Protein AF-0000000083564601 (afdb_homodimer)

pLDDT: mean 94.58, std 7.92, range [34.78, 98.94]

Sequence (906 aa):
MSPVDTIELDILLEAELASELNQLRVAPVRLRSEDALLCVHSGHSNIDPAPGHFTFPTDTLTLTLVDGNGDVRWQHDAGEGVVPGKWFCPVYPFDLDGDGVEEIWYVGNEDPDHPLDAGHYQLERVDAETGETTGTWDWPVPPYEPMSMAYRNFIFGGHVDGEPVLGTAQGTYRTMKLQGWNPDLSRRWELMIDRDDPGARGSHMCPVLDLNDDGVDELLWGERCVEFDEGRELWCADRDTWSGHSDIVLPTLDHEADEWYTYTCRESNTDEPPRVVTYNADGERVWADLEAGHMHTGWTARVGDDERDRLAVAGANKHAGYDEMSEYGWDPFTGAERELDYPVYSALPVDLDGDGVHEFVYEMFDREGRVIDADGTELDTVDDTVVRCSPSKLLDRAGEQFVTYTDDGRVRLWGDRNAEDGDAARRRYEHPYYRKAQRLGAVGYNWRNVAGLMSPVDTIELDILLEAELASELNQLRVAPVRLRSEDALLCVHSGHSNIDPAPGHFTFPTDTLTLTLVDGNGDVRWQHDAGEGVVPGKWFCPVYPFDLDGDGVEEIWYVGNEDPDHPLDAGHYQLERVDAETGETTGTWDWPVPPYEPMSMAYRNFIFGGHVDGEPVLGTAQGTYRTMKLQGWNPDLSRRWELMIDRDDPGARGSHMCPVLDLNDDGVDELLWGERCVEFDEGRELWCADRDTWSGHSDIVLPTLDHEADEWYTYTCRESNTDEPPRVVTYNADGERVWADLEAGHMHTGWTARVGDDERDRLAVAGANKHAGYDEMSEYGWDPFTGAERELDYPVYSALPVDLDGDGVHEFVYEMFDREGRVIDADGTELDTVDDTVVRCSPSKLLDRAGEQFVTYTDDGRVRLWGDRNAEDGDAARRRYEHPYYRKAQRLGAVGYNWRNVAGL

Foldseek 3Di:
DPPLPAFDKDFQEKEFFDQFWQAWFWFWWWAPPFIKIKIKTWNDHAAAQPPVRHDDDPTFIKIWIAGSHHDTQDIATLAQLQHRHLQQKFWFWDDQVPPRGTKIWIKGFPDNVHNQPLQRIWIWTAGNNHRDTDDIHRDDAADPDRRNFFRGKFWAWDDALRHIKIKIKTGFWAKIKIWIAHSVRDTQEIDIDGRPQFAETFELDWAWAPQPPPRWIWICGFLWTFTRRHRDTQDGAPRPQDYYGWHDWAWAAQPVVRWIKTWTATAQPDQGDDRIFIGTSSNHTQDTDHNHFGFNDWAKAALDDDSQRMKIKTWGDDPDDPVPIDMFIARRRRRHGDDDQDDDGQWAWWFFQQSQGTWTAGQDDPRHQWIAGSNRHTNDGDDFHWHQFHFACSGPDATTWTWGDHRSRMITIMGGPSHDHDPNSVVLCPDPSQSSLSRCRSHGNSRHRSRSD/DPPLPAFDKDFQEKEFFFQFWQAWFWFWWWAPPFIKIKIKTWNDHAAAQPPVRHDDDPTFIKIWIAGSHHDTQDIATLAQLQHRHLQQKFWFWADQVPPRGTKIWIWGFPDNVHNQQLQRIWIWTAGNNHRDTDDIHRDDAADPDRRNFFRGKFWAWDDALNHIKIKIKTGFWAKIKIWIAHSVRDTQEIDIDGRPQFAETFELDWAWAPQPPPRWIWICGFLWTFTRRHRDTQDGAPRPQDYYGWHDWAWAAQPVVRWIKTWTATAQPDQGDDRIFIDTSSNHTQDTDHNHFGFNDWAKAAADDDSQRMKIKTWGDDPDDPVPIDMFIARRRRRHGDDDQDDDGQWAWWFFQQSQGTWTAGQDDPRHQWIAHSNRHTNDGDDFHWHQFHFACSGPDATTWTWGDHRSRMITIMGGPSHDHDPNSVVLCPDPSQSSLSRCRSHGRSRHRSRSD

Nearest PDB structures (foldseek):
  2zuy-assembly1_A  TM=7.810E-01  e=2.268E-18  Bacillus subtilis
  2z8r-assembly1_A  TM=7.395E-01  e=4.965E-18  Bacillus subtilis
  4cag-assembly1_A  TM=7.620E-01  e=1.028E-16  Bacillus licheniformis
  4fpf-assembly1_A  TM=3.522E-01  e=3.257E-03  Streptococcus pneumoniae
  7wug-assembly1_4  TM=2.448E-01  e=8.691E+00  Saccharomyces cerevisiae

Solvent-accessible surface area (backbone atoms only — not comparable to full-atom values): 44441 Å² total; per-residue (Å²): 124,64,80,74,73,52,77,42,79,37,79,72,31,57,35,76,79,43,80,43,29,48,34,62,31,39,26,43,36,46,41,87,86,46,52,23,39,37,37,41,32,18,56,32,55,69,32,43,56,39,37,83,51,23,52,85,79,86,41,45,27,31,40,32,38,27,42,79,82,24,47,74,77,38,70,31,75,61,39,78,11,27,59,47,11,50,36,55,35,17,40,28,50,45,46,48,80,67,77,66,39,25,30,35,35,33,48,35,41,80,42,49,70,24,55,66,24,52,87,39,25,20,40,32,34,26,39,66,89,69,46,44,77,76,48,74,41,80,36,85,66,53,65,97,44,31,53,58,37,32,46,32,37,45,56,48,62,44,32,44,76,79,40,44,33,43,32,41,33,28,29,40,70,48,49,28,42,36,37,31,24,39,64,86,66,49,75,62,30,71,38,78,43,53,61,82,53,80,14,47,21,25,34,45,28,68,49,42,35,52,66,78,71,75,51,43,17,26,36,35,46,21,51,24,35,29,34,63,73,64,46,47,70,76,43,49,33,54,33,90,57,32,69,39,40,24,45,29,51,35,59,31,52,39,69,83,77,69,42,51,30,37,40,35,19,20,42,54,88,43,83,58,52,58,24,29,42,26,22,39,70,80,42,43,78,70,38,70,45,58,65,67,59,39,22,63,35,58,47,41,36,34,53,36,89,47,82,76,34,40,41,23,39,38,18,29,55,85,88,51,61,73,89,64,46,48,77,50,36,21,30,68,85,73,53,47,76,39,88,75,78,51,89,60,68,50,50,37,52,28,28,29,47,8,65,46,37,26,26,33,38,22,52,46,78,98,48,38,24,34,26,25,42,62,77,48,50,75,67,52,72,48,92,45,50,43,46,75,29,36,33,29,65,51,48,98,51,55,19,17,31,46,44,30,35,41,56,65,12,40,35,36,35,35,30,21,74,59,25,46,66,32,71,58,27,48,55,37,66,68,34,74,48,37,58,52,33,43,26,31,12,32,27,65,63,28,33,48,48,42,36,16,89,127,64,82,74,74,50,78,42,80,36,79,73,30,56,34,77,77,43,78,43,30,49,35,62,30,41,25,43,36,45,40,87,88,46,50,22,38,37,35,41,32,18,57,31,54,68,34,40,56,40,38,82,53,24,54,83,78,86,42,45,28,29,42,32,38,26,42,79,81,25,47,75,75,39,71,29,74,61,38,80,12,27,58,48,11,48,36,56,33,18,40,28,50,45,46,50,81,65,78,65,40,26,32,35,36,33,48,36,40,79,41,48,70,24,55,68,24,52,85,38,26,20,40,29,34,25,38,65,88,69,44,44,78,77,49,74,42,81,36,84,65,54,62,99,45,32,53,58,37,30,46,32,38,45,53,50,61,44,32,44,74,78,41,44,32,42,32,41,36,28,28,40,70,47,49,28,42,37,36,31,23,40,63,88,64,48,76,61,28,71,38,79,44,52,61,82,53,80,14,45,21,24,34,45,26,66,51,42,36,53,66,81,73,75,51,44,14,27,36,34,48,21,51,26,36,29,34,64,73,64,45,47,71,76,43,48,32,56,32,90,58,33,69,39,40,23,45,30,50,35,57,31,53,39,71,84,76,68,41,50,30,36,43,35,20,20,41,55,90,43,84,57,53,56,24,30,41,24,23,37,68,81,43,43,80,69,37,69,46,59,66,68,58,35,23,61,34,60,47,40,36,33,55,37,90,47,82,77,35,41,39,22,39,39,18,29,56,86,89,50,62,74,87,66,46,49,77,48,36,21,30,69,86,72,54,47,78,40,87,74,78,54,89,61,70,49,50,37,52,29,29,29,46,9,64,46,38,27,26,33,38,22,53,44,77,98,47,38,23,34,25,24,42,62,79,48,49,76,68,51,71,47,92,44,51,43,47,75,29,37,34,30,65,51,47,101,52,55,19,16,30,46,45,30,35,39,54,65,12,40,36,36,34,35,31,21,76,59,25,46,66,33,70,59,27,47,55,38,66,67,35,72,49,38,57,51,32,42,25,32,11,30,27,64,64,28,31,47,46,44,36,16,90

Secondary structure (DSSP, 8-state):
--GGGS--EEEEEEEE--S--SEEEEEEEE-SSSEEEEEEEESSPP--SSTTT----SS--EEEEE-TTS-EEEEEE--TTS--STTT--EEEE-SS-SSS-EEEEEEES-TT-TT-GGGEEEEEEETTT--EEEEEEPPPPPS--HHHHS-EEEEEEEETTEEEEEEEE-SSSSEEEEEE-TT--EEEEEEE-TT-SS---BS---EE-TTSSSB-EEEETTEEEETTT--EEEETTTTT--S-EEEEEEEEETTTTEEEEEEEE-SSS--S-SEEEEETTS-EEEEE-SSS-EEEEEEEE-SSSTT-EEEEEEE-SSS-GGG-EEEEE-TTT--B---SS--TTEEEE-TTSSS--EEEE-SGGGTTEEE-TTS-EEEE--SEEP-S--B-SSSSSS-BEEEE-TTSEEEEEEETT----HHHHHHHHSHHHHHHHHGGGSTT-SSGGGG-/--GGGS--EEEEEEEE--S--SEEEEEEEE-SSSEEEEEEEESSPP--SSTTT----SS--EEEEE-TTS-EEEEEE--TTS--STTT--EEEE-SS-SSS-EEEEEEES-TT-TT-GGGEEEEEEETTT--EEEEEEPPPPPS--HHHHS-EEEEEEEETTEEEEEEEE-SSSSEEEEEE-TT--EEEEEEE-TT-SS---BS---EE-TTSSSB-EEEETTEEEETTT--EEEETTTTT--S-EEEEEEEEETTTTEEEEEEEE-SSS--S-SEEEEETTS-EEEEE-SSS-EEEEEEEE-SSSTT-EEEEEEE-SSS-GGG-EEEEE-TTT--B---SS--TTEEEE-TTSSS--EEEE-SGGGTTEEE-TT--EEEE--SEEP-S--B-SSSSSS-BEEEE-TTSEEEEEEETT----HHHHHHHHSHHHHHHHHGGGSTT-SSGGGG-

InterPro domains:
  IPR011047 Quinoprotein alcohol dehydrogenase-like superfamily [SSF50998] (67-417)

Structure (mmCIF, N/CA/C/O backbone):
data_AF-0000000083564601-model_v1
#
loop_
_entity.id
_entity.type
_entity.pdbx_description
1 polymer 'Uncharacterized protein'
#
loop_
_atom_site.group_PDB
_atom_site.id
_atom_site.type_symbol
_atom_site.label_atom_id
_atom_site.label_alt_id
_atom_site.label_comp_id
_atom_site.label_asym_id
_atom_site.label_entity_id
_atom_site.label_seq_id
_atom_site.pdbx_PDB_ins_code
_atom_site.Cartn_x
_atom_site.Cartn_y
_atom_site.Cartn_z
_atom_site.occupancy
_atom_site.B_iso_or_equiv
_atom_site.auth_seq_id
_atom_site.auth_comp_id
_atom_site.auth_asym_id
_atom_site.auth_atom_id
_atom_site.pdbx_PDB_model_num
ATOM 1 N N . MET A 1 1 ? 15.414 -55.438 -12.125 1 34.78 1 MET A N 1
ATOM 2 C CA . MET A 1 1 ? 14.93 -54.281 -12.875 1 34.78 1 MET A CA 1
ATOM 3 C C . MET A 1 1 ? 15.984 -53.812 -13.867 1 34.78 1 MET A C 1
ATOM 5 O O . MET A 1 1 ? 17.172 -53.75 -13.531 1 34.78 1 MET A O 1
ATOM 9 N N . SER A 1 2 ? 15.703 -53.844 -15.078 1 38 2 SER A N 1
ATOM 10 C CA . SER A 1 2 ? 16.703 -53.469 -16.078 1 38 2 SER A CA 1
ATOM 11 C C . SER A 1 2 ? 17.359 -52.156 -15.727 1 38 2 SER A C 1
ATOM 13 O O . SER A 1 2 ? 16.766 -51.312 -15.031 1 38 2 SER A O 1
ATOM 15 N N . PRO A 1 3 ? 18.609 -51.969 -15.867 1 45.06 3 PRO A N 1
ATOM 16 C CA . PRO A 1 3 ? 19.391 -50.781 -15.57 1 45.06 3 PRO A CA 1
ATOM 17 C C . PRO A 1 3 ? 18.688 -49.5 -15.992 1 45.06 3 PRO A C 1
ATOM 19 O O . PRO A 1 3 ? 19 -48.406 -15.484 1 45.06 3 PRO A O 1
ATOM 22 N N . VAL A 1 4 ? 17.922 -49.5 -17.031 1 49.66 4 VAL A N 1
ATOM 23 C CA . VAL A 1 4 ? 17.172 -48.375 -17.609 1 49.66 4 VAL A CA 1
ATOM 24 C C . VAL A 1 4 ? 16.062 -47.969 -16.641 1 49.66 4 VAL A C 1
ATOM 26 O O . VAL A 1 4 ? 15.469 -46.875 -16.797 1 49.66 4 VAL A O 1
ATOM 29 N N . ASP A 1 5 ? 15.781 -48.781 -15.531 1 61.38 5 ASP A N 1
ATOM 30 C CA . ASP A 1 5 ? 14.578 -48.562 -14.727 1 61.38 5 ASP A CA 1
ATOM 31 C C . ASP A 1 5 ? 14.891 -47.719 -13.492 1 61.38 5 ASP A C 1
ATOM 33 O O . ASP A 1 5 ? 13.992 -47.406 -12.711 1 61.38 5 ASP A O 1
ATOM 37 N N . THR A 1 6 ? 16.203 -47.312 -13.555 1 83.56 6 THR A N 1
ATOM 38 C CA . THR A 1 6 ? 16.547 -46.562 -12.352 1 83.56 6 THR A CA 1
ATOM 39 C C . THR A 1 6 ? 16.719 -45.062 -12.664 1 83.56 6 THR A C 1
ATOM 41 O O . THR A 1 6 ? 17.484 -44.719 -13.57 1 83.56 6 THR A O 1
ATOM 44 N N . ILE A 1 7 ? 16.047 -44.219 -12.039 1 92.81 7 ILE A N 1
ATOM 45 C CA . ILE A 1 7 ? 16.156 -42.781 -12.219 1 92.81 7 ILE A CA 1
ATOM 46 C C . ILE A 1 7 ? 17.484 -42.312 -11.664 1 92.81 7 ILE A C 1
ATOM 48 O O . ILE A 1 7 ? 17.828 -42.562 -10.508 1 92.81 7 ILE A O 1
ATOM 52 N N . GLU A 1 8 ? 18.297 -41.688 -12.531 1 94.19 8 GLU A N 1
ATOM 53 C CA . GLU A 1 8 ? 19.547 -41.031 -12.172 1 94.19 8 GLU A CA 1
ATOM 54 C C . GLU A 1 8 ? 19.484 -39.531 -12.477 1 94.19 8 GLU A C 1
ATOM 56 O O . GLU A 1 8 ? 19.734 -39.125 -13.609 1 94.19 8 GLU A O 1
ATOM 61 N N . LEU A 1 9 ? 19.312 -38.812 -11.469 1 96.12 9 LEU A N 1
ATOM 62 C CA . LEU A 1 9 ? 19.203 -37.375 -11.656 1 96.12 9 LEU A CA 1
ATOM 63 C C . LEU A 1 9 ? 20.547 -36.781 -12.133 1 96.12 9 LEU A C 1
ATOM 65 O O . LEU A 1 9 ? 21.609 -37.188 -11.664 1 96.12 9 LEU A O 1
ATOM 69 N N . ASP A 1 10 ? 20.453 -35.875 -13.055 1 95.88 10 ASP A N 1
ATOM 70 C CA . ASP A 1 10 ? 21.609 -35.188 -13.609 1 95.88 10 ASP A CA 1
ATOM 71 C C . ASP A 1 10 ? 21.297 -33.719 -13.883 1 95.88 10 ASP A C 1
ATOM 73 O O . ASP A 1 10 ? 20.141 -33.344 -14.039 1 95.88 10 ASP A O 1
ATOM 77 N N . ILE A 1 11 ? 22.344 -32.969 -13.828 1 97.19 11 ILE A N 1
ATOM 78 C CA . ILE A 1 11 ? 22.234 -31.562 -14.242 1 97.19 11 ILE A CA 1
ATOM 79 C C . ILE A 1 11 ? 22.297 -31.484 -15.766 1 97.19 11 ILE A C 1
ATOM 81 O O . ILE A 1 11 ? 23.344 -31.734 -16.375 1 97.19 11 ILE A O 1
ATOM 85 N N . LEU A 1 12 ? 21.203 -31.094 -16.328 1 96.31 12 LEU A N 1
ATOM 86 C CA . LEU A 1 12 ? 21.109 -31.047 -17.781 1 96.31 12 LEU A CA 1
ATOM 87 C C . LEU A 1 12 ? 21.547 -29.688 -18.312 1 96.31 12 LEU A C 1
ATOM 89 O O . LEU A 1 12 ? 21.906 -29.562 -19.484 1 96.31 12 LEU A O 1
ATOM 93 N N . LEU A 1 13 ? 21.453 -28.719 -17.547 1 95.69 13 LEU A N 1
ATOM 94 C CA . LEU A 1 13 ? 21.812 -27.344 -17.875 1 95.69 13 LEU A CA 1
ATOM 95 C C . LEU A 1 13 ? 22.156 -26.547 -16.625 1 95.69 13 LEU A C 1
ATOM 97 O O . LEU A 1 13 ? 21.5 -26.719 -15.586 1 95.69 13 LEU A O 1
ATOM 101 N N . GLU A 1 14 ? 23.156 -25.75 -16.719 1 97.12 14 GLU A N 1
ATOM 102 C CA . GLU A 1 14 ? 23.531 -24.812 -15.656 1 97.12 14 GLU A CA 1
ATOM 103 C C . GLU A 1 14 ? 23.828 -23.422 -16.203 1 97.12 14 GLU A C 1
ATOM 105 O O . GLU A 1 14 ? 24.453 -23.297 -17.266 1 97.12 14 GLU A O 1
ATOM 110 N N . ALA A 1 15 ? 23.312 -22.453 -15.57 1 98.25 15 ALA A N 1
ATOM 111 C CA . ALA A 1 15 ? 23.531 -21.062 -15.977 1 98.25 15 ALA A CA 1
ATOM 112 C C . ALA A 1 15 ? 23.734 -20.172 -14.758 1 98.25 15 ALA A C 1
ATOM 114 O O . ALA A 1 15 ? 23.281 -20.484 -13.656 1 98.25 15 ALA A O 1
ATOM 115 N N . GLU A 1 16 ? 24.469 -19.094 -14.945 1 97.69 16 GLU A N 1
ATOM 116 C CA . GLU A 1 16 ? 24.609 -18.016 -13.969 1 97.69 16 GLU A CA 1
ATOM 117 C C . GLU A 1 16 ? 23.859 -16.766 -14.414 1 97.69 16 GLU A C 1
ATOM 119 O O . GLU A 1 16 ? 24.188 -16.156 -15.43 1 97.69 16 GLU A O 1
ATOM 124 N N . LEU A 1 17 ? 22.906 -16.375 -13.633 1 98.12 17 LEU A N 1
ATOM 125 C CA . LEU A 1 17 ? 22 -15.32 -14.086 1 98.12 17 LEU A CA 1
ATOM 126 C C . LEU A 1 17 ? 22.406 -13.969 -13.516 1 98.12 17 LEU A C 1
ATOM 128 O O . LEU A 1 17 ? 22.219 -12.938 -14.156 1 98.12 17 LEU A O 1
ATOM 132 N N . ALA A 1 18 ? 22.75 -13.891 -12.273 1 97.75 18 ALA A N 1
ATOM 133 C CA . ALA A 1 18 ? 22.984 -12.656 -11.531 1 97.75 18 ALA A CA 1
ATOM 134 C C . ALA A 1 18 ? 23.875 -12.891 -10.32 1 97.75 18 ALA A C 1
ATOM 136 O O . ALA A 1 18 ? 24.219 -14.031 -10.016 1 97.75 18 ALA A O 1
ATOM 137 N N . SER A 1 19 ? 24.297 -11.789 -9.648 1 97.31 19 SER A N 1
ATOM 138 C CA . SER A 1 19 ? 25.109 -11.898 -8.445 1 97.31 19 SER A CA 1
ATOM 139 C C . SER A 1 19 ? 24.266 -12.227 -7.223 1 97.31 19 SER A C 1
ATOM 141 O O . SER A 1 19 ? 24.766 -12.758 -6.234 1 97.31 19 SER A O 1
ATOM 143 N N . GLU A 1 20 ? 23.062 -11.883 -7.27 1 97.75 20 GLU A N 1
ATOM 144 C CA . GLU A 1 20 ? 22.094 -12.164 -6.219 1 97.75 20 GLU A CA 1
ATOM 145 C C . GLU A 1 20 ? 20.75 -12.586 -6.809 1 97.75 20 GLU A C 1
ATOM 147 O O . GLU A 1 20 ? 20.219 -11.93 -7.715 1 97.75 20 GLU A O 1
ATOM 152 N N . LEU A 1 21 ? 20.266 -13.703 -6.328 1 98.19 21 LEU A N 1
ATOM 153 C CA . LEU A 1 21 ? 19.016 -14.281 -6.812 1 98.19 21 LEU A CA 1
ATOM 154 C C . LEU A 1 21 ? 18.156 -14.758 -5.652 1 98.19 21 LEU A C 1
ATOM 156 O O . LEU A 1 21 ? 18.469 -15.758 -5.004 1 98.19 21 LEU A O 1
ATOM 160 N N . ASN A 1 22 ? 17.047 -13.969 -5.434 1 98.19 22 ASN A N 1
ATOM 161 C CA . ASN A 1 22 ? 16.203 -14.312 -4.285 1 98.19 22 ASN A CA 1
ATOM 162 C C . ASN A 1 22 ? 14.797 -14.703 -4.711 1 98.19 22 ASN A C 1
ATOM 164 O O . ASN A 1 22 ? 13.945 -15 -3.867 1 98.19 22 ASN A O 1
ATOM 168 N N . GLN A 1 23 ? 14.586 -14.711 -5.988 1 98.19 23 GLN A N 1
ATOM 169 C CA . GLN A 1 23 ? 13.383 -15.266 -6.598 1 98.19 23 GLN A CA 1
ATOM 170 C C . GLN A 1 23 ? 13.648 -15.719 -8.031 1 98.19 23 GLN A C 1
ATOM 172 O O . GLN A 1 23 ? 14.453 -15.102 -8.742 1 98.19 23 GLN A O 1
ATOM 177 N N . LEU A 1 24 ? 12.938 -16.672 -8.438 1 98.5 24 LEU A N 1
ATOM 178 C CA . LEU A 1 24 ? 13.039 -17.172 -9.805 1 98.5 24 LEU A CA 1
ATOM 179 C C . LEU A 1 24 ? 11.719 -17.797 -10.266 1 98.5 24 LEU A C 1
ATOM 181 O O . LEU A 1 24 ? 11.141 -18.625 -9.555 1 98.5 24 LEU A O 1
ATOM 185 N N . ARG A 1 25 ? 11.234 -17.344 -11.344 1 98.31 25 ARG A N 1
ATOM 186 C CA . ARG A 1 25 ? 10.164 -17.969 -12.117 1 98.31 25 ARG A CA 1
ATOM 187 C C . ARG A 1 25 ? 10.672 -18.406 -13.492 1 98.31 25 ARG A C 1
ATOM 189 O O . ARG A 1 25 ? 11.555 -17.766 -14.07 1 98.31 25 ARG A O 1
ATOM 196 N N . VAL A 1 26 ? 10.086 -19.453 -13.992 1 98.25 26 VAL A N 1
ATOM 197 C CA . VAL A 1 26 ? 10.594 -19.984 -15.258 1 98.25 26 VAL A CA 1
ATOM 198 C C . VAL A 1 26 ? 9.43 -20.406 -16.156 1 98.25 26 VAL A C 1
ATOM 200 O O . VAL A 1 26 ? 8.422 -20.906 -15.664 1 98.25 26 VAL A O 1
ATOM 203 N N . ALA A 1 27 ? 9.625 -20.172 -17.391 1 97.62 27 ALA A N 1
ATOM 204 C CA . ALA A 1 27 ? 8.75 -20.703 -18.438 1 97.62 27 ALA A CA 1
ATOM 205 C C . ALA A 1 27 ? 9.539 -21.016 -19.703 1 97.62 27 ALA A C 1
ATOM 207 O O . ALA A 1 27 ? 10.484 -20.297 -20.047 1 97.62 27 ALA A O 1
ATOM 208 N N . PRO A 1 28 ? 9.172 -22.047 -20.375 1 97.12 28 PRO A N 1
ATOM 209 C CA . PRO A 1 28 ? 9.789 -22.25 -21.688 1 97.12 28 PRO A CA 1
ATOM 210 C C . PRO A 1 28 ? 9.281 -21.266 -22.734 1 97.12 28 PRO A C 1
ATOM 212 O O . PRO A 1 28 ? 8.156 -20.781 -22.641 1 97.12 28 PRO A O 1
ATOM 215 N N . VAL A 1 29 ? 10.148 -20.953 -23.688 1 97.69 29 VAL A N 1
ATOM 216 C CA . VAL A 1 29 ? 9.828 -20.047 -24.781 1 97.69 29 VAL A CA 1
ATOM 217 C C . VAL A 1 29 ? 10.273 -20.656 -26.109 1 97.69 29 VAL A C 1
ATOM 219 O O . VAL A 1 29 ? 11.375 -21.203 -26.203 1 97.69 29 VAL A O 1
ATOM 222 N N . ARG A 1 30 ? 9.375 -20.547 -27.031 1 96.75 30 ARG A N 1
ATOM 223 C CA . ARG A 1 30 ? 9.719 -21.047 -28.359 1 96.75 30 ARG A CA 1
ATOM 224 C C . ARG A 1 30 ? 10.398 -19.953 -29.188 1 96.75 30 ARG A C 1
ATOM 226 O O . ARG A 1 30 ? 9.812 -18.906 -29.453 1 96.75 30 ARG A O 1
ATOM 233 N N . LEU A 1 31 ? 11.594 -20.219 -29.562 1 97 31 LEU A N 1
ATOM 234 C CA . LEU A 1 31 ? 12.312 -19.375 -30.516 1 97 31 LEU A CA 1
ATOM 235 C C . LEU A 1 31 ? 12.188 -19.938 -31.938 1 97 31 LEU A C 1
ATOM 237 O O . LEU A 1 31 ? 11.406 -20.844 -32.188 1 97 31 LEU A O 1
ATOM 241 N N . ARG A 1 32 ? 12.914 -19.281 -32.844 1 94.12 32 ARG A N 1
ATOM 242 C CA . ARG A 1 32 ? 12.844 -19.719 -34.25 1 94.12 32 ARG A CA 1
ATOM 243 C C . ARG A 1 32 ? 13.445 -21.109 -34.406 1 94.12 32 ARG A C 1
ATOM 245 O O . ARG A 1 32 ? 12.914 -21.938 -35.156 1 94.12 32 ARG A O 1
ATOM 252 N N . SER A 1 33 ? 14.477 -21.469 -33.688 1 89.62 33 SER A N 1
ATOM 253 C CA . SER A 1 33 ? 15.234 -22.688 -33.969 1 89.62 33 SER A CA 1
ATOM 254 C C . SER A 1 33 ? 15.156 -23.672 -32.812 1 89.62 33 SER A C 1
ATOM 256 O O . SER A 1 33 ? 15.445 -24.859 -32.969 1 89.62 33 SER A O 1
ATOM 258 N N . GLU A 1 34 ? 14.742 -23.203 -31.703 1 90.44 34 GLU A N 1
ATOM 259 C CA . GLU A 1 34 ? 14.812 -24.047 -30.516 1 90.44 34 GLU A CA 1
ATOM 260 C C . GLU A 1 34 ? 13.922 -23.5 -29.406 1 90.44 34 GLU A C 1
ATOM 262 O O . GLU A 1 34 ? 13.438 -22.359 -29.484 1 90.44 34 GLU A O 1
ATOM 267 N N . ASP A 1 35 ? 13.711 -24.359 -28.406 1 91.56 35 ASP A N 1
ATOM 268 C CA . ASP A 1 35 ? 13.133 -23.891 -27.141 1 91.56 35 ASP A CA 1
ATOM 269 C C . ASP A 1 35 ? 14.211 -23.344 -26.219 1 91.56 35 ASP A C 1
ATOM 271 O O . ASP A 1 35 ? 15.359 -23.781 -26.266 1 91.56 35 ASP A O 1
ATOM 275 N N . ALA A 1 36 ? 13.883 -22.344 -25.531 1 97.38 36 ALA A N 1
ATOM 276 C CA . ALA A 1 36 ? 14.766 -21.719 -24.547 1 97.38 36 ALA A CA 1
ATOM 277 C C . ALA A 1 36 ? 14.055 -21.578 -23.203 1 97.38 36 ALA A C 1
ATOM 279 O O . ALA A 1 36 ? 12.859 -21.859 -23.078 1 97.38 36 ALA A O 1
ATOM 280 N N . LEU A 1 37 ? 14.844 -21.281 -22.219 1 97.94 37 LEU A N 1
ATOM 281 C CA . LEU A 1 37 ? 14.32 -21.094 -20.875 1 97.94 37 LEU A CA 1
ATOM 282 C C . LEU A 1 37 ? 14.266 -19.625 -20.516 1 97.94 37 LEU A C 1
ATOM 284 O O . LEU A 1 37 ? 15.297 -18.938 -20.484 1 97.94 37 LEU A O 1
ATOM 288 N N . LEU A 1 38 ? 13.078 -19.094 -20.344 1 98.69 38 LEU A N 1
ATOM 289 C CA . LEU A 1 38 ? 12.898 -17.734 -19.828 1 98.69 38 LEU A CA 1
ATOM 290 C C . LEU A 1 38 ? 12.945 -17.734 -18.297 1 98.69 38 LEU A C 1
ATOM 292 O O . LEU A 1 38 ? 12.18 -18.453 -17.641 1 98.69 38 LEU A O 1
ATOM 296 N N . CYS A 1 39 ? 13.867 -16.984 -17.734 1 98.81 39 CYS A N 1
ATOM 297 C CA . CYS A 1 39 ? 14.023 -16.812 -16.297 1 98.81 39 CYS A CA 1
ATOM 298 C C . CYS A 1 39 ? 13.625 -15.414 -15.852 1 98.81 39 CYS A C 1
ATOM 300 O O . CYS A 1 39 ? 14.164 -14.43 -16.359 1 98.81 39 CYS A O 1
ATOM 302 N N . VAL A 1 40 ? 12.68 -15.297 -15 1 98.88 40 VAL A N 1
ATOM 303 C CA . VAL A 1 40 ? 12.266 -14.039 -14.391 1 98.88 40 VAL A CA 1
ATOM 304 C C . VAL A 1 40 ? 12.766 -13.969 -12.953 1 98.88 40 VAL A C 1
ATOM 306 O O . VAL A 1 40 ? 12.367 -14.766 -12.102 1 98.88 40 VAL A O 1
ATOM 309 N N . HIS A 1 41 ? 13.641 -12.969 -12.672 1 98.81 41 HIS A N 1
ATOM 310 C CA . HIS A 1 41 ? 14.359 -13.07 -11.406 1 98.81 41 HIS A CA 1
ATOM 311 C C . HIS A 1 41 ? 14.68 -11.695 -10.844 1 98.81 41 HIS A C 1
ATOM 313 O O . HIS A 1 41 ? 14.594 -10.695 -11.555 1 98.81 41 HIS A O 1
ATOM 319 N N . SER A 1 42 ? 15.016 -11.664 -9.594 1 98.81 42 SER A N 1
ATOM 320 C CA . SER A 1 42 ? 15.422 -10.461 -8.859 1 98.81 42 SER A CA 1
ATOM 321 C C . SER A 1 42 ? 16.297 -10.812 -7.668 1 98.81 42 SER A C 1
ATOM 323 O O . SER A 1 42 ? 16.281 -11.945 -7.188 1 98.81 42 SER A O 1
ATOM 325 N N . GLY A 1 43 ? 17.078 -9.867 -7.309 1 98.5 43 GLY A N 1
ATOM 326 C CA . GLY A 1 43 ? 17.812 -9.992 -6.059 1 98.5 43 GLY A CA 1
ATOM 327 C C . GLY A 1 43 ? 16.953 -9.766 -4.836 1 98.5 43 GLY A C 1
ATOM 328 O O . GLY A 1 43 ? 17.375 -10.008 -3.707 1 98.5 43 GLY A O 1
ATOM 329 N N . HIS A 1 44 ? 15.781 -9.32 -5.035 1 98.06 44 HIS A N 1
ATOM 330 C CA . HIS A 1 44 ? 14.789 -9.156 -3.979 1 98.06 44 HIS A CA 1
ATOM 331 C C . HIS A 1 44 ? 13.789 -10.312 -3.986 1 98.06 44 HIS A C 1
ATOM 333 O O . HIS A 1 44 ? 13.391 -10.781 -5.051 1 98.06 44 HIS A O 1
ATOM 339 N N . SER A 1 45 ? 13.344 -10.758 -2.811 1 97.75 45 SER A N 1
ATOM 340 C CA . SER A 1 45 ? 12.352 -11.82 -2.715 1 97.75 45 SER A CA 1
ATOM 341 C C . SER A 1 45 ? 11.008 -11.383 -3.301 1 97.75 45 SER A C 1
ATOM 343 O O . SER A 1 45 ? 10.734 -10.188 -3.41 1 97.75 45 SER A O 1
ATOM 345 N N . ASN A 1 46 ? 10.258 -12.367 -3.666 1 97.88 46 ASN A N 1
ATOM 346 C CA . ASN A 1 46 ? 8.945 -12.094 -4.238 1 97.88 46 ASN A CA 1
ATOM 347 C C . ASN A 1 46 ? 8.133 -11.148 -3.357 1 97.88 46 ASN A C 1
ATOM 349 O O . ASN A 1 46 ? 8.141 -11.273 -2.133 1 97.88 46 ASN A O 1
ATOM 353 N N . ILE A 1 47 ? 7.43 -10.203 -4 1 98.12 47 ILE A N 1
ATOM 354 C CA . ILE A 1 47 ? 6.609 -9.242 -3.27 1 98.12 47 ILE A CA 1
ATOM 355 C C . ILE A 1 47 ? 5.133 -9.539 -3.502 1 98.12 47 ILE A C 1
ATOM 357 O O . ILE A 1 47 ? 4.68 -9.625 -4.648 1 98.12 47 ILE A O 1
ATOM 361 N N . ASP A 1 48 ? 4.359 -9.734 -2.412 1 97.44 48 ASP A N 1
ATOM 362 C CA . ASP A 1 48 ? 2.914 -9.938 -2.447 1 97.44 48 ASP A CA 1
ATOM 363 C C . ASP A 1 48 ? 2.176 -8.633 -2.141 1 97.44 48 ASP A C 1
ATOM 365 O O . ASP A 1 48 ? 2.625 -7.836 -1.314 1 97.44 48 ASP A O 1
ATOM 369 N N . PRO A 1 49 ? 1.054 -8.414 -2.832 1 97 49 PRO A N 1
ATOM 370 C CA . PRO A 1 49 ? 0.35 -7.148 -2.604 1 97 49 PRO A CA 1
ATOM 371 C C . PRO A 1 49 ? -0.384 -7.113 -1.265 1 97 49 PRO A C 1
ATOM 373 O O . PRO A 1 49 ? -0.861 -6.059 -0.844 1 97 49 PRO A O 1
ATOM 376 N N . ALA A 1 50 ? -0.568 -8.219 -0.573 1 95.31 50 ALA A N 1
ATOM 377 C CA . ALA A 1 50 ? -1.104 -8.172 0.785 1 95.31 50 ALA A CA 1
ATOM 378 C C . ALA A 1 50 ? -0.184 -7.379 1.71 1 95.31 50 ALA A C 1
ATOM 380 O O . ALA A 1 50 ? 1.018 -7.648 1.779 1 95.31 50 ALA A O 1
ATOM 381 N N . PRO A 1 51 ? -0.757 -6.422 2.496 1 94.88 51 PRO A N 1
ATOM 382 C CA . PRO A 1 51 ? 0.083 -5.531 3.301 1 94.88 51 PRO A CA 1
ATOM 383 C C . PRO A 1 51 ? 1.012 -6.289 4.246 1 94.88 51 PRO A C 1
ATOM 385 O O . PRO A 1 51 ? 2.15 -5.867 4.469 1 94.88 51 PRO A O 1
ATOM 388 N N . GLY A 1 52 ? 0.567 -7.414 4.746 1 94.88 52 GLY A N 1
ATOM 389 C CA . GLY A 1 52 ? 1.373 -8.211 5.66 1 94.88 52 GLY A CA 1
ATOM 390 C C . GLY A 1 52 ? 2.5 -8.953 4.965 1 94.88 52 GLY A C 1
ATOM 391 O O . GLY A 1 52 ? 3.375 -9.516 5.625 1 94.88 52 GLY A O 1
ATOM 392 N N . HIS A 1 53 ? 2.549 -8.898 3.641 1 96.12 53 HIS A N 1
ATOM 393 C CA . HIS A 1 53 ? 3.572 -9.594 2.865 1 96.12 53 HIS A CA 1
ATOM 394 C C . HIS A 1 53 ? 4.289 -8.633 1.921 1 96.12 53 HIS A C 1
ATOM 396 O O . HIS A 1 53 ? 5.246 -9.023 1.245 1 96.12 53 HIS A O 1
ATOM 402 N N . PHE A 1 54 ? 3.838 -7.414 1.904 1 97.69 54 PHE A N 1
ATOM 403 C CA . PHE A 1 54 ? 4.426 -6.43 1.006 1 97.69 54 PHE A CA 1
ATOM 404 C C . PHE A 1 54 ? 5.715 -5.863 1.593 1 97.69 54 PHE A C 1
ATOM 406 O O . PHE A 1 54 ? 5.734 -5.418 2.744 1 97.69 54 PHE A O 1
ATOM 413 N N . THR A 1 55 ? 6.762 -5.824 0.825 1 97.38 55 THR A N 1
ATOM 414 C CA . THR A 1 55 ? 8.047 -5.23 1.184 1 97.38 55 THR A CA 1
ATOM 415 C C . THR A 1 55 ? 8.477 -4.203 0.14 1 97.38 55 THR A C 1
ATOM 417 O O . THR A 1 55 ? 8.008 -4.23 -0.999 1 97.38 55 THR A O 1
ATOM 420 N N . PHE A 1 56 ? 9.328 -3.271 0.522 1 96.62 56 PHE A N 1
ATOM 421 C CA . PHE A 1 56 ? 9.875 -2.326 -0.441 1 96.62 56 PHE A CA 1
ATOM 422 C C . PHE A 1 56 ? 11.008 -2.961 -1.238 1 96.62 56 PHE A C 1
ATOM 424 O O . PHE A 1 56 ? 11.938 -3.533 -0.662 1 96.62 56 PHE A O 1
ATOM 431 N N . PRO A 1 57 ? 10.969 -2.834 -2.521 1 96.81 57 PRO A N 1
ATOM 432 C CA . PRO A 1 57 ? 11.961 -3.512 -3.355 1 96.81 57 PRO A CA 1
ATOM 433 C C . PRO A 1 57 ? 13.352 -2.893 -3.234 1 96.81 57 PRO A C 1
ATOM 435 O O . PRO A 1 57 ? 13.484 -1.672 -3.107 1 96.81 57 PRO A O 1
ATOM 438 N N . THR A 1 58 ? 14.359 -3.713 -3.301 1 95.62 58 THR A N 1
ATOM 439 C CA . THR A 1 58 ? 15.75 -3.268 -3.299 1 95.62 58 THR A CA 1
ATOM 440 C C . THR A 1 58 ? 16.438 -3.641 -4.609 1 95.62 58 THR A C 1
ATOM 442 O O . THR A 1 58 ? 17.641 -3.43 -4.766 1 95.62 58 THR A O 1
ATOM 445 N N . ASP A 1 59 ? 15.727 -4.32 -5.461 1 97.38 59 ASP A N 1
ATOM 446 C CA . ASP A 1 59 ? 16.203 -4.727 -6.781 1 97.38 59 ASP A CA 1
ATOM 447 C C . ASP A 1 59 ? 15.055 -4.758 -7.789 1 97.38 59 ASP A C 1
ATOM 449 O O . ASP A 1 59 ? 13.883 -4.746 -7.406 1 97.38 59 ASP A O 1
ATOM 453 N N . THR A 1 60 ? 15.414 -4.656 -9.086 1 98.31 60 THR A N 1
ATOM 454 C CA . THR A 1 60 ? 14.406 -4.695 -10.141 1 98.31 60 THR A CA 1
ATOM 455 C C . THR A 1 60 ? 14.156 -6.129 -10.602 1 98.31 60 THR A C 1
ATOM 457 O O . THR A 1 60 ? 14.883 -7.047 -10.211 1 98.31 60 THR A O 1
ATOM 460 N N . LEU A 1 61 ? 13.117 -6.359 -11.32 1 98.75 61 LEU A N 1
ATOM 461 C CA . LEU A 1 61 ? 12.812 -7.629 -11.969 1 98.75 61 LEU A CA 1
ATOM 462 C C . LEU A 1 61 ? 13.539 -7.734 -13.305 1 98.75 61 LEU A C 1
ATOM 464 O O . LEU A 1 61 ? 13.477 -6.816 -14.125 1 98.75 61 LEU A O 1
ATOM 468 N N . THR A 1 62 ? 14.188 -8.828 -13.562 1 98.88 62 THR A N 1
ATOM 469 C CA . THR A 1 62 ? 14.938 -9.039 -14.789 1 98.88 62 THR A CA 1
ATOM 470 C C . THR A 1 62 ? 14.453 -10.281 -15.523 1 98.88 62 THR A C 1
ATOM 472 O O . THR A 1 62 ? 14.227 -11.328 -14.898 1 98.88 62 THR A O 1
ATOM 475 N N . LEU A 1 63 ? 14.219 -10.141 -16.781 1 98.94 63 LEU A N 1
ATOM 476 C CA . LEU A 1 63 ? 13.977 -11.281 -17.656 1 98.94 63 LEU A CA 1
ATOM 477 C C . LEU A 1 63 ? 15.273 -11.719 -18.344 1 98.94 63 LEU A C 1
ATOM 479 O O . LEU A 1 63 ? 15.969 -10.898 -18.953 1 98.94 63 LEU A O 1
ATOM 483 N N . THR A 1 64 ? 15.594 -12.961 -18.219 1 98.88 64 THR A N 1
ATOM 484 C CA . THR A 1 64 ? 16.797 -13.516 -18.812 1 98.88 64 THR A CA 1
ATOM 485 C C . THR A 1 64 ? 16.453 -14.734 -19.672 1 98.88 64 THR A C 1
ATOM 487 O O . THR A 1 64 ? 15.742 -15.633 -19.219 1 98.88 64 THR A O 1
ATOM 490 N N . LEU A 1 65 ? 16.953 -14.727 -20.875 1 98.81 65 LEU A N 1
ATOM 491 C CA . LEU A 1 65 ? 16.75 -15.891 -21.719 1 98.81 65 LEU A CA 1
ATOM 492 C C . LEU A 1 65 ? 18 -16.766 -21.734 1 98.81 65 LEU A C 1
ATOM 494 O O . LEU A 1 65 ? 19.094 -16.297 -22.078 1 98.81 65 LEU A O 1
ATOM 498 N N . VAL A 1 66 ? 17.812 -18.016 -21.375 1 98.44 66 VAL A N 1
ATOM 499 C CA . VAL A 1 66 ? 18.875 -19.016 -21.391 1 98.44 66 VAL A CA 1
ATOM 500 C C . VAL A 1 66 ? 18.609 -20.047 -22.484 1 98.44 66 VAL A C 1
ATOM 502 O O . VAL A 1 66 ? 17.547 -20.672 -22.5 1 98.44 66 VAL A O 1
ATOM 505 N N . ASP A 1 67 ? 19.578 -20.266 -23.344 1 96.38 67 ASP A N 1
ATOM 506 C CA . ASP A 1 67 ? 19.328 -21.219 -24.438 1 96.38 67 ASP A CA 1
ATOM 507 C C . ASP A 1 67 ? 19.609 -22.641 -24 1 96.38 67 ASP A C 1
ATOM 509 O O . ASP A 1 67 ? 19.906 -22.906 -22.828 1 96.38 67 ASP A O 1
ATOM 513 N N . GLY A 1 68 ? 19.484 -23.641 -24.906 1 93.5 68 GLY A N 1
ATOM 514 C CA . GLY A 1 68 ? 19.578 -25.062 -24.594 1 93.5 68 GLY A CA 1
ATOM 515 C C . GLY A 1 68 ? 20.969 -25.484 -24.125 1 93.5 68 GLY A C 1
ATOM 516 O O . GLY A 1 68 ? 21.125 -26.562 -23.562 1 93.5 68 GLY A O 1
ATOM 517 N N . ASN A 1 69 ? 21.922 -24.609 -24.328 1 92.44 69 ASN A N 1
ATOM 518 C CA . ASN A 1 69 ? 23.281 -24.906 -23.922 1 92.44 69 ASN A CA 1
ATOM 519 C C . ASN A 1 69 ? 23.625 -24.281 -22.578 1 92.44 69 ASN A C 1
ATOM 521 O O . ASN A 1 69 ? 24.719 -24.484 -22.047 1 92.44 69 ASN A O 1
ATOM 525 N N . GLY A 1 70 ? 22.703 -23.562 -22.078 1 94.69 70 GLY A N 1
ATOM 526 C CA . GLY A 1 70 ? 22.938 -22.906 -20.812 1 94.69 70 GLY A CA 1
ATOM 527 C C . GLY A 1 70 ? 23.531 -21.516 -20.953 1 94.69 70 GLY A C 1
ATOM 528 O O . GLY A 1 70 ? 23.938 -20.906 -19.953 1 94.69 70 GLY A O 1
ATOM 529 N N . ASP A 1 71 ? 23.578 -20.969 -22.125 1 96.81 71 ASP A N 1
ATOM 530 C CA . ASP A 1 71 ? 24.125 -19.641 -22.344 1 96.81 71 ASP A CA 1
ATOM 531 C C . ASP A 1 71 ? 23.031 -18.578 -22.188 1 96.81 71 ASP A C 1
ATOM 533 O O . ASP A 1 71 ? 21.922 -18.75 -22.672 1 96.81 71 ASP A O 1
ATOM 537 N N . VAL A 1 72 ? 23.422 -17.516 -21.547 1 98.25 72 VAL A N 1
ATOM 538 C CA . VAL A 1 72 ? 22.531 -16.359 -21.469 1 98.25 72 VAL A CA 1
ATOM 539 C C . VAL A 1 72 ? 22.562 -15.586 -22.781 1 98.25 72 VAL A C 1
ATOM 541 O O . VAL A 1 72 ? 23.609 -15.062 -23.172 1 98.25 72 VAL A O 1
ATOM 544 N N . ARG A 1 73 ? 21.438 -15.469 -23.375 1 98.06 73 ARG A N 1
ATOM 545 C CA . ARG A 1 73 ? 21.359 -14.773 -24.656 1 98.06 73 ARG A CA 1
ATOM 546 C C . ARG A 1 73 ? 21.141 -13.281 -24.453 1 98.06 73 ARG A C 1
ATOM 548 O O . ARG A 1 73 ? 21.688 -12.461 -25.203 1 98.06 73 ARG A O 1
ATOM 555 N N . TRP A 1 74 ? 20.312 -12.883 -23.594 1 98.62 74 TRP A N 1
ATOM 556 C CA . TRP A 1 74 ? 20.047 -11.484 -23.266 1 98.62 74 TRP A CA 1
ATOM 557 C C . TRP A 1 74 ? 19.438 -11.367 -21.875 1 98.62 74 TRP A C 1
ATOM 559 O O . TRP A 1 74 ? 18.969 -12.359 -21.312 1 98.62 74 TRP A O 1
ATOM 569 N N . GLN A 1 75 ? 19.562 -10.227 -21.344 1 98.75 75 GLN A N 1
ATOM 570 C CA . GLN A 1 75 ? 18.875 -9.812 -20.125 1 98.75 75 GLN A CA 1
ATOM 571 C C . GLN A 1 75 ? 18.109 -8.508 -20.359 1 98.75 75 GLN A C 1
ATOM 573 O O . GLN A 1 75 ? 18.594 -7.605 -21.031 1 98.75 75 GLN A O 1
ATOM 578 N N . HIS A 1 76 ? 16.891 -8.539 -19.906 1 98.88 76 HIS A N 1
ATOM 579 C CA . HIS A 1 76 ? 15.977 -7.41 -20.016 1 98.88 76 HIS A CA 1
ATOM 580 C C . HIS A 1 76 ? 15.523 -6.945 -18.625 1 98.88 76 HIS A C 1
ATOM 582 O O . HIS A 1 76 ? 14.766 -7.641 -17.953 1 98.88 76 HIS A O 1
ATOM 588 N N . ASP A 1 77 ? 16.016 -5.758 -18.203 1 98.69 77 ASP A N 1
ATOM 589 C CA . ASP A 1 77 ? 15.57 -5.164 -16.938 1 98.69 77 ASP A CA 1
ATOM 590 C C . ASP A 1 77 ? 14.203 -4.504 -17.094 1 98.69 77 ASP A C 1
ATOM 592 O O . ASP A 1 77 ? 14.039 -3.592 -17.906 1 98.69 77 ASP A O 1
ATOM 596 N N . ALA A 1 78 ? 13.195 -4.969 -16.312 1 98.5 78 ALA A N 1
ATOM 597 C CA . ALA A 1 78 ? 11.836 -4.457 -16.438 1 98.5 78 ALA A CA 1
ATOM 598 C C . ALA A 1 78 ? 11.742 -3.025 -15.914 1 98.5 78 ALA A C 1
ATOM 600 O O . ALA A 1 78 ? 10.75 -2.33 -16.156 1 98.5 78 ALA A O 1
ATOM 601 N N . GLY A 1 79 ? 12.727 -2.58 -15.156 1 97.38 79 GLY A N 1
ATOM 602 C CA . GLY A 1 79 ? 12.781 -1.194 -14.711 1 97.38 79 GLY A CA 1
ATOM 603 C C . GLY A 1 79 ? 12.344 -1.009 -13.273 1 97.38 79 GLY A C 1
ATOM 604 O O . GLY A 1 79 ? 11.68 -1.878 -12.703 1 97.38 79 GLY A O 1
ATOM 605 N N . GLU A 1 80 ? 12.609 0.176 -12.695 1 95.06 80 GLU A N 1
ATOM 606 C CA . GLU A 1 80 ? 12.383 0.481 -11.289 1 95.06 80 GLU A CA 1
ATOM 607 C C . GLU A 1 80 ? 10.891 0.634 -10.992 1 95.06 80 GLU A C 1
ATOM 609 O O . GLU A 1 80 ? 10.461 0.472 -9.852 1 95.06 80 GLU A O 1
ATOM 614 N N . GLY A 1 81 ? 10.188 0.912 -11.945 1 95.94 81 GLY A N 1
ATOM 615 C CA . GLY A 1 81 ? 8.766 1.143 -11.727 1 95.94 81 GLY A CA 1
ATOM 616 C C . GLY A 1 81 ? 7.961 -0.14 -11.617 1 95.94 81 GLY A C 1
ATOM 617 O O . GLY A 1 81 ? 6.82 -0.125 -11.156 1 95.94 81 GLY A O 1
ATOM 618 N N . VAL A 1 82 ? 8.555 -1.234 -12.008 1 98.5 82 VAL A N 1
ATOM 619 C CA . VAL A 1 82 ? 7.883 -2.527 -11.953 1 98.5 82 VAL A CA 1
ATOM 620 C C . VAL A 1 82 ? 8.172 -3.203 -10.617 1 98.5 82 VAL A C 1
ATOM 622 O O . VAL A 1 82 ? 9.328 -3.49 -10.297 1 98.5 82 VAL A O 1
ATOM 625 N N . VAL A 1 83 ? 7.105 -3.447 -9.82 1 98.5 83 VAL A N 1
ATOM 626 C CA . VAL A 1 83 ? 7.266 -4.152 -8.555 1 98.5 83 VAL A CA 1
ATOM 627 C C . VAL A 1 83 ? 7.617 -5.613 -8.812 1 98.5 83 VAL A C 1
ATOM 629 O O . VAL A 1 83 ? 6.898 -6.316 -9.531 1 98.5 83 VAL A O 1
ATOM 632 N N . PRO A 1 84 ? 8.727 -6.09 -8.219 1 98.56 84 PRO A N 1
ATOM 633 C CA . PRO A 1 84 ? 9.148 -7.465 -8.492 1 98.56 84 PRO A CA 1
ATOM 634 C C . PRO A 1 84 ? 8.328 -8.5 -7.723 1 98.56 84 PRO A C 1
ATOM 636 O O . PRO A 1 84 ? 8.875 -9.234 -6.895 1 98.56 84 PRO A O 1
ATOM 639 N N . GLY A 1 85 ? 7.145 -8.625 -8.031 1 98.38 85 GLY A N 1
ATOM 640 C CA . GLY A 1 85 ? 6.199 -9.578 -7.48 1 98.38 85 GLY A CA 1
ATOM 641 C C . GLY A 1 85 ? 5.402 -10.312 -8.539 1 98.38 85 GLY A C 1
ATOM 642 O O . GLY A 1 85 ? 5.027 -9.727 -9.555 1 98.38 85 GLY A O 1
ATOM 643 N N . LYS A 1 86 ? 5.109 -11.508 -8.258 1 97.06 86 LYS A N 1
ATOM 644 C CA . LYS A 1 86 ? 4.477 -12.367 -9.25 1 97.06 86 LYS A CA 1
ATOM 645 C C . LYS A 1 86 ? 3.092 -11.852 -9.625 1 97.06 86 LYS A C 1
ATOM 647 O O . LYS A 1 86 ? 2.66 -11.984 -10.773 1 97.06 86 LYS A O 1
ATOM 652 N N . TRP A 1 87 ? 2.338 -11.266 -8.609 1 98 87 TRP A N 1
ATOM 653 C CA . TRP A 1 87 ? 0.997 -10.75 -8.883 1 98 87 TRP A CA 1
ATOM 654 C C . TRP A 1 87 ? 1.062 -9.398 -9.578 1 98 87 TRP A C 1
ATOM 656 O O . TRP A 1 87 ? 0.185 -9.062 -10.375 1 98 87 TRP A O 1
ATOM 666 N N . PHE A 1 88 ? 2.1 -8.672 -9.297 1 98.44 88 PHE A N 1
ATOM 667 C CA . PHE A 1 88 ? 2.271 -7.359 -9.906 1 98.44 88 PHE A CA 1
ATOM 668 C C . PHE A 1 88 ? 2.652 -7.488 -11.375 1 98.44 88 PHE A C 1
ATOM 670 O O . PHE A 1 88 ? 2.125 -6.77 -12.227 1 98.44 88 PHE A O 1
ATOM 677 N N . CYS A 1 89 ? 3.51 -8.453 -11.648 1 98.75 89 CYS A N 1
ATOM 678 C CA . CYS A 1 89 ? 4.078 -8.539 -12.992 1 98.75 89 CYS A CA 1
ATOM 679 C C . CYS A 1 89 ? 4.098 -9.984 -13.484 1 98.75 89 CYS A C 1
ATOM 681 O O . CYS A 1 89 ? 5.156 -10.609 -13.523 1 98.75 89 CYS A O 1
ATOM 683 N N . PRO A 1 90 ? 2.994 -10.484 -13.953 1 98.69 90 PRO A N 1
ATOM 684 C CA . PRO A 1 90 ? 3.045 -11.742 -14.688 1 98.69 90 PRO A CA 1
ATOM 685 C C . PRO A 1 90 ? 3.848 -11.641 -15.984 1 98.69 90 PRO A C 1
ATOM 687 O O . PRO A 1 90 ? 3.865 -10.586 -16.625 1 98.69 90 PRO A O 1
ATOM 690 N N . VAL A 1 91 ? 4.523 -12.688 -16.344 1 98.88 91 VAL A N 1
ATOM 691 C CA . VAL A 1 91 ? 5.293 -12.789 -17.578 1 98.88 91 VAL A CA 1
ATOM 692 C C . VAL A 1 91 ? 4.848 -14.016 -18.359 1 98.88 91 VAL A C 1
ATOM 694 O O . VAL A 1 91 ? 4.828 -15.133 -17.828 1 98.88 91 VAL A O 1
ATOM 697 N N . TYR A 1 92 ? 4.52 -13.805 -19.609 1 98.88 92 TYR A N 1
ATOM 698 C CA . TYR A 1 92 ? 3.822 -14.844 -20.359 1 98.88 92 TYR A CA 1
ATOM 699 C C . TYR A 1 92 ? 4.336 -14.93 -21.781 1 98.88 92 TYR A C 1
ATOM 701 O O . TYR A 1 92 ? 4.207 -13.977 -22.562 1 98.88 92 TYR A O 1
ATOM 709 N N . PRO A 1 93 ? 4.945 -16.031 -22.203 1 98.75 93 PRO A N 1
ATOM 710 C CA . PRO A 1 93 ? 5.285 -16.25 -23.609 1 98.75 93 PRO A CA 1
ATOM 711 C C . PRO A 1 93 ? 4.078 -16.656 -24.453 1 98.75 93 PRO A C 1
ATOM 713 O O . PRO A 1 93 ? 3.297 -17.516 -24.047 1 98.75 93 PRO A O 1
ATOM 716 N N . PHE A 1 94 ? 3.988 -16.031 -25.578 1 98.75 94 PHE A N 1
ATOM 717 C CA . PHE A 1 94 ? 2.84 -16.344 -26.422 1 98.75 94 PHE A CA 1
ATOM 718 C C . PHE A 1 94 ? 3.053 -15.812 -27.844 1 98.75 94 PHE A C 1
ATOM 720 O O . PHE A 1 94 ? 3.408 -14.648 -28.031 1 98.75 94 PHE A O 1
ATOM 727 N N . ASP A 1 95 ? 2.855 -16.688 -28.812 1 98.25 95 ASP A N 1
ATOM 728 C CA . ASP A 1 95 ? 2.977 -16.312 -30.219 1 98.25 95 ASP A CA 1
ATOM 729 C C . ASP A 1 95 ? 1.689 -15.664 -30.719 1 98.25 95 ASP A C 1
ATOM 731 O O . ASP A 1 95 ? 0.887 -16.312 -31.391 1 98.25 95 ASP A O 1
ATOM 735 N N . LEU A 1 96 ? 1.629 -14.391 -30.469 1 98.69 96 LEU A N 1
ATOM 736 C CA . LEU A 1 96 ? 0.397 -13.68 -30.797 1 98.69 96 LEU A CA 1
ATOM 737 C C . LEU A 1 96 ? 0.356 -13.344 -32.281 1 98.69 96 LEU A C 1
ATOM 739 O O . LEU A 1 96 ? -0.708 -13.383 -32.906 1 98.69 96 LEU A O 1
ATOM 743 N N . ASP A 1 97 ? 1.445 -13.031 -32.906 1 96.69 97 ASP A N 1
ATOM 744 C CA . ASP A 1 97 ? 1.434 -12.594 -34.312 1 96.69 97 ASP A CA 1
ATOM 745 C C . ASP A 1 97 ? 1.543 -13.781 -35.25 1 96.69 97 ASP A C 1
ATOM 747 O O . ASP A 1 97 ? 1.494 -13.609 -36.469 1 96.69 97 ASP A O 1
ATOM 751 N N . GLY A 1 98 ? 1.847 -15 -34.781 1 95.31 98 GLY A N 1
ATOM 752 C CA . GLY A 1 98 ? 1.777 -16.234 -35.531 1 95.31 98 GLY A CA 1
ATOM 753 C C . GLY A 1 98 ? 3 -16.469 -36.406 1 95.31 98 GLY A C 1
ATOM 754 O O . GLY A 1 98 ? 2.939 -17.203 -37.375 1 95.31 98 GLY A O 1
ATOM 755 N N . ASP A 1 99 ? 4.07 -15.883 -36.031 1 95.94 99 ASP A N 1
ATOM 756 C CA . ASP A 1 99 ? 5.227 -16.031 -36.906 1 95.94 99 ASP A CA 1
ATOM 757 C C . ASP A 1 99 ? 6.098 -17.203 -36.469 1 95.94 99 ASP A C 1
ATOM 759 O O . ASP A 1 99 ? 7.188 -17.406 -37 1 95.94 99 ASP A O 1
ATOM 763 N N . GLY A 1 100 ? 5.684 -17.875 -35.469 1 95.5 100 GLY A N 1
ATOM 764 C CA . GLY A 1 100 ? 6.367 -19.078 -35.031 1 95.5 100 GLY A CA 1
ATOM 765 C C . GLY A 1 100 ? 7.348 -18.844 -33.906 1 95.5 100 GLY A C 1
ATOM 766 O O . GLY A 1 100 ? 7.945 -19.797 -33.406 1 95.5 100 GLY A O 1
ATOM 767 N N . VAL A 1 101 ? 7.531 -17.625 -33.562 1 97.56 101 VAL A N 1
ATOM 768 C CA . VAL A 1 101 ? 8.352 -17.234 -32.406 1 97.56 101 VAL A CA 1
ATOM 769 C C . VAL A 1 101 ? 7.469 -16.594 -31.359 1 97.56 101 VAL A C 1
ATOM 771 O O . VAL A 1 101 ? 6.691 -15.68 -31.656 1 97.56 101 VAL A O 1
ATOM 774 N N . GLU A 1 102 ? 7.566 -17.062 -30.172 1 98.31 102 GLU A N 1
ATOM 775 C CA . GLU A 1 102 ? 6.746 -16.484 -29.109 1 98.31 102 GLU A CA 1
ATOM 776 C C . GLU A 1 102 ? 7.289 -15.133 -28.672 1 98.31 102 GLU A C 1
ATOM 778 O O . GLU A 1 102 ? 8.508 -14.938 -28.594 1 98.31 102 GLU A O 1
ATOM 783 N N . GLU A 1 103 ? 6.418 -14.172 -28.469 1 98.75 103 GLU A N 1
ATOM 784 C CA . GLU A 1 103 ? 6.754 -12.953 -27.734 1 98.75 103 GLU A CA 1
ATOM 785 C C . GLU A 1 103 ? 6.723 -13.188 -26.219 1 98.75 103 GLU A C 1
ATOM 787 O O . GLU A 1 103 ? 6.203 -14.203 -25.766 1 98.75 103 GLU A O 1
ATOM 792 N N . ILE A 1 104 ? 7.328 -12.25 -25.531 1 98.94 104 ILE A N 1
ATOM 793 C CA . ILE A 1 104 ? 7.207 -12.211 -24.078 1 98.94 104 ILE A CA 1
ATOM 794 C C . ILE A 1 104 ? 6.363 -11.016 -23.656 1 98.94 104 ILE A C 1
ATOM 796 O O . ILE A 1 104 ? 6.668 -9.875 -24.016 1 98.94 104 ILE A O 1
ATOM 800 N N . TRP A 1 105 ? 5.289 -11.305 -22.938 1 98.94 105 TRP A N 1
ATOM 801 C CA . TRP A 1 105 ? 4.352 -10.281 -22.484 1 98.94 105 TRP A CA 1
ATOM 802 C C . TRP A 1 105 ? 4.449 -10.086 -20.969 1 98.94 105 TRP A C 1
ATOM 804 O O . TRP A 1 105 ? 4.504 -11.062 -20.219 1 98.94 105 TRP A O 1
ATOM 814 N N . TYR A 1 106 ? 4.547 -8.852 -20.484 1 98.94 106 TYR A N 1
ATOM 815 C CA . TYR A 1 106 ? 4.523 -8.594 -19.047 1 98.94 106 TYR A CA 1
ATOM 816 C C . TYR A 1 106 ? 3.92 -7.23 -18.75 1 98.94 106 TYR A C 1
ATOM 818 O O . TYR A 1 106 ? 3.625 -6.457 -19.656 1 98.94 106 TYR A O 1
ATOM 826 N N . VAL A 1 107 ? 3.578 -6.949 -17.516 1 98.81 107 VAL A N 1
ATOM 827 C CA . VAL A 1 107 ? 3.045 -5.668 -17.062 1 98.81 107 VAL A CA 1
ATOM 828 C C . VAL A 1 107 ? 4.191 -4.719 -16.734 1 98.81 107 VAL A C 1
ATOM 830 O O . VAL A 1 107 ? 4.922 -4.934 -15.758 1 98.81 107 VAL A O 1
ATOM 833 N N . GLY A 1 108 ? 4.312 -3.717 -17.547 1 98.44 108 GLY A N 1
ATOM 834 C CA . GLY A 1 108 ? 5.301 -2.676 -17.328 1 98.44 108 GLY A CA 1
ATOM 835 C C . GLY A 1 108 ? 4.723 -1.434 -16.672 1 98.44 108 GLY A C 1
ATOM 836 O O . GLY A 1 108 ? 3.596 -1.457 -16.172 1 98.44 108 GLY A O 1
ATOM 837 N N . ASN A 1 109 ? 5.512 -0.461 -16.516 1 98.12 109 ASN A N 1
ATOM 838 C CA . ASN A 1 109 ? 5.117 0.812 -15.922 1 98.12 109 ASN A CA 1
ATOM 839 C C . ASN A 1 109 ? 5.797 1.988 -16.625 1 98.12 109 ASN A C 1
ATOM 841 O O . ASN A 1 109 ? 7.027 2.064 -16.656 1 98.12 109 ASN A O 1
ATOM 845 N N . GLU A 1 110 ? 5.051 2.889 -17.125 1 97.12 110 GLU A N 1
ATOM 846 C CA . GLU A 1 110 ? 5.617 4.023 -17.844 1 97.12 110 GLU A CA 1
ATOM 847 C C . GLU A 1 110 ? 6.031 5.137 -16.891 1 97.12 110 GLU A C 1
ATOM 849 O O . GLU A 1 110 ? 6.727 6.074 -17.281 1 97.12 110 GLU A O 1
ATOM 854 N N . ASP A 1 111 ? 5.641 5.113 -15.602 1 97.38 111 ASP A N 1
ATOM 855 C CA . ASP A 1 111 ? 6.027 6.078 -14.578 1 97.38 111 ASP A CA 1
ATOM 856 C C . ASP A 1 111 ? 6.797 5.398 -13.453 1 97.38 111 ASP A C 1
ATOM 858 O O . ASP A 1 111 ? 6.227 5.098 -12.398 1 97.38 111 ASP A O 1
ATOM 862 N N . PRO A 1 112 ? 8.062 5.25 -13.625 1 95.62 112 PRO A N 1
ATOM 863 C CA . PRO A 1 112 ? 8.859 4.5 -12.641 1 95.62 112 PRO A CA 1
ATOM 864 C C . PRO A 1 112 ? 8.852 5.156 -11.266 1 95.62 112 PRO A C 1
ATOM 866 O O . PRO A 1 112 ? 9.211 4.512 -10.273 1 95.62 112 PRO A O 1
ATOM 869 N N . ASP A 1 113 ? 8.445 6.383 -11.125 1 95.81 113 ASP A N 1
ATOM 870 C CA . ASP A 1 113 ? 8.461 7.086 -9.852 1 95.81 113 ASP A CA 1
ATOM 871 C C . ASP A 1 113 ? 7.246 6.699 -9 1 95.81 113 ASP A C 1
ATOM 873 O O . ASP A 1 113 ? 7.238 6.91 -7.789 1 95.81 113 ASP A O 1
ATOM 877 N N . HIS A 1 114 ? 6.219 6.137 -9.664 1 97.25 114 HIS A N 1
ATOM 878 C CA . HIS A 1 114 ? 4.996 5.777 -8.953 1 97.25 114 HIS A CA 1
ATOM 879 C C . HIS A 1 114 ? 4.602 4.332 -9.234 1 97.25 114 HIS A C 1
ATOM 881 O O . HIS A 1 114 ? 3.611 4.078 -9.922 1 97.25 114 HIS A O 1
ATOM 887 N N . PRO A 1 115 ? 5.23 3.432 -8.578 1 97.44 115 PRO A N 1
ATOM 888 C CA . PRO A 1 115 ? 5.074 2.01 -8.898 1 97.44 115 PRO A CA 1
ATOM 889 C C . PRO A 1 115 ? 3.684 1.479 -8.562 1 97.44 115 PRO A C 1
ATOM 891 O O . PRO A 1 115 ? 3.268 0.447 -9.094 1 97.44 115 PRO A O 1
ATOM 894 N N . LEU A 1 116 ? 2.947 2.162 -7.688 1 97.12 116 LEU A N 1
ATOM 895 C CA . LEU A 1 116 ? 1.648 1.636 -7.281 1 97.12 116 LEU A CA 1
ATOM 896 C C . LEU A 1 116 ? 0.517 2.365 -7.996 1 97.12 116 LEU A C 1
ATOM 898 O O . LEU A 1 116 ? -0.659 2.137 -7.703 1 97.12 116 LEU A O 1
ATOM 902 N N . ASP A 1 117 ? 0.865 3.25 -8.961 1 96.75 117 ASP A N 1
ATOM 903 C CA . ASP A 1 117 ? -0.152 3.9 -9.781 1 96.75 117 ASP A CA 1
ATOM 904 C C . ASP A 1 117 ? -0.506 3.047 -11 1 96.75 117 ASP A C 1
ATOM 906 O O . ASP A 1 117 ? 0.113 3.178 -12.055 1 96.75 117 ASP A O 1
ATOM 910 N N . ALA A 1 118 ? -1.549 2.322 -10.867 1 96.06 118 ALA A N 1
ATOM 911 C CA . ALA A 1 118 ? -1.955 1.395 -11.922 1 96.06 118 ALA A CA 1
ATOM 912 C C . ALA A 1 118 ? -2.393 2.145 -13.18 1 96.06 118 ALA A C 1
ATOM 914 O O . ALA A 1 118 ? -2.5 1.555 -14.25 1 96.06 118 ALA A O 1
ATOM 915 N N . GLY A 1 119 ? -2.637 3.455 -13.062 1 95.94 119 GLY A N 1
ATOM 916 C CA . GLY A 1 119 ? -2.986 4.258 -14.219 1 95.94 119 GLY A CA 1
ATOM 917 C C . GLY A 1 119 ? -1.868 4.359 -15.242 1 95.94 119 GLY A C 1
ATOM 918 O O . GLY A 1 119 ? -2.102 4.73 -16.391 1 95.94 119 GLY A O 1
ATOM 919 N N . HIS A 1 120 ? -0.656 3.971 -14.836 1 97.31 120 HIS A N 1
ATOM 920 C CA . HIS A 1 120 ? 0.499 4.078 -15.719 1 97.31 120 HIS A CA 1
ATOM 921 C C . HIS A 1 120 ? 1.03 2.701 -16.094 1 97.31 120 HIS A C 1
ATOM 923 O O . HIS A 1 120 ? 2.082 2.59 -16.734 1 97.31 120 HIS A O 1
ATOM 929 N N . TYR A 1 121 ? 0.381 1.674 -15.742 1 98 121 TYR A N 1
ATOM 930 C CA . TYR A 1 121 ? 0.794 0.33 -16.141 1 98 121 TYR A CA 1
ATOM 931 C C . TYR A 1 121 ? 0.604 0.116 -17.625 1 98 121 TYR A C 1
ATOM 933 O O . TYR A 1 121 ? -0.254 0.748 -18.25 1 98 121 TYR A O 1
ATOM 941 N N . GLN A 1 122 ? 1.449 -0.701 -18.141 1 98.31 122 GLN A N 1
ATOM 942 C CA . GLN A 1 122 ? 1.433 -1.007 -19.578 1 98.31 122 GLN A CA 1
ATOM 943 C C . GLN A 1 122 ? 1.575 -2.508 -19.812 1 98.31 122 GLN A C 1
ATOM 945 O O . GLN A 1 122 ? 2.242 -3.205 -19.047 1 98.31 122 GLN A O 1
ATOM 950 N N . LEU A 1 123 ? 0.878 -2.953 -20.844 1 98.81 123 LEU A N 1
ATOM 951 C CA . LEU A 1 123 ? 1.246 -4.23 -21.438 1 98.81 123 LEU A CA 1
ATOM 952 C C . LEU A 1 123 ? 2.477 -4.078 -22.328 1 98.81 123 LEU A C 1
ATOM 954 O O . LEU A 1 123 ? 2.471 -3.285 -23.266 1 98.81 123 LEU A O 1
ATOM 958 N N . GLU A 1 124 ? 3.473 -4.797 -22.016 1 98.81 124 GLU A N 1
ATOM 959 C CA . GLU A 1 124 ? 4.727 -4.688 -22.75 1 98.81 124 GLU A CA 1
ATOM 960 C C . GLU A 1 124 ? 5.039 -5.977 -23.5 1 98.81 124 GLU A C 1
ATOM 962 O O . GLU A 1 124 ? 4.82 -7.074 -22.984 1 98.81 124 GLU A O 1
ATOM 967 N N . ARG A 1 125 ? 5.516 -5.781 -24.719 1 98.88 125 ARG A N 1
ATOM 968 C CA . ARG A 1 125 ? 5.922 -6.895 -25.578 1 98.88 125 ARG A CA 1
ATOM 969 C C . ARG A 1 125 ? 7.426 -6.883 -25.828 1 98.88 125 ARG A C 1
ATOM 971 O O . ARG A 1 125 ? 7.984 -5.859 -26.219 1 98.88 125 ARG A O 1
ATOM 978 N N . VAL A 1 126 ? 8.039 -8.008 -25.594 1 98.88 126 VAL A N 1
ATOM 979 C CA . VAL A 1 126 ? 9.469 -8.172 -25.797 1 98.88 126 VAL A CA 1
ATOM 980 C C . VAL A 1 126 ? 9.711 -9.25 -26.859 1 98.88 126 VAL A C 1
ATOM 982 O O . VAL A 1 126 ? 9.055 -10.297 -26.844 1 98.88 126 VAL A O 1
ATOM 985 N N . ASP A 1 127 ? 10.633 -8.961 -27.734 1 98.56 127 ASP A N 1
ATOM 986 C CA . ASP A 1 127 ? 11.086 -9.969 -28.703 1 98.56 127 ASP A CA 1
ATOM 987 C C . ASP A 1 127 ? 11.922 -11.047 -28.016 1 98.56 127 ASP A C 1
ATOM 989 O O . ASP A 1 127 ? 12.953 -10.75 -27.406 1 98.56 127 ASP A O 1
ATOM 993 N N . ALA A 1 128 ? 11.508 -12.32 -28.109 1 98.44 128 ALA A N 1
ATOM 994 C CA . ALA A 1 128 ? 12.172 -13.398 -27.391 1 98.44 128 ALA A CA 1
ATOM 995 C C . ALA A 1 128 ? 13.57 -13.648 -27.953 1 98.44 128 ALA A C 1
ATOM 997 O O . ALA A 1 128 ? 14.445 -14.156 -27.25 1 98.44 128 ALA A O 1
ATOM 998 N N . GLU A 1 129 ? 13.797 -13.312 -29.188 1 97.88 129 GLU A N 1
ATOM 999 C CA . GLU A 1 129 ? 15.102 -13.547 -29.797 1 97.88 129 GLU A CA 1
ATOM 1000 C C . GLU A 1 129 ? 16.125 -12.508 -29.344 1 97.88 129 GLU A C 1
ATOM 1002 O O . GLU A 1 129 ? 17.297 -12.828 -29.141 1 97.88 129 GLU A O 1
ATOM 1007 N N . THR A 1 130 ? 15.617 -11.234 -29.125 1 98 130 THR A N 1
ATOM 1008 C CA . THR A 1 130 ? 16.578 -10.156 -28.922 1 98 130 THR A CA 1
ATOM 1009 C C . THR A 1 130 ? 16.5 -9.602 -27.516 1 98 130 THR A C 1
ATOM 1011 O O . THR A 1 130 ? 17.422 -8.938 -27.047 1 98 130 THR A O 1
ATOM 1014 N N . GLY A 1 131 ? 15.406 -9.75 -26.875 1 98.62 131 GLY A N 1
ATOM 1015 C CA . GLY A 1 131 ? 15.219 -9.172 -25.562 1 98.62 131 GLY A CA 1
ATOM 1016 C C . GLY A 1 131 ? 14.805 -7.715 -25.609 1 98.62 131 GLY A C 1
ATOM 1017 O O . GLY A 1 131 ? 14.727 -7.059 -24.562 1 98.62 131 GLY A O 1
ATOM 1018 N N . GLU A 1 132 ? 14.508 -7.215 -26.781 1 98.56 132 GLU A N 1
ATOM 1019 C CA . GLU A 1 132 ? 14.156 -5.805 -26.938 1 98.56 132 GLU A CA 1
ATOM 1020 C C . GLU A 1 132 ? 12.648 -5.602 -26.875 1 98.56 132 GLU A C 1
ATOM 1022 O O . GLU A 1 132 ? 11.883 -6.434 -27.359 1 98.56 132 GLU A O 1
ATOM 1027 N N . THR A 1 133 ? 12.234 -4.527 -26.234 1 98.62 133 THR A N 1
ATOM 1028 C CA . THR A 1 133 ? 10.828 -4.148 -26.25 1 98.62 133 THR A CA 1
ATOM 1029 C C . THR A 1 133 ? 10.391 -3.777 -27.672 1 98.62 133 THR A C 1
ATOM 1031 O O . THR A 1 133 ? 11.039 -2.973 -28.344 1 98.62 133 THR A O 1
ATOM 1034 N N . THR A 1 134 ? 9.281 -4.344 -28.109 1 98.44 134 THR A N 1
ATOM 1035 C CA . THR A 1 134 ? 8.82 -4.086 -29.469 1 98.44 134 THR A CA 1
ATOM 1036 C C . THR A 1 134 ? 7.484 -3.35 -29.453 1 98.44 134 THR A C 1
ATOM 1038 O O . THR A 1 134 ? 6.992 -2.924 -30.5 1 98.44 134 THR A O 1
ATOM 1041 N N . GLY A 1 135 ? 6.848 -3.197 -28.281 1 98.12 135 GLY A N 1
ATOM 1042 C CA . GLY A 1 135 ? 5.594 -2.473 -28.188 1 98.12 135 GLY A CA 1
ATOM 1043 C C . GLY A 1 135 ? 5.094 -2.332 -26.75 1 98.12 135 GLY A C 1
ATOM 1044 O O . GLY A 1 135 ? 5.426 -3.15 -25.891 1 98.12 135 GLY A O 1
ATOM 1045 N N . THR A 1 136 ? 4.371 -1.267 -26.5 1 98.38 136 THR A N 1
ATOM 1046 C CA . THR A 1 136 ? 3.682 -1.032 -25.234 1 98.38 136 THR A CA 1
ATOM 1047 C C . THR A 1 136 ? 2.252 -0.562 -25.484 1 98.38 136 THR A C 1
ATOM 1049 O O . THR A 1 136 ? 1.982 0.153 -26.453 1 98.38 136 THR A O 1
ATOM 1052 N N . TRP A 1 137 ? 1.312 -1.007 -24.688 1 98.5 137 TRP A N 1
ATOM 1053 C CA . TRP A 1 137 ? -0.092 -0.609 -24.688 1 98.5 137 TRP A CA 1
ATOM 1054 C C . TRP A 1 137 ? -0.594 -0.349 -23.281 1 98.5 137 TRP A C 1
ATOM 1056 O O . TRP A 1 137 ? -0.074 -0.915 -22.312 1 98.5 137 TRP A O 1
ATOM 1066 N N . ASP A 1 138 ? -1.636 0.472 -23.141 1 97.81 138 ASP A N 1
ATOM 1067 C CA . ASP A 1 138 ? -2.193 0.746 -21.812 1 97.81 138 ASP A CA 1
ATOM 1068 C C . ASP A 1 138 ? -2.705 -0.535 -21.156 1 97.81 138 ASP A C 1
ATOM 1070 O O . ASP A 1 138 ? -3.398 -1.33 -21.797 1 97.81 138 ASP A O 1
ATOM 1074 N N . TRP A 1 139 ? -2.275 -0.744 -19.969 1 98.25 139 TRP A N 1
ATOM 1075 C CA . TRP A 1 139 ? -2.857 -1.818 -19.156 1 98.25 139 TRP A CA 1
ATOM 1076 C C . TRP A 1 139 ? -4.238 -1.426 -18.641 1 98.25 139 TRP A C 1
ATOM 1078 O O . TRP A 1 139 ? -4.453 -0.284 -18.234 1 98.25 139 TRP A O 1
ATOM 1088 N N . PRO A 1 140 ? -5.23 -2.32 -18.734 1 96.56 140 PRO A N 1
ATOM 1089 C CA . PRO A 1 140 ? -6.539 -1.98 -18.172 1 96.56 140 PRO A CA 1
ATOM 1090 C C . PRO A 1 140 ? -6.453 -1.593 -16.688 1 96.56 140 PRO A C 1
ATOM 1092 O O . PRO A 1 140 ? -5.848 -2.314 -15.891 1 96.56 140 PRO A O 1
ATOM 1095 N N . VAL A 1 141 ? -7.07 -0.494 -16.281 1 91.88 141 VAL A N 1
ATOM 1096 C CA . VAL A 1 141 ? -6.984 0.017 -14.922 1 91.88 141 VAL A CA 1
ATOM 1097 C C . VAL A 1 141 ? -7.836 -0.842 -13.992 1 91.88 141 VAL A C 1
ATOM 1099 O O . VAL A 1 141 ? -9.023 -1.063 -14.25 1 91.88 141 VAL A O 1
ATOM 1102 N N . PRO A 1 142 ? -7.258 -1.275 -12.906 1 90.94 142 PRO A N 1
ATOM 1103 C CA . PRO A 1 142 ? -8.039 -2.053 -11.938 1 90.94 142 PRO A CA 1
ATOM 1104 C C . PRO A 1 142 ? -9.047 -1.199 -11.172 1 90.94 142 PRO A C 1
ATOM 1106 O O . PRO A 1 142 ? -8.945 0.03 -11.164 1 90.94 142 PRO A O 1
ATOM 1109 N N . PRO A 1 143 ? -10.031 -1.88 -10.555 1 88.06 143 PRO A N 1
ATOM 1110 C CA . PRO A 1 143 ? -10.93 -1.128 -9.68 1 88.06 143 PRO A CA 1
ATOM 1111 C C . PRO A 1 143 ? -10.203 -0.493 -8.492 1 88.06 143 PRO A C 1
ATOM 1113 O O . PRO A 1 143 ? -9.148 -0.975 -8.078 1 88.06 143 PRO A O 1
ATOM 1116 N N . TYR A 1 144 ? -10.82 0.588 -7.973 1 90.5 144 TYR A N 1
ATOM 1117 C CA . TYR A 1 144 ? -10.266 1.246 -6.797 1 90.5 144 TYR A CA 1
ATOM 1118 C C . TYR A 1 144 ? -10.539 0.429 -5.539 1 90.5 144 TYR A C 1
ATOM 1120 O O . TYR A 1 144 ? -11.562 0.619 -4.875 1 90.5 144 TYR A O 1
ATOM 1128 N N . GLU A 1 145 ? -9.648 -0.453 -5.18 1 93.75 145 GLU A N 1
ATOM 1129 C CA . GLU A 1 145 ? -9.75 -1.431 -4.102 1 93.75 145 GLU A CA 1
ATOM 1130 C C . GLU A 1 145 ? -8.469 -1.49 -3.279 1 93.75 145 GLU A C 1
ATOM 1132 O O . GLU A 1 145 ? -7.453 -0.905 -3.662 1 93.75 145 GLU A O 1
ATOM 1137 N N . PRO A 1 146 ? -8.555 -2.113 -2.047 1 94.31 146 PRO A N 1
ATOM 1138 C CA . PRO A 1 146 ? -7.312 -2.33 -1.301 1 94.31 146 PRO A CA 1
ATOM 1139 C C . PRO A 1 146 ? -6.25 -3.059 -2.123 1 94.31 146 PRO A C 1
ATOM 1141 O O . PRO A 1 146 ? -6.574 -3.725 -3.107 1 94.31 146 PRO A O 1
ATOM 1144 N N . MET A 1 147 ? -5.035 -2.979 -1.719 1 94.75 147 MET A N 1
ATOM 1145 C CA . MET A 1 147 ? -3.875 -3.396 -2.498 1 94.75 147 MET A CA 1
ATOM 1146 C C . MET A 1 147 ? -4 -4.855 -2.92 1 94.75 147 MET A C 1
ATOM 1148 O O . MET A 1 147 ? -3.805 -5.188 -4.09 1 94.75 147 MET A O 1
ATOM 1152 N N . SER A 1 148 ? -4.41 -5.746 -2.045 1 93.94 148 SER A N 1
ATOM 1153 C CA . SER A 1 148 ? -4.457 -7.172 -2.342 1 93.94 148 SER A CA 1
ATOM 1154 C C . SER A 1 148 ? -5.508 -7.48 -3.404 1 93.94 148 SER A C 1
ATOM 1156 O O . SER A 1 148 ? -5.414 -8.492 -4.102 1 93.94 148 SER A O 1
ATOM 1158 N N . MET A 1 149 ? -6.457 -6.656 -3.566 1 93.44 149 MET A N 1
ATOM 1159 C CA . MET A 1 149 ? -7.535 -6.852 -4.531 1 93.44 149 MET A CA 1
ATOM 1160 C C . MET A 1 149 ? -7.191 -6.211 -5.871 1 93.44 149 MET A C 1
ATOM 1162 O O . MET A 1 149 ? -7.641 -6.676 -6.918 1 93.44 149 MET A O 1
ATOM 1166 N N . ALA A 1 150 ? -6.418 -5.172 -5.77 1 92.25 150 ALA A N 1
ATOM 1167 C CA . ALA A 1 150 ? -6.238 -4.324 -6.945 1 92.25 150 ALA A CA 1
ATOM 1168 C C . ALA A 1 150 ? -5.043 -4.777 -7.773 1 92.25 150 ALA A C 1
ATOM 1170 O O . ALA A 1 150 ? -5.039 -4.633 -9 1 92.25 150 ALA A O 1
ATOM 1171 N N . TYR A 1 151 ? -3.988 -5.383 -7.156 1 96.25 151 TYR A N 1
ATOM 1172 C CA . TYR A 1 151 ? -2.713 -5.523 -7.852 1 96.25 151 TYR A CA 1
ATOM 1173 C C . TYR A 1 151 ? -2.455 -6.98 -8.227 1 96.25 151 TYR A C 1
ATOM 1175 O O . TYR A 1 151 ? -1.305 -7.391 -8.391 1 96.25 151 TYR A O 1
ATOM 1183 N N . ARG A 1 152 ? -3.414 -7.789 -8.367 1 97 152 ARG A N 1
ATOM 1184 C CA . ARG A 1 152 ? -3.266 -9.141 -8.891 1 97 152 ARG A CA 1
ATOM 1185 C C . ARG A 1 152 ? -3.584 -9.195 -10.383 1 97 152 ARG A C 1
ATOM 1187 O O . ARG A 1 152 ? -4.75 -9.289 -10.766 1 97 152 ARG A O 1
ATOM 1194 N N . ASN A 1 153 ? -2.529 -9.273 -11.156 1 98.31 153 ASN A N 1
ATOM 1195 C CA . ASN A 1 153 ? -2.609 -9.219 -12.609 1 98.31 153 ASN A CA 1
ATOM 1196 C C . ASN A 1 153 ? -2.336 -10.578 -13.242 1 98.31 153 ASN A C 1
ATOM 1198 O O . ASN A 1 153 ? -1.551 -11.367 -12.711 1 98.31 153 ASN A O 1
ATOM 1202 N N . PHE A 1 154 ? -3.004 -10.836 -14.359 1 98.62 154 PHE A N 1
ATOM 1203 C CA . PHE A 1 154 ? -2.803 -12.07 -15.109 1 98.62 154 PHE A CA 1
ATOM 1204 C C . PHE A 1 154 ? -2.627 -11.781 -16.594 1 98.62 154 PHE A C 1
ATOM 1206 O O . PHE A 1 154 ? -3.273 -10.883 -17.141 1 98.62 154 PHE A O 1
ATOM 1213 N N . ILE A 1 155 ? -1.784 -12.5 -17.234 1 98.88 155 ILE A N 1
ATOM 1214 C CA . ILE A 1 155 ? -1.675 -12.602 -18.688 1 98.88 155 ILE A CA 1
ATOM 1215 C C . ILE A 1 155 ? -1.733 -14.07 -19.109 1 98.88 155 ILE A C 1
ATOM 1217 O O . ILE A 1 155 ? -1.064 -14.922 -18.516 1 98.88 155 ILE A O 1
ATOM 1221 N N . PHE A 1 156 ? -2.584 -14.344 -20.047 1 98.69 156 PHE A N 1
ATOM 1222 C CA . PHE A 1 156 ? -2.756 -15.695 -20.562 1 98.69 156 PHE A CA 1
ATOM 1223 C C . PHE A 1 156 ? -3.107 -15.656 -22.047 1 98.69 156 PHE A C 1
ATOM 1225 O O . PHE A 1 156 ? -3.121 -14.586 -22.656 1 98.69 156 PHE A O 1
ATOM 1232 N N . GLY A 1 157 ? -3.254 -16.844 -22.672 1 98.56 157 GLY A N 1
ATOM 1233 C CA . GLY A 1 157 ? -3.516 -16.875 -24.109 1 98.56 157 GLY A CA 1
ATOM 1234 C C . GLY A 1 157 ? -4.219 -18.141 -24.562 1 98.56 157 GLY A C 1
ATOM 1235 O O . GLY A 1 157 ? -4.031 -19.203 -23.953 1 98.56 157 GLY A O 1
ATOM 1236 N N . GLY A 1 158 ? -4.977 -18.016 -25.516 1 98.25 158 GLY A N 1
ATOM 1237 C CA . GLY A 1 158 ? -5.703 -19.109 -26.141 1 98.25 158 GLY A CA 1
ATOM 1238 C C . GLY A 1 158 ? -5.914 -18.922 -27.625 1 98.25 158 GLY A C 1
ATOM 1239 O O . GLY A 1 158 ? -5.293 -18.047 -28.234 1 98.25 158 GLY A O 1
ATOM 1240 N N . HIS A 1 159 ? -6.684 -19.844 -28.203 1 98.38 159 HIS A N 1
ATOM 1241 C CA . HIS A 1 159 ? -6.941 -19.812 -29.641 1 98.38 159 HIS A CA 1
ATOM 1242 C C . HIS A 1 159 ? -8.43 -19.938 -29.938 1 98.38 159 HIS A C 1
ATOM 1244 O O . HIS A 1 159 ? -9.148 -20.641 -29.234 1 98.38 159 HIS A O 1
ATOM 1250 N N . VAL A 1 160 ? -8.859 -19.203 -30.891 1 98.5 160 VAL A N 1
ATOM 1251 C CA . VAL A 1 160 ? -10.195 -19.281 -31.469 1 98.5 160 VAL A CA 1
ATOM 1252 C C . VAL A 1 160 ? -10.102 -19.734 -32.906 1 98.5 160 VAL A C 1
ATOM 1254 O O . VAL A 1 160 ? -9.742 -18.953 -33.812 1 98.5 160 VAL A O 1
ATOM 1257 N N . ASP A 1 161 ? -10.445 -20.984 -33.188 1 97.75 161 ASP A N 1
ATOM 1258 C CA . ASP A 1 161 ? -10.32 -21.578 -34.531 1 97.75 161 ASP A CA 1
ATOM 1259 C C . ASP A 1 161 ? -8.914 -21.391 -35.062 1 97.75 161 ASP A C 1
ATOM 1261 O O . ASP A 1 161 ? -8.742 -20.953 -36.219 1 97.75 161 ASP A O 1
ATOM 1265 N N . GLY A 1 162 ? -8.023 -21.562 -34.219 1 96 162 GLY A N 1
ATOM 1266 C CA . GLY A 1 162 ? -6.629 -21.516 -34.625 1 96 162 GLY A CA 1
ATOM 1267 C C . GLY A 1 162 ? -6.023 -20.125 -34.531 1 96 162 GLY A C 1
ATOM 1268 O O . GLY A 1 162 ? -4.801 -19.969 -34.594 1 96 162 GLY A O 1
ATOM 1269 N N . GLU A 1 163 ? -6.812 -19.156 -34.438 1 97.25 163 GLU A N 1
ATOM 1270 C CA . GLU A 1 163 ? -6.32 -17.797 -34.312 1 97.25 163 GLU A CA 1
ATOM 1271 C C . GLU A 1 163 ? -5.965 -17.453 -32.875 1 97.25 163 GLU A C 1
ATOM 1273 O O . GLU A 1 163 ? -6.773 -17.656 -31.969 1 97.25 163 GLU A O 1
ATOM 1278 N N . PRO A 1 164 ? -4.754 -16.922 -32.656 1 98.31 164 PRO A N 1
ATOM 1279 C CA . PRO A 1 164 ? -4.352 -16.625 -31.281 1 98.31 164 PRO A CA 1
ATOM 1280 C C . PRO A 1 164 ? -5.094 -15.414 -30.703 1 98.31 164 PRO A C 1
ATOM 1282 O O . PRO A 1 164 ? -5.359 -14.445 -31.422 1 98.31 164 PRO A O 1
ATOM 1285 N N . VAL A 1 165 ? -5.438 -15.484 -29.453 1 98.69 165 VAL A N 1
ATOM 1286 C CA . VAL A 1 165 ? -6.043 -14.414 -28.672 1 98.69 165 VAL A CA 1
ATOM 1287 C C . VAL A 1 165 ? -5.305 -14.273 -27.344 1 98.69 165 VAL A C 1
ATOM 1289 O O . VAL A 1 165 ? -5.168 -15.242 -26.594 1 98.69 165 VAL A O 1
ATOM 1292 N N . LEU A 1 166 ? -4.828 -13.008 -27.094 1 98.88 166 LEU A N 1
ATOM 1293 C CA . LEU A 1 166 ? -4.172 -12.727 -25.812 1 98.88 166 LEU A CA 1
ATOM 1294 C C . LEU A 1 166 ? -5.191 -12.328 -24.75 1 98.88 166 LEU A C 1
ATOM 1296 O O . LEU A 1 166 ? -6.152 -11.617 -25.047 1 98.88 166 LEU A O 1
ATOM 1300 N N . GLY A 1 167 ? -5.02 -12.836 -23.562 1 98.81 167 GLY A N 1
ATOM 1301 C CA . GLY A 1 167 ? -5.887 -12.484 -22.438 1 98.81 167 GLY A CA 1
ATOM 1302 C C . GLY A 1 167 ? -5.168 -11.727 -21.344 1 98.81 167 GLY A C 1
ATOM 1303 O O . GLY A 1 167 ? -3.998 -11.984 -21.062 1 98.81 167 GLY A O 1
ATOM 1304 N N . THR A 1 168 ? -5.859 -10.773 -20.719 1 98.75 168 THR A N 1
ATOM 1305 C CA . THR A 1 168 ? -5.406 -10.055 -19.531 1 98.75 168 THR A CA 1
ATOM 1306 C C . THR A 1 168 ? -6.5 -10.023 -18.469 1 98.75 168 THR A C 1
ATOM 1308 O O . THR A 1 168 ? -7.688 -10.125 -18.781 1 98.75 168 THR A O 1
ATOM 1311 N N . ALA A 1 169 ? -6.086 -9.914 -17.219 1 98.25 169 ALA A N 1
ATOM 1312 C CA . ALA A 1 169 ? -7.086 -9.812 -16.156 1 98.25 169 ALA A CA 1
ATOM 1313 C C . ALA A 1 169 ? -6.523 -9.07 -14.945 1 98.25 169 ALA A C 1
ATOM 1315 O O . ALA A 1 169 ? -5.316 -9.117 -14.695 1 98.25 169 ALA A O 1
ATOM 1316 N N . GLN A 1 170 ? -7.43 -8.367 -14.25 1 97.19 170 GLN A N 1
ATOM 1317 C CA . GLN A 1 170 ? -7.145 -7.707 -12.977 1 97.19 170 GLN A CA 1
ATOM 1318 C C . GLN A 1 170 ? -8.109 -8.172 -11.891 1 97.19 170 GLN A C 1
ATOM 1320 O O . GLN A 1 170 ? -9.32 -8.203 -12.094 1 97.19 170 GLN A O 1
ATOM 1325 N N . GLY A 1 171 ? -7.469 -8.5 -10.734 1 94.31 171 GLY A N 1
ATOM 1326 C CA . GLY A 1 171 ? -8.281 -8.883 -9.594 1 94.31 171 GLY A CA 1
ATOM 1327 C C . GLY A 1 171 ? -8.484 -10.383 -9.477 1 94.31 171 GLY A C 1
ATOM 1328 O O . GLY A 1 171 ? -8.445 -11.094 -10.484 1 94.31 171 GLY A O 1
ATOM 1329 N N . THR A 1 172 ? -8.789 -10.805 -8.156 1 93.81 172 THR A N 1
ATOM 1330 C CA . THR A 1 172 ? -9.047 -12.219 -7.867 1 93.81 172 THR A CA 1
ATOM 1331 C C . THR A 1 172 ? -10.266 -12.367 -6.965 1 93.81 172 THR A C 1
ATOM 1333 O O . THR A 1 172 ? -11.023 -13.328 -7.098 1 93.81 172 THR A O 1
ATOM 1336 N N . TYR A 1 173 ? -10.555 -11.438 -6.07 1 93.62 173 TYR A N 1
ATOM 1337 C CA . TYR A 1 173 ? -11.453 -11.664 -4.945 1 93.62 173 TYR A CA 1
ATOM 1338 C C . TYR A 1 173 ? -12.711 -10.812 -5.074 1 93.62 173 TYR A C 1
ATOM 1340 O O . TYR A 1 173 ? -13.828 -11.312 -4.871 1 93.62 173 TYR A O 1
ATOM 1348 N N . ARG A 1 174 ? -12.586 -9.57 -5.367 1 94.5 174 ARG A N 1
ATOM 1349 C CA . ARG A 1 174 ? -13.711 -8.641 -5.438 1 94.5 174 ARG A CA 1
ATOM 1350 C C . ARG A 1 174 ? -14.07 -8.328 -6.887 1 94.5 174 ARG A C 1
ATOM 1352 O O . ARG A 1 174 ? -14.336 -9.234 -7.676 1 94.5 174 ARG A O 1
ATOM 1359 N N . THR A 1 175 ? -14.086 -7.086 -7.23 1 95.75 175 THR A N 1
ATOM 1360 C CA . THR A 1 175 ? -14.344 -6.766 -8.633 1 95.75 175 THR A CA 1
ATOM 1361 C C . THR A 1 175 ? -13.18 -7.215 -9.508 1 95.75 175 THR A C 1
ATOM 1363 O O . THR A 1 175 ? -12.016 -6.945 -9.195 1 95.75 175 THR A O 1
ATOM 1366 N N . MET A 1 176 ? -13.539 -7.918 -10.578 1 96.25 176 MET A N 1
ATOM 1367 C CA . MET A 1 176 ? -12.539 -8.453 -11.492 1 96.25 176 MET A CA 1
ATOM 1368 C C . MET A 1 176 ? -12.82 -8.016 -12.93 1 96.25 176 MET A C 1
ATOM 1370 O O . MET A 1 176 ? -13.977 -7.895 -13.328 1 96.25 176 MET A O 1
ATOM 1374 N N . LYS A 1 177 ? -11.781 -7.766 -13.664 1 96.81 177 LYS A N 1
ATOM 1375 C CA . LYS A 1 177 ? -11.844 -7.348 -15.062 1 96.81 177 LYS A CA 1
ATOM 1376 C C . LYS A 1 177 ? -11 -8.258 -15.953 1 96.81 177 LYS A C 1
ATOM 1378 O O . LYS A 1 177 ? -9.82 -8.492 -15.672 1 96.81 177 LYS A O 1
ATOM 1383 N N . LEU A 1 178 ? -11.602 -8.773 -17.047 1 98.25 178 LEU A N 1
ATOM 1384 C CA . LEU A 1 178 ? -10.883 -9.594 -18.016 1 98.25 178 LEU A CA 1
ATOM 1385 C C . LEU A 1 178 ? -11.039 -9.039 -19.422 1 98.25 178 LEU A C 1
ATOM 1387 O O . LEU A 1 178 ? -12.086 -8.477 -19.766 1 98.25 178 LEU A O 1
ATOM 1391 N N . GLN A 1 179 ? -10.031 -9.195 -20.219 1 98.75 179 GLN A N 1
ATOM 1392 C CA . GLN A 1 179 ? -10.07 -8.766 -21.609 1 98.75 179 GLN A CA 1
ATOM 1393 C C . GLN A 1 179 ? -9.445 -9.82 -22.531 1 98.75 179 GLN A C 1
ATOM 1395 O O . GLN A 1 179 ? -8.578 -10.578 -22.109 1 98.75 179 GLN A O 1
ATOM 1400 N N . GLY A 1 180 ? -9.922 -9.883 -23.734 1 98.75 180 GLY A N 1
ATOM 1401 C CA . GLY A 1 180 ? -9.258 -10.555 -24.859 1 98.75 180 GLY A CA 1
ATOM 1402 C C . GLY A 1 180 ? -8.773 -9.594 -25.922 1 98.75 180 GLY A C 1
ATOM 1403 O O . GLY A 1 180 ? -9.422 -8.586 -26.203 1 98.75 180 GLY A O 1
ATOM 1404 N N . TRP A 1 181 ? -7.652 -9.93 -26.516 1 98.81 181 TRP A N 1
ATOM 1405 C CA . TRP A 1 181 ? -7.035 -9.039 -27.484 1 98.81 181 TRP A CA 1
ATOM 1406 C C . TRP A 1 181 ? -6.742 -9.773 -28.781 1 98.81 181 TRP A C 1
ATOM 1408 O O . TRP A 1 181 ? -6.266 -10.914 -28.766 1 98.81 181 TRP A O 1
ATOM 1418 N N . ASN A 1 182 ? -6.973 -9.086 -29.891 1 98.44 182 ASN A N 1
ATOM 1419 C CA . ASN A 1 182 ? -6.598 -9.578 -31.203 1 98.44 182 ASN A CA 1
ATOM 1420 C C . ASN A 1 182 ? -5.098 -9.43 -31.453 1 98.44 182 ASN A C 1
ATOM 1422 O O . ASN A 1 182 ? -4.398 -8.773 -30.688 1 98.44 182 ASN A O 1
ATOM 1426 N N . PRO A 1 183 ? -4.574 -10.055 -32.469 1 97.75 183 PRO A N 1
ATOM 1427 C CA . PRO A 1 183 ? -3.141 -9.969 -32.75 1 97.75 183 PRO A CA 1
ATOM 1428 C C . PRO A 1 183 ? -2.66 -8.539 -32.969 1 97.75 183 PRO A C 1
ATOM 1430 O O . PRO A 1 183 ? -1.5 -8.227 -32.688 1 97.75 183 PRO A O 1
ATOM 1433 N N . ASP A 1 184 ? -3.539 -7.605 -33.406 1 97.31 184 ASP A N 1
ATOM 1434 C CA . ASP A 1 184 ? -3.16 -6.207 -33.594 1 97.31 184 ASP A CA 1
ATOM 1435 C C . ASP A 1 184 ? -3.363 -5.41 -32.312 1 97.31 184 ASP A C 1
ATOM 1437 O O . ASP A 1 184 ? -3.244 -4.184 -32.312 1 97.31 184 ASP A O 1
ATOM 1441 N N . LEU A 1 185 ? -3.783 -6.082 -31.219 1 98.31 185 LEU A N 1
ATOM 1442 C CA . LEU A 1 185 ? -3.967 -5.578 -29.875 1 98.31 185 LEU A CA 1
ATOM 1443 C C . LEU A 1 185 ? -5.191 -4.672 -29.781 1 98.31 185 LEU A C 1
ATOM 1445 O O . LEU A 1 185 ? -5.312 -3.869 -28.859 1 98.31 185 LEU A O 1
ATOM 1449 N N . SER A 1 186 ? -6.023 -4.703 -30.828 1 98.25 186 SER A N 1
ATOM 1450 C CA . SER A 1 186 ? -7.371 -4.195 -30.578 1 98.25 186 SER A CA 1
ATOM 1451 C C . SER A 1 186 ? -8.141 -5.105 -29.625 1 98.25 186 SER A C 1
ATOM 1453 O O . SER A 1 186 ? -7.992 -6.328 -29.672 1 98.25 186 SER A O 1
ATOM 1455 N N . ARG A 1 187 ? -8.938 -4.547 -28.828 1 98.12 187 ARG A N 1
ATOM 1456 C CA . ARG A 1 187 ? -9.68 -5.336 -27.859 1 98.12 187 ARG A CA 1
ATOM 1457 C C . ARG A 1 187 ? -10.766 -6.164 -28.531 1 98.12 187 ARG A C 1
ATOM 1459 O O . ARG A 1 187 ? -11.578 -5.633 -29.297 1 98.12 187 ARG A O 1
ATOM 1466 N N . ARG A 1 188 ? -10.805 -7.363 -28.25 1 98.38 188 ARG A N 1
ATOM 1467 C CA . ARG A 1 188 ? -11.805 -8.281 -28.781 1 98.38 188 ARG A CA 1
ATOM 1468 C C . ARG A 1 188 ? -13.031 -8.352 -27.875 1 98.38 188 ARG A C 1
ATOM 1470 O O . ARG A 1 188 ? -14.164 -8.312 -28.359 1 98.38 188 ARG A O 1
ATOM 1477 N N . TRP A 1 189 ? -12.883 -8.492 -26.594 1 98.5 189 TRP A N 1
ATOM 1478 C CA . TRP A 1 189 ? -13.969 -8.523 -25.625 1 98.5 189 TRP A CA 1
ATOM 1479 C C . TRP A 1 189 ? -13.484 -8.039 -24.266 1 98.5 189 TRP A C 1
ATOM 1481 O O . TRP A 1 189 ? -12.273 -7.941 -24.016 1 98.5 189 TRP A O 1
ATOM 1491 N N . GLU A 1 190 ? -14.344 -7.609 -23.406 1 98 190 GLU A N 1
ATOM 1492 C CA . GLU A 1 190 ? -14.148 -7.277 -22 1 98 190 GLU A CA 1
ATOM 1493 C C . GLU A 1 190 ? -15.234 -7.891 -21.125 1 98 190 GLU A C 1
ATOM 1495 O O . GLU A 1 190 ? -16.406 -7.895 -21.516 1 98 190 GLU A O 1
ATOM 1500 N N . LEU A 1 191 ? -14.82 -8.516 -20.125 1 98 191 LEU A N 1
ATOM 1501 C CA . LEU A 1 191 ? -15.719 -9.094 -19.141 1 98 191 LEU A CA 1
ATOM 1502 C C . LEU A 1 191 ? -15.477 -8.484 -17.766 1 98 191 LEU A C 1
ATOM 1504 O O . LEU A 1 191 ? -14.352 -8.508 -17.25 1 98 191 LEU A O 1
ATOM 1508 N N . MET A 1 192 ? -16.5 -7.875 -17.219 1 96.56 192 MET A N 1
ATOM 1509 C CA . MET A 1 192 ? -16.469 -7.355 -15.852 1 96.56 192 MET A CA 1
ATOM 1510 C C . MET A 1 192 ? -17.297 -8.234 -14.914 1 96.56 192 MET A C 1
ATOM 1512 O O . MET A 1 192 ? -18.453 -8.555 -15.211 1 96.56 192 MET A O 1
ATOM 1516 N N . ILE A 1 193 ? -16.688 -8.656 -13.852 1 96.44 193 ILE A N 1
ATOM 1517 C CA . ILE A 1 193 ? -17.359 -9.375 -12.781 1 96.44 193 ILE A CA 1
ATOM 1518 C C . ILE A 1 193 ? -17.359 -8.539 -11.508 1 96.44 193 ILE A C 1
ATOM 1520 O O . ILE A 1 193 ? -16.312 -8.398 -10.852 1 96.44 193 ILE A O 1
ATOM 1524 N N . ASP A 1 194 ? -18.469 -8.102 -11.062 1 95.75 194 ASP A N 1
ATOM 1525 C CA . ASP A 1 194 ? -18.562 -7.18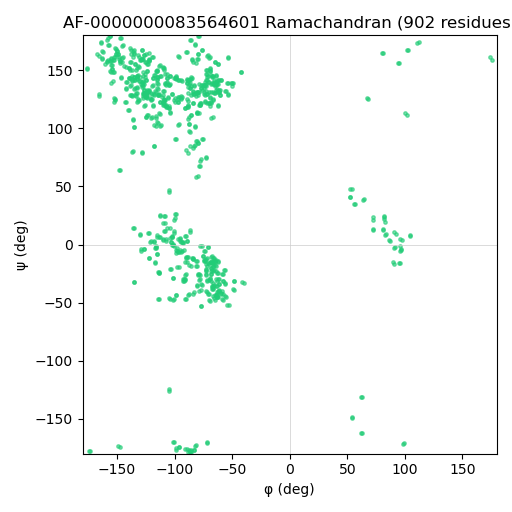 -9.93 1 95.75 194 ASP A CA 1
ATOM 1526 C C . ASP A 1 194 ? -18.438 -7.918 -8.602 1 95.75 194 ASP A C 1
ATOM 1528 O O . ASP A 1 194 ? -18.75 -9.109 -8.516 1 95.75 194 ASP A O 1
ATOM 1532 N N . ARG A 1 195 ? -18.094 -7.176 -7.578 1 93.44 195 ARG A N 1
ATOM 1533 C CA . ARG A 1 195 ? -17.875 -7.719 -6.246 1 93.44 195 ARG A CA 1
ATOM 1534 C C . ARG A 1 195 ? -19.125 -8.438 -5.734 1 93.44 195 ARG A C 1
ATOM 1536 O O . ARG A 1 195 ? -19.016 -9.453 -5.039 1 93.44 195 ARG A O 1
ATOM 1543 N N . ASP A 1 196 ? -20.281 -7.996 -6.129 1 93.56 196 ASP A N 1
ATOM 1544 C CA . ASP A 1 196 ? -21.516 -8.539 -5.57 1 93.56 196 ASP A CA 1
ATOM 1545 C C . ASP A 1 196 ? -22.156 -9.539 -6.531 1 93.56 196 ASP A C 1
ATOM 1547 O O . ASP A 1 196 ? -23.219 -10.094 -6.242 1 93.56 196 ASP A O 1
ATOM 1551 N N . ASP A 1 197 ? -21.547 -9.773 -7.715 1 95.38 197 ASP A N 1
ATOM 1552 C CA . ASP A 1 197 ? -22.062 -10.789 -8.625 1 95.38 197 ASP A CA 1
ATOM 1553 C C . ASP A 1 197 ? -22.031 -12.18 -7.988 1 95.38 197 ASP A C 1
ATOM 1555 O O . ASP A 1 197 ? -21.062 -12.516 -7.293 1 95.38 197 ASP A O 1
ATOM 1559 N N . PRO A 1 198 ? -23.047 -12.953 -8.258 1 95.38 198 PRO A N 1
ATOM 1560 C CA . PRO A 1 198 ? -23.031 -14.305 -7.699 1 95.38 198 PRO A CA 1
ATOM 1561 C C . PRO A 1 198 ? -21.984 -15.203 -8.344 1 95.38 198 PRO A C 1
ATOM 1563 O O . PRO A 1 198 ? -21.547 -14.945 -9.461 1 95.38 198 PRO A O 1
ATOM 1566 N N . GLY A 1 199 ? -21.656 -16.312 -7.582 1 96.38 199 GLY A N 1
ATOM 1567 C CA . GLY A 1 199 ? -20.766 -17.328 -8.102 1 96.38 199 GLY A CA 1
ATOM 1568 C C . GLY A 1 199 ? -19.344 -17.188 -7.609 1 96.38 199 GLY A C 1
ATOM 1569 O O . GLY A 1 199 ? -19.062 -16.359 -6.734 1 96.38 199 GLY A O 1
ATOM 1570 N N . ALA A 1 200 ? -18.516 -17.953 -8.195 1 96.81 200 ALA A N 1
ATOM 1571 C CA . ALA A 1 200 ? -17.141 -18.094 -7.738 1 96.81 200 ALA A CA 1
ATOM 1572 C C . ALA A 1 200 ? -16.328 -16.844 -8.07 1 96.81 200 ALA A C 1
ATOM 1574 O O . ALA A 1 200 ? -16.562 -16.203 -9.094 1 96.81 200 ALA A O 1
ATOM 1575 N N . ARG A 1 201 ? -15.406 -16.547 -7.207 1 97.06 201 ARG A N 1
ATOM 1576 C CA . ARG A 1 201 ? -14.359 -15.57 -7.5 1 97.06 201 ARG A CA 1
ATOM 1577 C C . ARG A 1 201 ? -13.227 -16.203 -8.312 1 97.06 201 ARG A C 1
ATOM 1579 O O . ARG A 1 201 ? -13.383 -17.312 -8.844 1 97.06 201 ARG A O 1
ATOM 1586 N N . GLY A 1 202 ? -12.148 -15.492 -8.523 1 96.25 202 GLY A N 1
ATOM 1587 C CA . GLY A 1 202 ? -11.023 -16.016 -9.289 1 96.25 202 GLY A CA 1
ATOM 1588 C C . GLY A 1 202 ? -10.242 -17.094 -8.547 1 96.25 202 GLY A C 1
ATOM 1589 O O . GLY A 1 202 ? -10.766 -17.719 -7.633 1 96.25 202 GLY A O 1
ATOM 1590 N N . SER A 1 203 ? -9.117 -17.453 -9.102 1 96.25 203 SER A N 1
ATOM 1591 C CA . SER A 1 203 ? -8.172 -18.406 -8.539 1 96.25 203 SER A CA 1
ATOM 1592 C C . SER A 1 203 ? -6.734 -17.906 -8.664 1 96.25 203 SER A C 1
ATOM 1594 O O . SER A 1 203 ? -6.488 -16.875 -9.289 1 96.25 203 SER A O 1
ATOM 1596 N N . HIS A 1 204 ? -5.883 -18.578 -7.949 1 94.81 204 HIS A N 1
ATOM 1597 C CA . HIS A 1 204 ? -4.465 -18.281 -8.109 1 94.81 204 HIS A CA 1
ATOM 1598 C C . HIS A 1 204 ? -3.908 -18.875 -9.391 1 94.81 204 HIS A C 1
ATOM 1600 O O . HIS A 1 204 ? -2.742 -18.672 -9.727 1 94.81 204 HIS A O 1
ATOM 1606 N N . MET A 1 205 ? -4.777 -19.562 -10.094 1 96.69 205 MET A N 1
ATOM 1607 C CA . MET A 1 205 ? -4.477 -20.219 -11.359 1 96.69 205 MET A CA 1
ATOM 1608 C C . MET A 1 205 ? -5.391 -19.719 -12.469 1 96.69 205 MET A C 1
ATOM 1610 O O . MET A 1 205 ? -6.438 -19.125 -12.195 1 96.69 205 MET A O 1
ATOM 1614 N N . CYS A 1 206 ? -4.938 -19.891 -13.719 1 97.88 206 CYS A N 1
ATOM 1615 C CA . CYS A 1 206 ? -5.75 -19.469 -14.852 1 97.88 206 CYS A CA 1
ATOM 1616 C C . CYS A 1 206 ? -5.523 -20.375 -16.062 1 97.88 206 CYS A C 1
ATOM 1618 O O . CYS A 1 206 ? -5.113 -19.906 -17.125 1 97.88 206 CYS A O 1
ATOM 1620 N N . PRO A 1 207 ? -5.875 -21.625 -15.945 1 98.19 207 PRO A N 1
ATOM 1621 C CA . PRO A 1 207 ? -5.656 -22.531 -17.078 1 98.19 207 PRO A CA 1
ATOM 1622 C C . PRO A 1 207 ? -6.527 -22.203 -18.281 1 98.19 207 PRO A C 1
ATOM 1624 O O . PRO A 1 207 ? -7.676 -21.781 -18.125 1 98.19 207 PRO A O 1
ATOM 1627 N N . VAL A 1 208 ? -5.977 -22.391 -19.453 1 98.62 208 VAL A N 1
ATOM 1628 C CA . VAL A 1 208 ? -6.652 -22.172 -20.734 1 98.62 208 VAL A CA 1
ATOM 1629 C C . VAL A 1 208 ? -6.594 -23.453 -21.562 1 98.62 208 VAL A C 1
ATOM 1631 O O . VAL A 1 208 ? -5.52 -24.031 -21.75 1 98.62 208 VAL A O 1
ATOM 1634 N N . LEU A 1 209 ? -7.672 -23.938 -22.062 1 98.25 209 LEU A N 1
ATOM 1635 C CA . LEU A 1 209 ? -7.742 -25.141 -22.875 1 98.25 209 LEU A CA 1
ATOM 1636 C C . LEU A 1 209 ? -9.062 -25.203 -23.641 1 98.25 209 LEU A C 1
ATOM 1638 O O . LEU A 1 209 ? -10.023 -24.516 -23.281 1 98.25 209 LEU A O 1
ATOM 1642 N N . ASP A 1 210 ? -9.094 -25.984 -24.688 1 98.06 210 ASP A N 1
ATOM 1643 C CA . ASP A 1 210 ? -10.359 -26.297 -25.344 1 98.06 210 ASP A CA 1
ATOM 1644 C C . ASP A 1 210 ? -11.133 -27.375 -24.594 1 98.06 210 ASP A C 1
ATOM 1646 O O . ASP A 1 210 ? -11.031 -28.562 -24.922 1 98.06 210 ASP A O 1
ATOM 1650 N N . LEU A 1 211 ? -11.891 -26.938 -23.672 1 97.62 211 LEU A N 1
ATOM 1651 C CA . LEU A 1 211 ? -12.531 -27.797 -22.688 1 97.62 211 LEU A CA 1
ATOM 1652 C C . LEU A 1 211 ? -13.648 -28.609 -23.328 1 97.62 211 LEU A C 1
ATOM 1654 O O . LEU A 1 211 ? -13.906 -29.75 -22.938 1 97.62 211 LEU A O 1
ATOM 1658 N N . ASN A 1 212 ? -14.32 -28.094 -24.344 1 96.38 212 ASN A N 1
ATOM 1659 C CA . ASN A 1 212 ? -15.492 -28.75 -24.922 1 96.38 212 ASN A CA 1
ATOM 1660 C C . ASN A 1 212 ? -15.234 -29.172 -26.359 1 96.38 212 ASN A C 1
ATOM 1662 O O . ASN A 1 212 ? -16.172 -29.516 -27.094 1 96.38 212 ASN A O 1
ATOM 1666 N N . ASP A 1 213 ? -14.023 -29.062 -26.844 1 95.62 213 ASP A N 1
ATOM 1667 C CA . ASP A 1 213 ? -13.539 -29.578 -28.125 1 95.62 213 ASP A CA 1
ATOM 1668 C C . ASP A 1 213 ? -14.258 -28.922 -29.297 1 95.62 213 ASP A C 1
ATOM 1670 O O . ASP A 1 213 ? -14.633 -29.594 -30.266 1 95.62 213 ASP A O 1
ATOM 1674 N N . ASP A 1 214 ? -14.531 -27.641 -29.203 1 97.19 214 ASP A N 1
ATOM 1675 C CA . ASP A 1 214 ? -15.25 -26.969 -30.281 1 97.19 214 ASP A CA 1
ATOM 1676 C C . ASP A 1 214 ? -14.32 -26.047 -31.062 1 97.19 214 ASP A C 1
ATOM 1678 O O . ASP A 1 214 ? -14.773 -25.266 -31.906 1 97.19 214 ASP A O 1
ATOM 1682 N N . GLY A 1 215 ? -13.031 -26.062 -30.734 1 97.69 215 GLY A N 1
ATOM 1683 C CA . GLY A 1 215 ? -12.047 -25.266 -31.469 1 97.69 215 GLY A CA 1
ATOM 1684 C C . GLY A 1 215 ? -11.844 -23.891 -30.891 1 97.69 215 GLY A C 1
ATOM 1685 O O . GLY A 1 215 ? -11.055 -23.094 -31.406 1 97.69 215 GLY A O 1
ATOM 1686 N N . VAL A 1 216 ? -12.594 -23.609 -29.891 1 98.56 216 VAL A N 1
ATOM 1687 C CA . VAL A 1 216 ? -12.453 -22.359 -29.141 1 98.56 216 VAL A CA 1
ATOM 1688 C C . VAL A 1 216 ? -11.953 -22.672 -27.734 1 98.56 216 VAL A C 1
ATOM 1690 O O . VAL A 1 216 ? -12.57 -23.438 -27 1 98.56 216 VAL A O 1
ATOM 1693 N N . ASP A 1 217 ? -10.82 -22.078 -27.375 1 98.69 217 ASP A N 1
ATOM 1694 C CA . ASP A 1 217 ? -10.297 -22.281 -26.031 1 98.69 217 ASP A CA 1
ATOM 1695 C C . ASP A 1 217 ? -11.18 -21.609 -24.984 1 98.69 217 ASP A C 1
ATOM 1697 O O . ASP A 1 217 ? -11.852 -20.625 -25.281 1 98.69 217 ASP A O 1
ATOM 1701 N N . GLU A 1 218 ? -11.188 -22.156 -23.812 1 98.75 218 GLU A N 1
ATOM 1702 C CA . GLU A 1 218 ? -11.82 -21.578 -22.641 1 98.75 218 GLU A CA 1
ATOM 1703 C C . GLU A 1 218 ? -10.797 -21.266 -21.547 1 98.75 218 GLU A C 1
ATOM 1705 O O . GLU A 1 218 ? -9.789 -21.969 -21.422 1 98.75 218 GLU A O 1
ATOM 1710 N N . LEU A 1 219 ? -11.047 -20.219 -20.828 1 98.69 219 LEU A N 1
ATOM 1711 C CA . LEU A 1 219 ? -10.352 -19.891 -19.594 1 98.69 219 LEU A CA 1
ATOM 1712 C C . LEU A 1 219 ? -11.141 -20.359 -18.375 1 98.69 219 LEU A C 1
ATOM 1714 O O . LEU A 1 219 ? -12.344 -20.109 -18.281 1 98.69 219 LEU A O 1
ATOM 1718 N N . LEU A 1 220 ? -10.492 -21.094 -17.531 1 98.5 220 LEU A N 1
ATOM 1719 C CA . LEU A 1 220 ? -11.062 -21.312 -16.203 1 98.5 220 LEU A CA 1
ATOM 1720 C C . LEU A 1 220 ? -10.648 -20.219 -15.234 1 98.5 220 LEU A C 1
ATOM 1722 O O . LEU A 1 220 ? -9.516 -20.203 -14.75 1 98.5 220 LEU A O 1
ATOM 1726 N N . TRP A 1 221 ? -11.547 -19.328 -14.961 1 98.25 221 TRP A N 1
ATOM 1727 C CA . TRP A 1 221 ? -11.367 -18.25 -13.992 1 98.25 221 TRP A CA 1
ATOM 1728 C C . TRP A 1 221 ? -12.023 -18.594 -12.656 1 98.25 221 TRP A C 1
ATOM 1730 O O . TRP A 1 221 ? -13.156 -18.203 -12.398 1 98.25 221 TRP A O 1
ATOM 1740 N N . GLY A 1 222 ? -11.188 -19.203 -11.828 1 97.38 222 GLY A N 1
ATOM 1741 C CA . GLY A 1 222 ? -11.812 -19.953 -10.758 1 97.38 222 GLY A CA 1
ATOM 1742 C C . GLY A 1 222 ? -12.68 -21.094 -11.25 1 97.38 222 GLY A C 1
ATOM 1743 O O . GLY A 1 222 ? -12.242 -21.922 -12.062 1 97.38 222 GLY A O 1
ATOM 1744 N N . GLU A 1 223 ? -13.852 -21.062 -10.648 1 98.25 223 GLU A N 1
ATOM 1745 C CA . GLU A 1 223 ? -14.766 -22.141 -11.047 1 98.25 223 GLU A CA 1
ATOM 1746 C C . GLU A 1 223 ? -15.766 -21.641 -12.086 1 98.25 223 GLU A C 1
ATOM 1748 O O . GLU A 1 223 ? -16.891 -22.125 -12.148 1 98.25 223 GLU A O 1
ATOM 1753 N N . ARG A 1 224 ? -15.344 -20.594 -12.828 1 98.25 224 ARG A N 1
ATOM 1754 C CA . ARG A 1 224 ? -16.062 -20.047 -13.969 1 98.25 224 ARG A CA 1
ATOM 1755 C C . ARG A 1 224 ? -15.359 -20.375 -15.281 1 98.25 224 ARG A C 1
ATOM 1757 O O . ARG A 1 224 ? -14.133 -20.312 -15.367 1 98.25 224 ARG A O 1
ATOM 1764 N N . CYS A 1 225 ? -16.172 -20.734 -16.281 1 98.69 225 CYS A N 1
ATOM 1765 C CA . CYS A 1 225 ? -15.656 -21.047 -17.609 1 98.69 225 CYS A CA 1
ATOM 1766 C C . CYS A 1 225 ? -16 -19.938 -18.594 1 98.69 225 CYS A C 1
ATOM 1768 O O . CYS A 1 225 ? -17.172 -19.656 -18.828 1 98.69 225 CYS A O 1
ATOM 1770 N N . VAL A 1 226 ? -14.914 -19.344 -19.172 1 98.69 226 VAL A N 1
ATOM 1771 C CA . VAL A 1 226 ? -15.094 -18.234 -20.109 1 98.69 226 VAL A CA 1
ATOM 1772 C C . VAL A 1 226 ? -14.492 -18.594 -21.469 1 98.69 226 VAL A C 1
ATOM 1774 O O . VAL A 1 226 ? -13.32 -18.953 -21.547 1 98.69 226 VAL A O 1
ATOM 1777 N N . GLU A 1 227 ? -15.234 -18.516 -22.516 1 98.56 227 GLU A N 1
ATOM 1778 C CA . GLU A 1 227 ? -14.688 -18.812 -23.844 1 98.56 227 GLU A CA 1
ATOM 1779 C C . GLU A 1 227 ? -13.938 -17.609 -24.422 1 98.56 227 GLU A C 1
ATOM 1781 O O . GLU A 1 227 ? -14.266 -16.469 -24.109 1 98.56 227 GLU A O 1
ATOM 1786 N N . PHE A 1 228 ? -13.016 -17.797 -25.328 1 97.81 228 PHE A N 1
ATOM 1787 C CA . PHE A 1 228 ? -12.062 -16.797 -25.766 1 97.81 228 PHE A CA 1
ATOM 1788 C C . PHE A 1 228 ? -12.617 -16 -26.953 1 97.81 228 PHE A C 1
ATOM 1790 O O . PHE A 1 228 ? -12.078 -14.953 -27.312 1 97.81 228 PHE A O 1
ATOM 1797 N N . ASP A 1 229 ? -13.68 -16.422 -27.531 1 98.06 229 ASP A N 1
ATOM 1798 C CA . ASP A 1 229 ? -14.141 -15.766 -28.75 1 98.06 229 ASP A CA 1
ATOM 1799 C C . ASP A 1 229 ? -14.82 -14.438 -28.438 1 98.06 229 ASP A C 1
ATOM 1801 O O . ASP A 1 229 ? -14.406 -13.383 -28.938 1 98.06 229 ASP A O 1
ATOM 1805 N N . GLU A 1 230 ? -15.789 -14.461 -27.562 1 98.25 230 GLU A N 1
ATOM 1806 C CA . GLU A 1 230 ? -16.531 -13.25 -27.234 1 98.25 230 GLU A CA 1
ATOM 1807 C C . GLU A 1 230 ? -16.422 -12.914 -25.75 1 98.25 230 GLU A C 1
ATOM 1809 O O . GLU A 1 230 ? -16.953 -11.906 -25.297 1 98.25 230 GLU A O 1
ATOM 1814 N N . GLY A 1 231 ? -15.656 -13.695 -25.031 1 98.38 231 GLY A N 1
ATOM 1815 C CA . GLY A 1 231 ? -15.539 -13.453 -23.609 1 98.38 231 GLY A CA 1
ATOM 1816 C C . GLY A 1 231 ? -16.781 -13.828 -22.828 1 98.38 231 GLY A C 1
ATOM 1817 O O . GLY A 1 231 ? -17.062 -13.266 -21.766 1 98.38 231 GLY A O 1
ATOM 1818 N N . ARG A 1 232 ? -17.688 -14.758 -23.422 1 97.56 232 ARG A N 1
ATOM 1819 C CA . ARG A 1 232 ? -18.953 -15.156 -22.797 1 97.56 232 ARG A CA 1
ATOM 1820 C C . ARG A 1 232 ? -18.719 -16.219 -21.734 1 97.56 232 ARG A C 1
ATOM 1822 O O . ARG A 1 232 ? -17.906 -17.141 -21.922 1 97.56 232 ARG A O 1
ATOM 1829 N N . GLU A 1 233 ? -19.25 -16.016 -20.609 1 98.25 233 GLU A N 1
ATOM 1830 C CA . GLU A 1 233 ? -19.312 -17.078 -19.594 1 98.25 233 GLU A CA 1
ATOM 1831 C C . GLU A 1 233 ? -20.141 -18.266 -20.078 1 98.25 233 GLU A C 1
ATOM 1833 O O . GLU A 1 233 ? -21.328 -18.109 -20.391 1 98.25 233 GLU A O 1
ATOM 1838 N N . LEU A 1 234 ? -19.531 -19.375 -20.141 1 98.38 234 LEU A N 1
ATOM 1839 C CA . LEU A 1 234 ? -20.266 -20.578 -20.531 1 98.38 234 LEU A CA 1
ATOM 1840 C C . LEU A 1 234 ? -20.984 -21.188 -19.328 1 98.38 234 LEU A C 1
ATOM 1842 O O . LEU A 1 234 ? -22.109 -21.656 -19.438 1 98.38 234 LEU A O 1
ATOM 1846 N N . TRP A 1 235 ? -20.328 -21.234 -18.25 1 98.19 235 TRP A N 1
ATOM 1847 C CA . TRP A 1 235 ? -20.922 -21.656 -16.984 1 98.19 235 TRP A CA 1
ATOM 1848 C C . TRP A 1 235 ? -20.109 -21.141 -15.797 1 98.19 235 TRP A C 1
ATOM 1850 O O . TRP A 1 235 ? -18.953 -20.75 -15.953 1 98.19 235 TRP A O 1
ATOM 1860 N N . CYS A 1 236 ? -20.719 -21.031 -14.68 1 98.25 236 CYS A N 1
ATOM 1861 C CA . CYS A 1 236 ? -20.125 -20.859 -13.367 1 98.25 236 CYS A CA 1
ATOM 1862 C C . CYS A 1 236 ? -20.578 -21.953 -12.406 1 98.25 236 CYS A C 1
ATOM 1864 O O . CYS A 1 236 ? -21.734 -22.016 -12.023 1 98.25 236 CYS A O 1
ATOM 1866 N N . ALA A 1 237 ? -19.594 -22.75 -12.094 1 97.81 237 ALA A N 1
ATOM 1867 C CA . ALA A 1 237 ? -19.938 -23.891 -11.242 1 97.81 237 ALA A CA 1
ATOM 1868 C C . ALA A 1 237 ? -20.406 -23.438 -9.859 1 97.81 237 ALA A C 1
ATOM 1870 O O . ALA A 1 237 ? -19.844 -22.484 -9.297 1 97.81 237 ALA A O 1
ATOM 1871 N N . ASP A 1 238 ? -21.5 -24.078 -9.367 1 97.12 238 ASP A N 1
ATOM 1872 C CA . ASP A 1 238 ? -22.047 -23.812 -8.039 1 97.12 238 ASP A CA 1
ATOM 1873 C C . ASP A 1 238 ? -22.391 -22.328 -7.883 1 97.12 238 ASP A C 1
ATOM 1875 O O . ASP A 1 238 ? -22.219 -21.75 -6.809 1 97.12 238 ASP A O 1
ATOM 1879 N N . ARG A 1 239 ? -22.828 -21.672 -8.867 1 96.56 239 ARG A N 1
ATOM 1880 C CA . ARG A 1 239 ? -23.047 -20.234 -8.93 1 96.56 239 ARG A CA 1
ATOM 1881 C C . ARG A 1 239 ? -23.844 -19.75 -7.719 1 96.56 239 ARG A C 1
ATOM 1883 O O . ARG A 1 239 ? -23.562 -18.672 -7.18 1 96.56 239 ARG A O 1
ATOM 1890 N N . ASP A 1 240 ? -24.766 -20.516 -7.312 1 95.56 240 ASP A N 1
ATOM 1891 C CA . ASP A 1 240 ? -25.672 -20.031 -6.285 1 95.56 240 ASP A CA 1
ATOM 1892 C C . ASP A 1 240 ? -25.297 -20.578 -4.91 1 95.56 240 ASP A C 1
ATOM 1894 O O . ASP A 1 240 ? -25.906 -20.203 -3.902 1 95.56 240 ASP A O 1
ATOM 1898 N N . THR A 1 241 ? -24.266 -21.391 -4.871 1 95.62 241 THR A N 1
ATOM 1899 C CA . THR A 1 241 ? -23.969 -22.031 -3.594 1 95.62 241 THR A CA 1
ATOM 1900 C C . THR A 1 241 ? -22.516 -21.844 -3.215 1 95.62 241 THR A C 1
ATOM 1902 O O . THR A 1 241 ? -22.078 -22.25 -2.131 1 95.62 241 THR A O 1
ATOM 1905 N N . TRP A 1 242 ? -21.75 -21.266 -4.031 1 96 242 TRP A N 1
ATOM 1906 C CA . TRP A 1 242 ? -20.344 -20.953 -3.756 1 96 242 TRP A CA 1
ATOM 1907 C C . TRP A 1 242 ? -20.016 -19.531 -4.184 1 96 242 TRP A C 1
ATOM 1909 O O . TRP A 1 242 ? -20.234 -19.156 -5.344 1 96 242 TRP A O 1
ATOM 1919 N N . SER A 1 243 ? -19.406 -18.766 -3.215 1 96 243 SER A N 1
ATOM 1920 C CA . SER A 1 243 ? -19.141 -17.359 -3.496 1 96 243 SER A CA 1
ATOM 1921 C C . SER A 1 243 ? -17.688 -17.016 -3.176 1 96 243 SER A C 1
ATOM 1923 O O . SER A 1 243 ? -17.312 -15.836 -3.182 1 96 243 SER A O 1
ATOM 1925 N N . GLY A 1 244 ? -16.844 -17.969 -2.871 1 95.56 244 GLY A N 1
ATOM 1926 C CA . GLY A 1 244 ? -15.453 -17.734 -2.525 1 95.56 244 GLY A CA 1
ATOM 1927 C C . GLY A 1 244 ? -14.5 -18 -3.678 1 95.56 244 GLY A C 1
ATOM 1928 O O . GLY A 1 244 ? -14.914 -18 -4.84 1 95.56 244 GLY A O 1
ATOM 1929 N N . HIS A 1 245 ? -13.242 -18 -3.387 1 94.62 245 HIS A N 1
ATOM 1930 C CA . HIS A 1 245 ? -12.273 -18.312 -4.426 1 94.62 245 HIS A CA 1
ATOM 1931 C C . HIS A 1 245 ? -11.625 -19.672 -4.18 1 94.62 245 HIS A C 1
ATOM 1933 O O . HIS A 1 245 ? -11.547 -20.125 -3.037 1 94.62 245 HIS A O 1
ATOM 1939 N N . SER A 1 246 ? -11.219 -20.281 -5.168 1 95.38 246 SER A N 1
ATOM 1940 C CA . SER A 1 246 ? -10.477 -21.531 -5.125 1 95.38 246 SER A CA 1
ATOM 1941 C C . SER A 1 246 ? -8.984 -21.312 -5.352 1 95.38 246 SER A C 1
ATOM 1943 O O . SER A 1 246 ? -8.594 -20.641 -6.309 1 95.38 246 SER A O 1
ATOM 1945 N N . ASP A 1 247 ? -8.211 -21.875 -4.465 1 94.69 247 ASP A N 1
ATOM 1946 C CA . ASP A 1 247 ? -6.766 -21.797 -4.648 1 94.69 247 ASP A CA 1
ATOM 1947 C C . ASP A 1 247 ? -6.312 -22.625 -5.844 1 94.69 247 ASP A C 1
ATOM 1949 O O . ASP A 1 247 ? -5.324 -22.297 -6.5 1 94.69 247 ASP A O 1
ATOM 1953 N N . ILE A 1 248 ? -7.09 -23.688 -6.039 1 96.25 248 ILE A N 1
ATOM 1954 C CA . ILE A 1 248 ? -6.727 -24.625 -7.098 1 96.25 248 ILE A CA 1
ATOM 1955 C C . ILE A 1 248 ? -7.902 -24.797 -8.062 1 96.25 248 ILE A C 1
ATOM 1957 O O . ILE A 1 248 ? -9.039 -25 -7.629 1 96.25 248 ILE A O 1
ATOM 1961 N N . VAL A 1 249 ? -7.684 -24.672 -9.273 1 97.56 249 VAL A N 1
ATOM 1962 C CA . VAL A 1 249 ? -8.547 -25.047 -10.391 1 97.56 249 VAL A CA 1
ATOM 1963 C C . VAL A 1 249 ? -7.719 -25.75 -11.461 1 97.56 249 VAL A C 1
ATOM 1965 O O . VAL A 1 249 ? -7.051 -25.094 -12.266 1 97.56 249 VAL A O 1
ATOM 1968 N N . LEU A 1 250 ? -7.832 -27.062 -11.445 1 97.62 250 LEU A N 1
ATOM 1969 C CA . LEU A 1 250 ? -6.887 -27.859 -12.227 1 97.62 250 LEU A CA 1
ATOM 1970 C C . LEU A 1 250 ? -7.617 -28.781 -13.195 1 97.62 250 LEU A C 1
ATOM 1972 O O . LEU A 1 250 ? -8.258 -29.75 -12.781 1 97.62 250 LEU A O 1
ATOM 1976 N N . PRO A 1 251 ? -7.512 -28.453 -14.5 1 97.81 251 PRO A N 1
ATOM 1977 C CA . PRO A 1 251 ? -8.031 -29.406 -15.477 1 97.81 251 PRO A CA 1
ATOM 1978 C C . PRO A 1 251 ? -7.32 -30.766 -15.398 1 97.81 251 PRO A C 1
ATOM 1980 O O . PRO A 1 251 ? -6.094 -30.812 -15.305 1 97.81 251 PRO A O 1
ATOM 1983 N N . THR A 1 252 ? -8.094 -31.812 -15.391 1 97.19 252 THR A N 1
ATOM 1984 C CA . THR A 1 252 ? -7.598 -33.188 -15.305 1 97.19 252 THR A CA 1
ATOM 1985 C C . THR A 1 252 ? -8.266 -34.062 -16.359 1 97.19 252 THR A C 1
ATOM 1987 O O . THR A 1 252 ? -9.492 -34.156 -16.391 1 97.19 252 THR A O 1
ATOM 1990 N N . LEU A 1 253 ? -7.449 -34.656 -17.188 1 96.38 253 LEU A N 1
ATOM 1991 C CA . LEU A 1 253 ? -7.988 -35.438 -18.297 1 96.38 253 LEU A CA 1
ATOM 1992 C C . LEU A 1 253 ? -8.031 -36.906 -17.969 1 96.38 253 LEU A C 1
ATOM 1994 O O . LEU A 1 253 ? -7.027 -37.5 -17.531 1 96.38 253 LEU A O 1
ATOM 1998 N N . ASP A 1 254 ? -9.211 -37.5 -18.109 1 94.44 254 ASP A N 1
ATOM 1999 C CA . ASP A 1 254 ? -9.344 -38.969 -18.172 1 94.44 254 ASP A CA 1
ATOM 2000 C C . ASP A 1 254 ? -9.062 -39.5 -19.578 1 94.44 254 ASP A C 1
ATOM 2002 O O . ASP A 1 254 ? -9.938 -39.469 -20.438 1 94.44 254 ASP A O 1
ATOM 2006 N N . HIS A 1 255 ? -7.914 -40 -19.766 1 89.31 255 HIS A N 1
ATOM 2007 C CA . HIS A 1 255 ? -7.473 -40.375 -21.094 1 89.31 255 HIS A CA 1
ATOM 2008 C C . HIS A 1 255 ? -8.273 -41.594 -21.609 1 89.31 255 HIS A C 1
ATOM 2010 O O . HIS A 1 255 ? -8.453 -41.75 -22.812 1 89.31 255 HIS A O 1
ATOM 2016 N N . GLU A 1 256 ? -8.688 -42.375 -20.719 1 88.5 256 GLU A N 1
ATOM 2017 C CA . GLU A 1 256 ? -9.477 -43.531 -21.125 1 88.5 256 GLU A CA 1
ATOM 2018 C C . GLU A 1 256 ? -10.852 -43.094 -21.641 1 88.5 256 GLU A C 1
ATOM 2020 O O . GLU A 1 256 ? -11.281 -43.531 -22.719 1 88.5 256 GLU A O 1
ATOM 2025 N N . ALA A 1 257 ? -11.445 -42.281 -20.891 1 91.88 257 ALA A N 1
ATOM 2026 C CA . ALA A 1 257 ? -12.789 -41.812 -21.266 1 91.88 257 ALA A CA 1
ATOM 2027 C C . ALA A 1 257 ? -12.719 -40.656 -22.234 1 91.88 257 ALA A C 1
ATOM 2029 O O . ALA A 1 257 ? -13.719 -40.312 -22.859 1 91.88 257 ALA A O 1
ATOM 2030 N N . ASP A 1 258 ? -11.531 -40.125 -22.391 1 92.5 258 ASP A N 1
ATOM 2031 C CA . ASP A 1 258 ? -11.328 -38.906 -23.172 1 92.5 258 ASP A CA 1
ATOM 2032 C C . ASP A 1 258 ? -12.258 -37.781 -22.719 1 92.5 258 ASP A C 1
ATOM 2034 O O . ASP A 1 258 ? -12.984 -37.188 -23.531 1 92.5 258 ASP A O 1
ATOM 2038 N N . GLU A 1 259 ? -12.289 -37.594 -21.422 1 95.31 259 GLU A N 1
ATOM 2039 C CA . GLU A 1 259 ? -13.148 -36.594 -20.797 1 95.31 259 GLU A CA 1
ATOM 2040 C C . GLU A 1 259 ? -12.359 -35.688 -19.844 1 95.31 259 GLU A C 1
ATOM 2042 O O . GLU A 1 259 ? -11.5 -36.188 -19.094 1 95.31 259 GLU A O 1
ATOM 2047 N N . TRP A 1 260 ? -12.688 -34.406 -19.953 1 97.44 260 TRP A N 1
ATOM 2048 C CA . TRP A 1 260 ? -12.055 -33.438 -19.047 1 97.44 260 TRP A CA 1
ATOM 2049 C C . TRP A 1 260 ? -12.852 -33.312 -17.75 1 97.44 260 TRP A C 1
ATOM 2051 O O . TRP A 1 260 ? -14.086 -33.312 -17.766 1 97.44 260 TRP A O 1
ATOM 2061 N N . TYR A 1 261 ? -12.141 -33.188 -16.672 1 97.5 261 TYR A N 1
ATOM 2062 C CA . TYR A 1 261 ? -12.648 -32.812 -15.367 1 97.5 261 TYR A CA 1
ATOM 2063 C C . TYR A 1 261 ? -11.891 -31.578 -14.844 1 97.5 261 TYR A C 1
ATOM 2065 O O . TYR A 1 261 ? -10.805 -31.266 -15.32 1 97.5 261 TYR A O 1
ATOM 2073 N N . THR A 1 262 ? -12.523 -30.844 -13.969 1 98 262 THR A N 1
ATOM 2074 C CA . THR A 1 262 ? -11.875 -29.75 -13.258 1 98 262 THR A CA 1
ATOM 2075 C C . THR A 1 262 ? -11.828 -30.016 -11.758 1 98 262 THR A C 1
ATOM 2077 O O . THR A 1 262 ? -12.867 -30.016 -11.094 1 98 262 THR A O 1
ATOM 2080 N N . TYR A 1 263 ? -10.641 -30.25 -11.25 1 97.94 263 TYR A N 1
ATOM 2081 C CA . TYR A 1 263 ? -10.414 -30.469 -9.82 1 97.94 263 TYR A CA 1
ATOM 2082 C C . TYR A 1 263 ? -10.172 -29.141 -9.109 1 97.94 263 TYR A C 1
ATOM 2084 O O . TYR A 1 263 ? -9.344 -28.328 -9.547 1 97.94 263 TYR A O 1
ATOM 2092 N N . THR A 1 264 ? -10.898 -28.906 -7.973 1 97.5 264 THR A N 1
ATOM 2093 C CA . THR A 1 264 ? -10.766 -27.609 -7.312 1 97.5 264 THR A CA 1
ATOM 2094 C C . THR A 1 264 ? -10.562 -27.781 -5.812 1 97.5 264 THR A C 1
ATOM 2096 O O . THR A 1 264 ? -11.039 -28.75 -5.227 1 97.5 264 THR A O 1
ATOM 2099 N N . CYS A 1 265 ? -9.758 -26.906 -5.203 1 96.25 265 CYS A N 1
ATOM 2100 C CA . CYS A 1 265 ? -9.57 -26.734 -3.766 1 96.25 265 CYS A CA 1
ATOM 2101 C C . CYS A 1 265 ? -9.938 -25.328 -3.328 1 96.25 265 CYS A C 1
ATOM 2103 O O . CYS A 1 265 ? -9.352 -24.344 -3.797 1 96.25 265 CYS A O 1
ATOM 2105 N N . ARG A 1 266 ? -10.852 -25.234 -2.359 1 95.69 266 ARG A N 1
ATOM 2106 C CA . ARG A 1 266 ? -11.445 -23.953 -1.964 1 95.69 266 ARG A CA 1
ATOM 2107 C C . ARG A 1 266 ? -10.844 -23.469 -0.654 1 95.69 266 ARG A C 1
ATOM 2109 O O . ARG A 1 266 ? -10.555 -24.25 0.247 1 95.69 266 ARG A O 1
ATOM 2116 N N . GLU A 1 267 ? -10.711 -22.125 -0.591 1 91.62 267 GLU A N 1
ATOM 2117 C CA . GLU A 1 267 ? -10.25 -21.5 0.638 1 91.62 267 GLU A CA 1
ATOM 2118 C C . GLU A 1 267 ? -11.406 -21.25 1.603 1 91.62 267 GLU A C 1
ATOM 2120 O O . GLU A 1 267 ? -12.562 -21.484 1.259 1 91.62 267 GLU A O 1
ATOM 2125 N N . SER A 1 268 ? -11.109 -20.75 2.799 1 85 268 SER A N 1
ATOM 2126 C CA . SER A 1 268 ? -12.109 -20.625 3.855 1 85 268 SER A CA 1
ATOM 2127 C C . SER A 1 268 ? -12.633 -19.203 3.957 1 85 268 SER A C 1
ATOM 2129 O O . SER A 1 268 ? -13.133 -18.781 5.008 1 85 268 SER A O 1
ATOM 2131 N N . ASN A 1 269 ? -12.531 -18.422 2.984 1 79.88 269 ASN A N 1
ATOM 2132 C CA . ASN A 1 269 ? -12.969 -17.031 3.107 1 79.88 269 ASN A CA 1
ATOM 2133 C C . ASN A 1 269 ? -14.484 -16.938 3.246 1 79.88 269 ASN A C 1
ATOM 2135 O O . ASN A 1 269 ? -15.008 -15.891 3.645 1 79.88 269 ASN A O 1
ATOM 2139 N N . THR A 1 270 ? -15.156 -17.953 2.791 1 85.56 270 THR A N 1
ATOM 2140 C CA . THR A 1 270 ? -16.594 -18.094 3.039 1 85.56 270 THR A CA 1
ATOM 2141 C C . THR A 1 270 ? -16.891 -19.406 3.744 1 85.56 270 THR A C 1
ATOM 2143 O O . THR A 1 270 ? -16.062 -20.312 3.768 1 85.56 270 THR A O 1
ATOM 2146 N N . ASP A 1 271 ? -18.078 -19.5 4.277 1 89.25 271 ASP A N 1
ATOM 2147 C CA . ASP A 1 271 ? -18.422 -20.688 5.051 1 89.25 271 ASP A CA 1
ATOM 2148 C C . ASP A 1 271 ? -19.125 -21.719 4.176 1 89.25 271 ASP A C 1
ATOM 2150 O O . ASP A 1 271 ? -19.359 -22.844 4.617 1 89.25 271 ASP A O 1
ATOM 2154 N N . GLU A 1 272 ? -19.281 -21.453 2.949 1 93.31 272 GLU A N 1
ATOM 2155 C CA . GLU A 1 272 ? -20.031 -22.344 2.066 1 93.31 272 GLU A CA 1
ATOM 2156 C C . GLU A 1 272 ? -19.234 -23.609 1.757 1 93.31 272 GLU A C 1
ATOM 2158 O O . GLU A 1 272 ? -18.094 -23.531 1.3 1 93.31 272 GLU A O 1
ATOM 2163 N N . PRO A 1 273 ? -19.781 -24.734 2.039 1 94.06 273 PRO A N 1
ATOM 2164 C CA . PRO A 1 273 ? -19.156 -26 1.624 1 94.06 273 PRO A CA 1
ATOM 2165 C C . PRO A 1 273 ? -19.469 -26.359 0.173 1 94.06 273 PRO A C 1
ATOM 2167 O O . PRO A 1 273 ? -20.359 -25.766 -0.435 1 94.06 273 PRO A O 1
ATOM 2170 N N . PRO A 1 274 ? -18.828 -27.406 -0.412 1 96.25 274 PRO A N 1
ATOM 2171 C CA . PRO A 1 274 ? -17.672 -28.172 0.067 1 96.25 274 PRO A CA 1
ATOM 2172 C C . PRO A 1 274 ? -16.359 -27.469 -0.179 1 96.25 274 PRO A C 1
ATOM 2174 O O . PRO A 1 274 ? -16.328 -26.359 -0.733 1 96.25 274 PRO A O 1
ATOM 2177 N N . ARG A 1 275 ? -15.195 -28.094 0.249 1 96.12 275 ARG A N 1
ATOM 2178 C CA . ARG A 1 275 ? -13.875 -27.469 0.101 1 96.12 275 ARG A CA 1
ATOM 2179 C C . ARG A 1 275 ? -13.102 -28.094 -1.053 1 96.12 275 ARG A C 1
ATOM 2181 O O . ARG A 1 275 ? -12.133 -27.516 -1.54 1 96.12 275 ARG A O 1
ATOM 2188 N N . VAL A 1 276 ? -13.523 -29.328 -1.421 1 97.31 276 VAL A N 1
ATOM 2189 C CA . VAL A 1 276 ? -12.969 -29.984 -2.596 1 97.31 276 VAL A CA 1
ATOM 2190 C C . VAL A 1 276 ? -14.094 -30.438 -3.518 1 97.31 276 VAL A C 1
ATOM 2192 O O . VAL A 1 276 ? -15.047 -31.094 -3.076 1 97.31 276 VAL A O 1
ATOM 2195 N N . VAL A 1 277 ? -14.008 -30.031 -4.746 1 98.06 277 VAL A N 1
ATOM 2196 C CA . VAL A 1 277 ? -15.055 -30.359 -5.711 1 98.06 277 VAL A CA 1
ATOM 2197 C C . VAL A 1 277 ? -14.43 -30.672 -7.066 1 98.06 277 VAL A C 1
ATOM 2199 O O . VAL A 1 277 ? -13.469 -30.016 -7.484 1 98.06 277 VAL A O 1
ATOM 2202 N N . THR A 1 278 ? -14.938 -31.672 -7.746 1 98.38 278 THR A N 1
ATOM 2203 C CA . THR A 1 278 ? -14.602 -31.969 -9.133 1 98.38 278 THR A CA 1
ATOM 2204 C C . THR A 1 278 ? -15.82 -31.812 -10.031 1 98.38 278 THR A C 1
ATOM 2206 O O . THR A 1 278 ? -16.906 -32.312 -9.711 1 98.38 278 THR A O 1
ATOM 2209 N N . TYR A 1 279 ? -15.586 -31.094 -11.086 1 98.5 279 TYR A N 1
ATOM 2210 C CA . TYR A 1 279 ? -16.641 -30.859 -12.07 1 98.5 279 TYR A CA 1
ATOM 2211 C C . TYR A 1 279 ? -16.328 -31.547 -13.383 1 98.5 279 TYR A C 1
ATOM 2213 O O . TYR A 1 279 ? -15.164 -31.812 -13.695 1 98.5 279 TYR A O 1
ATOM 2221 N N . ASN A 1 280 ? -17.422 -31.859 -14.156 1 98.06 280 ASN A N 1
ATOM 2222 C CA . ASN A 1 280 ? -17.203 -32.281 -15.539 1 98.06 280 ASN A CA 1
ATOM 2223 C C . ASN A 1 280 ? -17.031 -31.078 -16.469 1 98.06 280 ASN A C 1
ATOM 2225 O O . ASN A 1 280 ? -16.984 -29.938 -16.016 1 98.06 280 ASN A O 1
ATOM 2229 N N . ALA A 1 281 ? -16.891 -31.297 -17.75 1 97.38 281 ALA A N 1
ATOM 2230 C CA . ALA A 1 281 ? -16.594 -30.25 -18.719 1 97.38 281 ALA A CA 1
ATOM 2231 C C . ALA A 1 281 ? -17.734 -29.234 -18.812 1 97.38 281 ALA A C 1
ATOM 2233 O O . ALA A 1 281 ? -17.531 -28.109 -19.281 1 97.38 281 ALA A O 1
ATOM 2234 N N . ASP A 1 282 ? -18.953 -29.609 -18.328 1 97.38 282 ASP A N 1
ATOM 2235 C CA . ASP A 1 282 ? -20.125 -28.75 -18.391 1 97.38 282 ASP A CA 1
ATOM 2236 C C . ASP A 1 282 ? -20.297 -27.969 -17.094 1 97.38 282 ASP A C 1
ATOM 2238 O O . ASP A 1 282 ? -21.297 -27.266 -16.906 1 97.38 282 ASP A O 1
ATOM 2242 N N . GLY A 1 283 ? -19.359 -28.141 -16.188 1 97.81 283 GLY A N 1
ATOM 2243 C CA . GLY A 1 283 ? -19.406 -27.422 -14.93 1 97.81 283 GLY A CA 1
ATOM 2244 C C . GLY A 1 283 ? -20.328 -28.047 -13.906 1 97.81 283 GLY A C 1
ATOM 2245 O O . GLY A 1 283 ? -20.734 -27.406 -12.938 1 97.81 283 GLY A O 1
ATOM 2246 N N . GLU A 1 284 ? -20.734 -29.266 -14.211 1 98.12 284 GLU A N 1
ATOM 2247 C CA . GLU A 1 284 ? -21.578 -30 -13.25 1 98.12 284 GLU A CA 1
ATOM 2248 C C . GLU A 1 284 ? -20.719 -30.797 -12.266 1 98.12 284 GLU A C 1
ATOM 2250 O O . GLU A 1 284 ? -19.719 -31.391 -12.656 1 98.12 284 GLU A O 1
ATOM 2255 N N . ARG A 1 285 ? -21.172 -30.812 -11.023 1 98.12 285 ARG A N 1
ATOM 2256 C CA . ARG A 1 285 ? -20.438 -31.562 -10.008 1 98.12 285 ARG A CA 1
ATOM 2257 C C . ARG A 1 285 ? -20.422 -33.062 -10.328 1 98.12 285 ARG A C 1
ATOM 2259 O O . ARG A 1 285 ? -21.453 -33.625 -10.664 1 98.12 285 ARG A O 1
ATOM 2266 N N . VAL A 1 286 ? -19.297 -33.594 -10.203 1 98.25 286 VAL A N 1
ATOM 2267 C CA . VAL A 1 286 ? -19.141 -35.062 -10.312 1 98.25 286 VAL A CA 1
ATOM 2268 C C . VAL A 1 286 ? -19.016 -35.656 -8.922 1 98.25 286 VAL A C 1
ATOM 2270 O O . VAL A 1 286 ? -19.688 -36.625 -8.602 1 98.25 286 VAL A O 1
ATOM 2273 N N . TRP A 1 287 ? -18.172 -35.062 -8.102 1 98.12 287 TRP A N 1
ATOM 2274 C CA . TRP A 1 287 ? -18.031 -35.438 -6.695 1 98.12 287 TRP A CA 1
ATOM 2275 C C . TRP A 1 287 ? -17.484 -34.281 -5.867 1 98.12 287 TRP A C 1
ATOM 2277 O O . TRP A 1 287 ? -17.016 -33.281 -6.418 1 98.12 287 TRP A O 1
ATOM 2287 N N . ALA A 1 288 ? -17.672 -34.312 -4.559 1 98.06 288 ALA A N 1
ATOM 2288 C CA . ALA A 1 288 ? -17.172 -33.312 -3.619 1 98.06 288 ALA A CA 1
ATOM 2289 C C . ALA A 1 288 ? -16.828 -33.969 -2.275 1 98.06 288 ALA A C 1
ATOM 2291 O O . ALA A 1 288 ? -17.281 -35.062 -1.977 1 98.06 288 ALA A O 1
ATOM 2292 N N . ASP A 1 289 ? -15.938 -33.25 -1.599 1 96.75 289 ASP A N 1
ATOM 2293 C CA . ASP A 1 289 ? -15.562 -33.719 -0.269 1 96.75 289 ASP A CA 1
ATOM 2294 C C . ASP A 1 289 ? -15.164 -32.562 0.633 1 96.75 289 ASP A C 1
ATOM 2296 O O . ASP A 1 289 ? -14.961 -31.438 0.158 1 96.75 289 ASP A O 1
ATOM 2300 N N . LEU A 1 290 ? -15.117 -32.844 2 1 94.12 290 LEU A N 1
ATOM 2301 C CA . LEU A 1 290 ? -14.695 -31.938 3.062 1 94.12 290 LEU A CA 1
ATOM 2302 C C . LEU A 1 290 ? -15.68 -30.781 3.213 1 94.12 290 LEU A C 1
ATOM 2304 O O . LEU A 1 290 ? -15.914 -30.031 2.262 1 94.12 290 LEU A O 1
ATOM 2308 N N . GLU A 1 291 ? -16.203 -30.516 4.312 1 92.88 291 GLU A N 1
ATOM 2309 C CA . GLU A 1 291 ? -17.266 -29.547 4.562 1 92.88 291 GLU A CA 1
ATOM 2310 C C . GLU A 1 291 ? -16.688 -28.219 5.059 1 92.88 291 GLU A C 1
ATOM 2312 O O . GLU A 1 291 ? -17.359 -27.188 5.008 1 92.88 291 GLU A O 1
ATOM 2317 N N . ALA A 1 292 ? -15.477 -28.281 5.535 1 90.38 292 ALA A N 1
ATOM 2318 C CA . ALA A 1 292 ? -14.875 -27.078 6.125 1 90.38 292 ALA A CA 1
ATOM 2319 C C . ALA A 1 292 ? -13.359 -27.094 5.98 1 90.38 292 ALA A C 1
ATOM 2321 O O . ALA A 1 292 ? -12.773 -28.125 5.609 1 90.38 292 ALA A O 1
ATOM 2322 N N . GLY A 1 293 ? -12.789 -25.891 6.297 1 87.75 293 GLY A N 1
ATOM 2323 C CA . GLY A 1 293 ? -11.336 -25.797 6.25 1 87.75 293 GLY A CA 1
ATOM 2324 C C . GLY A 1 293 ? -10.836 -24.922 5.117 1 87.75 293 GLY A C 1
ATOM 2325 O O . GLY A 1 293 ? -11.617 -24.469 4.281 1 87.75 293 GLY A O 1
ATOM 2326 N N . HIS A 1 294 ? -9.516 -24.688 5.117 1 90.12 294 HIS A N 1
ATOM 2327 C CA . HIS A 1 294 ? -8.789 -23.938 4.094 1 90.12 294 HIS A CA 1
ATOM 2328 C C . HIS A 1 294 ? -7.867 -24.859 3.291 1 90.12 294 HIS A C 1
ATOM 2330 O O . HIS A 1 294 ? -6.805 -25.25 3.773 1 90.12 294 HIS A O 1
ATOM 2336 N N . MET A 1 295 ? -8.297 -25.172 2.131 1 91.31 295 MET A N 1
ATOM 2337 C CA . MET A 1 295 ? -7.434 -25.984 1.264 1 91.31 295 MET A CA 1
ATOM 2338 C C . MET A 1 295 ? -6.508 -25.094 0.442 1 91.31 295 MET A C 1
ATOM 2340 O O . MET A 1 295 ? -6.922 -24.531 -0.574 1 91.31 295 MET A O 1
ATOM 2344 N N . HIS A 1 296 ? -5.262 -25.062 0.729 1 89.75 296 HIS A N 1
ATOM 2345 C CA . HIS A 1 296 ? -4.301 -24.094 0.201 1 89.75 296 HIS A CA 1
ATOM 2346 C C . HIS A 1 296 ? -3.635 -24.625 -1.067 1 89.75 296 HIS A C 1
ATOM 2348 O O . HIS A 1 296 ? -3.189 -23.844 -1.909 1 89.75 296 HIS A O 1
ATOM 2354 N N . THR A 1 297 ? -3.492 -25.953 -1.088 1 91.19 297 THR A N 1
ATOM 2355 C CA . THR A 1 297 ? -2.812 -26.531 -2.24 1 91.19 297 THR A CA 1
ATOM 2356 C C . THR A 1 297 ? -3.525 -27.781 -2.711 1 91.19 297 THR A C 1
ATOM 2358 O O . THR A 1 297 ? -4.445 -28.266 -2.047 1 91.19 297 THR A O 1
ATOM 2361 N N . GLY A 1 298 ? -3.156 -28.203 -3.84 1 93.5 298 GLY A N 1
ATOM 2362 C CA . GLY A 1 298 ? -3.693 -29.406 -4.453 1 93.5 298 GLY A CA 1
ATOM 2363 C C . GLY A 1 298 ? -3.168 -29.641 -5.855 1 93.5 298 GLY A C 1
ATOM 2364 O O . GLY A 1 298 ? -2.617 -28.734 -6.48 1 93.5 298 GLY A O 1
ATOM 2365 N N . TRP A 1 299 ? -3.279 -30.891 -6.227 1 95.38 299 TRP A N 1
ATOM 2366 C CA . TRP A 1 299 ? -2.877 -31.266 -7.578 1 95.38 299 TRP A CA 1
ATOM 2367 C C . TRP A 1 299 ? -3.406 -32.656 -7.941 1 95.38 299 TRP A C 1
ATOM 2369 O O . TRP A 1 299 ? -3.943 -33.344 -7.09 1 95.38 299 TRP A O 1
ATOM 2379 N N . THR A 1 300 ? -3.426 -32.938 -9.195 1 96.56 300 THR A N 1
ATOM 2380 C CA . THR A 1 300 ? -3.643 -34.312 -9.703 1 96.56 300 THR A CA 1
ATOM 2381 C C . THR A 1 300 ? -2.402 -34.812 -10.43 1 96.56 300 THR A C 1
ATOM 2383 O O . THR A 1 300 ? -1.606 -34 -10.945 1 96.56 300 THR A O 1
ATOM 2386 N N . ALA A 1 301 ? -2.215 -36.094 -10.383 1 96.25 301 ALA A N 1
ATOM 2387 C CA . ALA A 1 301 ? -1.044 -36.688 -11.023 1 96.25 301 ALA A CA 1
ATOM 2388 C C . ALA A 1 301 ? -1.321 -38.125 -11.453 1 96.25 301 ALA A C 1
ATOM 2390 O O . ALA A 1 301 ? -2.266 -38.75 -10.969 1 96.25 301 ALA A O 1
ATOM 2391 N N . ARG A 1 302 ? -0.474 -38.531 -12.344 1 95.31 302 ARG A N 1
ATOM 2392 C CA . ARG A 1 302 ? -0.449 -39.938 -12.734 1 95.31 302 ARG A CA 1
ATOM 2393 C C . ARG A 1 302 ? 0.49 -40.75 -11.836 1 95.31 302 ARG A C 1
ATOM 2395 O O . ARG A 1 302 ? 1.706 -40.531 -11.867 1 95.31 302 ARG A O 1
ATOM 2402 N N . VAL A 1 303 ? -0.065 -41.781 -11.117 1 94.31 303 VAL A N 1
ATOM 2403 C CA . VAL A 1 303 ? 0.757 -42.406 -10.102 1 94.31 303 VAL A CA 1
ATOM 2404 C C . VAL A 1 303 ? 0.856 -43.906 -10.383 1 94.31 303 VAL A C 1
ATOM 2406 O O . VAL A 1 303 ? 1.302 -44.688 -9.531 1 94.31 303 VAL A O 1
ATOM 2409 N N . GLY A 1 304 ? 0.421 -44.312 -11.484 1 89.25 304 GLY A N 1
ATOM 2410 C CA . GLY A 1 304 ? 0.521 -45.719 -11.867 1 89.25 304 GLY A CA 1
ATOM 2411 C C . GLY A 1 304 ? 0.499 -45.938 -13.375 1 89.25 304 GLY A C 1
ATOM 2412 O O . GLY A 1 304 ? 0.326 -44.969 -14.133 1 89.25 304 GLY A O 1
ATOM 2413 N N . ASP A 1 305 ? 0.604 -47.156 -13.688 1 79.25 305 ASP A N 1
ATOM 2414 C CA . ASP A 1 305 ? 0.743 -47.5 -15.102 1 79.25 305 ASP A CA 1
ATOM 2415 C C . ASP A 1 305 ? -0.606 -47.438 -15.812 1 79.25 305 ASP A C 1
ATOM 2417 O O . ASP A 1 305 ? -0.666 -47.188 -17.016 1 79.25 305 ASP A O 1
ATOM 2421 N N . ASP A 1 306 ? -1.489 -47.625 -15.023 1 79.75 306 ASP A N 1
ATOM 2422 C CA . ASP A 1 306 ? -2.832 -47.531 -15.586 1 79.75 306 ASP A CA 1
ATOM 2423 C C . ASP A 1 306 ? -3.252 -46.062 -15.789 1 79.75 306 ASP A C 1
ATOM 2425 O O . ASP A 1 306 ? -2.971 -45.219 -14.945 1 79.75 306 ASP A O 1
ATOM 2429 N N . GLU A 1 307 ? -3.818 -45.906 -16.891 1 71.12 307 GLU A N 1
ATOM 2430 C CA . GLU A 1 307 ? -4.234 -44.562 -17.266 1 71.12 307 GLU A CA 1
ATOM 2431 C C . GLU A 1 307 ? -5.156 -43.969 -16.219 1 71.12 307 GLU A C 1
ATOM 2433 O O . GLU A 1 307 ? -5.273 -42.75 -16.125 1 71.12 307 GLU A O 1
ATOM 2438 N N . ARG A 1 308 ? -5.715 -44.75 -15.523 1 72 308 ARG A N 1
ATOM 2439 C CA . ARG A 1 308 ? -6.672 -44.25 -14.555 1 72 308 ARG A CA 1
ATOM 2440 C C . ARG A 1 308 ? -6.082 -44.25 -13.148 1 72 308 ARG A C 1
ATOM 2442 O O . ARG A 1 308 ? -6.734 -43.812 -12.195 1 72 308 ARG A O 1
ATOM 2449 N N . ASP A 1 309 ? -4.895 -44.625 -13.055 1 78.69 309 ASP A N 1
ATOM 2450 C CA . ASP A 1 309 ? -4.277 -44.5 -11.742 1 78.69 309 ASP A CA 1
ATOM 2451 C C . ASP A 1 309 ? -3.797 -43.094 -11.484 1 78.69 309 ASP A C 1
ATOM 2453 O O . ASP A 1 309 ? -2.662 -42.719 -11.82 1 78.69 309 ASP A O 1
ATOM 2457 N N . ARG A 1 310 ? -4.707 -42.406 -10.953 1 81.88 310 ARG A N 1
ATOM 2458 C CA . ARG A 1 310 ? -4.531 -40.969 -10.711 1 81.88 310 ARG A CA 1
ATOM 2459 C C . ARG A 1 310 ? -4.754 -40.625 -9.242 1 81.88 310 ARG A C 1
ATOM 2461 O O . ARG A 1 310 ? -5.438 -41.375 -8.523 1 81.88 310 ARG A O 1
ATOM 2468 N N . LEU A 1 311 ? -4.094 -39.656 -8.836 1 81.38 311 LEU A N 1
ATOM 2469 C CA . LEU A 1 311 ? -4.199 -39.156 -7.469 1 81.38 311 LEU A CA 1
ATOM 2470 C C . LEU A 1 311 ? -4.547 -37.656 -7.461 1 81.38 311 LEU A C 1
ATOM 2472 O O . LEU A 1 311 ? -3.951 -36.875 -8.203 1 81.38 311 LEU A O 1
ATOM 2476 N N . ALA A 1 312 ? -5.57 -37.312 -6.762 1 85.94 312 ALA A N 1
ATOM 2477 C CA . ALA A 1 312 ? -5.887 -35.938 -6.398 1 85.94 312 ALA A CA 1
ATOM 2478 C C . ALA A 1 312 ? -5.609 -35.656 -4.922 1 85.94 312 ALA A C 1
ATOM 2480 O O . ALA A 1 312 ? -5.914 -36.5 -4.07 1 85.94 312 ALA A O 1
ATOM 2481 N N . VAL A 1 313 ? -5.043 -34.469 -4.664 1 85.75 313 VAL A N 1
ATOM 2482 C CA . VAL A 1 313 ? -4.707 -34.219 -3.268 1 85.75 313 VAL A CA 1
ATOM 2483 C C . VAL A 1 313 ? -5.082 -32.781 -2.898 1 85.75 313 VAL A C 1
ATOM 2485 O O . VAL A 1 313 ? -5.223 -31.938 -3.775 1 85.75 313 VAL A O 1
ATOM 2488 N N . ALA A 1 314 ? -5.277 -32.594 -1.578 1 84.44 314 ALA A N 1
ATOM 2489 C CA . ALA A 1 314 ? -5.445 -31.266 -0.999 1 84.44 314 ALA A CA 1
ATOM 2490 C C . ALA A 1 314 ? -4.645 -31.125 0.294 1 84.44 314 ALA A C 1
ATOM 2492 O O . ALA A 1 314 ? -4.457 -32.094 1.022 1 84.44 314 ALA A O 1
ATOM 2493 N N . GLY A 1 315 ? -4.047 -29.938 0.514 1 80.62 315 GLY A N 1
ATOM 2494 C CA . GLY A 1 315 ? -3.391 -29.594 1.766 1 80.62 315 GLY A CA 1
ATOM 2495 C C . GLY A 1 315 ? -3.992 -28.375 2.443 1 80.62 315 GLY A C 1
ATOM 2496 O O . GLY A 1 315 ? -4.289 -27.375 1.785 1 80.62 315 GLY A O 1
ATOM 2497 N N . ALA A 1 316 ? -4.262 -28.656 3.771 1 78 316 ALA A N 1
ATOM 2498 C CA . ALA A 1 316 ? -4.914 -27.609 4.566 1 78 316 ALA A CA 1
ATOM 2499 C C . ALA A 1 316 ? -3.898 -26.844 5.406 1 78 316 ALA A C 1
ATOM 2501 O O . ALA A 1 316 ? -2.93 -27.422 5.906 1 78 316 ALA A O 1
ATOM 2502 N N . ASN A 1 317 ? -4.035 -25.562 5.645 1 66.38 317 ASN A N 1
ATOM 2503 C CA . ASN A 1 317 ? -3.438 -24.641 6.605 1 66.38 317 ASN A CA 1
ATOM 2504 C C . ASN A 1 317 ? -2.336 -23.797 5.965 1 66.38 317 ASN A C 1
ATOM 2506 O O . ASN A 1 317 ? -1.303 -24.328 5.555 1 66.38 317 ASN A O 1
ATOM 2510 N N . LYS A 1 318 ? -2.473 -22.5 5.773 1 61.38 318 LYS A N 1
ATOM 2511 C CA . LYS A 1 318 ? -1.53 -21.578 5.148 1 61.38 318 LYS A CA 1
ATOM 2512 C C . LYS A 1 318 ? -0.392 -21.219 6.105 1 61.38 318 LYS A C 1
ATOM 2514 O O . LYS A 1 318 ? 0.738 -20.984 5.672 1 61.38 318 LYS A O 1
ATOM 2519 N N . HIS A 1 319 ? -0.775 -21.062 7.348 1 57.81 319 HIS A N 1
ATOM 2520 C CA . HIS A 1 319 ? 0.17 -20.359 8.219 1 57.81 319 HIS A CA 1
ATOM 2521 C C . HIS A 1 319 ? 0.837 -21.328 9.188 1 57.81 319 HIS A C 1
ATOM 2523 O O . HIS A 1 319 ? 1.541 -20.906 10.109 1 57.81 319 HIS A O 1
ATOM 2529 N N . ALA A 1 320 ? 0.667 -22.688 8.836 1 55 320 ALA A N 1
ATOM 2530 C CA . ALA A 1 320 ? 1.149 -23.547 9.914 1 55 320 ALA A CA 1
ATOM 2531 C C . ALA A 1 320 ? 2.348 -24.375 9.461 1 55 320 ALA A C 1
ATOM 2533 O O . ALA A 1 320 ? 2.613 -24.484 8.266 1 55 320 ALA A O 1
ATOM 2534 N N . GLY A 1 321 ? 3.289 -24.516 10.438 1 58.25 321 GLY A N 1
ATOM 2535 C CA . GLY A 1 321 ? 4.281 -25.562 10.266 1 58.25 321 GLY A CA 1
ATOM 2536 C C . GLY A 1 321 ? 3.695 -26.859 9.75 1 58.25 321 GLY A C 1
ATOM 2537 O O . GLY A 1 321 ? 2.49 -27.094 9.859 1 58.25 321 GLY A O 1
ATOM 2538 N N . TYR A 1 322 ? 4.422 -27.609 9 1 65.44 322 TYR A N 1
ATOM 2539 C CA . TYR A 1 322 ? 3.969 -28.828 8.352 1 65.44 322 TYR A CA 1
ATOM 2540 C C . TYR A 1 322 ? 3.23 -29.734 9.328 1 65.44 322 TYR A C 1
ATOM 2542 O O . TYR A 1 322 ? 2.264 -30.406 8.961 1 65.44 322 TYR A O 1
ATOM 2550 N N . ASP A 1 323 ? 3.635 -29.641 10.477 1 65.88 323 ASP A N 1
ATOM 2551 C CA . ASP A 1 323 ? 3.066 -30.531 11.484 1 65.88 323 ASP A CA 1
ATOM 2552 C C . ASP A 1 323 ? 1.597 -30.219 11.734 1 65.88 323 ASP A C 1
ATOM 2554 O O . ASP A 1 323 ? 0.863 -31.031 12.297 1 65.88 323 ASP A O 1
ATOM 2558 N N . GLU A 1 324 ? 1.256 -29.203 11.242 1 68.94 324 GLU A N 1
ATOM 2559 C CA . GLU A 1 324 ? -0.118 -28.781 11.492 1 68.94 324 GLU A CA 1
ATOM 2560 C C . GLU A 1 324 ? -0.97 -28.906 10.227 1 68.94 324 GLU A C 1
ATOM 2562 O O . GLU A 1 324 ? -2.154 -28.578 10.242 1 68.94 324 GLU A O 1
ATOM 2567 N N . MET A 1 325 ? -0.371 -29.562 9.305 1 79.38 325 MET A N 1
ATOM 2568 C CA . MET A 1 325 ? -1.081 -29.656 8.031 1 79.38 325 MET A CA 1
ATOM 2569 C C . MET A 1 325 ? -1.863 -30.953 7.93 1 79.38 325 MET A C 1
ATOM 2571 O O . MET A 1 325 ? -1.465 -31.969 8.508 1 79.38 325 MET A O 1
ATOM 2575 N N . SER A 1 326 ? -3.014 -30.891 7.359 1 86.56 326 SER A N 1
ATOM 2576 C CA . SER A 1 326 ? -3.785 -32.062 6.988 1 86.56 326 SER A CA 1
ATOM 2577 C C . SER A 1 326 ? -3.732 -32.312 5.484 1 86.56 326 SER A C 1
ATOM 2579 O O . SER A 1 326 ? -3.771 -31.375 4.695 1 86.56 326 SER A O 1
ATOM 2581 N N . GLU A 1 327 ? -3.574 -33.594 5.168 1 91.62 327 GLU A N 1
ATOM 2582 C CA . GLU A 1 327 ? -3.488 -33.969 3.766 1 91.62 327 GLU A CA 1
ATOM 2583 C C . GLU A 1 327 ? -4.531 -35.031 3.426 1 91.62 327 GLU A C 1
ATOM 2585 O O . GLU A 1 327 ? -4.828 -35.906 4.246 1 91.62 327 GLU A O 1
ATOM 2590 N N . TYR A 1 328 ? -5.098 -34.906 2.242 1 93.44 328 TYR A N 1
ATOM 2591 C CA . TYR A 1 328 ? -6.16 -35.781 1.773 1 93.44 328 TYR A CA 1
ATOM 2592 C C . TYR A 1 328 ? -5.879 -36.25 0.355 1 93.44 328 TYR A C 1
ATOM 2594 O O . TYR A 1 328 ? -5.23 -35.562 -0.427 1 93.44 328 TYR A O 1
ATOM 2602 N N . GLY A 1 329 ? -6.395 -37.5 0.046 1 95.25 329 GLY A N 1
ATOM 2603 C CA . GLY A 1 329 ? -6.215 -38.062 -1.28 1 95.25 329 GLY A CA 1
ATOM 2604 C C . GLY A 1 329 ? -7.465 -38.719 -1.815 1 95.25 329 GLY A C 1
ATOM 2605 O O . GLY A 1 329 ? -8.219 -39.344 -1.058 1 95.25 329 GLY A O 1
ATOM 2606 N N . TRP A 1 330 ? -7.656 -38.594 -3.158 1 96.94 330 TRP A N 1
ATOM 2607 C CA . TRP A 1 330 ? -8.805 -39.188 -3.832 1 96.94 330 TRP A CA 1
ATOM 2608 C C . TRP A 1 330 ? -8.422 -39.656 -5.23 1 96.94 330 TRP A C 1
ATOM 2610 O O . TRP A 1 330 ? -7.395 -39.25 -5.773 1 96.94 330 TRP A O 1
ATOM 2620 N N . ASP A 1 331 ? -9.273 -40.562 -5.75 1 95.38 331 ASP A N 1
ATOM 2621 C CA . ASP A 1 331 ? -9.367 -40.688 -7.199 1 95.38 331 ASP A CA 1
ATOM 2622 C C . ASP A 1 331 ? -10 -39.438 -7.82 1 95.38 331 ASP A C 1
ATOM 2624 O O . ASP A 1 331 ? -11.125 -39.062 -7.469 1 95.38 331 ASP A O 1
ATOM 2628 N N . PRO A 1 332 ? -9.305 -38.812 -8.727 1 95.69 332 PRO A N 1
ATOM 2629 C CA . PRO A 1 332 ? -9.805 -37.5 -9.188 1 95.69 332 PRO A CA 1
ATOM 2630 C C . PRO A 1 332 ? -11.086 -37.625 -10 1 95.69 332 PRO A C 1
ATOM 2632 O O . PRO A 1 332 ? -11.805 -36.656 -10.18 1 95.69 332 PRO A O 1
ATOM 2635 N N . PHE A 1 333 ? -11.438 -38.75 -10.453 1 95.56 333 PHE A N 1
ATOM 2636 C CA . PHE A 1 333 ? -12.57 -38.906 -11.359 1 95.56 333 PHE A CA 1
ATOM 2637 C C . PHE A 1 333 ? -13.797 -39.406 -10.617 1 95.56 333 PHE A C 1
ATOM 2639 O O . PHE A 1 333 ? -14.93 -39.094 -11.008 1 95.56 333 PHE A O 1
ATOM 2646 N N . THR A 1 334 ? -13.602 -40.156 -9.531 1 95.25 334 THR A N 1
ATOM 2647 C CA . THR A 1 334 ? -14.742 -40.75 -8.852 1 95.25 334 THR A CA 1
ATOM 2648 C C . THR A 1 334 ? -14.914 -40.156 -7.457 1 95.25 334 THR A C 1
ATOM 2650 O O . THR A 1 334 ? -15.984 -40.281 -6.855 1 95.25 334 THR A O 1
ATOM 2653 N N . GLY A 1 335 ? -13.836 -39.656 -6.953 1 96.69 335 GLY A N 1
ATOM 2654 C CA . GLY A 1 335 ? -13.883 -39.156 -5.598 1 96.69 335 GLY A CA 1
ATOM 2655 C C . GLY A 1 335 ? -13.633 -40.219 -4.543 1 96.69 335 GLY A C 1
ATOM 2656 O O . GLY A 1 335 ? -13.711 -39.938 -3.344 1 96.69 335 GLY A O 1
ATOM 2657 N N . ALA A 1 336 ? -13.344 -41.375 -4.996 1 96.56 336 ALA A N 1
ATOM 2658 C CA . ALA A 1 336 ? -13.031 -42.438 -4.027 1 96.56 336 ALA A CA 1
ATOM 2659 C C . ALA A 1 336 ? -11.781 -42.094 -3.225 1 96.56 336 ALA A C 1
ATOM 2661 O O . ALA A 1 336 ? -10.75 -41.719 -3.797 1 96.56 336 ALA A O 1
ATOM 2662 N N . GLU A 1 337 ? -11.875 -42.219 -1.91 1 95.62 337 GLU A N 1
ATOM 2663 C CA . GLU A 1 337 ? -10.75 -41.906 -1.043 1 95.62 337 GLU A CA 1
ATOM 2664 C C . GLU A 1 337 ? -9.562 -42.812 -1.299 1 95.62 337 GLU A C 1
ATOM 2666 O O . GLU A 1 337 ? -9.734 -44 -1.519 1 95.62 337 GLU A O 1
ATOM 2671 N N . ARG A 1 338 ? -8.43 -42.156 -1.233 1 93.12 338 ARG A N 1
ATOM 2672 C CA . ARG A 1 338 ? -7.176 -42.906 -1.354 1 93.12 338 ARG A CA 1
ATOM 2673 C C . ARG A 1 338 ? -6.25 -42.594 -0.181 1 93.12 338 ARG A C 1
ATOM 2675 O O . ARG A 1 338 ? -6.145 -41.438 0.25 1 93.12 338 ARG A O 1
ATOM 2682 N N . GLU A 1 339 ? -5.617 -43.594 0.327 1 89.44 339 GLU A N 1
ATOM 2683 C CA . GLU A 1 339 ? -4.605 -43.406 1.362 1 89.44 339 GLU A CA 1
ATOM 2684 C C . GLU A 1 339 ? -3.33 -42.812 0.785 1 89.44 339 GLU A C 1
ATOM 2686 O O . GLU A 1 339 ? -2.908 -43.156 -0.316 1 89.44 339 GLU A O 1
ATOM 2691 N N . LEU A 1 340 ? -2.752 -41.906 1.523 1 88.31 340 LEU A N 1
ATOM 2692 C CA . LEU A 1 340 ? -1.511 -41.25 1.111 1 88.31 340 LEU A CA 1
ATOM 2693 C C . LEU A 1 340 ? -0.302 -41.969 1.711 1 88.31 340 LEU A C 1
ATOM 2695 O O . LEU A 1 340 ? -0.206 -42.125 2.932 1 88.31 340 LEU A O 1
ATOM 2699 N N . ASP A 1 341 ? 0.603 -42.312 0.897 1 86.75 341 ASP A N 1
ATOM 2700 C CA . ASP A 1 341 ? 1.784 -43.062 1.33 1 86.75 341 ASP A CA 1
ATOM 2701 C C . ASP A 1 341 ? 2.963 -42.125 1.571 1 86.75 341 ASP A C 1
ATOM 2703 O O . ASP A 1 341 ? 4.031 -42.562 2.014 1 86.75 341 ASP A O 1
ATOM 2707 N N . TYR A 1 342 ? 2.9 -40.906 1.296 1 90.81 342 TYR A N 1
ATOM 2708 C CA . TYR A 1 342 ? 3.918 -39.875 1.438 1 90.81 342 TYR A CA 1
ATOM 2709 C C . TYR A 1 342 ? 3.281 -38.5 1.541 1 90.81 342 TYR A C 1
ATOM 2711 O O . TYR A 1 342 ? 2.111 -38.312 1.198 1 90.81 342 TYR A O 1
ATOM 2719 N N . PRO A 1 343 ? 4.074 -37.562 2.133 1 90.94 343 PRO A N 1
ATOM 2720 C CA . PRO A 1 343 ? 3.541 -36.188 2.18 1 90.94 343 PRO A CA 1
ATOM 2721 C C . PRO A 1 343 ? 3.264 -35.625 0.791 1 90.94 343 PRO A C 1
ATOM 2723 O O . PRO A 1 343 ? 4.043 -35.844 -0.14 1 90.94 343 PRO A O 1
ATOM 2726 N N . VAL A 1 344 ? 2.158 -34.875 0.666 1 91.31 344 VAL A N 1
ATOM 2727 C CA . VAL A 1 344 ? 1.767 -34.438 -0.676 1 91.31 344 VAL A CA 1
ATOM 2728 C C . VAL A 1 344 ? 1.694 -32.906 -0.74 1 91.31 344 VAL A C 1
ATOM 2730 O O . VAL A 1 344 ? 1.666 -32.344 -1.828 1 91.31 344 VAL A O 1
ATOM 2733 N N . TYR A 1 345 ? 1.742 -32.219 0.323 1 89.56 345 TYR A N 1
ATOM 2734 C CA . TYR A 1 345 ? 1.474 -30.781 0.389 1 89.56 345 TYR A CA 1
ATOM 2735 C C . TYR A 1 345 ? 2.412 -30 -0.529 1 89.56 345 TYR A C 1
ATOM 2737 O O . TYR A 1 345 ? 1.976 -29.125 -1.277 1 89.56 345 TYR A O 1
ATOM 2745 N N . SER A 1 346 ? 3.699 -30.25 -0.498 1 92.06 346 SER A N 1
ATOM 2746 C CA . SER A 1 346 ? 4.688 -29.438 -1.191 1 92.06 346 SER A CA 1
ATOM 2747 C C . SER A 1 346 ? 5.273 -30.172 -2.391 1 92.06 346 SER A C 1
ATOM 2749 O O . SER A 1 346 ? 6.336 -29.797 -2.895 1 92.06 346 SER A O 1
ATOM 2751 N N . ALA A 1 347 ? 4.566 -31.219 -2.855 1 94.69 347 ALA A N 1
ATOM 2752 C CA . ALA A 1 347 ? 5.094 -32.031 -3.945 1 94.69 347 ALA A CA 1
ATOM 2753 C C . ALA A 1 347 ? 4.734 -31.438 -5.301 1 94.69 347 ALA A C 1
ATOM 2755 O O . ALA A 1 347 ? 3.607 -30.984 -5.508 1 94.69 347 ALA A O 1
ATOM 2756 N N . LEU A 1 348 ? 5.742 -31.438 -6.164 1 97.38 348 LEU A N 1
ATOM 2757 C CA . LEU A 1 348 ? 5.531 -31.125 -7.57 1 97.38 348 LEU A CA 1
ATOM 2758 C C . LEU A 1 348 ? 5.625 -32.375 -8.43 1 97.38 348 LEU A C 1
ATOM 2760 O O . LEU A 1 348 ? 6.656 -33.062 -8.445 1 97.38 348 LEU A O 1
ATOM 2764 N N . PRO A 1 349 ? 4.52 -32.688 -9.094 1 97.38 349 PRO A N 1
ATOM 2765 C CA . PRO A 1 349 ? 4.605 -33.844 -10 1 97.38 349 PRO A CA 1
ATOM 2766 C C . PRO A 1 349 ? 5.539 -33.594 -11.18 1 97.38 349 PRO A C 1
ATOM 2768 O O . PRO A 1 349 ? 5.539 -32.5 -11.75 1 97.38 349 PRO A O 1
ATOM 2771 N N . VAL A 1 350 ? 6.355 -34.625 -11.531 1 98.06 350 VAL A N 1
ATOM 2772 C CA . VAL A 1 350 ? 7.301 -34.531 -12.641 1 98.06 350 VAL A CA 1
ATOM 2773 C C . VAL A 1 350 ? 7.555 -35.906 -13.211 1 98.06 350 VAL A C 1
ATOM 2775 O O . VAL A 1 350 ? 7.918 -36.844 -12.477 1 98.06 350 VAL A O 1
ATOM 2778 N N . ASP A 1 351 ? 7.32 -36.125 -14.492 1 97.25 351 ASP A N 1
ATOM 2779 C CA . ASP A 1 351 ? 7.645 -37.375 -15.156 1 97.25 351 ASP A CA 1
ATOM 2780 C C . ASP A 1 351 ? 9.102 -37.406 -15.617 1 97.25 351 ASP A C 1
ATOM 2782 O O . ASP A 1 351 ? 9.383 -37.25 -16.812 1 97.25 351 ASP A O 1
ATOM 2786 N N . LEU A 1 352 ? 10 -37.75 -14.727 1 97.88 352 LEU A N 1
ATOM 2787 C CA . LEU A 1 352 ? 11.43 -37.594 -14.938 1 97.88 352 LEU A CA 1
ATOM 2788 C C . LEU A 1 352 ? 11.93 -38.594 -15.984 1 97.88 352 LEU A C 1
ATOM 2790 O O . LEU A 1 352 ? 12.719 -38.219 -16.859 1 97.88 352 LEU A O 1
ATOM 2794 N N . ASP A 1 353 ? 11.523 -39.781 -15.961 1 97 353 ASP A N 1
ATOM 2795 C CA . ASP A 1 353 ? 12.117 -40.812 -16.812 1 97 353 ASP A CA 1
ATOM 2796 C C . ASP A 1 353 ? 11.328 -41 -18.109 1 97 353 ASP A C 1
ATOM 2798 O O . ASP A 1 353 ? 11.711 -41.781 -18.969 1 97 353 ASP A O 1
ATOM 2802 N N . GLY A 1 354 ? 10.141 -40.281 -18.25 1 96.75 354 GLY A N 1
ATOM 2803 C CA . GLY A 1 354 ? 9.391 -40.25 -19.5 1 96.75 354 GLY A CA 1
ATOM 2804 C C . GLY A 1 354 ?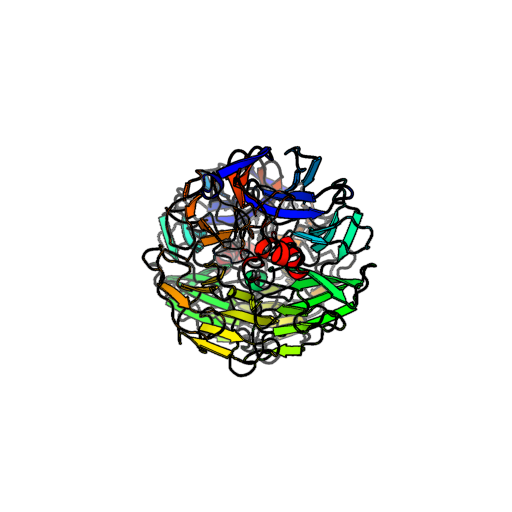 8.508 -41.469 -19.688 1 96.75 354 GLY A C 1
ATOM 2805 O O . GLY A 1 354 ? 8.125 -41.781 -20.812 1 96.75 354 GLY A O 1
ATOM 2806 N N . ASP A 1 355 ? 8.156 -42.156 -18.656 1 95 355 ASP A N 1
ATOM 2807 C CA . ASP A 1 355 ? 7.348 -43.375 -18.828 1 95 355 ASP A CA 1
ATOM 2808 C C . ASP A 1 355 ? 5.859 -43.031 -18.688 1 95 355 ASP A C 1
ATOM 2810 O O . ASP A 1 355 ? 5.016 -43.938 -18.812 1 95 355 ASP A O 1
ATOM 2814 N N . GLY A 1 356 ? 5.559 -41.844 -18.359 1 94.44 356 GLY A N 1
ATOM 2815 C CA . GLY A 1 356 ? 4.172 -41.406 -18.25 1 94.44 356 GLY A CA 1
ATOM 2816 C C . GLY A 1 356 ? 3.646 -41.469 -16.828 1 94.44 356 GLY A C 1
ATOM 2817 O O . GLY A 1 356 ? 2.521 -41.031 -16.562 1 94.44 356 GLY A O 1
ATOM 2818 N N . VAL A 1 357 ? 4.414 -41.906 -15.922 1 94.94 357 VAL A N 1
ATOM 2819 C CA . VAL A 1 357 ? 4.082 -41.906 -14.5 1 94.94 357 VAL A CA 1
ATOM 2820 C C . VAL A 1 357 ? 4.887 -40.844 -13.773 1 94.94 357 VAL A C 1
ATOM 2822 O O . VAL A 1 357 ? 6.09 -40.688 -14 1 94.94 357 VAL A O 1
ATOM 2825 N N . HIS A 1 358 ? 4.207 -40.156 -12.898 1 96.75 358 HIS A N 1
ATOM 2826 C CA . HIS A 1 358 ? 4.875 -39.031 -12.25 1 96.75 358 HIS A CA 1
ATOM 2827 C C . HIS A 1 358 ? 5.719 -39.5 -11.07 1 96.75 358 HIS A C 1
ATOM 2829 O O . HIS A 1 358 ? 5.281 -40.344 -10.281 1 96.75 358 HIS A O 1
ATOM 2835 N N . GLU A 1 359 ? 6.934 -38.938 -10.961 1 96.75 359 GLU A N 1
ATOM 2836 C CA . GLU A 1 359 ? 7.652 -38.75 -9.703 1 96.75 359 GLU A CA 1
ATOM 2837 C C . GLU A 1 359 ? 7.281 -37.406 -9.062 1 96.75 359 GLU A C 1
ATOM 2839 O O . GLU A 1 359 ? 6.336 -36.75 -9.492 1 96.75 359 GLU A O 1
ATOM 2844 N N . PHE A 1 360 ? 7.949 -37.156 -7.875 1 96.88 360 PHE A N 1
ATOM 2845 C CA . PHE A 1 360 ? 7.66 -35.906 -7.172 1 96.88 360 PHE A CA 1
ATOM 2846 C C . PHE A 1 360 ? 8.938 -35.281 -6.637 1 96.88 360 PHE A C 1
ATOM 2848 O O . PHE A 1 360 ? 9.828 -35.969 -6.152 1 96.88 360 PHE A O 1
ATOM 2855 N N . VAL A 1 361 ? 9.047 -33.969 -6.797 1 98.06 361 VAL A N 1
ATOM 2856 C CA . VAL A 1 361 ? 10.078 -33.188 -6.117 1 98.06 361 VAL A CA 1
ATOM 2857 C C . VAL A 1 361 ? 9.438 -32.219 -5.129 1 98.06 361 VAL A C 1
ATOM 2859 O O . VAL A 1 361 ? 8.422 -31.594 -5.441 1 98.06 361 VAL A O 1
ATOM 2862 N N . TYR A 1 362 ? 10.008 -32.188 -3.934 1 96.56 362 TYR A N 1
ATOM 2863 C CA . TYR A 1 362 ? 9.445 -31.297 -2.918 1 96.56 362 TYR A CA 1
ATOM 2864 C C . TYR A 1 362 ? 10.023 -29.891 -3.039 1 96.56 362 TYR A C 1
ATOM 2866 O O . TYR A 1 362 ? 11.227 -29.719 -3.275 1 96.56 362 TYR A O 1
ATOM 2874 N N . GLU A 1 363 ? 9.188 -28.859 -2.807 1 95.25 363 GLU A N 1
ATOM 2875 C CA . GLU A 1 363 ? 9.633 -27.484 -3.02 1 95.25 363 GLU A CA 1
ATOM 2876 C C . GLU A 1 363 ? 9.648 -26.703 -1.711 1 95.25 363 GLU A C 1
ATOM 2878 O O . GLU A 1 363 ? 10.008 -25.531 -1.69 1 95.25 363 GLU A O 1
ATOM 2883 N N . MET A 1 364 ? 9.25 -27.297 -0.61 1 90.81 364 MET A N 1
ATOM 2884 C CA . MET A 1 364 ? 9.211 -26.547 0.651 1 90.81 364 MET A CA 1
ATOM 2885 C C . MET A 1 364 ? 9.586 -27.453 1.821 1 90.81 364 MET A C 1
ATOM 2887 O O . MET A 1 364 ? 9.664 -28.688 1.667 1 90.81 364 MET A O 1
ATOM 2891 N N . PHE A 1 365 ? 9.75 -26.828 2.971 1 88.19 365 PHE A N 1
ATOM 2892 C CA . PHE A 1 365 ? 9.961 -27.422 4.285 1 88.19 365 PHE A CA 1
ATOM 2893 C C . PHE A 1 365 ? 11.258 -28.234 4.305 1 88.19 365 PHE A C 1
ATOM 2895 O O . PHE A 1 365 ? 12.18 -27.953 3.543 1 88.19 365 PHE A O 1
ATOM 2902 N N . ASP A 1 366 ? 11.43 -29.141 5.297 1 88.56 366 ASP A N 1
ATOM 2903 C CA . ASP A 1 366 ? 12.656 -29.891 5.52 1 88.56 366 ASP A CA 1
ATOM 2904 C C . ASP A 1 366 ? 12.867 -30.938 4.418 1 88.56 366 ASP A C 1
ATOM 2906 O O . ASP A 1 366 ? 13.953 -31.5 4.293 1 88.56 366 ASP A O 1
ATOM 2910 N N . ARG A 1 367 ? 11.961 -31.047 3.5 1 92.62 367 ARG A N 1
ATOM 2911 C CA . ARG A 1 367 ? 12.062 -32.062 2.447 1 92.62 367 ARG A CA 1
ATOM 2912 C C . ARG A 1 367 ? 12.352 -31.406 1.098 1 92.62 367 ARG A C 1
ATOM 2914 O O . ARG A 1 367 ? 12.422 -32.094 0.077 1 92.62 367 ARG A O 1
ATOM 2921 N N . GLU A 1 368 ? 12.539 -30.125 1.105 1 95.5 368 GLU A N 1
ATOM 2922 C CA . GLU A 1 368 ? 12.828 -29.469 -0.166 1 95.5 368 GLU A CA 1
ATOM 2923 C C . GLU A 1 368 ? 14.008 -30.125 -0.875 1 95.5 368 GLU A C 1
ATOM 2925 O O . GLU A 1 368 ? 15.039 -30.391 -0.259 1 95.5 368 GLU A O 1
ATOM 2930 N N . GLY A 1 369 ? 13.758 -30.438 -2.172 1 97.12 369 GLY A N 1
ATOM 2931 C CA . GLY A 1 369 ? 14.812 -31.016 -2.99 1 97.12 369 GLY A CA 1
ATOM 2932 C C . GLY A 1 369 ? 14.773 -32.531 -3.033 1 97.12 369 GLY A C 1
ATOM 2933 O O . GLY A 1 369 ? 15.406 -33.156 -3.889 1 97.12 369 GLY A O 1
ATOM 2934 N N . ARG A 1 370 ? 14.031 -33.156 -2.102 1 97.31 370 ARG A N 1
ATOM 2935 C CA . ARG A 1 370 ? 13.891 -34.594 -2.139 1 97.31 370 ARG A CA 1
ATOM 2936 C C . ARG A 1 370 ? 13.031 -35.031 -3.32 1 97.31 370 ARG A C 1
ATOM 2938 O O . ARG A 1 370 ? 12.023 -34.406 -3.629 1 97.31 370 ARG A O 1
ATOM 2945 N N . VAL A 1 371 ? 13.469 -36.125 -3.953 1 97.69 371 VAL A N 1
ATOM 2946 C CA . VAL A 1 371 ? 12.742 -36.688 -5.082 1 97.69 371 VAL A CA 1
ATOM 2947 C C . VAL A 1 371 ? 12.281 -38.094 -4.738 1 97.69 371 VAL A C 1
ATOM 2949 O O . VAL A 1 371 ? 13.086 -38.938 -4.305 1 97.69 371 VAL A O 1
ATOM 2952 N N . ILE A 1 372 ? 10.969 -38.344 -4.953 1 96.81 372 ILE A N 1
ATOM 2953 C CA . ILE A 1 372 ? 10.422 -39.656 -4.637 1 96.81 372 ILE A CA 1
ATOM 2954 C C . ILE A 1 372 ? 9.641 -40.219 -5.836 1 96.81 372 ILE A C 1
ATOM 2956 O O . ILE A 1 372 ? 9.258 -39.438 -6.727 1 96.81 372 ILE A O 1
ATOM 2960 N N . ASP A 1 373 ? 9.477 -41.469 -5.855 1 94.56 373 ASP A N 1
ATOM 2961 C CA . ASP A 1 373 ? 8.625 -42.031 -6.883 1 94.56 373 ASP A CA 1
ATOM 2962 C C . ASP A 1 373 ? 7.176 -42.125 -6.414 1 94.56 373 ASP A C 1
ATOM 2964 O O . ASP A 1 373 ? 6.828 -41.594 -5.359 1 94.56 373 ASP A O 1
ATOM 2968 N N . ALA A 1 374 ? 6.297 -42.688 -7.207 1 92.25 374 ALA A N 1
ATOM 2969 C CA . ALA A 1 374 ? 4.855 -42.719 -6.969 1 92.25 374 ALA A CA 1
ATOM 2970 C C . ALA A 1 374 ? 4.512 -43.562 -5.746 1 92.25 374 ALA A C 1
ATOM 2972 O O . ALA A 1 374 ? 3.418 -43.438 -5.188 1 92.25 374 ALA A O 1
ATOM 2973 N N . ASP A 1 375 ? 5.402 -44.375 -5.281 1 90.94 375 ASP A N 1
ATOM 2974 C CA . ASP A 1 375 ? 5.168 -45.188 -4.105 1 90.94 375 ASP A CA 1
ATOM 2975 C C . ASP A 1 375 ? 5.781 -44.562 -2.855 1 90.94 375 ASP A C 1
ATOM 2977 O O . ASP A 1 375 ? 5.691 -45.125 -1.765 1 90.94 375 ASP A O 1
ATOM 2981 N N . GLY A 1 376 ? 6.48 -43.469 -3.043 1 93.44 376 GLY A N 1
ATOM 2982 C CA . GLY A 1 376 ? 7.051 -42.781 -1.902 1 93.44 376 GLY A CA 1
ATOM 2983 C C . GLY A 1 376 ? 8.5 -43.156 -1.641 1 93.44 376 GLY A C 1
ATOM 2984 O O . GLY A 1 376 ? 9.094 -42.688 -0.666 1 93.44 376 GLY A O 1
ATOM 2985 N N . THR A 1 377 ? 9.047 -43.938 -2.486 1 94.5 377 THR A N 1
ATOM 2986 C CA . THR A 1 377 ? 10.445 -44.312 -2.322 1 94.5 377 THR A CA 1
ATOM 2987 C C . THR A 1 377 ? 11.359 -43.156 -2.742 1 94.5 377 THR A C 1
ATOM 2989 O O . THR A 1 377 ? 11.219 -42.625 -3.838 1 94.5 377 THR A O 1
ATOM 2992 N N . GLU A 1 378 ? 12.305 -42.875 -1.921 1 94.88 378 GLU A N 1
ATOM 2993 C CA . GLU A 1 378 ? 13.234 -41.781 -2.236 1 94.88 378 GLU A CA 1
ATOM 2994 C C . GLU A 1 378 ? 14.195 -42.188 -3.35 1 94.88 378 GLU A C 1
ATOM 2996 O O . GLU A 1 378 ? 14.766 -43.281 -3.314 1 94.88 378 GLU A O 1
ATOM 3001 N N . LEU A 1 379 ? 14.305 -41.344 -4.254 1 95.19 379 LEU A N 1
ATOM 3002 C CA . LEU A 1 379 ? 15.156 -41.625 -5.41 1 95.19 379 LEU A CA 1
ATOM 3003 C C . LEU A 1 379 ? 16.453 -40.844 -5.316 1 95.19 379 LEU A C 1
ATOM 3005 O O . LEU A 1 379 ? 17.531 -41.344 -5.633 1 95.19 379 LEU A O 1
ATOM 3009 N N . ASP A 1 380 ? 16.375 -39.531 -4.973 1 95 380 ASP A N 1
ATOM 3010 C CA . ASP A 1 380 ? 17.516 -38.625 -4.93 1 95 380 ASP A CA 1
ATOM 3011 C C . ASP A 1 380 ? 17.156 -37.375 -4.148 1 95 380 ASP A C 1
ATOM 3013 O O . ASP A 1 380 ? 16.047 -37.219 -3.662 1 95 380 ASP A O 1
ATOM 3017 N N . THR A 1 381 ? 18.172 -36.531 -3.936 1 95.62 381 THR A N 1
ATOM 3018 C CA . THR A 1 381 ? 18 -35.25 -3.281 1 95.62 381 THR A CA 1
ATOM 3019 C C . THR A 1 381 ? 18.891 -34.188 -3.916 1 95.62 381 THR A C 1
ATOM 3021 O O . THR A 1 381 ? 20.047 -34.438 -4.234 1 95.62 381 THR A O 1
ATOM 3024 N N . VAL A 1 382 ? 18.281 -33.031 -4.164 1 95.69 382 VAL A N 1
ATOM 3025 C CA . VAL A 1 382 ? 19.078 -31.906 -4.625 1 95.69 382 VAL A CA 1
ATOM 3026 C C . VAL A 1 382 ? 19.156 -30.844 -3.525 1 95.69 382 VAL A C 1
ATOM 3028 O O . VAL A 1 382 ? 18.25 -30.734 -2.693 1 95.69 382 VAL A O 1
ATOM 3031 N N . ASP A 1 383 ? 20.25 -29.969 -3.398 1 89.88 383 ASP A N 1
ATOM 3032 C CA . ASP A 1 383 ? 20.5 -29.062 -2.289 1 89.88 383 ASP A CA 1
ATOM 3033 C C . ASP A 1 383 ? 20.156 -27.625 -2.68 1 89.88 383 ASP A C 1
ATOM 3035 O O . ASP A 1 383 ? 20.281 -26.703 -1.864 1 89.88 383 ASP A O 1
ATOM 3039 N N . ASP A 1 384 ? 19.625 -27.359 -3.773 1 94.88 384 ASP A N 1
ATOM 3040 C CA . ASP A 1 384 ? 19.25 -26.016 -4.223 1 94.88 384 ASP A CA 1
ATOM 3041 C C . ASP A 1 384 ? 17.781 -25.734 -3.936 1 94.88 384 ASP A C 1
ATOM 3043 O O . ASP A 1 384 ? 17.016 -26.641 -3.588 1 94.88 384 ASP A O 1
ATOM 3047 N N . THR A 1 385 ? 17.422 -24.406 -3.943 1 97.62 385 THR A N 1
ATOM 3048 C CA . THR A 1 385 ? 16.016 -24.016 -3.861 1 97.62 385 THR A CA 1
ATOM 3049 C C . THR A 1 385 ? 15.258 -24.453 -5.109 1 97.62 385 THR A C 1
ATOM 3051 O O . THR A 1 385 ? 15.672 -24.172 -6.23 1 97.62 385 THR A O 1
ATOM 3054 N N . VAL A 1 386 ? 14.141 -25.219 -4.938 1 98.12 386 VAL A N 1
ATOM 3055 C CA . VAL A 1 386 ? 13.344 -25.719 -6.059 1 98.12 386 VAL A CA 1
ATOM 3056 C C . VAL A 1 386 ? 12.406 -24.625 -6.547 1 98.12 386 VAL A C 1
ATOM 3058 O O . VAL A 1 386 ? 11.695 -24 -5.75 1 98.12 386 VAL A O 1
ATOM 3061 N N . VAL A 1 387 ? 12.445 -24.359 -7.844 1 97.88 387 VAL A N 1
ATOM 3062 C CA . VAL A 1 387 ? 11.586 -23.328 -8.43 1 97.88 387 VAL A CA 1
ATOM 3063 C C . VAL A 1 387 ? 10.141 -23.828 -8.477 1 97.88 387 VAL A C 1
ATOM 3065 O O . VAL A 1 387 ? 9.891 -24.984 -8.859 1 97.88 387 VAL A O 1
ATOM 3068 N N . ARG A 1 388 ? 9.227 -22.906 -8.086 1 93.56 388 ARG A N 1
ATOM 3069 C CA . ARG A 1 388 ? 7.805 -23.234 -8.141 1 93.56 388 ARG A CA 1
ATOM 3070 C C . ARG A 1 388 ? 7.211 -22.891 -9.5 1 93.56 388 ARG A C 1
ATOM 3072 O O . ARG A 1 388 ? 6.574 -21.844 -9.656 1 93.56 388 ARG A O 1
ATOM 3079 N N . CYS A 1 389 ? 7.461 -23.719 -10.344 1 91.06 389 CYS A N 1
ATOM 3080 C CA . CYS A 1 389 ? 6.871 -23.75 -11.672 1 91.06 389 CYS A CA 1
ATOM 3081 C C . CYS A 1 389 ? 6.465 -25.172 -12.055 1 91.06 389 CYS A C 1
ATOM 3083 O O . CYS A 1 389 ? 6.82 -26.125 -11.367 1 91.06 389 CYS A O 1
ATOM 3085 N N . SER A 1 390 ? 5.637 -25.312 -12.992 1 91.69 390 SER A N 1
ATOM 3086 C CA . SER A 1 390 ? 5.215 -26.656 -13.391 1 91.69 390 SER A CA 1
ATOM 3087 C C . SER A 1 390 ? 6.367 -27.438 -14.008 1 91.69 390 SER A C 1
ATOM 3089 O O . SER A 1 390 ? 6.824 -27.125 -15.109 1 91.69 390 SER A O 1
ATOM 3091 N N . PRO A 1 391 ? 6.828 -28.422 -13.273 1 97.31 391 PRO A N 1
ATOM 3092 C CA . PRO A 1 391 ? 7.762 -29.312 -13.969 1 97.31 391 PRO A CA 1
ATOM 3093 C C . PRO A 1 391 ? 7.18 -29.875 -15.266 1 97.31 391 PRO A C 1
ATOM 3095 O O . PRO A 1 391 ? 5.992 -30.188 -15.328 1 97.31 391 PRO A O 1
ATOM 3098 N N . SER A 1 392 ? 8.008 -29.922 -16.234 1 97.75 392 SER A N 1
ATOM 3099 C CA . SER A 1 392 ? 7.562 -30.25 -17.594 1 97.75 392 SER A CA 1
ATOM 3100 C C . SER A 1 392 ? 8.75 -30.391 -18.547 1 97.75 392 SER A C 1
ATOM 3102 O O . SER A 1 392 ? 9.898 -30.422 -18.109 1 97.75 392 SER A O 1
ATOM 3104 N N . LYS A 1 393 ? 8.359 -30.625 -19.766 1 96.12 393 LYS A N 1
ATOM 3105 C CA . LYS A 1 393 ? 9.406 -30.594 -20.781 1 96.12 393 LYS A CA 1
ATOM 3106 C C . LYS A 1 393 ? 9.859 -29.156 -21.047 1 96.12 393 LYS A C 1
ATOM 3108 O O . LYS A 1 393 ? 9.617 -28.609 -22.125 1 96.12 393 LYS A O 1
ATOM 3113 N N . LEU A 1 394 ? 10.617 -28.609 -20.141 1 96.81 394 LEU A N 1
ATOM 3114 C CA . LEU A 1 394 ? 11.078 -27.219 -20.203 1 96.81 394 LEU A CA 1
ATOM 3115 C C . LEU A 1 394 ? 12.047 -27.031 -21.375 1 96.81 394 LEU A C 1
ATOM 3117 O O . LEU A 1 394 ? 12.047 -25.984 -22.016 1 96.81 394 LEU A O 1
ATOM 3121 N N . LEU A 1 395 ? 12.828 -27.969 -21.578 1 94.69 395 LEU A N 1
ATOM 3122 C CA . LEU A 1 395 ? 13.641 -28.094 -22.781 1 94.69 395 LEU A CA 1
ATOM 3123 C C . LEU A 1 395 ? 13.359 -29.406 -23.5 1 94.69 395 LEU A C 1
ATOM 3125 O O . LEU A 1 395 ? 12.844 -30.344 -22.891 1 94.69 395 LEU A O 1
ATOM 3129 N N . ASP A 1 396 ? 13.711 -29.406 -24.781 1 91.69 396 ASP A N 1
ATOM 3130 C CA . ASP A 1 396 ? 13.406 -30.578 -25.594 1 91.69 396 ASP A CA 1
ATOM 3131 C C . ASP A 1 396 ? 14.398 -31.703 -25.312 1 91.69 396 ASP A C 1
ATOM 3133 O O . ASP A 1 396 ? 15.219 -32.031 -26.188 1 91.69 396 ASP A O 1
ATOM 3137 N N . ARG A 1 397 ? 14.258 -32.25 -24.219 1 93.38 397 ARG A N 1
ATOM 3138 C CA . ARG A 1 397 ? 14.992 -33.438 -23.781 1 93.38 397 ARG A CA 1
ATOM 3139 C C . ARG A 1 397 ? 14.039 -34.531 -23.281 1 93.38 397 ARG A C 1
ATOM 3141 O O . ARG A 1 397 ? 12.883 -34.25 -22.969 1 93.38 397 ARG A O 1
ATOM 3148 N N . ALA A 1 398 ? 14.625 -35.75 -23.297 1 95.94 398 ALA A N 1
ATOM 3149 C CA . ALA A 1 398 ? 13.773 -36.844 -22.812 1 95.94 398 ALA A CA 1
ATOM 3150 C C . ALA A 1 398 ? 13.414 -36.656 -21.344 1 95.94 398 ALA A C 1
ATOM 3152 O O . ALA A 1 398 ? 14.258 -36.25 -20.547 1 95.94 398 ALA A O 1
ATOM 3153 N N . GLY A 1 399 ? 12.133 -36.969 -21.094 1 97.5 399 GLY A N 1
ATOM 3154 C CA . GLY A 1 399 ? 11.633 -36.812 -19.75 1 97.5 399 GLY A CA 1
ATOM 3155 C C . GLY A 1 399 ? 11.258 -35.375 -19.438 1 97.5 399 GLY A C 1
ATOM 3156 O O . GLY A 1 399 ? 11.609 -34.438 -20.172 1 97.5 399 GLY A O 1
ATOM 3157 N N . GLU A 1 400 ? 10.523 -35.188 -18.375 1 98 400 GLU A N 1
ATOM 3158 C CA . GLU A 1 400 ? 10.266 -33.844 -17.844 1 98 400 GLU A CA 1
ATOM 3159 C C . GLU A 1 400 ? 11.383 -33.375 -16.906 1 98 400 GLU A C 1
ATOM 3161 O O . GLU A 1 400 ? 12.18 -34.219 -16.438 1 98 400 GLU A O 1
ATOM 3166 N N . GLN A 1 401 ? 11.477 -32.125 -16.734 1 98.25 401 GLN A N 1
ATOM 3167 C CA . GLN A 1 401 ? 12.562 -31.531 -15.961 1 98.25 401 GLN A CA 1
ATOM 3168 C C . GLN A 1 401 ? 12.016 -30.578 -14.898 1 98.25 401 GLN A C 1
ATOM 3170 O O . GLN A 1 401 ? 10.859 -30.156 -14.969 1 98.25 401 GLN A O 1
ATOM 3175 N N . PHE A 1 402 ? 12.781 -30.281 -13.867 1 98.25 402 PHE A N 1
ATOM 3176 C CA . PHE A 1 402 ? 12.516 -29.234 -12.898 1 98.25 402 PHE A CA 1
ATOM 3177 C C . PHE A 1 402 ? 13.75 -28.359 -12.695 1 98.25 402 PHE A C 1
ATOM 3179 O O . PHE A 1 402 ? 14.852 -28.719 -13.125 1 98.25 402 PHE A O 1
ATOM 3186 N N . VAL A 1 403 ? 13.578 -27.156 -12.141 1 98.5 403 VAL A N 1
ATOM 3187 C CA . VAL A 1 403 ? 14.633 -26.156 -12.047 1 98.5 403 VAL A CA 1
ATOM 3188 C C . VAL A 1 403 ? 14.914 -25.844 -10.578 1 98.5 403 VAL A C 1
ATOM 3190 O O . VAL A 1 403 ? 13.992 -25.812 -9.758 1 98.5 403 VAL A O 1
ATOM 3193 N N . THR A 1 404 ? 16.141 -25.609 -10.242 1 98.5 404 THR A N 1
ATOM 3194 C CA . THR A 1 404 ? 16.578 -25.109 -8.945 1 98.5 404 THR A CA 1
ATOM 3195 C C . THR A 1 404 ? 17.453 -23.875 -9.102 1 98.5 404 THR A C 1
ATOM 3197 O O . THR A 1 404 ? 17.906 -23.562 -10.211 1 98.5 404 THR A O 1
ATOM 3200 N N . TYR A 1 405 ? 17.641 -23.109 -8.047 1 98.5 405 TYR A N 1
ATOM 3201 C CA . TYR A 1 405 ? 18.531 -21.969 -8.07 1 98.5 405 TYR A CA 1
ATOM 3202 C C . TYR A 1 405 ? 19.172 -21.75 -6.699 1 98.5 405 TYR A C 1
ATOM 3204 O O . TYR A 1 405 ? 18.719 -22.297 -5.699 1 98.5 405 TYR A O 1
ATOM 3212 N N . THR A 1 406 ? 20.25 -21.016 -6.699 1 98.06 406 THR A N 1
ATOM 3213 C CA . THR A 1 406 ? 20.938 -20.609 -5.477 1 98.06 406 THR A CA 1
ATOM 3214 C C . THR A 1 406 ? 20.984 -19.094 -5.352 1 98.06 406 THR A C 1
ATOM 3216 O O . THR A 1 406 ? 20.797 -18.375 -6.34 1 98.06 406 THR A O 1
ATOM 3219 N N . ASP A 1 407 ? 21.219 -18.641 -4.152 1 96.88 407 ASP A N 1
ATOM 3220 C CA . ASP A 1 407 ? 21.188 -17.203 -3.877 1 96.88 407 ASP A CA 1
ATOM 3221 C C . ASP A 1 407 ? 22.328 -16.484 -4.602 1 96.88 407 ASP A C 1
ATOM 3223 O O . ASP A 1 407 ? 22.25 -15.273 -4.82 1 96.88 407 ASP A O 1
ATOM 3227 N N . ASP A 1 408 ? 23.344 -17.234 -5.023 1 96.5 408 ASP A N 1
ATOM 3228 C CA . ASP A 1 408 ? 24.484 -16.609 -5.703 1 96.5 408 ASP A CA 1
ATOM 3229 C C . ASP A 1 408 ? 24.266 -16.578 -7.215 1 96.5 408 ASP A C 1
ATOM 3231 O O . ASP A 1 408 ? 25.188 -16.297 -7.973 1 96.5 408 ASP A O 1
ATOM 3235 N N . GLY A 1 409 ? 23.094 -16.953 -7.668 1 97.5 409 GLY A N 1
ATOM 3236 C CA . GLY A 1 409 ? 22.719 -16.641 -9.039 1 97.5 409 GLY A CA 1
ATOM 3237 C C . GLY A 1 409 ? 22.797 -17.844 -9.961 1 97.5 409 GLY A C 1
ATOM 3238 O O . GLY A 1 409 ? 22.578 -17.719 -11.172 1 97.5 409 GLY A O 1
ATOM 3239 N N . ARG A 1 410 ? 23.031 -19.062 -9.406 1 97.31 410 ARG A N 1
ATOM 3240 C CA . ARG A 1 410 ? 23.125 -20.266 -10.227 1 97.31 410 ARG A CA 1
ATOM 3241 C C . ARG A 1 410 ? 21.734 -20.891 -10.43 1 97.31 410 ARG A C 1
ATOM 3243 O O . ARG A 1 410 ? 20.953 -20.969 -9.484 1 97.31 410 ARG A O 1
ATOM 3250 N N . VAL A 1 411 ? 21.484 -21.266 -11.672 1 98.31 411 VAL A N 1
ATOM 3251 C CA . VAL A 1 411 ? 20.266 -21.953 -12.055 1 98.31 411 VAL A CA 1
ATOM 3252 C C . VAL A 1 411 ? 20.594 -23.297 -12.695 1 98.31 411 VAL A C 1
ATOM 3254 O O . VAL A 1 411 ? 21.5 -23.375 -13.539 1 98.31 411 VAL A O 1
ATOM 3257 N N . ARG A 1 412 ? 19.891 -24.344 -12.242 1 98.19 412 ARG A N 1
ATOM 3258 C CA . ARG A 1 412 ? 20.141 -25.672 -12.789 1 98.19 412 ARG A CA 1
ATOM 3259 C C . ARG A 1 412 ? 18.828 -26.312 -13.258 1 98.19 412 ARG A C 1
ATOM 3261 O O . ARG A 1 412 ? 17.797 -26.203 -12.586 1 98.19 412 ARG A O 1
ATOM 3268 N N . LEU A 1 413 ? 18.922 -26.891 -14.398 1 98.06 413 LEU A N 1
ATOM 3269 C CA . LEU A 1 413 ? 17.875 -27.766 -14.906 1 98.06 413 LEU A CA 1
ATOM 3270 C C . LEU A 1 413 ? 18.203 -29.234 -14.617 1 98.06 413 LEU A C 1
ATOM 3272 O O . LEU A 1 413 ? 19.25 -29.734 -15.039 1 98.06 413 LEU A O 1
ATOM 3276 N N . TRP A 1 414 ? 17.281 -29.875 -13.914 1 98.06 414 TRP A N 1
ATOM 3277 C CA . TRP A 1 414 ? 17.484 -31.266 -13.523 1 98.06 414 TRP A CA 1
ATOM 3278 C C . TRP A 1 414 ? 16.594 -32.188 -14.344 1 98.06 414 TRP A C 1
ATOM 3280 O O . TRP A 1 414 ? 15.438 -31.875 -14.625 1 98.06 414 TRP A O 1
ATOM 3290 N N . GLY A 1 415 ? 17.094 -33.375 -14.695 1 97.56 415 GLY A N 1
ATOM 3291 C CA . GLY A 1 415 ? 16.375 -34.438 -15.367 1 97.56 415 GLY A CA 1
ATOM 3292 C C . GLY A 1 415 ? 17.016 -35.781 -15.172 1 97.56 415 GLY A C 1
ATOM 3293 O O . GLY A 1 415 ? 18.031 -35.906 -14.484 1 97.56 415 GLY A O 1
ATOM 3294 N N . ASP A 1 416 ? 16.359 -36.75 -15.695 1 97.31 416 ASP A N 1
ATOM 3295 C CA . ASP A 1 416 ? 16.891 -38.125 -15.641 1 97.31 416 ASP A CA 1
ATOM 3296 C C . ASP A 1 416 ? 17.797 -38.406 -16.844 1 97.31 416 ASP A C 1
ATOM 3298 O O . ASP A 1 416 ? 17.359 -38.344 -17.984 1 97.31 416 ASP A O 1
ATOM 3302 N N . ARG A 1 417 ? 19 -38.781 -16.562 1 94.62 417 ARG A N 1
ATOM 3303 C CA . ARG A 1 417 ? 19.953 -39.094 -17.641 1 94.62 417 ARG A CA 1
ATOM 3304 C C . ARG A 1 417 ? 19.516 -40.281 -18.453 1 94.62 417 ARG A C 1
ATOM 3306 O O . ARG A 1 417 ? 19.906 -40.406 -19.625 1 94.62 417 ARG A O 1
ATOM 3313 N N . ASN A 1 418 ? 18.719 -41.094 -17.875 1 95.56 418 ASN A N 1
ATOM 3314 C CA . ASN A 1 418 ? 18.281 -42.312 -18.531 1 95.56 418 ASN A CA 1
ATOM 3315 C C . ASN A 1 418 ? 16.891 -42.188 -19.125 1 95.56 418 ASN A C 1
ATOM 3317 O O . ASN A 1 418 ? 16.281 -43.156 -19.547 1 95.56 418 ASN A O 1
ATOM 3321 N N . ALA A 1 419 ? 16.375 -41 -19.188 1 97.44 419 ALA A N 1
ATOM 3322 C CA . ALA A 1 419 ? 14.984 -40.781 -19.578 1 97.44 419 ALA A CA 1
ATOM 3323 C C . ALA A 1 419 ? 14.742 -41.25 -21.016 1 97.44 419 ALA A C 1
ATOM 3325 O O . ALA A 1 419 ? 15.602 -41.062 -21.875 1 97.44 419 ALA A O 1
ATOM 3326 N N . GLU A 1 420 ? 13.695 -41.875 -21.25 1 97.19 420 GLU A N 1
ATOM 3327 C CA . GLU A 1 420 ? 13.156 -42.25 -22.562 1 97.19 420 GLU A CA 1
ATOM 3328 C C . GLU A 1 420 ? 11.656 -42 -22.625 1 97.19 420 GLU A C 1
ATOM 3330 O O . GLU A 1 420 ? 10.898 -42.531 -21.812 1 97.19 420 GLU A O 1
ATOM 3335 N N . ASP A 1 421 ? 11.258 -41.312 -23.609 1 97.38 421 ASP A N 1
ATOM 3336 C CA . ASP A 1 421 ? 9.844 -40.969 -23.719 1 97.38 421 ASP A CA 1
ATOM 3337 C C . ASP A 1 421 ? 9.031 -42.156 -24.266 1 97.38 421 ASP A C 1
ATOM 3339 O O . ASP A 1 421 ? 9.156 -42.5 -25.438 1 97.38 421 ASP A O 1
ATOM 3343 N N . GLY A 1 422 ? 8.266 -42.625 -23.469 1 96.25 422 GLY A N 1
ATOM 3344 C CA . GLY A 1 422 ? 7.355 -43.688 -23.891 1 96.25 422 GLY A CA 1
ATOM 3345 C C . GLY A 1 422 ? 6.062 -43.156 -24.484 1 96.25 422 GLY A C 1
ATOM 3346 O O . GLY A 1 422 ? 5.887 -41.938 -24.609 1 96.25 422 GLY A O 1
ATOM 3347 N N . ASP A 1 423 ? 5.164 -44.062 -24.844 1 94.94 423 ASP A N 1
ATOM 3348 C CA . ASP A 1 423 ? 3.926 -43.719 -25.531 1 94.94 423 ASP A CA 1
ATOM 3349 C C . ASP A 1 423 ? 3.041 -42.844 -24.656 1 94.94 423 ASP A C 1
ATOM 3351 O O . ASP A 1 423 ? 2.469 -41.844 -25.141 1 94.94 423 ASP A O 1
ATOM 3355 N N . ALA A 1 424 ? 2.949 -43.188 -23.422 1 93.56 424 ALA A N 1
ATOM 3356 C CA . ALA A 1 424 ? 2.104 -42.438 -22.5 1 93.56 424 ALA A CA 1
ATOM 3357 C C . ALA A 1 424 ? 2.619 -41 -22.359 1 93.56 424 ALA A C 1
ATOM 3359 O O . ALA A 1 424 ? 1.836 -40.031 -22.344 1 93.56 424 ALA A O 1
ATOM 3360 N N . ALA A 1 425 ? 3.893 -40.844 -22.203 1 95.31 425 ALA A N 1
ATOM 3361 C CA . ALA A 1 425 ? 4.508 -39.531 -22.078 1 95.31 425 ALA A CA 1
ATOM 3362 C C . ALA A 1 425 ? 4.312 -38.719 -23.344 1 95.31 425 ALA A C 1
ATOM 3364 O O . ALA A 1 425 ? 3.975 -37.531 -23.281 1 95.31 425 ALA A O 1
ATOM 3365 N N . ARG A 1 426 ? 4.512 -39.281 -24.484 1 96.31 426 ARG A N 1
ATOM 3366 C CA . ARG A 1 426 ? 4.379 -38.594 -25.766 1 96.31 426 ARG A CA 1
ATOM 3367 C C . ARG A 1 426 ? 2.951 -38.125 -25.969 1 96.31 426 ARG A C 1
ATOM 3369 O O . ARG A 1 426 ? 2.736 -37.031 -26.531 1 96.31 426 ARG A O 1
ATOM 3376 N N . ARG A 1 427 ? 2.012 -38.938 -25.594 1 94.62 427 ARG A N 1
ATOM 3377 C CA . ARG A 1 427 ? 0.616 -38.531 -25.688 1 94.62 427 ARG A CA 1
ATOM 3378 C C . ARG A 1 427 ? 0.358 -37.25 -24.891 1 94.62 427 ARG A C 1
ATOM 3380 O O . ARG A 1 427 ? -0.369 -36.375 -25.344 1 94.62 427 ARG A O 1
ATOM 3387 N N . ARG A 1 428 ? 0.917 -37.156 -23.719 1 95.38 428 ARG A N 1
ATOM 3388 C CA . ARG A 1 428 ? 0.777 -35.969 -22.891 1 95.38 428 ARG A CA 1
ATOM 3389 C C . ARG A 1 428 ? 1.445 -34.75 -23.562 1 95.38 428 ARG A C 1
ATOM 3391 O O . ARG A 1 428 ? 0.839 -33.688 -23.672 1 95.38 428 ARG A O 1
ATOM 3398 N N . TYR A 1 429 ? 2.695 -34.938 -24.047 1 96 429 TYR A N 1
ATOM 3399 C CA . TYR A 1 429 ? 3.484 -33.844 -24.594 1 96 429 TYR A CA 1
ATOM 3400 C C . TYR A 1 429 ? 2.812 -33.281 -25.844 1 96 429 TYR A C 1
ATOM 3402 O O . TYR A 1 429 ? 2.947 -32.094 -26.125 1 96 429 TYR A O 1
ATOM 3410 N N . GLU A 1 430 ? 2.117 -34.094 -26.531 1 95.25 430 GLU A N 1
ATOM 3411 C CA . GLU A 1 430 ? 1.55 -33.719 -27.828 1 95.25 430 GLU A CA 1
ATOM 3412 C C . GLU A 1 430 ? 0.183 -33.062 -27.656 1 95.25 430 GLU A C 1
ATOM 3414 O O . GLU A 1 430 ? -0.33 -32.406 -28.578 1 95.25 430 GLU A O 1
ATOM 3419 N N . HIS A 1 431 ? -0.356 -33.281 -26.516 1 95.62 431 HIS A N 1
ATOM 3420 C CA . HIS A 1 431 ? -1.655 -32.656 -26.281 1 95.62 431 HIS A CA 1
ATOM 3421 C C . HIS A 1 431 ? -1.546 -31.125 -26.266 1 95.62 431 HIS A C 1
ATOM 3423 O O . HIS A 1 431 ? -0.633 -30.578 -25.656 1 95.62 431 HIS A O 1
ATOM 3429 N N . PRO A 1 432 ? -2.48 -30.375 -26.875 1 94.69 432 PRO A N 1
ATOM 3430 C CA . PRO A 1 432 ? -2.385 -28.922 -26.953 1 94.69 432 PRO A CA 1
ATOM 3431 C C . PRO A 1 432 ? -2.393 -28.25 -25.578 1 94.69 432 PRO A C 1
ATOM 3433 O O . PRO A 1 432 ? -1.784 -27.188 -25.406 1 94.69 432 PRO A O 1
ATOM 3436 N N . TYR A 1 433 ? -3.031 -28.859 -24.656 1 96.81 433 TYR A N 1
ATOM 3437 C CA . TYR A 1 433 ? -3.098 -28.281 -23.328 1 96.81 433 TYR A CA 1
ATOM 3438 C C . TYR A 1 433 ? -1.724 -28.266 -22.672 1 96.81 433 TYR A C 1
ATOM 3440 O O . TYR A 1 433 ? -1.436 -27.391 -21.844 1 96.81 433 TYR A O 1
ATOM 3448 N N . TYR A 1 434 ? -0.901 -29.234 -22.953 1 97.19 434 TYR A N 1
ATOM 3449 C CA . TYR A 1 434 ? 0.414 -29.344 -22.328 1 97.19 434 TYR A CA 1
ATOM 3450 C C . TYR A 1 434 ? 1.215 -28.062 -22.516 1 97.19 434 TYR A C 1
ATOM 3452 O O . TYR A 1 434 ? 1.681 -27.484 -21.531 1 97.19 434 TYR A O 1
ATOM 3460 N N . ARG A 1 435 ? 1.328 -27.609 -23.688 1 95.12 435 ARG A N 1
ATOM 3461 C CA . ARG A 1 435 ? 2.102 -26.406 -24 1 95.12 435 ARG A CA 1
ATOM 3462 C C . ARG A 1 435 ? 1.468 -25.172 -23.359 1 95.12 435 ARG A C 1
ATOM 3464 O O . ARG A 1 435 ? 2.172 -24.297 -22.844 1 95.12 435 ARG A O 1
ATOM 3471 N N . LYS A 1 436 ? 0.18 -25.062 -23.438 1 96.62 436 LYS A N 1
ATOM 3472 C CA . LYS A 1 436 ? -0.515 -23.922 -22.859 1 96.62 436 LYS A CA 1
ATOM 3473 C C . LYS A 1 436 ? -0.272 -23.828 -21.359 1 96.62 436 LYS A C 1
ATOM 3475 O O . LYS A 1 436 ? -0.028 -22.75 -20.812 1 96.62 436 LYS A O 1
ATOM 3480 N N . ALA A 1 437 ? -0.318 -24.969 -20.75 1 97.25 437 ALA A N 1
ATOM 3481 C CA . ALA A 1 437 ? -0.104 -25.016 -19.297 1 97.25 437 ALA A CA 1
ATOM 3482 C C . ALA A 1 437 ? 1.337 -24.656 -18.953 1 97.25 437 ALA A C 1
ATOM 3484 O O . ALA A 1 437 ? 1.585 -23.969 -17.953 1 97.25 437 ALA A O 1
ATOM 3485 N N . GLN A 1 438 ? 2.268 -25.094 -19.766 1 96.31 438 GLN A N 1
ATOM 3486 C CA . GLN A 1 438 ? 3.682 -24.812 -19.531 1 96.31 438 GLN A CA 1
ATOM 3487 C C . GLN A 1 438 ? 3.949 -23.297 -19.547 1 96.31 438 GLN A C 1
ATOM 3489 O O . GLN A 1 438 ? 4.746 -22.812 -18.75 1 96.31 438 GLN A O 1
ATOM 3494 N N . ARG A 1 439 ? 3.309 -22.625 -20.438 1 97.19 439 ARG A N 1
ATOM 3495 C CA . ARG A 1 439 ? 3.613 -21.219 -20.656 1 97.19 439 ARG A CA 1
ATOM 3496 C C . ARG A 1 439 ? 3.121 -20.359 -19.5 1 97.19 439 ARG A C 1
ATOM 3498 O O . ARG A 1 439 ? 3.539 -19.203 -19.359 1 97.19 439 ARG A O 1
ATOM 3505 N N . LEU A 1 440 ? 2.318 -20.906 -18.625 1 98.12 440 LEU A N 1
ATOM 3506 C CA . LEU A 1 440 ? 1.816 -20.172 -17.469 1 98.12 440 LEU A CA 1
ATOM 3507 C C . LEU A 1 440 ? 2.791 -20.266 -16.312 1 98.12 440 LEU A C 1
ATOM 3509 O O . LEU A 1 440 ? 2.49 -19.797 -15.203 1 98.12 440 LEU A O 1
ATOM 3513 N N . GLY A 1 441 ? 3.984 -20.734 -16.547 1 97.06 441 GLY A N 1
ATOM 3514 C CA . GLY A 1 441 ? 4.938 -21 -15.484 1 97.06 441 GLY A CA 1
ATOM 3515 C C . GLY A 1 441 ? 5.355 -19.766 -14.727 1 97.06 441 GLY A C 1
ATOM 3516 O O . GLY A 1 441 ? 5.762 -19.844 -13.562 1 97.06 441 GLY A O 1
ATOM 3517 N N . ALA A 1 442 ? 5.262 -18.594 -15.336 1 98.06 442 ALA A N 1
ATOM 3518 C CA . ALA A 1 442 ? 5.664 -17.359 -14.672 1 98.06 442 ALA A CA 1
ATOM 3519 C C . ALA A 1 442 ? 4.457 -16.469 -14.398 1 98.06 442 ALA A C 1
ATOM 3521 O O . ALA A 1 442 ? 4.598 -15.242 -14.289 1 98.06 442 ALA A O 1
ATOM 3522 N N . VAL A 1 443 ? 3.24 -17.125 -14.312 1 98.06 443 VAL A N 1
ATOM 3523 C CA . VAL A 1 443 ? 1.991 -16.422 -14.023 1 98.06 443 VAL A CA 1
ATOM 3524 C C . VAL A 1 443 ? 1.302 -17.078 -12.82 1 98.06 443 VAL A C 1
ATOM 3526 O O . VAL A 1 443 ? 0.934 -18.25 -12.875 1 98.06 443 VAL A O 1
ATOM 3529 N N . GLY A 1 444 ? 1.107 -16.312 -11.789 1 95.94 444 GLY A N 1
ATOM 3530 C CA . GLY A 1 444 ? 0.367 -16.812 -10.641 1 95.94 444 GLY A CA 1
ATOM 3531 C C . GLY A 1 444 ? 0.927 -18.109 -10.078 1 95.94 444 GLY A C 1
ATOM 3532 O O . GLY A 1 444 ? 2.143 -18.297 -10.047 1 95.94 444 GLY A O 1
ATOM 3533 N N . TYR A 1 445 ? 0.021 -18.969 -9.5 1 95.56 445 TYR A N 1
ATOM 3534 C CA . TYR A 1 445 ? 0.42 -20.234 -8.898 1 95.56 445 TYR A CA 1
ATOM 3535 C C . TYR A 1 445 ? 0.055 -21.406 -9.797 1 95.56 445 TYR A C 1
ATOM 3537 O O . TYR A 1 445 ? -0.536 -22.375 -9.336 1 95.56 445 TYR A O 1
ATOM 3545 N N . ASN A 1 446 ? 0.393 -21.219 -11.039 1 96.06 446 ASN A N 1
ATOM 3546 C CA . ASN A 1 446 ? 0.189 -22.297 -12 1 96.06 446 ASN A CA 1
ATOM 3547 C C . ASN A 1 446 ? 1.314 -23.312 -11.93 1 96.06 446 ASN A C 1
ATOM 3549 O O . ASN A 1 446 ? 1.891 -23.688 -12.961 1 96.06 446 ASN A O 1
ATOM 3553 N N . TRP A 1 447 ? 1.496 -23.875 -10.742 1 93.5 447 TRP A N 1
ATOM 3554 C CA . TRP A 1 447 ? 2.701 -24.656 -10.469 1 93.5 447 TRP A CA 1
ATOM 3555 C C . TRP A 1 447 ? 2.502 -26.125 -10.836 1 93.5 447 TRP A C 1
ATOM 3557 O O . TRP A 1 447 ? 3.471 -26.875 -10.961 1 93.5 447 TRP A O 1
ATOM 3567 N N . ARG A 1 448 ? 1.256 -26.516 -11.031 1 93.75 448 ARG A N 1
ATOM 3568 C CA . ARG A 1 448 ? 1.007 -27.953 -11.172 1 93.75 448 ARG A CA 1
ATOM 3569 C C . ARG A 1 448 ? 0.044 -28.234 -12.32 1 93.75 448 ARG A C 1
ATOM 3571 O O . ARG A 1 448 ? -0.473 -29.344 -12.453 1 93.75 448 ARG A O 1
ATOM 3578 N N . ASN A 1 449 ? -0.175 -27.281 -13.148 1 93.56 449 ASN A N 1
ATOM 3579 C CA . ASN A 1 449 ? -1.195 -27.359 -14.188 1 93.56 449 ASN A CA 1
ATOM 3580 C C . ASN A 1 449 ? -0.91 -28.5 -15.164 1 93.56 449 ASN A C 1
ATOM 3582 O O . ASN A 1 449 ? -1.832 -29.188 -15.617 1 93.56 449 ASN A O 1
ATOM 3586 N N . VAL A 1 450 ? 0.283 -28.766 -15.414 1 95.38 450 VAL A N 1
ATOM 3587 C CA . VAL A 1 450 ? 0.668 -29.719 -16.453 1 95.38 450 VAL A CA 1
ATOM 3588 C C . VAL A 1 450 ? 0.353 -31.141 -15.992 1 95.38 450 VAL A C 1
ATOM 3590 O O . VAL A 1 450 ? 0.048 -32 -16.812 1 95.38 450 VAL A O 1
ATOM 3593 N N . ALA A 1 451 ? 0.321 -31.328 -14.75 1 93.56 451 ALA A N 1
ATOM 3594 C CA . ALA A 1 451 ? 0.238 -32.656 -14.172 1 93.56 451 ALA A CA 1
ATOM 3595 C C . ALA A 1 451 ? -1.167 -33.25 -14.32 1 93.56 451 ALA A C 1
ATOM 3597 O O . ALA A 1 451 ? -1.369 -34.469 -14.172 1 93.56 451 ALA A O 1
ATOM 3598 N N . GLY A 1 452 ? -2.121 -32.469 -14.648 1 93.31 452 GLY A N 1
ATOM 3599 C CA . GLY A 1 452 ? -3.482 -32.938 -14.844 1 93.31 452 GLY A CA 1
ATOM 3600 C C . GLY A 1 452 ? -3.654 -33.75 -16.125 1 93.31 452 GLY A C 1
ATOM 3601 O O . GLY A 1 452 ? -4.66 -34.438 -16.297 1 93.31 452 GLY A O 1
ATOM 3602 N N . LEU A 1 453 ? -2.73 -33.5 -16.938 1 93 453 LEU A N 1
ATOM 3603 C CA . LEU A 1 453 ? -2.75 -34.219 -18.203 1 93 453 LEU A CA 1
ATOM 3604 C C . LEU A 1 453 ? -2.119 -35.625 -18.047 1 93 453 LEU A C 1
ATOM 3606 O O . LEU A 1 453 ? -2.059 -36.375 -19.016 1 93 453 LEU A O 1
ATOM 3610 N N . MET B 1 1 ? 7.961 57.438 8.906 1 35.22 1 MET B N 1
ATOM 3611 C CA . MET B 1 1 ? 7.719 56.25 9.695 1 35.22 1 MET B CA 1
ATOM 3612 C C . MET B 1 1 ? 8.914 55.938 10.586 1 35.22 1 MET B C 1
ATOM 3614 O O . MET B 1 1 ? 10.062 56.031 10.148 1 35.22 1 MET B O 1
ATOM 3618 N N . SER B 1 2 ? 8.766 55.906 11.828 1 38.47 2 SER B N 1
ATOM 3619 C CA . SER B 1 2 ? 9.891 55.688 12.742 1 38.47 2 SER B CA 1
ATOM 3620 C C . SER B 1 2 ? 10.711 54.469 12.328 1 38.47 2 SER B C 1
ATOM 3622 O O . SER B 1 2 ? 10.188 53.562 11.688 1 38.47 2 SER B O 1
ATOM 3624 N N . PRO B 1 3 ? 11.953 54.5 12.336 1 45.56 3 PRO B N 1
ATOM 3625 C CA . PRO B 1 3 ? 12.883 53.438 11.969 1 45.56 3 PRO B CA 1
ATOM 3626 C C . PRO B 1 3 ? 12.414 52.062 12.453 1 45.56 3 PRO B C 1
ATOM 3628 O O . PRO B 1 3 ? 12.844 51.031 11.914 1 45.56 3 PRO B O 1
ATOM 3631 N N . VAL B 1 4 ? 11.758 51.938 13.562 1 49.66 4 VAL B N 1
ATOM 3632 C CA . VAL B 1 4 ? 11.219 50.75 14.211 1 49.66 4 VAL B CA 1
ATOM 3633 C C . VAL B 1 4 ? 10.109 50.156 13.352 1 49.66 4 VAL B C 1
ATOM 3635 O O . VAL B 1 4 ? 9.695 49.031 13.57 1 49.66 4 VAL B O 1
ATOM 3638 N N . ASP B 1 5 ? 9.594 50.906 12.273 1 61.25 5 ASP B N 1
ATOM 3639 C CA . ASP B 1 5 ? 8.375 50.5 11.57 1 61.25 5 ASP B CA 1
ATOM 3640 C C . ASP B 1 5 ? 8.703 49.688 10.32 1 61.25 5 ASP B C 1
ATOM 3642 O O . ASP B 1 5 ? 7.801 49.25 9.609 1 61.25 5 ASP B O 1
ATOM 3646 N N . THR B 1 6 ? 10.055 49.469 10.297 1 83.44 6 THR B N 1
ATOM 3647 C CA . THR B 1 6 ? 10.406 48.75 9.07 1 83.44 6 THR B CA 1
ATOM 3648 C C . THR B 1 6 ? 10.82 47.312 9.375 1 83.44 6 THR B C 1
ATOM 3650 O O . THR B 1 6 ? 11.688 47.062 10.219 1 83.44 6 THR B O 1
ATOM 3653 N N . ILE B 1 7 ? 10.227 46.375 8.82 1 92.69 7 ILE B N 1
ATOM 3654 C CA . ILE B 1 7 ? 10.547 44.969 8.984 1 92.69 7 ILE B CA 1
ATOM 3655 C C . ILE B 1 7 ? 11.898 44.656 8.336 1 92.69 7 ILE B C 1
ATOM 3657 O O . ILE B 1 7 ? 12.102 44.969 7.156 1 92.69 7 ILE B O 1
ATOM 3661 N N . GLU B 1 8 ? 12.836 44.188 9.141 1 94.12 8 GLU B N 1
ATOM 3662 C CA . GLU B 1 8 ? 14.141 43.719 8.688 1 94.12 8 GLU B CA 1
ATOM 3663 C C . GLU B 1 8 ? 14.312 42.219 8.992 1 94.12 8 GLU B C 1
ATOM 3665 O O . GLU B 1 8 ? 14.688 41.844 10.102 1 94.12 8 GLU B O 1
ATOM 3670 N N . LEU B 1 9 ? 14.156 41.469 7.992 1 96.12 9 LEU B N 1
ATOM 3671 C CA . LEU B 1 9 ? 14.281 40.031 8.18 1 96.12 9 LEU B CA 1
ATOM 3672 C C . LEU B 1 9 ? 15.711 39.656 8.555 1 96.12 9 LEU B C 1
ATOM 3674 O O . LEU B 1 9 ? 16.672 40.188 8 1 96.12 9 LEU B O 1
ATOM 3678 N N . ASP B 1 10 ? 15.812 38.719 9.469 1 95.81 10 ASP B N 1
ATOM 3679 C CA . ASP B 1 10 ? 17.109 38.219 9.938 1 95.81 10 ASP B CA 1
ATOM 3680 C C . ASP B 1 10 ? 17.031 36.719 10.227 1 95.81 10 ASP B C 1
ATOM 3682 O O . ASP B 1 10 ? 15.953 36.188 10.477 1 95.81 10 ASP B O 1
ATOM 3686 N N . ILE B 1 11 ? 18.172 36.125 10.109 1 97.19 11 ILE B N 1
ATOM 3687 C CA . ILE B 1 11 ? 18.297 34.75 10.531 1 97.19 11 ILE B CA 1
ATOM 3688 C C . ILE B 1 11 ? 18.484 34.688 12.047 1 97.19 11 ILE B C 1
ATOM 3690 O O . ILE B 1 11 ? 19.516 35.094 12.57 1 97.19 11 ILE B O 1
ATOM 3694 N N . LEU B 1 12 ? 17.5 34.125 12.68 1 96.31 12 LEU B N 1
ATOM 3695 C CA . LEU B 1 12 ? 17.516 34.094 14.141 1 96.31 12 LEU B CA 1
ATOM 3696 C C . LEU B 1 12 ? 18.203 32.812 14.633 1 96.31 12 LEU B C 1
ATOM 3698 O O . LEU B 1 12 ? 18.656 32.75 15.773 1 96.31 12 LEU B O 1
ATOM 3702 N N . LEU B 1 13 ? 18.172 31.828 13.875 1 95.69 13 LEU B N 1
ATOM 3703 C CA . LEU B 1 13 ? 18.75 30.531 14.172 1 95.69 13 LEU B CA 1
ATOM 3704 C C . LEU B 1 13 ? 19.109 29.797 12.891 1 95.69 13 LEU B C 1
ATOM 3706 O O . LEU B 1 13 ? 18.375 29.844 11.906 1 95.69 13 LEU B O 1
ATOM 3710 N N . GLU B 1 14 ? 20.234 29.125 12.914 1 97.19 14 GLU B N 1
ATOM 3711 C CA . GLU B 1 14 ? 20.672 28.266 11.82 1 97.19 14 GLU B CA 1
ATOM 3712 C C . GLU B 1 14 ? 21.203 26.938 12.352 1 97.19 14 GLU B C 1
ATOM 3714 O O . GLU B 1 14 ? 21.906 26.891 13.359 1 97.19 14 GLU B O 1
ATOM 3719 N N . ALA B 1 15 ? 20.781 25.891 11.734 1 98.25 15 ALA B N 1
ATOM 3720 C CA . ALA B 1 15 ? 21.219 24.547 12.117 1 98.25 15 ALA B CA 1
ATOM 3721 C C . ALA B 1 15 ? 21.469 23.688 10.891 1 98.25 15 ALA B C 1
ATOM 3723 O O . ALA B 1 15 ? 20.891 23.922 9.828 1 98.25 15 ALA B O 1
ATOM 3724 N N . GLU B 1 16 ? 22.375 22.719 11.023 1 97.75 16 GLU B N 1
ATOM 3725 C CA . GLU B 1 16 ? 22.594 21.672 10.031 1 97.75 16 GLU B CA 1
ATOM 3726 C C . GLU B 1 16 ? 22.062 20.328 10.523 1 97.75 16 GLU B C 1
ATOM 3728 O O . GLU B 1 16 ? 22.547 19.781 11.516 1 97.75 16 GLU B O 1
ATOM 3733 N N . LEU B 1 17 ? 21.125 19.797 9.805 1 98.12 17 LEU B N 1
ATOM 3734 C CA . LEU B 1 17 ? 20.422 18.625 10.32 1 98.12 17 LEU B CA 1
ATOM 3735 C C . LEU B 1 17 ? 20.984 17.344 9.719 1 98.12 17 LEU B C 1
ATOM 3737 O O . LEU B 1 17 ? 21 16.297 10.375 1 98.12 17 LEU B O 1
ATOM 3741 N N . ALA B 1 18 ? 21.25 17.312 8.445 1 97.81 18 ALA B N 1
ATOM 3742 C CA . ALA B 1 18 ? 21.594 16.125 7.688 1 97.81 18 ALA B CA 1
ATOM 3743 C C . ALA B 1 18 ? 22.359 16.469 6.414 1 97.81 18 ALA B C 1
ATOM 3745 O O . ALA B 1 18 ? 22.516 17.656 6.09 1 97.81 18 ALA B O 1
ATOM 3746 N N . SER B 1 19 ? 22.875 15.453 5.715 1 97.31 19 SER B N 1
ATOM 3747 C CA . SER B 1 19 ? 23.578 15.664 4.453 1 97.31 19 SER B CA 1
ATOM 3748 C C . SER B 1 19 ? 22.609 15.859 3.299 1 97.31 19 SER B C 1
ATOM 3750 O O . SER B 1 19 ? 22.953 16.453 2.281 1 97.31 19 SER B O 1
ATOM 3752 N N . GLU B 1 20 ? 21.484 15.328 3.443 1 97.75 20 GLU B N 1
ATOM 3753 C CA . GLU B 1 20 ? 20.406 15.453 2.467 1 97.75 20 GLU B CA 1
ATOM 3754 C C . GLU B 1 20 ? 19.062 15.68 3.156 1 97.75 20 GLU B C 1
ATOM 3756 O O . GLU B 1 20 ? 18.703 14.961 4.098 1 97.75 20 GLU B O 1
ATOM 3761 N N . LEU B 1 21 ? 18.375 16.719 2.709 1 98.19 21 LEU B N 1
ATOM 3762 C CA . LEU B 1 21 ? 17.094 17.125 3.289 1 98.19 21 LEU B CA 1
ATOM 3763 C C . LEU B 1 21 ? 16.094 17.469 2.197 1 98.19 21 LEU B C 1
ATOM 3765 O O . LEU B 1 21 ? 16.219 18.5 1.533 1 98.19 21 LEU B O 1
ATOM 3769 N N . ASN B 1 22 ? 15.094 16.516 2.053 1 98.25 22 ASN B N 1
ATOM 3770 C CA . ASN B 1 22 ? 14.141 16.734 0.967 1 98.25 22 ASN B CA 1
ATOM 3771 C C . ASN B 1 22 ? 12.719 16.906 1.494 1 98.25 22 ASN B C 1
ATOM 3773 O O . ASN B 1 22 ? 11.781 17.078 0.715 1 98.25 22 ASN B O 1
ATOM 3777 N N . GLN B 1 23 ? 12.602 16.891 2.793 1 98.19 23 GLN B N 1
ATOM 3778 C CA . GLN B 1 23 ? 11.383 17.281 3.49 1 98.19 23 GLN B CA 1
ATOM 3779 C C . GLN B 1 23 ? 11.688 17.766 4.902 1 98.19 23 GLN B C 1
ATOM 3781 O O . GLN B 1 23 ? 12.609 17.281 5.551 1 98.19 23 GLN B O 1
ATOM 3786 N N . LEU B 1 24 ? 10.867 18.625 5.359 1 98.56 24 LEU B N 1
ATOM 3787 C CA . LEU B 1 24 ? 11 19.141 6.719 1 98.56 24 LEU B CA 1
ATOM 3788 C C . LEU B 1 24 ? 9.641 19.562 7.27 1 98.56 24 LEU B C 1
ATOM 3790 O O . LEU B 1 24 ? 8.891 20.297 6.609 1 98.56 24 LEU B O 1
ATOM 3794 N N . ARG B 1 25 ? 9.305 19.031 8.391 1 98.38 25 ARG B N 1
ATOM 3795 C CA . ARG B 1 25 ? 8.219 19.516 9.242 1 98.38 25 ARG B CA 1
ATOM 3796 C C . ARG B 1 25 ? 8.75 20.031 10.57 1 98.38 25 ARG B C 1
ATOM 3798 O O . ARG B 1 25 ? 9.758 19.531 11.086 1 98.38 25 ARG B O 1
ATOM 3805 N N . VAL B 1 26 ? 8.055 21 11.117 1 98.25 26 VAL B N 1
ATOM 3806 C CA . VAL B 1 26 ? 8.578 21.609 12.344 1 98.25 26 VAL B CA 1
ATOM 3807 C C . VAL B 1 26 ? 7.426 21.875 13.312 1 98.25 26 VAL B C 1
ATOM 3809 O O . VAL B 1 26 ? 6.32 22.219 12.898 1 98.25 26 VAL B O 1
ATOM 3812 N N . ALA B 1 27 ? 7.746 21.672 14.547 1 97.69 27 ALA B N 1
ATOM 3813 C CA . ALA B 1 27 ? 6.883 22.078 15.656 1 97.69 27 ALA B CA 1
ATOM 3814 C C . ALA B 1 27 ? 7.707 22.5 16.875 1 97.69 27 ALA B C 1
ATOM 3816 O O . ALA B 1 27 ? 8.773 21.938 17.125 1 97.69 27 ALA B O 1
ATOM 3817 N N . PRO B 1 28 ? 7.242 23.484 17.562 1 97.19 28 PRO B N 1
ATOM 3818 C CA . PRO B 1 28 ? 7.914 23.781 18.828 1 97.19 28 PRO B CA 1
ATOM 3819 C C . PRO B 1 28 ? 7.633 22.734 19.906 1 97.19 28 PRO B C 1
ATOM 3821 O O . PRO B 1 28 ? 6.578 22.094 19.891 1 97.19 28 PRO B O 1
ATOM 3824 N N . VAL B 1 29 ? 8.602 22.562 20.781 1 97.69 29 VAL B N 1
ATOM 3825 C CA . VAL B 1 29 ? 8.492 21.625 21.906 1 97.69 29 VAL B CA 1
ATOM 3826 C C . VAL B 1 29 ? 8.938 22.312 23.188 1 97.69 29 VAL B C 1
ATOM 3828 O O . VAL B 1 29 ? 9.953 23.016 23.203 1 97.69 29 VAL B O 1
ATOM 3831 N N . ARG B 1 30 ? 8.141 22.062 24.156 1 96.75 30 ARG B N 1
ATOM 3832 C CA . ARG B 1 30 ? 8.5 22.625 25.469 1 96.75 30 ARG B CA 1
ATOM 3833 C C . ARG B 1 30 ? 9.391 21.656 26.234 1 96.75 30 ARG B C 1
ATOM 3835 O O . ARG B 1 30 ? 8.984 20.531 26.547 1 96.75 30 ARG B O 1
ATOM 3842 N N . LEU B 1 31 ? 10.562 22.078 26.531 1 97 31 LEU B N 1
ATOM 3843 C CA . LEU B 1 31 ? 11.461 21.359 27.422 1 97 31 LEU B CA 1
ATOM 3844 C C . LEU B 1 31 ? 11.359 21.906 28.844 1 97 31 LEU B C 1
ATOM 3846 O O . LEU B 1 31 ? 10.469 22.703 29.156 1 97 31 LEU B O 1
ATOM 3850 N N . ARG B 1 32 ? 12.234 21.391 29.688 1 94.06 32 ARG B N 1
ATOM 3851 C CA . ARG B 1 32 ? 12.203 21.828 31.094 1 94.06 32 ARG B CA 1
ATOM 3852 C C . ARG B 1 32 ? 12.609 23.297 31.219 1 94.06 32 ARG B C 1
ATOM 3854 O O . ARG B 1 32 ? 12.039 24.031 32.031 1 94.06 32 ARG B O 1
ATOM 3861 N N . SER B 1 33 ? 13.523 23.766 30.438 1 89.5 33 SER B N 1
ATOM 3862 C CA . SER B 1 33 ? 14.102 25.094 30.672 1 89.5 33 SER B CA 1
ATOM 3863 C C . SER B 1 33 ? 13.805 26.031 29.516 1 89.5 33 SER B C 1
ATOM 3865 O O . SER B 1 33 ? 13.938 27.25 29.656 1 89.5 33 SER B O 1
ATOM 3867 N N . GLU B 1 34 ? 13.398 25.516 28.438 1 90.25 34 GLU B N 1
ATOM 3868 C CA . GLU B 1 34 ? 13.258 26.344 27.25 1 90.25 34 GLU B CA 1
ATOM 3869 C C . GLU B 1 34 ? 12.375 25.672 26.203 1 90.25 34 GLU B C 1
ATOM 3871 O O . GLU B 1 34 ? 12.062 24.484 26.312 1 90.25 34 GLU B O 1
ATOM 3876 N N . ASP B 1 35 ? 11.969 26.484 25.234 1 91.5 35 ASP B N 1
ATOM 3877 C CA . ASP B 1 35 ? 11.375 25.906 24.031 1 91.5 35 ASP B CA 1
ATOM 3878 C C . ASP B 1 35 ? 12.453 25.516 23.016 1 91.5 35 ASP B C 1
ATOM 3880 O O . ASP B 1 35 ? 13.531 26.109 22.984 1 91.5 35 ASP B O 1
ATOM 3884 N N . ALA B 1 36 ? 12.227 24.484 22.359 1 97.44 36 ALA B N 1
ATOM 3885 C CA . ALA B 1 36 ? 13.109 24 21.297 1 97.44 36 ALA B CA 1
ATOM 3886 C C . ALA B 1 36 ? 12.336 23.734 20.016 1 97.44 36 ALA B C 1
ATOM 3888 O O . ALA B 1 36 ? 11.109 23.844 19.984 1 97.44 36 ALA B O 1
ATOM 3889 N N . LEU B 1 37 ? 13.07 23.562 18.984 1 97.94 37 LEU B N 1
ATOM 3890 C CA . LEU B 1 37 ? 12.484 23.281 17.672 1 97.94 37 LEU B CA 1
ATOM 3891 C C . LEU B 1 37 ? 12.625 21.812 17.312 1 97.94 37 LEU B C 1
ATOM 3893 O O . LEU B 1 37 ? 13.734 21.281 17.203 1 97.94 37 LEU B O 1
ATOM 3897 N N . LEU B 1 38 ? 11.508 21.125 17.234 1 98.69 38 LEU B N 1
ATOM 3898 C CA . LEU B 1 38 ? 11.492 19.75 16.719 1 98.69 38 LEU B CA 1
ATOM 3899 C C . LEU B 1 38 ? 11.43 19.75 15.188 1 98.69 38 LEU B C 1
ATOM 3901 O O . LEU B 1 38 ? 10.531 20.344 14.602 1 98.69 38 LEU B O 1
ATOM 3905 N N . CYS B 1 39 ? 12.406 19.125 14.562 1 98.81 39 CYS B N 1
ATOM 3906 C CA . CYS B 1 39 ? 12.484 18.969 13.109 1 98.81 39 CYS B CA 1
ATOM 3907 C C . CYS B 1 39 ? 12.266 17.531 12.695 1 98.81 39 CYS B C 1
ATOM 3909 O O . CYS B 1 39 ? 12.977 16.625 13.156 1 98.81 39 CYS B O 1
ATOM 3911 N N . VAL B 1 40 ? 11.289 17.266 11.914 1 98.88 40 VAL B N 1
ATOM 3912 C CA . VAL B 1 40 ? 11.016 15.961 11.336 1 98.88 40 VAL B CA 1
ATOM 3913 C C . VAL B 1 40 ? 11.422 15.953 9.859 1 98.88 40 VAL B C 1
ATOM 3915 O O . VAL B 1 40 ? 10.852 16.688 9.047 1 98.88 40 VAL B O 1
ATOM 3918 N N . HIS B 1 41 ? 12.406 15.086 9.508 1 98.81 41 HIS B N 1
ATOM 3919 C CA . HIS B 1 41 ? 13.008 15.281 8.188 1 98.81 41 HIS B CA 1
ATOM 3920 C C . HIS B 1 41 ? 13.484 13.961 7.602 1 98.81 41 HIS B C 1
ATOM 3922 O O . HIS B 1 41 ? 13.609 12.961 8.32 1 98.81 41 HIS B O 1
ATOM 3928 N N . SER B 1 42 ? 13.734 13.961 6.332 1 98.81 42 SER B N 1
ATOM 3929 C CA . SER B 1 42 ? 14.25 12.828 5.566 1 98.81 42 SER B CA 1
ATOM 3930 C C . SER B 1 42 ? 14.992 13.297 4.316 1 98.81 42 SER B C 1
ATOM 3932 O O . SER B 1 42 ? 14.773 14.414 3.848 1 98.81 42 SER B O 1
ATOM 3934 N N . GLY B 1 43 ? 15.867 12.484 3.902 1 98.5 43 GLY B N 1
ATOM 3935 C CA . GLY B 1 43 ? 16.484 12.711 2.604 1 98.5 43 GLY B CA 1
ATOM 3936 C C . GLY B 1 43 ? 15.57 12.352 1.444 1 98.5 43 GLY B C 1
ATOM 3937 O O . GLY B 1 43 ? 15.875 12.656 0.289 1 98.5 43 GLY B O 1
ATOM 3938 N N . HIS B 1 44 ? 14.492 11.727 1.733 1 98.06 44 HIS B N 1
ATOM 3939 C CA . HIS B 1 44 ? 13.461 11.422 0.749 1 98.06 44 HIS B CA 1
ATOM 3940 C C . HIS B 1 44 ? 12.312 12.414 0.833 1 98.06 44 HIS B C 1
ATOM 3942 O O . HIS B 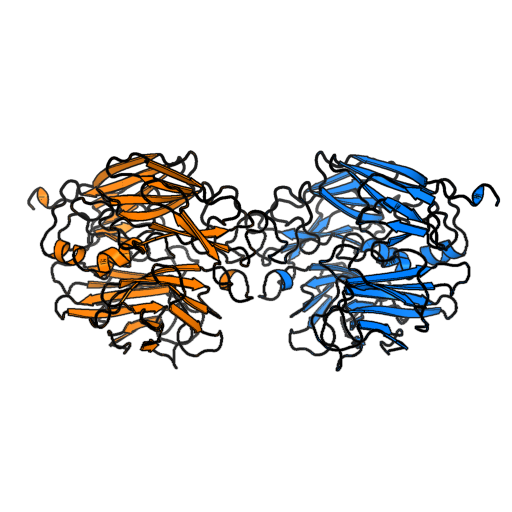1 44 ? 11.93 12.836 1.926 1 98.06 44 HIS B O 1
ATOM 3948 N N . SER B 1 45 ? 11.727 12.789 -0.307 1 97.75 45 SER B N 1
ATOM 3949 C CA . SER B 1 45 ? 10.586 13.703 -0.326 1 97.75 45 SER B CA 1
ATOM 3950 C C . SER B 1 45 ? 9.367 13.078 0.352 1 97.75 45 SER B C 1
ATOM 3952 O O . SER B 1 45 ? 9.273 11.852 0.473 1 97.75 45 SER B O 1
ATOM 3954 N N . ASN B 1 46 ? 8.523 13.953 0.777 1 97.88 46 ASN B N 1
ATOM 3955 C CA . ASN B 1 46 ? 7.305 13.5 1.44 1 97.88 46 ASN B CA 1
ATOM 3956 C C . ASN B 1 46 ? 6.578 12.438 0.613 1 97.88 46 ASN B C 1
ATOM 3958 O O . ASN B 1 46 ? 6.477 12.562 -0.609 1 97.88 46 ASN B O 1
ATOM 3962 N N . ILE B 1 47 ? 6.059 11.406 1.301 1 98.12 47 ILE B N 1
ATOM 3963 C CA . ILE B 1 47 ? 5.332 10.336 0.623 1 98.12 47 ILE B CA 1
ATOM 3964 C C . ILE B 1 47 ? 3.848 10.422 0.959 1 98.12 47 ILE B C 1
ATOM 3966 O O . ILE B 1 47 ? 3.471 10.453 2.133 1 98.12 47 ILE B O 1
ATOM 3970 N N . ASP B 1 48 ? 2.992 10.492 -0.069 1 97.44 48 ASP B N 1
ATOM 3971 C CA . ASP B 1 48 ? 1.539 10.484 0.069 1 97.44 48 ASP B CA 1
ATOM 3972 C C . ASP B 1 48 ? 0.97 9.094 -0.186 1 97.44 48 ASP B C 1
ATOM 3974 O O . ASP B 1 48 ? 1.468 8.359 -1.043 1 97.44 48 ASP B O 1
ATOM 3978 N N . PRO B 1 49 ? -0.067 8.727 0.573 1 96.94 49 PRO B N 1
ATOM 3979 C CA . PRO B 1 49 ? -0.604 7.379 0.39 1 96.94 49 PRO B CA 1
ATOM 3980 C C . PRO B 1 49 ? -1.418 7.234 -0.894 1 96.94 49 PRO B C 1
ATOM 3982 O O . PRO B 1 49 ? -1.77 6.121 -1.285 1 96.94 49 PRO B O 1
ATOM 3985 N N . ALA B 1 50 ? -1.799 8.297 -1.564 1 95.19 50 ALA B N 1
ATOM 3986 C CA . ALA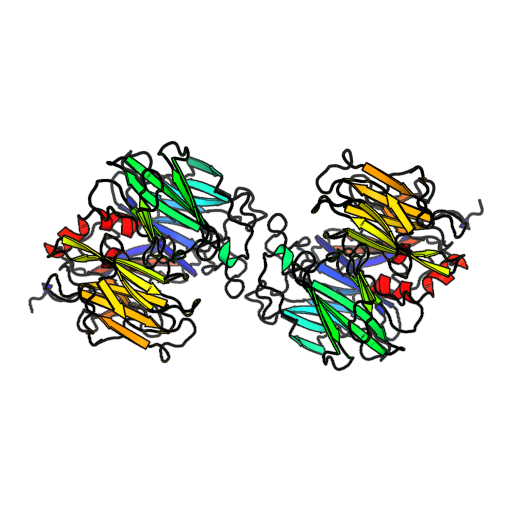 B 1 50 ? -2.414 8.164 -2.883 1 95.19 50 ALA B CA 1
ATOM 3987 C C . ALA B 1 50 ? -1.458 7.5 -3.871 1 95.19 50 ALA B C 1
ATOM 3989 O O . ALA B 1 50 ? -0.316 7.938 -4.027 1 95.19 50 ALA B O 1
ATOM 3990 N N . PRO B 1 51 ? -1.943 6.465 -4.617 1 94.81 51 PRO B N 1
ATOM 3991 C CA . PRO B 1 51 ? -1.042 5.695 -5.48 1 94.81 51 PRO B CA 1
ATOM 3992 C C . PRO B 1 51 ? -0.301 6.574 -6.488 1 94.81 51 PRO B C 1
ATOM 3994 O O . PRO B 1 51 ? 0.869 6.324 -6.789 1 94.81 51 PRO B O 1
ATOM 3997 N N . GLY B 1 52 ? -0.936 7.613 -6.957 1 94.75 52 GLY B N 1
ATOM 3998 C CA . GLY B 1 52 ? -0.32 8.508 -7.926 1 94.75 52 GLY B CA 1
ATOM 3999 C C . GLY B 1 52 ? 0.737 9.406 -7.312 1 94.75 52 GLY B C 1
ATOM 4000 O O . GLY B 1 52 ? 1.473 10.086 -8.031 1 94.75 52 GLY B O 1
ATOM 4001 N N . HIS B 1 53 ? 0.9 9.367 -5.973 1 96 53 HIS B N 1
ATOM 4002 C CA . HIS B 1 53 ? 1.864 10.203 -5.273 1 96 53 HIS B CA 1
ATOM 4003 C C . HIS B 1 53 ? 2.779 9.367 -4.383 1 96 53 HIS B C 1
ATOM 4005 O O . HIS B 1 53 ? 3.709 9.898 -3.77 1 96 53 HIS B O 1
ATOM 4011 N N . PHE B 1 54 ? 2.492 8.102 -4.344 1 97.62 54 PHE B N 1
ATOM 4012 C CA . PHE B 1 54 ? 3.279 7.219 -3.492 1 97.62 54 PHE B CA 1
ATOM 4013 C C . PHE B 1 54 ? 4.59 6.84 -4.172 1 97.62 54 PHE B C 1
ATOM 4015 O O . PHE B 1 54 ? 4.594 6.402 -5.324 1 97.62 54 PHE B O 1
ATOM 4022 N N . THR B 1 55 ? 5.691 6.961 -3.494 1 97.44 55 THR B N 1
ATOM 4023 C CA . THR B 1 55 ? 7.016 6.555 -3.947 1 97.44 55 THR B CA 1
ATOM 4024 C C . THR B 1 55 ? 7.664 5.602 -2.945 1 97.44 55 THR B C 1
ATOM 4026 O O . THR B 1 55 ? 7.277 5.57 -1.773 1 97.44 55 THR B O 1
ATOM 4029 N N . PHE B 1 56 ? 8.602 4.801 -3.387 1 96.62 56 PHE B N 1
ATOM 4030 C CA . PHE B 1 56 ? 9.352 3.945 -2.473 1 96.62 56 PHE B CA 1
ATOM 4031 C C . PHE B 1 56 ? 10.438 4.738 -1.751 1 96.62 56 PHE B C 1
ATOM 4033 O O . PHE B 1 56 ? 11.227 5.434 -2.387 1 96.62 56 PHE B O 1
ATOM 4040 N N . PRO B 1 57 ? 10.508 4.594 -0.474 1 96.81 57 PRO B N 1
ATOM 4041 C CA . PRO B 1 57 ? 11.445 5.414 0.294 1 96.81 57 PRO B CA 1
ATOM 4042 C C . PRO B 1 57 ? 12.906 5 0.075 1 96.81 57 PRO B C 1
ATOM 4044 O O . PRO B 1 57 ? 13.195 3.811 -0.065 1 96.81 57 PRO B O 1
ATOM 4047 N N . THR B 1 58 ? 13.789 5.969 0.063 1 95.56 58 THR B N 1
ATOM 4048 C CA . THR B 1 58 ? 15.227 5.727 -0.038 1 95.56 58 THR B CA 1
ATOM 4049 C C . THR B 1 58 ? 15.945 6.199 1.223 1 95.56 58 THR B C 1
ATOM 4051 O O . THR B 1 58 ? 17.172 6.16 1.295 1 95.56 58 THR B O 1
ATOM 4054 N N . ASP B 1 59 ? 15.203 6.777 2.125 1 97.38 59 ASP B N 1
ATOM 4055 C CA . ASP B 1 59 ? 15.703 7.254 3.412 1 97.38 59 ASP B CA 1
ATOM 4056 C C . ASP B 1 59 ? 14.641 7.125 4.496 1 97.38 59 ASP B C 1
ATOM 4058 O O . ASP B 1 59 ? 13.453 6.941 4.199 1 97.38 59 ASP B O 1
ATOM 4062 N N . THR B 1 60 ? 15.094 7.09 5.773 1 98.31 60 THR B N 1
ATOM 4063 C CA . THR B 1 60 ? 14.172 6.988 6.902 1 98.31 60 THR B CA 1
ATOM 4064 C C . THR B 1 60 ? 13.758 8.375 7.387 1 98.31 60 THR B C 1
ATOM 4066 O O . THR B 1 60 ? 14.312 9.383 6.945 1 98.31 60 THR B O 1
ATOM 4069 N N . LEU B 1 61 ? 12.75 8.453 8.172 1 98.75 61 LEU B N 1
ATOM 4070 C CA . LEU B 1 61 ? 12.312 9.672 8.844 1 98.75 61 LEU B CA 1
ATOM 4071 C C . LEU B 1 61 ? 13.102 9.891 10.133 1 98.75 61 LEU B C 1
ATOM 4073 O O . LEU B 1 61 ? 13.234 8.984 10.953 1 98.75 61 LEU B O 1
ATOM 4077 N N . THR B 1 62 ? 13.609 11.078 10.336 1 98.88 62 THR B N 1
ATOM 4078 C CA . THR B 1 62 ? 14.406 11.398 11.516 1 98.88 62 THR B CA 1
ATOM 4079 C C . THR B 1 62 ? 13.797 12.562 12.281 1 98.88 62 THR B C 1
ATOM 4081 O O . THR B 1 62 ? 13.375 13.555 11.68 1 98.88 62 THR B O 1
ATOM 4084 N N . LEU B 1 63 ? 13.68 12.391 13.555 1 98.94 63 LEU B N 1
ATOM 4085 C CA . LEU B 1 63 ? 13.344 13.484 14.453 1 98.94 63 LEU B CA 1
ATOM 4086 C C . LEU B 1 63 ? 14.602 14.109 15.047 1 98.94 63 LEU B C 1
ATOM 4088 O O . LEU B 1 63 ? 15.453 13.406 15.586 1 98.94 63 LEU B O 1
ATOM 4092 N N . THR B 1 64 ? 14.742 15.406 14.883 1 98.88 64 THR B N 1
ATOM 4093 C CA . THR B 1 64 ? 15.891 16.141 15.406 1 98.88 64 THR B CA 1
ATOM 4094 C C . THR B 1 64 ? 15.438 17.297 16.281 1 98.88 64 THR B C 1
ATOM 4096 O O . THR B 1 64 ? 14.57 18.078 15.898 1 98.88 64 THR B O 1
ATOM 4099 N N . LEU B 1 65 ? 16.016 17.375 17.453 1 98.81 65 LEU B N 1
ATOM 4100 C CA . LEU B 1 65 ? 15.719 18.5 18.328 1 98.81 65 LEU B CA 1
ATOM 4101 C C . LEU B 1 65 ? 16.828 19.547 18.25 1 98.81 65 LEU B C 1
ATOM 4103 O O . LEU B 1 65 ? 17.984 19.25 18.5 1 98.81 65 LEU B O 1
ATOM 4107 N N . VAL B 1 66 ? 16.422 20.75 17.891 1 98.44 66 VAL B N 1
ATOM 4108 C CA . VAL B 1 66 ? 17.344 21.891 17.844 1 98.44 66 VAL B CA 1
ATOM 4109 C C . VAL B 1 66 ? 17 22.875 18.969 1 98.44 66 VAL B C 1
ATOM 4111 O O . VAL B 1 66 ? 15.859 23.344 19.062 1 98.44 66 VAL B O 1
ATOM 4114 N N . ASP B 1 67 ? 17.969 23.25 19.75 1 96.38 67 ASP B N 1
ATOM 4115 C CA . ASP B 1 67 ? 17.672 24.156 20.859 1 96.38 67 ASP B CA 1
ATOM 4116 C C . ASP B 1 67 ? 17.719 25.609 20.406 1 96.38 67 ASP B C 1
ATOM 4118 O O . ASP B 1 67 ? 17.875 25.891 19.219 1 96.38 67 ASP B O 1
ATOM 4122 N N . GLY B 1 68 ? 17.5 26.578 21.328 1 93.56 68 GLY B N 1
ATOM 4123 C CA . GLY B 1 68 ? 17.375 27.984 21.031 1 93.56 68 GLY B CA 1
ATOM 4124 C C . GLY B 1 68 ? 18.641 28.594 20.469 1 93.56 68 GLY B C 1
ATOM 4125 O O . GLY B 1 68 ? 18.609 29.688 19.891 1 93.56 68 GLY B O 1
ATOM 4126 N N . ASN B 1 69 ? 19.734 27.875 20.578 1 92.44 69 ASN B N 1
ATOM 4127 C CA . ASN B 1 69 ? 21.016 28.359 20.078 1 92.44 69 ASN B CA 1
ATOM 4128 C C . ASN B 1 69 ? 21.328 27.797 18.703 1 92.44 69 ASN B C 1
ATOM 4130 O O . ASN B 1 69 ? 22.344 28.156 18.094 1 92.44 69 ASN B O 1
ATOM 4134 N N . GLY B 1 70 ? 20.484 26.922 18.281 1 94.75 70 GLY B N 1
ATOM 4135 C CA . GLY B 1 70 ? 20.734 26.312 16.984 1 94.75 70 GLY B CA 1
ATOM 4136 C C . GLY B 1 70 ? 21.531 25.016 17.078 1 94.75 70 GLY B C 1
ATOM 4137 O O . GLY B 1 70 ? 21.938 24.469 16.062 1 94.75 70 GLY B O 1
ATOM 4138 N N . ASP B 1 71 ? 21.734 24.5 18.25 1 96.81 71 ASP B N 1
ATOM 4139 C CA . ASP B 1 71 ? 22.484 23.25 18.422 1 96.81 71 ASP B CA 1
ATOM 4140 C C . ASP B 1 71 ? 21.547 22.047 18.344 1 96.81 71 ASP B C 1
ATOM 4142 O O . ASP B 1 71 ? 20.453 22.062 18.906 1 96.81 71 ASP B O 1
ATOM 4146 N N . VAL B 1 72 ? 22.031 21.047 17.672 1 98.31 72 VAL B N 1
ATOM 4147 C CA . VAL B 1 72 ? 21.312 19.781 17.641 1 98.31 72 VAL B CA 1
ATOM 4148 C C . VAL B 1 72 ? 21.562 19.016 18.938 1 98.31 72 VAL B C 1
ATOM 4150 O O . VAL B 1 72 ? 22.688 18.656 19.25 1 98.31 72 VAL B O 1
ATOM 4153 N N . ARG B 1 73 ? 20.5 18.75 19.625 1 98.06 73 ARG B N 1
ATOM 4154 C CA . ARG B 1 73 ? 20.625 18.062 20.906 1 98.06 73 ARG B CA 1
ATOM 4155 C C . ARG B 1 73 ? 20.609 16.547 20.703 1 98.06 73 ARG B C 1
ATOM 4157 O O . ARG B 1 73 ? 21.328 15.828 21.406 1 98.06 73 ARG B O 1
ATOM 4164 N N . TRP B 1 74 ? 19.797 16.031 19.906 1 98.69 74 TRP B N 1
ATOM 4165 C CA . TRP B 1 74 ? 19.703 14.617 19.594 1 98.69 74 TRP B CA 1
ATOM 4166 C C . TRP B 1 74 ? 19.016 14.398 18.25 1 98.69 74 TRP B C 1
ATOM 4168 O O . TRP B 1 74 ? 18.375 15.312 17.719 1 98.69 74 TRP B O 1
ATOM 4178 N N . GLN B 1 75 ? 19.281 13.281 17.719 1 98.81 75 GLN B N 1
ATOM 4179 C CA . GLN B 1 75 ? 18.562 12.758 16.547 1 98.81 75 GLN B CA 1
ATOM 4180 C C . GLN B 1 75 ? 18.016 11.359 16.828 1 98.81 75 GLN B C 1
ATOM 4182 O O . GLN B 1 75 ? 18.672 10.539 17.469 1 98.81 75 GLN B O 1
ATOM 4187 N N . HIS B 1 76 ? 16.781 11.211 16.469 1 98.88 76 HIS B N 1
ATOM 4188 C CA . HIS B 1 76 ? 16.047 9.961 16.625 1 98.88 76 HIS B CA 1
ATOM 4189 C C . HIS B 1 76 ? 15.57 9.43 15.281 1 98.88 76 HIS B C 1
ATOM 4191 O O . HIS B 1 76 ? 14.672 10 14.672 1 98.88 76 HIS B O 1
ATOM 4197 N N . ASP B 1 77 ? 16.188 8.32 14.82 1 98.69 77 ASP B N 1
ATOM 4198 C CA . ASP B 1 77 ? 15.75 7.66 13.594 1 98.69 77 ASP B CA 1
ATOM 4199 C C . ASP B 1 77 ? 14.5 6.812 13.844 1 98.69 77 ASP B C 1
ATOM 4201 O O . ASP B 1 77 ? 14.523 5.895 14.664 1 98.69 77 ASP B O 1
ATOM 4205 N N . ALA B 1 78 ? 13.375 7.117 13.133 1 98.5 78 ALA B N 1
ATOM 4206 C CA . ALA B 1 78 ? 12.117 6.41 13.344 1 98.5 78 ALA B CA 1
ATOM 4207 C C . ALA B 1 78 ? 12.195 4.977 12.828 1 98.5 78 ALA B C 1
ATOM 4209 O O . ALA B 1 78 ? 11.344 4.145 13.148 1 98.5 78 ALA B O 1
ATOM 4210 N N . GLY B 1 79 ? 13.18 4.68 12 1 97.31 79 GLY B N 1
ATOM 4211 C CA . GLY B 1 79 ? 13.398 3.312 11.555 1 97.31 79 GLY B CA 1
ATOM 4212 C C . GLY B 1 79 ? 12.891 3.057 10.148 1 97.31 79 GLY B C 1
ATOM 4213 O O . GLY B 1 79 ? 12.07 3.816 9.633 1 97.31 79 GLY B O 1
ATOM 4214 N N . GLU B 1 80 ? 13.273 1.923 9.547 1 95.12 80 GLU B N 1
ATOM 4215 C CA . GLU B 1 80 ? 12.992 1.579 8.156 1 95.12 80 GLU B CA 1
ATOM 4216 C C . GLU B 1 80 ? 11.523 1.213 7.965 1 95.12 80 GLU B C 1
ATOM 4218 O O . GLU B 1 80 ? 10.992 1.302 6.855 1 95.12 80 GLU B O 1
ATOM 4223 N N . GLY B 1 81 ? 10.93 0.849 8.969 1 95.88 81 GLY B N 1
ATOM 4224 C CA . GLY B 1 81 ? 9.547 0.417 8.852 1 95.88 81 GLY B CA 1
ATOM 4225 C C . GLY B 1 81 ? 8.562 1.571 8.812 1 95.88 81 GLY B C 1
ATOM 4226 O O . GLY B 1 81 ? 7.406 1.393 8.43 1 95.88 81 GLY B O 1
ATOM 4227 N N . VAL B 1 82 ? 9.023 2.744 9.164 1 98.5 82 VAL B N 1
ATOM 4228 C CA . VAL B 1 82 ? 8.172 3.928 9.164 1 98.5 82 VAL B CA 1
ATOM 4229 C C . VAL B 1 82 ? 8.258 4.629 7.809 1 98.5 82 VAL B C 1
ATOM 4231 O O . VAL B 1 82 ? 9.336 5.07 7.402 1 98.5 82 VAL B O 1
ATOM 4234 N N . VAL B 1 83 ? 7.121 4.707 7.098 1 98.5 83 VAL B N 1
ATOM 4235 C CA . VAL B 1 83 ? 7.086 5.418 5.824 1 98.5 83 VAL B CA 1
ATOM 4236 C C . VAL B 1 83 ? 7.246 6.918 6.062 1 98.5 83 VAL B C 1
ATOM 4238 O O . VAL B 1 83 ? 6.492 7.516 6.836 1 98.5 83 VAL B O 1
ATOM 4241 N N . PRO B 1 84 ? 8.211 7.551 5.383 1 98.56 84 PRO B N 1
ATOM 4242 C CA . PRO B 1 84 ? 8.453 8.977 5.629 1 98.56 84 PRO B CA 1
ATOM 4243 C C . PRO B 1 84 ? 7.445 9.875 4.926 1 98.56 84 PRO B C 1
ATOM 4245 O O . PRO B 1 84 ? 7.816 10.664 4.055 1 98.56 84 PRO B O 1
ATOM 4248 N N . GLY B 1 85 ? 6.289 9.828 5.336 1 98.38 85 GLY B N 1
ATOM 4249 C CA . GLY B 1 85 ? 5.18 10.633 4.855 1 98.38 85 GLY B CA 1
ATOM 4250 C C . GLY B 1 85 ? 4.359 11.25 5.973 1 98.38 85 GLY B C 1
ATOM 4251 O O . GLY B 1 85 ? 4.152 10.625 7.016 1 98.38 85 GLY B O 1
ATOM 4252 N N . LYS B 1 86 ? 3.889 12.406 5.719 1 97 86 LYS B N 1
ATOM 4253 C CA . LYS B 1 86 ? 3.207 13.18 6.758 1 97 86 LYS B CA 1
ATOM 4254 C C . LYS B 1 86 ? 1.938 12.469 7.223 1 97 86 LYS B C 1
ATOM 4256 O O . LYS B 1 86 ? 1.572 12.547 8.398 1 97 86 LYS B O 1
ATOM 4261 N N . TRP B 1 87 ? 1.206 11.766 6.262 1 98 87 TRP B N 1
ATOM 4262 C CA . TRP B 1 87 ? -0.025 11.07 6.625 1 98 87 TRP B CA 1
ATOM 4263 C C . TRP B 1 87 ? 0.282 9.742 7.309 1 98 87 TRP B C 1
ATOM 4265 O O . TRP B 1 87 ? -0.478 9.289 8.172 1 98 87 TRP B O 1
ATOM 4275 N N . PHE B 1 88 ? 1.383 9.156 6.941 1 98.44 88 PHE B N 1
ATOM 4276 C CA . PHE B 1 88 ? 1.783 7.887 7.531 1 98.44 88 PHE B CA 1
ATOM 4277 C C . PHE B 1 88 ? 2.244 8.078 8.969 1 98.44 88 PHE B C 1
ATOM 4279 O O . PHE B 1 88 ? 1.884 7.297 9.852 1 98.44 88 PHE B O 1
ATOM 4286 N N . CYS B 1 89 ? 2.982 9.156 9.195 1 98.75 89 CYS B N 1
ATOM 4287 C CA . CYS B 1 89 ? 3.625 9.328 10.492 1 98.75 89 CYS B CA 1
ATOM 4288 C C . CYS B 1 89 ? 3.477 10.766 10.992 1 98.75 89 CYS B C 1
ATOM 4290 O O . CYS B 1 89 ? 4.434 11.539 10.961 1 98.75 89 CYS B O 1
ATOM 4292 N N . PRO B 1 90 ? 2.352 11.094 11.539 1 98.69 90 PRO B N 1
ATOM 4293 C CA . PRO B 1 90 ? 2.273 12.359 12.281 1 98.69 90 PRO B CA 1
ATOM 4294 C C . PRO B 1 90 ? 3.172 12.375 13.516 1 98.69 90 PRO B C 1
ATOM 4296 O O . PRO B 1 90 ? 3.383 11.336 14.141 1 98.69 90 PRO B O 1
ATOM 4299 N N . VAL B 1 91 ? 3.721 13.516 13.812 1 98.88 91 VAL B N 1
ATOM 4300 C CA . VAL B 1 91 ? 4.551 13.734 14.992 1 98.88 91 VAL B CA 1
ATOM 4301 C C . VAL B 1 91 ? 3.988 14.891 15.812 1 98.88 91 VAL B C 1
ATOM 4303 O O . VAL B 1 91 ? 3.768 15.984 15.297 1 98.88 91 VAL B O 1
ATOM 4306 N N . TYR B 1 92 ? 3.77 14.633 17.094 1 98.88 92 TYR B N 1
ATOM 4307 C CA . TYR B 1 92 ? 2.986 15.57 17.891 1 98.88 92 TYR B CA 1
ATOM 4308 C C . TYR B 1 92 ? 3.586 15.734 19.281 1 98.88 92 TYR B C 1
ATOM 4310 O O . TYR B 1 92 ? 3.654 14.773 20.062 1 98.88 92 TYR B O 1
ATOM 4318 N N . PRO B 1 93 ? 4.062 16.938 19.641 1 98.81 93 PRO B N 1
ATOM 4319 C CA . PRO B 1 93 ? 4.469 17.203 21.016 1 98.81 93 PRO B CA 1
ATOM 4320 C C . PRO B 1 93 ? 3.281 17.438 21.953 1 98.81 93 PRO B C 1
ATOM 4322 O O . PRO B 1 93 ? 2.365 18.188 21.625 1 98.81 93 PRO B O 1
ATOM 4325 N N . PHE B 1 94 ? 3.348 16.812 23.094 1 98.75 94 PHE B N 1
ATOM 4326 C CA . PHE B 1 94 ? 2.23 16.953 24.016 1 98.75 94 PHE B CA 1
ATOM 4327 C C . PHE B 1 94 ? 2.619 16.469 25.406 1 98.75 94 PHE B C 1
ATOM 4329 O O . PHE B 1 94 ? 3.148 15.367 25.562 1 98.75 94 PHE B O 1
ATOM 4336 N N . ASP B 1 95 ? 2.385 17.312 26.406 1 98.25 95 ASP B N 1
ATOM 4337 C CA . ASP B 1 95 ? 2.662 16.953 27.797 1 98.25 95 ASP B CA 1
ATOM 4338 C C . ASP B 1 95 ? 1.523 16.141 28.391 1 98.25 95 ASP B C 1
ATOM 4340 O O . ASP B 1 95 ? 0.688 16.656 29.125 1 98.25 95 ASP B O 1
ATOM 4344 N N . LEU B 1 96 ? 1.632 14.859 28.141 1 98.62 96 LEU B N 1
ATOM 4345 C CA . LEU B 1 96 ? 0.544 13.984 28.562 1 98.62 96 LEU B CA 1
ATOM 4346 C C . LEU B 1 96 ? 0.66 13.656 30.047 1 98.62 96 LEU B C 1
ATOM 4348 O O . LEU B 1 96 ? -0.352 13.539 30.734 1 98.62 96 LEU B O 1
ATOM 4352 N N . ASP B 1 97 ? 1.83 13.516 30.594 1 96.56 97 ASP B N 1
ATOM 4353 C CA . ASP B 1 97 ? 1.984 13.094 31.984 1 96.56 97 ASP B CA 1
ATOM 4354 C C . ASP B 1 97 ? 1.985 14.289 32.938 1 96.56 97 ASP B C 1
ATOM 4356 O O . ASP B 1 97 ? 2.043 14.125 34.156 1 96.56 97 ASP B O 1
ATOM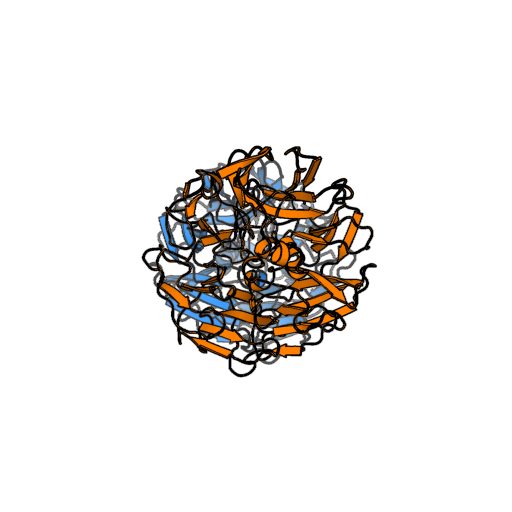 4360 N N . GLY B 1 98 ? 2.074 15.531 32.406 1 95.12 98 GLY B N 1
ATOM 4361 C CA . GLY B 1 98 ? 1.882 16.75 33.188 1 95.12 98 GLY B CA 1
ATOM 4362 C C . GLY B 1 98 ? 3.117 17.172 33.969 1 95.12 98 GLY B C 1
ATOM 4363 O O . GLY B 1 98 ? 3.021 17.906 34.938 1 95.12 98 GLY B O 1
ATOM 4364 N N . ASP B 1 99 ? 4.227 16.75 33.531 1 95.75 99 ASP B N 1
ATOM 4365 C CA . ASP B 1 99 ? 5.414 17.078 34.312 1 95.75 99 ASP B CA 1
ATOM 4366 C C . ASP B 1 99 ? 6.066 18.359 33.812 1 95.75 99 ASP B C 1
ATOM 4368 O O . ASP B 1 99 ? 7.148 18.734 34.281 1 95.75 99 ASP B O 1
ATOM 4372 N N . GLY B 1 100 ? 5.496 18.938 32.844 1 95.44 100 GLY B N 1
ATOM 4373 C CA . GLY B 1 100 ? 5.957 20.234 32.344 1 95.44 100 GLY B CA 1
ATOM 4374 C C . GLY B 1 100 ? 6.875 20.141 31.156 1 95.44 100 GLY B C 1
ATOM 4375 O O . GLY B 1 100 ? 7.289 21.156 30.594 1 95.44 100 GLY B O 1
ATOM 4376 N N . VAL B 1 101 ? 7.207 18.953 30.797 1 97.5 101 VAL B N 1
ATOM 4377 C CA . VAL B 1 101 ? 7.984 18.688 29.594 1 97.5 101 VAL B CA 1
ATOM 4378 C C . VAL B 1 101 ? 7.133 17.906 28.594 1 97.5 101 VAL B C 1
ATOM 4380 O O . VAL B 1 101 ? 6.516 16.906 28.953 1 97.5 101 VAL B O 1
ATOM 4383 N N . GLU B 1 102 ? 7.082 18.375 27.406 1 98.25 102 GLU B N 1
ATOM 4384 C CA . GLU B 1 102 ? 6.281 17.672 26.406 1 98.25 102 GLU B CA 1
ATOM 4385 C C . GLU B 1 102 ? 6.98 16.406 25.922 1 98.25 102 GLU B C 1
ATOM 4387 O O . GLU B 1 102 ? 8.203 16.391 25.766 1 98.25 102 GLU B O 1
ATOM 4392 N N . GLU B 1 103 ? 6.238 15.336 25.781 1 98.75 103 GLU B N 1
ATOM 4393 C CA . GLU B 1 103 ? 6.691 14.172 25.016 1 98.75 103 GLU B CA 1
ATOM 4394 C C . GLU B 1 103 ? 6.523 14.391 23.516 1 98.75 103 GLU B C 1
ATOM 4396 O O . GLU B 1 103 ? 5.828 15.32 23.094 1 98.75 103 GLU B O 1
ATOM 4401 N N . ILE B 1 104 ? 7.211 13.547 22.781 1 98.94 104 ILE B N 1
ATOM 4402 C CA . ILE B 1 104 ? 6.992 13.492 21.328 1 98.94 104 ILE B CA 1
ATOM 4403 C C . ILE B 1 104 ? 6.305 12.18 20.969 1 98.94 104 ILE B C 1
ATOM 4405 O O . ILE B 1 104 ? 6.797 11.102 21.297 1 98.94 104 ILE B O 1
ATOM 4409 N N . TRP B 1 105 ? 5.141 12.305 20.344 1 98.94 105 TRP B N 1
ATOM 4410 C CA . TRP B 1 105 ? 4.332 11.156 19.953 1 98.94 105 TRP B CA 1
ATOM 4411 C C . TRP B 1 105 ? 4.348 10.969 18.438 1 98.94 105 TRP B C 1
ATOM 4413 O O . TRP B 1 105 ? 4.215 11.93 17.672 1 98.94 105 TRP B O 1
ATOM 4423 N N . TYR B 1 106 ? 4.59 9.75 17.938 1 98.88 106 TYR B N 1
ATOM 4424 C CA . TYR B 1 106 ? 4.504 9.484 16.5 1 98.88 106 TYR B CA 1
ATOM 4425 C C . TYR B 1 106 ? 4.082 8.039 16.234 1 98.88 106 TYR B C 1
ATOM 4427 O O . TYR B 1 106 ? 3.971 7.242 17.172 1 98.88 106 TYR B O 1
ATOM 4435 N N . VAL B 1 107 ? 3.689 7.699 15.023 1 98.81 107 VAL B N 1
ATOM 4436 C CA . VAL B 1 107 ? 3.314 6.352 14.609 1 98.81 107 VAL B CA 1
ATOM 4437 C C . VAL B 1 107 ? 4.559 5.574 14.195 1 98.81 107 VAL B C 1
ATOM 4439 O O . VAL B 1 107 ? 5.184 5.883 13.18 1 98.81 107 VAL B O 1
ATOM 4442 N N . GLY B 1 108 ? 4.883 4.602 15 1 98.44 108 GLY B N 1
ATOM 4443 C CA . GLY B 1 108 ? 5.992 3.715 14.695 1 98.44 108 GLY B CA 1
ATOM 4444 C C . GLY B 1 108 ? 5.555 2.4 14.078 1 98.44 108 GLY B C 1
ATOM 4445 O O . GLY B 1 108 ? 4.406 2.26 13.656 1 98.44 108 GLY B O 1
ATOM 4446 N N . ASN B 1 109 ? 6.469 1.543 13.875 1 98.12 109 ASN B N 1
ATOM 4447 C CA . ASN B 1 109 ? 6.219 0.224 13.305 1 98.12 109 ASN B CA 1
ATOM 4448 C C . ASN B 1 109 ? 7.105 -0.841 13.938 1 98.12 109 ASN B C 1
ATOM 4450 O O . ASN B 1 109 ? 8.328 -0.743 13.891 1 98.12 109 ASN B O 1
ATOM 4454 N N . GLU B 1 110 ? 6.523 -1.831 14.484 1 97.12 110 GLU B N 1
ATOM 4455 C CA . GLU B 1 110 ? 7.297 -2.875 15.156 1 97.12 110 GLU B CA 1
ATOM 4456 C C . GLU B 1 110 ? 7.793 -3.92 14.164 1 97.12 110 GLU B C 1
ATOM 4458 O O . GLU B 1 110 ? 8.641 -4.75 14.5 1 97.12 110 GLU B O 1
ATOM 4463 N N . ASP B 1 111 ? 7.316 -3.959 12.922 1 97.38 111 ASP B N 1
ATOM 4464 C CA . ASP B 1 111 ? 7.762 -4.863 11.867 1 97.38 111 ASP B CA 1
ATOM 4465 C C . ASP B 1 111 ? 8.344 -4.086 10.688 1 97.38 111 ASP B C 1
ATOM 4467 O O . ASP B 1 111 ? 7.664 -3.871 9.688 1 97.38 111 ASP B O 1
ATOM 4471 N N . PRO B 1 112 ? 9.594 -3.746 10.766 1 95.62 112 PRO B N 1
ATOM 4472 C CA . PRO B 1 112 ? 10.195 -2.896 9.734 1 95.62 112 PRO B CA 1
ATOM 4473 C C . PRO B 1 112 ? 10.188 -3.547 8.352 1 95.62 112 PRO B C 1
ATOM 4475 O O . PRO B 1 112 ? 10.375 -2.863 7.348 1 95.62 112 PRO B O 1
ATOM 4478 N N . ASP B 1 113 ? 9.945 -4.82 8.242 1 95.88 113 ASP B N 1
ATOM 4479 C CA . ASP B 1 113 ? 9.969 -5.516 6.957 1 95.88 113 ASP B CA 1
ATOM 4480 C C . ASP B 1 113 ? 8.648 -5.316 6.203 1 95.88 113 ASP B C 1
ATOM 4482 O O . ASP B 1 113 ? 8.586 -5.531 4.992 1 95.88 113 ASP B O 1
ATOM 4486 N N . HIS B 1 114 ? 7.602 -4.914 6.949 1 97.31 114 HIS B N 1
ATOM 4487 C CA . HIS B 1 114 ? 6.293 -4.738 6.332 1 97.31 114 HIS B CA 1
ATOM 4488 C C . HIS B 1 114 ? 5.715 -3.361 6.645 1 97.31 114 HIS B C 1
ATOM 4490 O O . HIS B 1 114 ? 4.758 -3.244 7.414 1 97.31 114 HIS B O 1
ATOM 4496 N N . PRO B 1 115 ? 6.168 -2.371 5.949 1 97.44 115 PRO B N 1
ATOM 4497 C CA . PRO B 1 115 ? 5.836 -0.984 6.285 1 97.44 115 PRO B CA 1
ATOM 4498 C C . PRO B 1 115 ? 4.363 -0.657 6.047 1 97.44 115 PRO B C 1
ATOM 4500 O O . PRO B 1 115 ? 3.844 0.308 6.613 1 97.44 115 PRO B O 1
ATOM 4503 N N . LEU B 1 116 ? 3.676 -1.456 5.223 1 97.19 116 LEU B N 1
ATOM 4504 C CA . LEU B 1 116 ? 2.291 -1.122 4.914 1 97.19 116 LEU B CA 1
ATOM 4505 C C . LEU B 1 116 ? 1.328 -2.002 5.703 1 97.19 116 LEU B C 1
ATOM 4507 O O . LEU B 1 116 ? 0.114 -1.944 5.496 1 97.19 116 LEU B O 1
ATOM 4511 N N . ASP B 1 117 ? 1.862 -2.811 6.645 1 96.81 117 ASP B N 1
ATOM 4512 C CA . ASP B 1 117 ? 1.011 -3.592 7.535 1 96.81 117 ASP B CA 1
ATOM 4513 C C . ASP B 1 117 ? 0.634 -2.791 8.781 1 96.81 117 ASP B C 1
ATOM 4515 O O . ASP B 1 117 ? 1.345 -2.828 9.789 1 96.81 117 ASP B O 1
ATOM 4519 N N . ALA B 1 118 ? -0.497 -2.232 8.734 1 96.12 118 ALA B N 1
ATOM 4520 C CA . ALA B 1 118 ? -0.95 -1.367 9.82 1 96.12 118 ALA B CA 1
ATOM 4521 C C . ALA B 1 118 ? -1.186 -2.168 11.094 1 96.12 118 ALA B C 1
ATOM 4523 O O . ALA B 1 118 ? -1.295 -1.598 12.188 1 96.12 118 ALA B O 1
ATOM 4524 N N . GLY B 1 119 ? -1.255 -3.492 10.992 1 95.94 119 GLY B N 1
ATOM 4525 C CA . GLY B 1 119 ? -1.404 -4.336 12.164 1 95.94 119 GLY B CA 1
ATOM 4526 C C . GLY B 1 119 ? -0.212 -4.27 13.102 1 95.94 119 GLY B C 1
ATOM 4527 O O . GLY B 1 119 ? -0.307 -4.668 14.266 1 95.94 119 GLY B O 1
ATOM 4528 N N . HIS B 1 120 ? 0.901 -3.725 12.609 1 97.31 120 HIS B N 1
ATOM 4529 C CA . HIS B 1 120 ? 2.119 -3.66 13.406 1 97.31 120 HIS B CA 1
ATOM 4530 C C . HIS B 1 120 ? 2.477 -2.219 13.75 1 97.31 120 HIS B C 1
ATOM 4532 O O . HIS B 1 120 ? 3.549 -1.954 14.297 1 97.31 120 HIS B O 1
ATOM 4538 N N . TYR B 1 121 ? 1.658 -1.294 13.445 1 98 121 TYR B N 1
ATOM 4539 C CA . TYR B 1 121 ? 1.901 0.096 13.812 1 98 121 TYR B CA 1
ATOM 4540 C C . TYR B 1 121 ? 1.786 0.287 15.32 1 98 121 TYR B C 1
ATOM 4542 O O . TYR B 1 121 ? 1.069 -0.457 15.992 1 98 121 TYR B O 1
ATOM 4550 N N . GLN B 1 122 ? 2.541 1.229 15.789 1 98.31 122 GLN B N 1
ATOM 4551 C CA . GLN B 1 122 ? 2.582 1.538 17.219 1 98.31 122 GLN B CA 1
ATOM 4552 C C . GLN B 1 122 ? 2.52 3.045 17.453 1 98.31 122 GLN B C 1
ATOM 4554 O O . GLN B 1 122 ? 3.021 3.828 16.641 1 98.31 122 GLN B O 1
ATOM 4559 N N . LEU B 1 123 ? 1.844 3.383 18.516 1 98.81 123 LEU B N 1
ATOM 4560 C CA . LEU B 1 123 ? 2.068 4.703 19.094 1 98.81 123 LEU B CA 1
ATOM 4561 C C . LEU B 1 123 ? 3.369 4.734 19.891 1 98.81 123 LEU B C 1
ATOM 4563 O O . LEU B 1 123 ? 3.545 3.955 20.828 1 98.81 123 LEU B O 1
ATOM 4567 N N . GLU B 1 124 ? 4.227 5.59 19.516 1 98.81 124 GLU B N 1
ATOM 4568 C CA . GLU B 1 124 ? 5.535 5.664 20.156 1 98.81 124 GLU B CA 1
ATOM 4569 C C . GLU B 1 124 ? 5.715 6.992 20.891 1 98.81 124 GLU B C 1
ATOM 4571 O O . GLU B 1 124 ? 5.305 8.039 20.391 1 98.81 124 GLU B O 1
ATOM 4576 N N . ARG B 1 125 ? 6.301 6.883 22.062 1 98.88 125 ARG B N 1
ATOM 4577 C CA . ARG B 1 125 ? 6.598 8.047 22.891 1 98.88 125 ARG B CA 1
ATOM 4578 C C . ARG B 1 125 ? 8.102 8.25 23.031 1 98.88 125 ARG B C 1
ATOM 4580 O O . ARG B 1 125 ? 8.828 7.324 23.391 1 98.88 125 ARG B O 1
ATOM 4587 N N . VAL B 1 126 ? 8.539 9.453 22.766 1 98.88 126 VAL B N 1
ATOM 4588 C CA . VAL B 1 126 ? 9.945 9.82 22.875 1 98.88 126 VAL B CA 1
ATOM 4589 C C . VAL B 1 126 ? 10.102 10.938 23.906 1 98.88 126 VAL B C 1
ATOM 4591 O O . VAL B 1 126 ? 9.297 11.875 23.953 1 98.88 126 VAL B O 1
ATOM 4594 N N . ASP B 1 127 ? 11.102 10.805 24.734 1 98.56 127 ASP B N 1
ATOM 4595 C CA . ASP B 1 127 ? 11.477 11.867 25.656 1 98.56 127 ASP B CA 1
ATOM 4596 C C . ASP B 1 127 ? 12.094 13.047 24.906 1 98.56 127 ASP B C 1
ATOM 4598 O O . ASP B 1 127 ? 13.109 12.898 24.234 1 98.56 127 ASP B O 1
ATOM 4602 N N . ALA B 1 128 ? 11.492 14.234 25.062 1 98.44 128 ALA B N 1
ATOM 4603 C CA . ALA B 1 128 ? 11.945 15.391 24.297 1 98.44 128 ALA B CA 1
ATOM 4604 C C . ALA B 1 128 ? 13.336 15.844 24.75 1 98.44 128 ALA B C 1
ATOM 4606 O O . ALA B 1 128 ? 14.07 16.469 23.984 1 98.44 128 ALA B O 1
ATOM 4607 N N . GLU B 1 129 ? 13.695 15.562 25.969 1 97.88 129 GLU B N 1
ATOM 4608 C CA . GLU B 1 129 ? 14.992 15.984 26.484 1 97.88 129 GLU B CA 1
ATOM 4609 C C . GLU B 1 129 ? 16.109 15.102 25.953 1 97.88 129 GLU B C 1
ATOM 4611 O O . GLU B 1 129 ? 17.203 15.586 25.672 1 97.88 129 GLU B O 1
ATOM 4616 N N . THR B 1 130 ? 15.789 13.773 25.766 1 98 130 THR B N 1
ATOM 4617 C CA . THR B 1 130 ? 16.875 12.844 25.5 1 98 130 THR B CA 1
ATOM 4618 C C . THR B 1 130 ? 16.781 12.281 24.094 1 98 130 THR B C 1
ATOM 4620 O O . THR B 1 130 ? 17.766 11.75 23.562 1 98 130 THR B O 1
ATOM 4623 N N . GLY B 1 131 ? 15.641 12.258 23.547 1 98.62 131 GLY B N 1
ATOM 4624 C CA . GLY B 1 131 ? 15.438 11.648 22.234 1 98.62 131 GLY B CA 1
ATOM 4625 C C . GLY B 1 131 ? 15.25 10.148 22.297 1 98.62 131 GLY B C 1
ATOM 4626 O O . GLY B 1 131 ? 15.195 9.477 21.266 1 98.62 131 GLY B O 1
ATOM 4627 N N . GLU B 1 132 ? 15.102 9.617 23.484 1 98.56 132 GLU B N 1
ATOM 4628 C CA . GLU B 1 132 ? 14.969 8.172 23.656 1 98.56 132 GLU B CA 1
ATOM 4629 C C . GLU B 1 132 ? 13.5 7.75 23.703 1 98.56 132 GLU B C 1
ATOM 4631 O O . GLU B 1 132 ? 12.664 8.461 24.25 1 98.56 132 GLU B O 1
ATOM 4636 N N . THR B 1 133 ? 13.227 6.613 23.094 1 98.62 133 THR B N 1
ATOM 4637 C CA . THR B 1 133 ? 11.891 6.031 23.219 1 98.62 133 THR B CA 1
ATOM 4638 C C . THR B 1 133 ? 11.617 5.609 24.656 1 98.62 133 THR B C 1
ATOM 4640 O O . THR B 1 133 ? 12.422 4.91 25.266 1 98.62 133 THR B O 1
ATOM 4643 N N . THR B 1 134 ? 10.469 6.02 25.172 1 98.44 134 THR B N 1
ATOM 4644 C CA . THR B 1 134 ? 10.148 5.699 26.562 1 98.44 134 THR B CA 1
ATOM 4645 C C . THR B 1 134 ? 8.938 4.773 26.625 1 98.44 134 THR B C 1
ATOM 4647 O O . THR B 1 134 ? 8.586 4.285 27.703 1 98.44 134 THR B O 1
ATOM 4650 N N . GLY B 1 135 ? 8.25 4.52 25.5 1 98.12 135 GLY B N 1
ATOM 4651 C CA . GLY B 1 135 ? 7.113 3.613 25.484 1 98.12 135 GLY B CA 1
ATOM 4652 C C . GLY B 1 135 ? 6.539 3.398 24.094 1 98.12 135 GLY B C 1
ATOM 4653 O O . GLY B 1 135 ? 6.691 4.25 23.219 1 98.12 135 GLY B O 1
ATOM 4654 N N . THR B 1 136 ? 5.945 2.24 23.906 1 98.38 136 THR B N 1
ATOM 4655 C CA . THR B 1 136 ? 5.207 1.906 22.703 1 98.38 136 THR B CA 1
ATOM 4656 C C . THR B 1 136 ? 3.879 1.237 23.031 1 98.38 136 THR B C 1
ATOM 4658 O O . THR B 1 136 ? 3.787 0.493 24.016 1 98.38 136 THR B O 1
ATOM 4661 N N . TRP B 1 137 ? 2.838 1.54 22.312 1 98.5 137 TRP B N 1
ATOM 4662 C CA . TRP B 1 137 ? 1.509 0.948 22.422 1 98.5 137 TRP B CA 1
ATOM 4663 C C . TRP B 1 137 ? 0.946 0.61 21.047 1 98.5 137 TRP B C 1
ATOM 4665 O O . TRP B 1 137 ? 1.313 1.235 20.047 1 98.5 137 TRP B O 1
ATOM 4675 N N . ASP B 1 138 ? 0.016 -0.358 20.984 1 97.81 138 ASP B N 1
ATOM 4676 C CA . ASP B 1 138 ? -0.592 -0.718 19.703 1 97.81 138 ASP B CA 1
ATOM 4677 C C . ASP B 1 138 ? -1.326 0.471 19.094 1 97.81 138 ASP B C 1
ATOM 4679 O O . ASP B 1 138 ? -2.08 1.164 19.781 1 97.81 138 ASP B O 1
ATOM 4683 N N . TRP B 1 139 ? -1.011 0.739 17.875 1 98.25 139 TRP B N 1
ATOM 4684 C CA . TRP B 1 139 ? -1.797 1.714 17.125 1 98.25 139 TRP B CA 1
ATOM 4685 C C . TRP B 1 139 ? -3.141 1.126 16.719 1 98.25 139 TRP B C 1
ATOM 4687 O O . TRP B 1 139 ? -3.221 -0.039 16.312 1 98.25 139 TRP B O 1
ATOM 4697 N N . PRO B 1 140 ? -4.242 1.866 16.859 1 96.56 140 PRO B N 1
ATOM 4698 C CA . PRO B 1 140 ? -5.52 1.34 16.375 1 96.56 140 PRO B CA 1
ATOM 4699 C C . PRO B 1 140 ? -5.488 0.96 14.898 1 96.56 140 PRO B C 1
ATOM 4701 O O . PRO B 1 140 ? -5.051 1.756 14.062 1 96.56 140 PRO B O 1
ATOM 4704 N N . VAL B 1 141 ? -5.965 -0.218 14.531 1 91.88 141 VAL B N 1
ATOM 4705 C CA . VAL B 1 141 ? -5.902 -0.717 13.164 1 91.88 141 VAL B CA 1
ATOM 4706 C C . VAL B 1 141 ? -6.922 0.019 12.297 1 91.88 141 VAL B C 1
ATOM 4708 O O . VAL B 1 141 ? -8.109 0.082 12.641 1 91.88 141 VAL B O 1
ATOM 4711 N N . PRO B 1 142 ? -6.488 0.536 11.18 1 91.31 142 PRO B N 1
ATOM 4712 C CA . PRO B 1 142 ? -7.43 1.207 10.281 1 91.31 142 PRO B CA 1
ATOM 4713 C C . PRO B 1 142 ? -8.375 0.233 9.586 1 91.31 142 PRO B C 1
ATOM 4715 O O . PRO B 1 142 ? -8.125 -0.976 9.578 1 91.31 142 PRO B O 1
ATOM 4718 N N . PRO B 1 143 ? -9.469 0.765 9.039 1 88.25 143 PRO B N 1
ATOM 4719 C CA . PRO B 1 143 ? -10.328 -0.095 8.227 1 88.25 143 PRO B CA 1
ATOM 4720 C C . PRO B 1 143 ? -9.625 -0.646 6.992 1 88.25 143 PRO B C 1
ATOM 4722 O O . PRO B 1 143 ? -8.664 -0.043 6.508 1 88.25 143 PRO B O 1
ATOM 4725 N N . TYR B 1 144 ? -10.141 -1.806 6.504 1 90.56 144 TYR B N 1
ATOM 4726 C CA . TYR B 1 144 ? -9.602 -2.395 5.289 1 90.56 144 TYR B CA 1
ATOM 4727 C C . TYR B 1 144 ? -10.078 -1.636 4.055 1 90.56 144 TYR B C 1
ATOM 4729 O O . TYR B 1 144 ? -11.109 -1.977 3.471 1 90.56 144 TYR B O 1
ATOM 4737 N N . GLU B 1 145 ? -9.328 -0.64 3.639 1 93.62 145 GLU B N 1
ATOM 4738 C CA . GLU B 1 145 ? -9.648 0.304 2.572 1 93.62 145 GLU B CA 1
ATOM 4739 C C . GLU B 1 145 ? -8.453 0.53 1.657 1 93.62 145 GLU B C 1
ATOM 4741 O O . GLU B 1 145 ? -7.34 0.089 1.961 1 93.62 145 GLU B O 1
ATOM 4746 N N . PRO B 1 146 ? -8.703 1.128 0.44 1 94.25 146 PRO B N 1
ATOM 4747 C CA . PRO B 1 146 ? -7.559 1.514 -0.392 1 94.25 146 PRO B CA 1
ATOM 4748 C C . PRO B 1 146 ? -6.555 2.395 0.352 1 94.25 146 PRO B C 1
ATOM 4750 O O . PRO B 1 146 ? -6.906 3.021 1.354 1 94.25 146 PRO B O 1
ATOM 4753 N N . MET B 1 147 ? -5.379 2.465 -0.13 1 94.62 147 MET B N 1
ATOM 4754 C CA . MET B 1 147 ? -4.238 3.051 0.568 1 94.62 147 MET B CA 1
ATOM 4755 C C . MET B 1 147 ? -4.543 4.48 0.999 1 94.62 147 MET B C 1
ATOM 4757 O O . MET B 1 147 ? -4.312 4.848 2.152 1 94.62 147 MET B O 1
ATOM 4761 N N . SER B 1 148 ? -5.129 5.316 0.144 1 93.69 148 SER B N 1
ATOM 4762 C CA . SER B 1 148 ? -5.367 6.727 0.444 1 93.69 148 SER B CA 1
ATOM 4763 C C . SER B 1 148 ? -6.371 6.887 1.58 1 93.69 148 SER B C 1
ATOM 4765 O O . SER B 1 148 ? -6.375 7.91 2.271 1 93.69 148 SER B O 1
ATOM 4767 N N . MET B 1 149 ? -7.172 5.918 1.823 1 93.25 149 MET B N 1
ATOM 4768 C CA . MET B 1 149 ? -8.195 5.965 2.863 1 93.25 149 MET B CA 1
ATOM 4769 C C . MET B 1 149 ? -7.668 5.391 4.172 1 93.25 149 MET B C 1
ATOM 4771 O O . MET B 1 149 ? -8.102 5.793 5.254 1 93.25 149 MET B O 1
ATOM 4775 N N . ALA B 1 150 ? -6.766 4.484 4.008 1 92.06 150 ALA B N 1
ATOM 4776 C CA . ALA B 1 150 ? -6.383 3.676 5.164 1 92.06 150 ALA B CA 1
ATOM 4777 C C . ALA B 1 150 ? -5.211 4.301 5.91 1 92.06 150 ALA B C 1
ATOM 4779 O O . ALA B 1 150 ? -5.094 4.16 7.129 1 92.06 150 ALA B O 1
ATOM 4780 N N . TYR B 1 151 ? -4.293 5.035 5.234 1 96.25 151 TYR B N 1
ATOM 4781 C CA . TYR B 1 151 ? -3.008 5.363 5.84 1 96.25 151 TYR B CA 1
ATOM 4782 C C . TYR B 1 151 ? -2.939 6.844 6.199 1 96.25 151 TYR B C 1
ATOM 4784 O O . TYR B 1 151 ? -1.853 7.422 6.266 1 96.25 151 TYR B O 1
ATOM 4792 N N . ARG B 1 152 ? -3.988 7.508 6.414 1 97 152 ARG B N 1
ATOM 4793 C CA . ARG B 1 152 ? -4 8.875 6.926 1 97 152 ARG B CA 1
ATOM 4794 C C . ARG B 1 152 ? -4.219 8.891 8.438 1 97 152 ARG B C 1
ATOM 4796 O O . ARG B 1 152 ? -5.355 8.82 8.906 1 97 152 ARG B O 1
ATOM 4803 N N . ASN B 1 153 ? -3.137 9.102 9.141 1 98.31 153 ASN B N 1
ATOM 4804 C CA . ASN B 1 153 ? -3.104 9.039 10.602 1 98.31 153 ASN B CA 1
ATOM 4805 C C . ASN B 1 153 ? -2.986 10.43 11.219 1 98.31 153 ASN B C 1
ATOM 4807 O O . ASN B 1 153 ? -2.361 11.32 10.633 1 98.31 153 ASN B O 1
ATOM 4811 N N . PHE B 1 154 ? -3.594 10.594 12.383 1 98.62 154 PHE B N 1
ATOM 4812 C CA . PHE B 1 154 ? -3.518 11.844 13.125 1 98.62 154 PHE B CA 1
ATOM 4813 C C . PHE B 1 154 ? -3.195 11.586 14.586 1 98.62 154 PHE B C 1
ATOM 4815 O O . PHE B 1 154 ? -3.666 10.609 15.172 1 98.62 154 PHE B O 1
ATOM 4822 N N . ILE B 1 155 ? -2.428 12.43 15.18 1 98.88 155 ILE B N 1
ATOM 4823 C CA . ILE B 1 155 ? -2.229 12.555 16.609 1 98.88 155 ILE B CA 1
ATOM 4824 C C . ILE B 1 155 ? -2.467 14 17.047 1 98.88 155 ILE B C 1
ATOM 4826 O O . ILE B 1 155 ? -1.971 14.938 16.406 1 98.88 155 ILE B O 1
ATOM 4830 N N . PHE B 1 156 ? -3.271 14.148 18.047 1 98.69 156 PHE B N 1
ATOM 4831 C CA . PHE B 1 156 ? -3.602 15.461 18.578 1 98.69 156 PHE B CA 1
ATOM 4832 C C . PHE B 1 156 ? -3.838 15.383 20.094 1 98.69 156 PHE B C 1
ATOM 4834 O O . PHE B 1 156 ? -3.652 14.328 20.70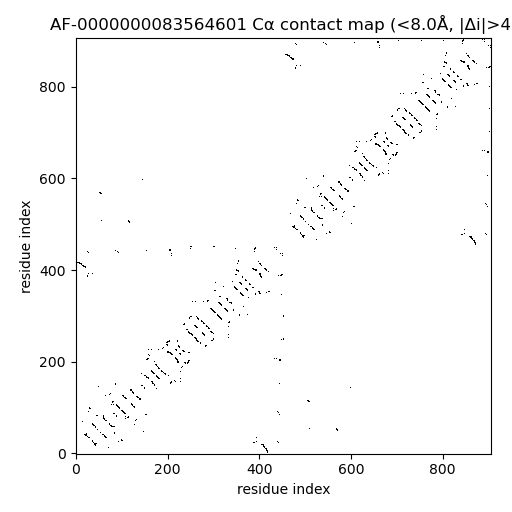3 1 98.69 156 PHE B O 1
ATOM 4841 N N . GLY B 1 157 ? -4.117 16.547 20.734 1 98.5 157 GLY B N 1
ATOM 4842 C CA . GLY B 1 157 ? -4.277 16.547 22.172 1 98.5 157 GLY B CA 1
ATOM 4843 C C . GLY B 1 157 ? -5.121 17.703 22.688 1 98.5 157 GLY B C 1
ATOM 4844 O O . GLY B 1 157 ? -5.145 18.766 22.062 1 98.5 157 GLY B O 1
ATOM 4845 N N . GLY B 1 158 ? -5.77 17.469 23.703 1 98.19 158 GLY B N 1
ATOM 4846 C CA . GLY B 1 158 ? -6.598 18.469 24.375 1 98.19 158 GLY B CA 1
ATOM 4847 C C . GLY B 1 158 ? -6.672 18.25 25.875 1 98.19 158 GLY B C 1
ATOM 4848 O O . GLY B 1 158 ? -5.887 17.484 26.438 1 98.19 158 GLY B O 1
ATOM 4849 N N . HIS B 1 159 ? -7.527 19.062 26.516 1 98.38 159 HIS B N 1
ATOM 4850 C CA . HIS B 1 159 ? -7.68 19 27.969 1 98.38 159 HIS B CA 1
ATOM 4851 C C . HIS B 1 159 ? -9.148 18.906 28.359 1 98.38 159 HIS B C 1
ATOM 4853 O O . HIS B 1 159 ? -10.008 19.5 27.703 1 98.38 159 HIS B O 1
ATOM 4859 N N . VAL B 1 160 ? -9.398 18.125 29.344 1 98.5 160 VAL B N 1
ATOM 4860 C CA . VAL B 1 160 ? -10.688 18.031 30.016 1 98.5 160 VAL B CA 1
ATOM 4861 C C . VAL B 1 160 ? -10.555 18.5 31.453 1 98.5 160 VAL B C 1
ATOM 4863 O O . VAL B 1 160 ? -10.023 17.781 32.312 1 98.5 160 VAL B O 1
ATOM 4866 N N . ASP B 1 161 ? -11.047 19.688 31.75 1 97.75 161 ASP B N 1
ATOM 4867 C CA . ASP B 1 161 ? -10.914 20.297 33.062 1 97.75 161 ASP B CA 1
ATOM 4868 C C . ASP B 1 161 ? -9.453 20.312 33.531 1 97.75 161 ASP B C 1
ATOM 4870 O O . ASP B 1 161 ? -9.148 19.922 34.656 1 97.75 161 ASP B O 1
ATOM 4874 N N . GLY B 1 162 ? -8.664 20.609 32.594 1 96 162 GLY B N 1
ATOM 4875 C CA . GLY B 1 162 ? -7.254 20.766 32.906 1 96 162 GLY B CA 1
ATOM 4876 C C . GLY B 1 162 ? -6.465 19.469 32.781 1 96 162 GLY B C 1
ATOM 4877 O O . GLY B 1 162 ? -5.234 19.5 32.719 1 96 162 GLY B O 1
ATOM 4878 N N . GLU B 1 163 ? -7.113 18.406 32.719 1 97.19 163 GLU B N 1
ATOM 4879 C CA . GLU B 1 163 ? -6.441 17.125 32.562 1 97.19 163 GLU B CA 1
ATOM 4880 C C . GLU B 1 163 ? -6.141 16.828 31.094 1 97.19 163 GLU B C 1
ATOM 4882 O O . GLU B 1 163 ? -7.031 16.906 30.25 1 97.19 163 GLU B O 1
ATOM 4887 N N . PRO B 1 164 ? -4.879 16.469 30.797 1 98.25 164 PRO B N 1
ATOM 4888 C CA . PRO B 1 164 ? -4.535 16.234 29.391 1 98.25 164 PRO B CA 1
ATOM 4889 C C . PRO B 1 164 ? -5.133 14.93 28.859 1 98.25 164 PRO B C 1
ATOM 4891 O O . PRO B 1 164 ? -5.207 13.93 29.578 1 98.25 164 PRO B O 1
ATOM 4894 N N . VAL B 1 165 ? -5.578 14.938 27.641 1 98.69 165 VAL B N 1
ATOM 4895 C CA . VAL B 1 165 ? -6.086 13.789 26.891 1 98.69 165 VAL B CA 1
ATOM 4896 C C . VAL B 1 165 ? -5.43 13.742 25.516 1 98.69 165 VAL B C 1
ATOM 4898 O O . VAL B 1 165 ? -5.48 14.719 24.766 1 98.69 165 VAL B O 1
ATOM 4901 N N . LEU B 1 166 ? -4.793 12.562 25.234 1 98.88 166 LEU B N 1
ATOM 4902 C CA . LEU B 1 166 ? -4.195 12.367 23.906 1 98.88 166 LEU B CA 1
ATOM 4903 C C . LEU B 1 166 ? -5.227 11.828 22.922 1 98.88 166 LEU B C 1
ATOM 4905 O O . LEU B 1 166 ? -6.059 10.992 23.281 1 98.88 166 LEU B O 1
ATOM 4909 N N . GLY B 1 167 ? -5.211 12.328 21.719 1 98.81 167 GLY B N 1
ATOM 4910 C CA . GLY B 1 167 ? -6.098 11.852 20.672 1 98.81 167 GLY B CA 1
ATOM 4911 C C . GLY B 1 167 ? -5.359 11.203 19.516 1 98.81 167 GLY B C 1
ATOM 4912 O O . GLY B 1 167 ? -4.258 11.625 19.156 1 98.81 167 GLY B O 1
ATOM 4913 N N . THR B 1 168 ? -5.953 10.148 18.938 1 98.75 168 THR B N 1
ATOM 4914 C CA . THR B 1 168 ? -5.484 9.492 17.719 1 98.75 168 THR B CA 1
ATOM 4915 C C . THR B 1 168 ? -6.637 9.305 16.734 1 98.75 168 THR B C 1
ATOM 4917 O O . THR B 1 168 ? -7.801 9.234 17.125 1 98.75 168 THR B O 1
ATOM 4920 N N . ALA B 1 169 ? -6.297 9.266 15.445 1 98.31 169 ALA B N 1
ATOM 4921 C CA . ALA B 1 169 ? -7.344 9.008 14.461 1 98.31 169 ALA B CA 1
ATOM 4922 C C . ALA B 1 169 ? -6.766 8.352 13.211 1 98.31 169 ALA B C 1
ATOM 4924 O O . ALA B 1 169 ? -5.602 8.562 12.867 1 98.31 169 ALA B O 1
ATOM 4925 N N . GLN B 1 170 ? -7.613 7.5 12.57 1 97.25 170 GLN B N 1
ATOM 4926 C CA . GLN B 1 170 ? -7.328 6.871 11.281 1 97.25 170 GLN B CA 1
ATOM 4927 C C . GLN B 1 170 ? -8.422 7.184 10.266 1 97.25 170 GLN B C 1
ATOM 4929 O O . GLN B 1 170 ? -9.609 7.035 10.555 1 97.25 170 GLN B O 1
ATOM 4934 N N . GLY B 1 171 ? -7.914 7.617 9.07 1 94.38 171 GLY B N 1
ATOM 4935 C CA . GLY B 1 171 ? -8.852 7.871 7.988 1 94.38 171 GLY B CA 1
ATOM 4936 C C . GLY B 1 171 ? -9.281 9.32 7.898 1 94.38 171 GLY B C 1
ATOM 4937 O O . GLY B 1 171 ? -9.273 10.039 8.898 1 94.38 171 GLY B O 1
ATOM 4938 N N . THR B 1 172 ? -9.742 9.703 6.602 1 94 172 THR B N 1
ATOM 4939 C CA . THR B 1 172 ? -10.219 11.055 6.348 1 94 172 THR B CA 1
ATOM 4940 C C . THR B 1 172 ? -11.516 11.023 5.543 1 94 172 THR B C 1
ATOM 4942 O O . THR B 1 172 ? -12.398 11.867 5.742 1 94 172 THR B O 1
ATOM 4945 N N . TYR B 1 173 ? -11.734 10.047 4.656 1 93.69 173 TYR B N 1
ATOM 4946 C CA . TYR B 1 173 ? -12.742 10.141 3.604 1 93.69 173 TYR B CA 1
ATOM 4947 C C . TYR B 1 173 ? -13.852 9.125 3.824 1 93.69 173 TYR B C 1
ATOM 4949 O O . TYR B 1 173 ? -15.039 9.453 3.725 1 93.69 173 TYR B O 1
ATOM 4957 N N . ARG B 1 174 ? -13.516 7.914 4.094 1 94.44 174 ARG B N 1
ATOM 4958 C CA . ARG B 1 174 ? -14.484 6.836 4.238 1 94.44 174 ARG B CA 1
ATOM 4959 C C . ARG B 1 174 ? -14.68 6.473 5.707 1 94.44 174 ARG B C 1
ATOM 4961 O O . ARG B 1 174 ? -15.016 7.332 6.527 1 94.44 174 ARG B O 1
ATOM 4968 N N . THR B 1 175 ? -14.516 5.254 6.039 1 95.69 175 THR B N 1
ATOM 4969 C CA . THR B 1 175 ? -14.617 4.902 7.453 1 95.69 175 THR B CA 1
ATOM 4970 C C . THR B 1 175 ? -13.477 5.516 8.25 1 95.69 175 THR B C 1
ATOM 4972 O O . THR B 1 175 ? -12.312 5.422 7.844 1 95.69 175 THR B O 1
ATOM 4975 N N . MET B 1 176 ? -13.836 6.145 9.352 1 96.31 176 MET B N 1
ATOM 4976 C CA . MET B 1 176 ? -12.859 6.824 10.195 1 96.31 176 MET B CA 1
ATOM 4977 C C . MET B 1 176 ? -12.969 6.359 11.641 1 96.31 176 MET B C 1
ATOM 4979 O O . MET B 1 176 ? -14.062 6.066 12.125 1 96.31 176 MET B O 1
ATOM 4983 N N . LYS B 1 177 ? -11.867 6.293 12.289 1 97 177 LYS B N 1
ATOM 4984 C CA . LYS B 1 177 ? -11.773 5.875 13.688 1 97 177 LYS B CA 1
ATOM 4985 C C . LYS B 1 177 ? -11.008 6.902 14.516 1 97 177 LYS B C 1
ATOM 4987 O O . LYS B 1 177 ? -9.898 7.301 14.156 1 97 177 LYS B O 1
ATOM 4992 N N . LEU B 1 178 ? -11.578 7.305 15.664 1 98.25 178 LEU B N 1
ATOM 4993 C CA . LEU B 1 178 ? -10.922 8.234 16.578 1 98.25 178 LEU B CA 1
ATOM 4994 C C . LEU B 1 178 ? -10.891 7.664 18 1 98.25 178 LEU B C 1
ATOM 4996 O O . LEU B 1 178 ? -11.82 6.969 18.406 1 98.25 178 LEU B O 1
ATOM 5000 N N . GLN B 1 179 ? -9.875 7.992 18.734 1 98.75 179 GLN B N 1
ATOM 5001 C CA . GLN B 1 179 ? -9.75 7.574 20.125 1 98.75 179 GLN B CA 1
ATOM 5002 C C . GLN B 1 179 ? -9.227 8.703 21 1 98.75 179 GLN B C 1
ATOM 5004 O O . GLN B 1 179 ? -8.5 9.586 20.516 1 98.75 179 GLN B O 1
ATOM 5009 N N . GLY B 1 180 ? -9.602 8.711 22.234 1 98.75 180 GLY B N 1
ATOM 5010 C CA . GLY B 1 180 ? -8.969 9.469 23.297 1 98.75 180 GLY B CA 1
ATOM 5011 C C . GLY B 1 180 ? -8.281 8.602 24.328 1 98.75 180 GLY B C 1
ATOM 5012 O O . GLY B 1 180 ? -8.75 7.5 24.641 1 98.75 180 GLY B O 1
ATOM 5013 N N . TRP B 1 181 ? -7.184 9.094 24.844 1 98.81 181 TRP B N 1
ATOM 5014 C CA . TRP B 1 181 ? -6.379 8.312 25.766 1 98.81 181 TRP B CA 1
ATOM 5015 C C . TRP B 1 181 ? -6.105 9.094 27.047 1 98.81 181 TRP B C 1
ATOM 5017 O O . TRP B 1 181 ? -5.801 10.289 27 1 98.81 181 TRP B O 1
ATOM 5027 N N . ASN B 1 182 ? -6.152 8.398 28.156 1 98.44 182 ASN B N 1
ATOM 5028 C CA . ASN B 1 182 ? -5.762 8.945 29.453 1 98.44 182 ASN B CA 1
ATOM 5029 C C . ASN B 1 182 ? -4.242 9.023 29.594 1 98.44 182 ASN B C 1
ATOM 5031 O O . ASN B 1 182 ? -3.512 8.469 28.766 1 98.44 182 ASN B O 1
ATOM 5035 N N . PRO B 1 183 ? -3.756 9.711 30.578 1 97.69 183 PRO B N 1
ATOM 5036 C CA . PRO B 1 183 ? -2.309 9.836 30.75 1 97.69 183 PRO B CA 1
ATOM 5037 C C . PRO B 1 183 ? -1.609 8.492 30.922 1 97.69 183 PRO B C 1
ATOM 5039 O O . PRO B 1 183 ? -0.436 8.352 30.562 1 97.69 183 PRO B O 1
ATOM 5042 N N . ASP B 1 184 ? -2.309 7.445 31.406 1 97.25 184 ASP B N 1
ATOM 5043 C CA . ASP B 1 184 ? -1.714 6.117 31.547 1 97.25 184 ASP B CA 1
ATOM 5044 C C . ASP B 1 184 ? -1.893 5.293 30.281 1 97.25 184 ASP B C 1
ATOM 5046 O O . ASP B 1 184 ? -1.599 4.094 30.266 1 97.25 184 ASP B O 1
ATOM 5050 N N . LEU B 1 185 ? -2.484 5.887 29.234 1 98.25 185 LEU B N 1
ATOM 5051 C CA . LEU B 1 185 ? -2.691 5.352 27.906 1 98.25 185 LEU B CA 1
ATOM 5052 C C . LEU B 1 185 ? -3.768 4.273 27.906 1 98.25 185 LEU B C 1
ATOM 5054 O O . LEU B 1 185 ? -3.822 3.439 27 1 98.25 185 LEU B O 1
ATOM 5058 N N . SER B 1 186 ? -4.516 4.195 29 1 98.25 186 SER B N 1
ATOM 5059 C CA . SER B 1 186 ? -5.785 3.496 28.844 1 98.25 186 SER B CA 1
ATOM 5060 C C . SER B 1 186 ? -6.746 4.273 27.953 1 98.25 186 SER B C 1
ATOM 5062 O O . SER B 1 186 ? -6.777 5.504 28 1 98.25 186 SER B O 1
ATOM 5064 N N . ARG B 1 187 ? -7.508 3.584 27.234 1 98.06 187 ARG B N 1
ATOM 5065 C CA . ARG B 1 187 ? -8.43 4.246 26.312 1 98.06 187 ARG B CA 1
ATOM 5066 C C . ARG B 1 187 ? -9.57 4.918 27.062 1 98.06 187 ARG B C 1
ATOM 5068 O O . ARG B 1 187 ? -10.242 4.281 27.875 1 98.06 187 ARG B O 1
ATOM 5075 N N . ARG B 1 188 ? -9.805 6.109 26.781 1 98.38 188 ARG B N 1
ATOM 5076 C CA . ARG B 1 188 ? -10.883 6.879 27.391 1 98.38 188 ARG B CA 1
ATOM 5077 C C . ARG B 1 188 ? -12.172 6.762 26.578 1 98.38 188 ARG B C 1
ATOM 5079 O O . ARG B 1 188 ? -13.25 6.566 27.141 1 98.38 188 ARG B O 1
ATOM 5086 N N . TRP B 1 189 ? -12.133 6.906 25.297 1 98.5 189 TRP B N 1
ATOM 5087 C CA . TRP B 1 189 ? -13.273 6.777 24.391 1 98.5 189 TRP B CA 1
ATOM 5088 C C . TRP B 1 189 ? -12.82 6.359 23 1 98.5 189 TRP B C 1
ATOM 5090 O O . TRP B 1 189 ? -11.633 6.441 22.672 1 98.5 189 TRP B O 1
ATOM 5100 N N . GLU B 1 190 ? -13.672 5.805 22.219 1 98.06 190 GLU B N 1
ATOM 5101 C CA . GLU B 1 190 ? -13.523 5.496 20.797 1 98.06 190 GLU B CA 1
ATOM 5102 C C . GLU B 1 190 ? -14.75 5.938 20 1 98.06 190 GLU B C 1
ATOM 5104 O O . GLU B 1 190 ? -15.883 5.77 20.469 1 98.06 190 GLU B O 1
ATOM 5109 N N . LEU B 1 191 ? -14.516 6.617 18.969 1 98 191 LEU B N 1
ATOM 5110 C CA . LEU B 1 191 ? -15.555 7.055 18.047 1 98 191 LEU B CA 1
ATOM 5111 C C . LEU B 1 191 ? -15.328 6.48 16.656 1 98 191 LEU B C 1
ATOM 5113 O O . LEU B 1 191 ? -14.258 6.668 16.062 1 98 191 LEU B O 1
ATOM 5117 N N . MET B 1 192 ? -16.281 5.707 16.172 1 96.62 192 MET B N 1
ATOM 5118 C CA . MET B 1 192 ? -16.266 5.191 14.805 1 96.62 192 MET B CA 1
ATOM 5119 C C . MET B 1 192 ? -17.281 5.934 13.938 1 96.62 192 MET B C 1
ATOM 5121 O O . MET B 1 192 ? -18.438 6.074 14.32 1 96.62 192 MET B O 1
ATOM 5125 N N . ILE B 1 193 ? -16.828 6.465 12.836 1 96.44 193 ILE B N 1
ATOM 5126 C CA . ILE B 1 193 ? -17.672 7.074 11.828 1 96.44 193 ILE B CA 1
ATOM 5127 C C . ILE B 1 193 ? -17.641 6.242 10.547 1 96.44 193 ILE B C 1
ATOM 5129 O O . ILE B 1 193 ? -16.641 6.254 9.82 1 96.44 193 ILE B O 1
ATOM 5133 N N . ASP B 1 194 ? -18.688 5.633 10.18 1 95.81 194 ASP B N 1
ATOM 5134 C CA . ASP B 1 194 ? -18.734 4.699 9.062 1 95.81 194 ASP B CA 1
ATOM 5135 C C . ASP B 1 194 ? -18.812 5.441 7.727 1 95.81 194 ASP B C 1
ATOM 5137 O O . ASP B 1 194 ? -19.297 6.578 7.672 1 95.81 194 ASP B O 1
ATOM 5141 N N . ARG B 1 195 ? -18.453 4.75 6.68 1 93.38 195 ARG B N 1
ATOM 5142 C CA . ARG B 1 195 ? -18.406 5.316 5.332 1 93.38 195 ARG B CA 1
ATOM 5143 C C . ARG B 1 195 ? -19.766 5.852 4.926 1 93.38 195 ARG B C 1
ATOM 5145 O O . ARG B 1 195 ? -19.859 6.867 4.23 1 93.38 195 ARG B O 1
ATOM 5152 N N . ASP B 1 196 ? -20.828 5.25 5.402 1 93.56 196 ASP B N 1
ATOM 5153 C CA . ASP B 1 196 ? -22.156 5.609 4.941 1 93.56 196 ASP B CA 1
ATOM 5154 C C . ASP B 1 196 ? -22.875 6.504 5.957 1 93.56 196 ASP B C 1
ATOM 5156 O O . ASP B 1 196 ? -24.016 6.902 5.746 1 93.56 196 ASP B O 1
ATOM 5160 N N . ASP B 1 197 ? -22.219 6.832 7.102 1 95.38 197 ASP B N 1
ATOM 5161 C CA . ASP B 1 197 ? -22.812 7.762 8.055 1 95.38 197 ASP B CA 1
ATOM 5162 C C . ASP B 1 197 ? -23.016 9.141 7.426 1 95.38 197 ASP B C 1
ATOM 5164 O O . ASP B 1 197 ? -22.172 9.617 6.668 1 95.38 197 ASP B O 1
ATOM 5168 N N . PRO B 1 198 ? -24.109 9.766 7.77 1 95.38 198 PRO B N 1
ATOM 5169 C CA . PRO B 1 198 ? -24.344 11.102 7.215 1 95.38 198 PRO B CA 1
ATOM 5170 C C . PRO B 1 198 ? -23.375 12.141 7.777 1 95.38 198 PRO B C 1
ATOM 5172 O O . PRO B 1 198 ? -22.828 11.961 8.867 1 95.38 198 PRO B O 1
ATOM 5175 N N . GLY B 1 199 ? -23.281 13.281 7 1 96.56 199 GLY B N 1
ATOM 5176 C CA . GLY B 1 199 ? -22.5 14.422 7.457 1 96.56 199 GLY B CA 1
ATOM 5177 C C . GLY B 1 199 ? -21.109 14.477 6.855 1 96.56 199 GLY B C 1
ATOM 5178 O O . GLY B 1 199 ? -20.781 13.688 5.965 1 96.56 199 GLY B O 1
ATOM 5179 N N . ALA B 1 200 ? -20.375 15.359 7.379 1 97 200 ALA B N 1
ATOM 5180 C CA . ALA B 1 200 ? -19.062 15.688 6.82 1 97 200 ALA B CA 1
ATOM 5181 C C . ALA B 1 200 ? -18.062 14.57 7.086 1 97 200 ALA B C 1
ATOM 5183 O O . ALA B 1 200 ? -18.125 13.906 8.125 1 97 200 ALA B O 1
ATOM 5184 N N . ARG B 1 201 ? -17.172 14.414 6.152 1 97.12 201 ARG B N 1
ATOM 5185 C CA . ARG B 1 201 ? -15.969 13.602 6.367 1 97.12 201 ARG B CA 1
ATOM 5186 C C . ARG B 1 201 ? -14.891 14.398 7.098 1 97.12 201 ARG B C 1
ATOM 5188 O O . ARG B 1 201 ? -15.164 15.469 7.645 1 97.12 201 ARG B O 1
ATOM 5195 N N . GLY B 1 202 ? -13.711 13.844 7.234 1 96.25 202 GLY B N 1
ATOM 5196 C CA . GLY B 1 202 ? -12.625 14.531 7.918 1 96.25 202 GLY B CA 1
ATOM 5197 C C . GLY B 1 202 ? -12.062 15.695 7.125 1 96.25 202 GLY B C 1
ATOM 5198 O O . GLY B 1 202 ? -12.734 16.234 6.246 1 96.25 202 GLY B O 1
ATOM 5199 N N . SER B 1 203 ? -10.961 16.234 7.594 1 96.25 203 SER B N 1
ATOM 5200 C CA . SER B 1 203 ? -10.203 17.312 6.969 1 96.25 203 SER B CA 1
ATOM 5201 C C . SER B 1 203 ? -8.703 17.016 6.992 1 96.25 203 SER B C 1
ATOM 5203 O O . SER B 1 203 ? -8.273 16.031 7.598 1 96.25 203 SER B O 1
ATOM 5205 N N . HIS B 1 204 ? -8 17.797 6.238 1 94.75 204 HIS B N 1
ATOM 5206 C CA . HIS B 1 204 ? -6.551 17.688 6.297 1 94.75 204 HIS B CA 1
ATOM 5207 C C . HIS B 1 204 ? -5.996 18.375 7.539 1 94.75 204 HIS B C 1
ATOM 5209 O O . HIS B 1 204 ? -4.793 18.328 7.797 1 94.75 204 HIS B O 1
ATOM 5215 N N . MET B 1 205 ? -6.898 18.938 8.289 1 96.69 205 MET B N 1
ATOM 5216 C CA . MET B 1 205 ? -6.602 19.656 9.531 1 96.69 205 MET B CA 1
ATOM 5217 C C . MET B 1 205 ? -7.352 19.031 10.703 1 96.69 205 MET B C 1
ATOM 5219 O O . MET B 1 205 ? -8.328 18.297 10.508 1 96.69 205 MET B O 1
ATOM 5223 N N . CYS B 1 206 ? -6.848 19.281 11.93 1 97.88 206 CYS B N 1
ATOM 5224 C CA . CYS B 1 206 ? -7.504 18.75 13.117 1 97.88 206 CYS B CA 1
ATOM 5225 C C . CYS B 1 206 ? -7.324 19.688 14.305 1 97.88 206 CYS B C 1
ATOM 5227 O O . CYS B 1 206 ? -6.789 19.281 15.336 1 97.88 206 CYS B O 1
ATOM 5229 N N . PRO B 1 207 ? -7.855 20.875 14.219 1 98.19 207 PRO B N 1
ATOM 5230 C CA . PRO B 1 207 ? -7.688 21.812 15.328 1 98.19 207 PRO B CA 1
ATOM 5231 C C . PRO B 1 207 ? -8.414 21.359 16.594 1 98.19 207 PRO B C 1
ATOM 5233 O O . PRO B 1 207 ? -9.5 20.781 16.516 1 98.19 207 PRO B O 1
ATOM 5236 N N . VAL B 1 208 ? -7.828 21.641 17.734 1 98.62 208 VAL B N 1
ATOM 5237 C CA . VAL B 1 208 ? -8.375 21.344 19.062 1 98.62 208 VAL B CA 1
ATOM 5238 C C . VAL B 1 208 ? -8.438 22.609 19.891 1 98.62 208 VAL B C 1
ATOM 5240 O O . VAL B 1 208 ? -7.449 23.344 19.984 1 98.62 208 VAL B O 1
ATOM 5243 N N . LEU B 1 209 ? -9.531 22.922 20.453 1 98.25 209 LEU B N 1
ATOM 5244 C CA . LEU B 1 209 ? -9.711 24.109 21.281 1 98.25 209 LEU B CA 1
ATOM 5245 C C . LEU B 1 209 ? -10.977 24 22.141 1 98.25 209 LEU B C 1
ATOM 5247 O O . LEU B 1 209 ? -11.852 23.172 21.844 1 98.25 209 LEU B O 1
ATOM 5251 N N . ASP B 1 210 ? -11.055 24.781 23.188 1 98.06 210 ASP B N 1
ATOM 5252 C CA . ASP B 1 210 ? -12.297 24.906 23.938 1 98.06 210 ASP B CA 1
ATOM 5253 C C . ASP B 1 210 ? -13.266 25.859 23.25 1 98.06 210 ASP B C 1
ATOM 5255 O O . ASP B 1 210 ? -13.32 27.047 23.562 1 98.06 210 ASP B O 1
ATOM 5259 N N . LEU B 1 211 ? -14.016 25.297 22.375 1 97.62 211 LEU B N 1
ATOM 5260 C CA . LEU B 1 211 ? -14.844 26.062 21.438 1 97.62 211 LEU B CA 1
ATOM 5261 C C . LEU B 1 211 ? -16.016 26.703 22.172 1 97.62 211 LEU B C 1
ATOM 5263 O O . LEU B 1 211 ? -16.453 27.797 21.797 1 97.62 211 LEU B O 1
ATOM 5267 N N . ASN B 1 212 ? -16.531 26.125 23.219 1 96.38 212 ASN B N 1
ATOM 5268 C CA . ASN B 1 212 ? -17.734 26.609 23.891 1 96.38 212 ASN B CA 1
ATOM 5269 C C . ASN B 1 212 ? -17.438 27.078 25.312 1 96.38 212 ASN B C 1
ATOM 5271 O O . ASN B 1 212 ? -18.359 27.297 26.094 1 96.38 212 ASN B O 1
ATOM 5275 N N . ASP B 1 213 ? -16.188 27.125 25.703 1 95.62 213 ASP B N 1
ATOM 5276 C CA . ASP B 1 213 ? -15.688 27.719 26.938 1 95.62 213 ASP B CA 1
ATOM 5277 C C . ASP B 1 213 ? -16.219 26.969 28.156 1 95.62 213 ASP B C 1
ATOM 5279 O O . ASP B 1 213 ? -16.609 27.578 29.156 1 95.62 213 ASP B O 1
ATOM 5283 N N . ASP B 1 214 ? -16.312 25.672 28.094 1 97.12 214 ASP B N 1
ATOM 5284 C CA . ASP B 1 214 ? -16.844 24.906 29.219 1 97.12 214 ASP B CA 1
ATOM 5285 C C . ASP B 1 214 ? -15.734 24.141 29.938 1 97.12 214 ASP B C 1
ATOM 5287 O O . ASP B 1 214 ? -16.016 23.312 30.812 1 97.12 214 ASP B O 1
ATOM 5291 N N . GLY B 1 215 ? -14.492 24.328 29.484 1 97.75 215 GLY B N 1
ATOM 5292 C CA . GLY B 1 215 ? -13.359 23.688 30.141 1 97.75 215 GLY B CA 1
ATOM 5293 C C . GLY B 1 215 ? -13.008 22.344 29.562 1 97.75 215 GLY B C 1
ATOM 5294 O O . GLY B 1 215 ? -12.07 21.688 30.016 1 97.75 215 GLY B O 1
ATOM 5295 N N . VAL B 1 216 ? -13.766 21.953 28.625 1 98.56 216 VAL B N 1
ATOM 5296 C CA . VAL B 1 216 ? -13.5 20.734 27.859 1 98.56 216 VAL B CA 1
ATOM 5297 C C . VAL B 1 216 ? -13.156 21.094 26.422 1 98.56 216 VAL B C 1
ATOM 5299 O O . VAL B 1 216 ? -13.93 21.75 25.734 1 98.56 216 VAL B O 1
ATOM 5302 N N . ASP B 1 217 ? -11.977 20.672 25.984 1 98.69 217 ASP B N 1
ATOM 5303 C CA . ASP B 1 217 ? -11.594 20.953 24.594 1 98.69 217 ASP B CA 1
ATOM 5304 C C . ASP B 1 217 ? -12.445 20.156 23.609 1 98.69 217 ASP B C 1
ATOM 5306 O O . ASP B 1 217 ? -12.938 19.078 23.953 1 98.69 217 ASP B O 1
ATOM 5310 N N . GLU B 1 218 ? -12.617 20.672 22.438 1 98.75 218 GLU B N 1
ATOM 5311 C CA . GLU B 1 218 ? -13.242 20 21.312 1 98.75 218 GLU B CA 1
ATOM 5312 C C . GLU B 1 218 ? -12.266 19.844 20.156 1 98.75 218 GLU B C 1
ATOM 5314 O O . GLU B 1 218 ? -11.391 20.672 19.953 1 98.75 218 GLU B O 1
ATOM 5319 N N . LEU B 1 219 ? -12.406 18.75 19.453 1 98.69 219 LEU B N 1
ATOM 5320 C CA . LEU B 1 219 ? -11.766 18.516 18.172 1 98.69 219 LEU B CA 1
ATOM 5321 C C . LEU B 1 219 ? -12.703 18.859 17.031 1 98.69 219 LEU B C 1
ATOM 5323 O O . LEU B 1 219 ? -13.859 18.438 17 1 98.69 219 LEU B O 1
ATOM 5327 N N . LEU B 1 220 ? -12.234 19.688 16.125 1 98.5 220 LEU B N 1
ATOM 5328 C CA . LEU B 1 220 ? -12.93 19.812 14.844 1 98.5 220 LEU B CA 1
ATOM 5329 C C . LEU B 1 220 ? -12.422 18.781 13.844 1 98.5 220 LEU B C 1
ATOM 5331 O O . LEU B 1 220 ? -11.328 18.922 13.297 1 98.5 220 LEU B O 1
ATOM 5335 N N . TRP B 1 221 ? -13.211 17.75 13.641 1 98.25 221 TRP B N 1
ATOM 5336 C CA . TRP B 1 221 ? -12.945 16.703 12.656 1 98.25 221 TRP B CA 1
ATOM 5337 C C . TRP B 1 221 ? -13.742 16.953 11.375 1 98.25 221 TRP B C 1
ATOM 5339 O O . TRP B 1 221 ? -14.828 16.391 11.195 1 98.25 221 TRP B O 1
ATOM 5349 N N . GLY B 1 222 ? -13.062 17.688 10.477 1 97.44 222 GLY B N 1
ATOM 5350 C CA . GLY B 1 222 ? -13.867 18.328 9.453 1 97.44 222 GLY B CA 1
ATOM 5351 C C . GLY B 1 222 ? -14.852 19.344 10.016 1 97.44 222 GLY B C 1
ATOM 5352 O O . GLY B 1 222 ? -14.477 20.219 10.797 1 97.44 222 GLY B O 1
ATOM 5353 N N . GLU B 1 223 ? -16.047 19.125 9.508 1 98.31 223 GLU B N 1
ATOM 5354 C CA . GLU B 1 223 ? -17.062 20.047 9.977 1 98.31 223 GLU B CA 1
ATOM 5355 C C . GLU B 1 223 ? -17.906 19.422 11.086 1 98.31 223 GLU B C 1
ATOM 5357 O O . GLU B 1 223 ? -19.094 19.734 11.219 1 98.31 223 GLU B O 1
ATOM 5362 N N . ARG B 1 224 ? -17.281 18.469 11.781 1 98.19 224 ARG B N 1
ATOM 5363 C CA . ARG B 1 224 ? -17.828 17.812 12.969 1 98.19 224 ARG B CA 1
ATOM 5364 C C . ARG B 1 224 ? -17.094 18.266 14.227 1 98.19 224 ARG B C 1
ATOM 5366 O O . ARG B 1 224 ? -15.859 18.375 14.219 1 98.19 224 ARG B O 1
ATOM 5373 N N . 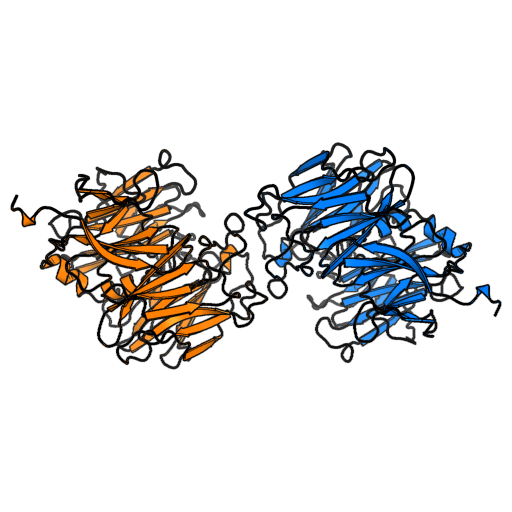CYS B 1 225 ? -17.891 18.484 15.281 1 98.69 225 CYS B N 1
ATOM 5374 C CA . CYS B 1 225 ? -17.312 18.875 16.562 1 98.69 225 CYS B CA 1
ATOM 5375 C C . CYS B 1 225 ? -17.422 17.734 17.562 1 98.69 225 CYS B C 1
ATOM 5377 O O . CYS B 1 225 ? -18.531 17.281 17.891 1 98.69 225 CYS B O 1
ATOM 5379 N N . VAL B 1 226 ? -16.219 17.312 18.078 1 98.69 226 VAL B N 1
ATOM 5380 C CA . VAL B 1 226 ? -16.172 16.203 19.016 1 98.69 226 VAL B CA 1
ATOM 5381 C C . VAL B 1 226 ? -15.531 16.656 20.328 1 98.69 226 VAL B C 1
ATOM 5383 O O . VAL B 1 226 ? -14.422 17.188 20.328 1 98.69 226 VAL B O 1
ATOM 5386 N N . GLU B 1 227 ? -16.188 16.453 21.438 1 98.56 227 GLU B N 1
ATOM 5387 C CA . GLU B 1 227 ? -15.586 16.859 22.703 1 98.56 227 GLU B CA 1
ATOM 5388 C C . GLU B 1 227 ? -14.633 15.781 23.219 1 98.56 227 GLU B C 1
ATOM 5390 O O . GLU B 1 227 ? -14.805 14.594 22.938 1 98.56 227 GLU B O 1
ATOM 5395 N N . PHE B 1 228 ? -13.68 16.094 24.062 1 97.81 228 PHE B N 1
ATOM 5396 C CA . PHE B 1 228 ? -12.562 15.25 24.438 1 97.81 228 PHE B CA 1
ATOM 5397 C C . PHE B 1 228 ? -12.906 14.398 25.656 1 97.81 228 PHE B C 1
ATOM 5399 O O . PHE B 1 228 ? -12.188 13.453 26 1 97.81 228 PHE B O 1
ATOM 5406 N N . ASP B 1 229 ? -13.977 14.648 26.328 1 98.06 229 ASP B N 1
ATOM 5407 C CA . ASP B 1 229 ? -14.25 13.938 27.578 1 98.06 229 ASP B CA 1
ATOM 5408 C C . ASP B 1 229 ? -14.758 12.523 27.297 1 98.06 229 ASP B C 1
ATOM 5410 O O . ASP B 1 229 ? -14.156 11.547 27.75 1 98.06 229 ASP B O 1
ATOM 5414 N N . GLU B 1 230 ? -15.773 12.414 26.484 1 98.19 230 GLU B N 1
ATOM 5415 C CA . GLU B 1 230 ? -16.359 11.109 26.219 1 98.19 230 GLU B CA 1
ATOM 5416 C C . GLU B 1 230 ? -16.297 10.781 24.719 1 98.19 230 GLU B C 1
ATOM 5418 O O . GLU B 1 230 ? -16.734 9.703 24.297 1 98.19 230 GLU B O 1
ATOM 5423 N N . GLY B 1 231 ? -15.727 11.648 23.969 1 98.38 231 GLY B N 1
ATOM 5424 C CA . GLY B 1 231 ? -15.672 11.422 22.531 1 98.38 231 GLY B CA 1
ATOM 5425 C C . GLY B 1 231 ? -17.016 11.602 21.844 1 98.38 231 GLY B C 1
ATOM 5426 O O . GLY B 1 231 ? -17.281 11 20.812 1 98.38 231 GLY B O 1
ATOM 5427 N N . ARG B 1 232 ? -18 12.422 22.484 1 97.56 232 ARG B N 1
ATOM 5428 C CA . ARG B 1 232 ? -19.344 12.633 21.953 1 97.56 232 ARG B CA 1
ATOM 5429 C C . ARG B 1 232 ? -19.344 13.703 20.875 1 97.56 232 ARG B C 1
ATOM 5431 O O . ARG B 1 232 ? -18.656 14.727 21.016 1 97.56 232 ARG B O 1
ATOM 5438 N N . GLU B 1 233 ? -19.922 13.406 19.781 1 98.19 233 GLU B N 1
ATOM 5439 C CA . GLU B 1 233 ? -20.203 14.438 18.781 1 98.19 233 GLU B CA 1
ATOM 5440 C C . GLU B 1 233 ? -21.156 15.492 19.328 1 98.19 233 GLU B C 1
ATOM 5442 O O . GLU B 1 233 ? -22.281 15.18 19.734 1 98.19 233 GLU B O 1
ATOM 5447 N N . LEU B 1 234 ? -20.719 16.703 19.375 1 98.38 234 LEU B N 1
ATOM 5448 C CA . LEU B 1 234 ? -21.594 17.781 19.812 1 98.38 234 LEU B CA 1
ATOM 5449 C C . LEU B 1 234 ? -22.469 18.281 18.672 1 98.38 234 LEU B C 1
ATOM 5451 O O . LEU B 1 234 ? -23.656 18.578 18.875 1 98.38 234 LEU B O 1
ATOM 5455 N N . TRP B 1 235 ? -21.922 18.391 17.531 1 98.19 235 TRP B N 1
ATOM 5456 C CA . TRP B 1 235 ? -22.656 18.734 16.328 1 98.19 235 TRP B CA 1
ATOM 5457 C C . TRP B 1 235 ? -21.859 18.328 15.078 1 98.19 235 TRP B C 1
ATOM 5459 O O . TRP B 1 235 ? -20.656 18.109 15.148 1 98.19 235 TRP B O 1
ATOM 5469 N N . CYS B 1 236 ? -22.531 18.109 14.023 1 98.25 236 CYS B N 1
ATOM 5470 C CA . CYS B 1 236 ? -22 18.016 12.664 1 98.25 236 CYS B CA 1
ATOM 5471 C C . CYS B 1 236 ? -22.672 19.031 11.75 1 98.25 236 CYS B C 1
ATOM 5473 O O . CYS B 1 236 ? -23.859 18.906 11.453 1 98.25 236 CYS B O 1
ATOM 5475 N N . ALA B 1 237 ? -21.859 19.984 11.367 1 97.88 237 ALA B N 1
ATOM 5476 C CA . ALA B 1 237 ? -22.422 21.047 10.555 1 97.88 237 ALA B CA 1
ATOM 5477 C C . ALA B 1 237 ? -22.906 20.516 9.211 1 97.88 237 ALA B C 1
ATOM 5479 O O . ALA B 1 237 ? -22.266 19.672 8.602 1 97.88 237 ALA B O 1
ATOM 5480 N N . ASP B 1 238 ? -24.125 21 8.789 1 97.38 238 ASP B N 1
ATOM 5481 C CA . ASP B 1 238 ? -24.719 20.625 7.508 1 97.38 238 ASP B CA 1
ATOM 5482 C C . ASP B 1 238 ? -24.859 19.125 7.375 1 97.38 238 ASP B C 1
ATOM 5484 O O . ASP B 1 238 ? -24.672 18.562 6.289 1 97.38 238 ASP B O 1
ATOM 5488 N N . ARG B 1 239 ? -25.125 18.422 8.383 1 96.75 239 ARG B N 1
ATOM 5489 C CA . ARG B 1 239 ? -25.141 16.969 8.461 1 96.75 239 ARG B CA 1
ATOM 5490 C C . ARG B 1 239 ? -25.922 16.359 7.309 1 96.75 239 ARG B C 1
ATOM 5492 O O . ARG B 1 239 ? -25.547 15.328 6.754 1 96.75 239 ARG B O 1
ATOM 5499 N N . ASP B 1 240 ? -26.984 16.984 6.977 1 95.69 240 ASP B N 1
ATOM 5500 C CA . ASP B 1 240 ? -27.875 16.344 6.016 1 95.69 240 ASP B CA 1
ATOM 5501 C C . ASP B 1 240 ? -27.688 16.938 4.617 1 95.69 240 ASP B C 1
ATOM 5503 O O . ASP B 1 240 ? -28.312 16.469 3.656 1 95.69 240 ASP B O 1
ATOM 5507 N N . THR B 1 241 ? -26.781 17.891 4.496 1 95.88 241 THR B N 1
ATOM 5508 C CA . THR B 1 241 ? -26.672 18.562 3.203 1 95.88 241 THR B CA 1
ATOM 5509 C C . THR B 1 241 ? -25.234 18.578 2.721 1 95.88 241 THR B C 1
ATOM 5511 O O . THR B 1 241 ? -24.938 19.031 1.611 1 95.88 241 THR B O 1
ATOM 5514 N N . TRP B 1 242 ? -24.344 18.141 3.482 1 96.25 242 TRP B N 1
ATOM 5515 C CA . TRP B 1 242 ? -22.938 18.031 3.107 1 96.25 242 TRP B CA 1
ATOM 5516 C C . TRP B 1 242 ? -22.375 16.672 3.508 1 96.25 242 TRP B C 1
ATOM 5518 O O . TRP B 1 242 ? -22.438 16.281 4.68 1 96.25 242 TRP B O 1
ATOM 5528 N N . SER B 1 243 ? -21.734 15.992 2.486 1 96.19 243 SER B N 1
ATOM 5529 C CA . SER B 1 243 ? -21.25 14.648 2.74 1 96.19 243 SER B CA 1
ATOM 5530 C C . SER B 1 243 ? -19.797 14.5 2.305 1 96.19 243 SER B C 1
ATOM 5532 O O . SER B 1 243 ? -19.25 13.391 2.266 1 96.19 243 SER B O 1
ATOM 5534 N N . GLY B 1 244 ? -19.109 15.57 1.949 1 95.75 244 GLY B N 1
ATOM 5535 C CA . GLY B 1 244 ? -17.734 15.539 1.494 1 95.75 244 GLY B CA 1
ATOM 5536 C C . GLY B 1 244 ? -16.734 15.945 2.57 1 95.75 244 GLY B C 1
ATOM 5537 O O . GLY B 1 244 ? -17.062 15.898 3.762 1 95.75 244 GLY B O 1
ATOM 5538 N N . HIS B 1 245 ? -15.531 16.125 2.189 1 94.62 245 HIS B N 1
ATOM 5539 C CA . HIS B 1 245 ? -14.531 16.578 3.154 1 94.62 245 HIS B CA 1
ATOM 5540 C C . HIS B 1 245 ? -14.109 18.016 2.873 1 94.62 245 HIS B C 1
ATOM 5542 O O . HIS B 1 245 ? -14.164 18.469 1.729 1 94.62 245 HIS B O 1
ATOM 5548 N N . SER B 1 246 ? -13.719 18.688 3.822 1 95.5 246 SER B N 1
ATOM 5549 C CA . SER B 1 246 ? -13.172 20.047 3.74 1 95.5 246 SER B CA 1
ATOM 5550 C C . SER B 1 246 ? -11.648 20.031 3.855 1 95.5 246 SER B C 1
ATOM 5552 O O . SER B 1 246 ? -11.094 19.422 4.777 1 95.5 246 SER B O 1
ATOM 5554 N N . ASP B 1 247 ? -11.047 20.688 2.941 1 94.81 247 ASP B N 1
ATOM 5555 C CA . ASP B 1 247 ? -9.594 20.812 3.02 1 94.81 247 ASP B CA 1
ATOM 5556 C C . ASP B 1 247 ? -9.18 21.719 4.184 1 94.81 247 ASP B C 1
ATOM 5558 O O . ASP B 1 247 ? -8.109 21.531 4.766 1 94.81 247 ASP B O 1
ATOM 5562 N N . ILE B 1 248 ? -10.078 22.641 4.426 1 96.25 248 ILE B N 1
ATOM 5563 C CA . ILE B 1 248 ? -9.773 23.625 5.457 1 96.25 248 ILE B CA 1
ATOM 5564 C C . ILE B 1 248 ? -10.883 23.641 6.508 1 96.25 248 ILE B C 1
ATOM 5566 O O . ILE B 1 248 ? -12.07 23.672 6.164 1 96.25 248 ILE B O 1
ATOM 5570 N N . VAL B 1 249 ? -10.57 23.562 7.707 1 97.56 249 VAL B N 1
ATOM 5571 C CA . VAL B 1 249 ? -11.391 23.828 8.883 1 97.56 249 VAL B CA 1
ATOM 5572 C C . VAL B 1 249 ? -10.602 24.656 9.898 1 97.56 249 VAL B C 1
ATOM 5574 O O . VAL B 1 249 ? -9.789 24.109 10.648 1 97.56 249 VAL B O 1
ATOM 5577 N N . LEU B 1 250 ? -10.906 25.922 9.898 1 97.62 250 LEU B N 1
ATOM 5578 C CA . LEU B 1 250 ? -10.031 26.844 10.609 1 97.62 250 LEU B CA 1
ATOM 5579 C C . LEU B 1 250 ? -10.82 27.656 11.641 1 97.62 250 LEU B C 1
ATOM 5581 O O . LEU B 1 250 ? -11.617 28.516 11.281 1 97.62 250 LEU B O 1
ATOM 5585 N N . PRO B 1 251 ? -10.578 27.375 12.922 1 97.88 251 PRO B N 1
ATOM 5586 C CA . PRO B 1 251 ? -11.156 28.266 13.938 1 97.88 251 PRO B CA 1
ATOM 5587 C C . PRO B 1 251 ? -10.656 29.703 13.82 1 97.88 251 PRO B C 1
ATOM 5589 O O . PRO B 1 251 ? -9.461 29.922 13.641 1 97.88 251 PRO B O 1
ATOM 5592 N N . THR B 1 252 ? -11.562 30.609 13.867 1 97.25 252 THR B N 1
ATOM 5593 C CA . THR B 1 252 ? -11.281 32.031 13.758 1 97.25 252 THR B CA 1
ATOM 5594 C C . THR B 1 252 ? -11.992 32.812 14.859 1 97.25 252 THR B C 1
ATOM 5596 O O . THR B 1 252 ? -13.211 32.75 14.984 1 97.25 252 THR B O 1
ATOM 5599 N N . LEU B 1 253 ? -11.211 33.562 15.633 1 96.38 253 LEU B N 1
ATOM 5600 C CA . LEU B 1 253 ? -11.773 34.25 16.781 1 96.38 253 LEU B CA 1
ATOM 5601 C C . LEU B 1 253 ? -12.047 35.719 16.453 1 96.38 253 LEU B C 1
ATOM 5603 O O . LEU B 1 253 ? -11.172 36.406 15.953 1 96.38 253 LEU B O 1
ATOM 5607 N N . ASP B 1 254 ? -13.289 36.125 16.688 1 94.5 254 ASP B N 1
ATOM 5608 C CA . ASP B 1 254 ? -13.617 37.531 16.766 1 94.5 254 ASP B CA 1
ATOM 5609 C C . ASP B 1 254 ? -13.305 38.094 18.141 1 94.5 254 ASP B C 1
ATOM 5611 O O . ASP B 1 254 ? -14.109 37.969 19.078 1 94.5 254 ASP B O 1
ATOM 5615 N N . HIS B 1 255 ? -12.234 38.781 18.266 1 89.31 255 HIS B N 1
ATOM 5616 C CA . HIS B 1 255 ? -11.758 39.25 19.562 1 89.31 255 HIS B CA 1
ATOM 5617 C C . HIS B 1 255 ? -12.672 40.312 20.125 1 89.31 255 HIS B C 1
ATOM 5619 O O . HIS B 1 255 ? -12.781 40.469 21.344 1 89.31 255 HIS B O 1
ATOM 5625 N N . GLU B 1 256 ? -13.273 41.031 19.266 1 88.56 256 GLU B N 1
ATOM 5626 C CA . GLU B 1 256 ? -14.188 42.062 19.75 1 88.56 256 GLU B CA 1
ATOM 5627 C C . GLU B 1 256 ? -15.445 41.438 20.359 1 88.56 256 GLU B C 1
ATOM 5629 O O . GLU B 1 256 ? -15.852 41.812 21.453 1 88.56 256 GLU B O 1
ATOM 5634 N N . ALA B 1 257 ? -15.969 40.531 19.641 1 91.94 257 ALA B N 1
ATOM 5635 C CA . ALA B 1 257 ? -17.203 39.906 20.109 1 91.94 257 ALA B CA 1
ATOM 5636 C C . ALA B 1 257 ? -16.891 38.75 21.078 1 91.94 257 ALA B C 1
ATOM 5638 O O . ALA B 1 257 ? -17.781 38.281 21.781 1 91.94 257 ALA B O 1
ATOM 5639 N N . ASP B 1 258 ? -15.648 38.375 21.125 1 92.69 258 ASP B N 1
ATOM 5640 C CA . ASP B 1 258 ? -15.211 37.219 21.891 1 92.69 258 ASP B CA 1
ATOM 5641 C C . ASP B 1 258 ? -16 35.969 21.5 1 92.69 258 ASP B C 1
ATOM 5643 O O . ASP B 1 258 ? -16.562 35.312 22.359 1 92.69 258 ASP B O 1
ATOM 5647 N N . GLU B 1 259 ? -16.094 35.781 20.203 1 95.38 259 GLU B N 1
ATOM 5648 C CA . GLU B 1 259 ? -16.844 34.656 19.656 1 95.38 259 GLU B CA 1
ATOM 5649 C C . GLU B 1 259 ? -16 33.875 18.641 1 95.38 259 GLU B C 1
ATOM 5651 O O . GLU B 1 259 ? -15.273 34.469 17.844 1 95.38 259 GLU B O 1
ATOM 5656 N N . TRP B 1 260 ? -16.141 32.531 18.766 1 97.5 260 TRP B N 1
ATOM 5657 C CA . TRP B 1 260 ? -15.445 31.688 17.812 1 97.5 260 TRP B CA 1
ATOM 5658 C C . TRP B 1 260 ? -16.312 31.438 16.578 1 97.5 260 TRP B C 1
ATOM 5660 O O . TRP B 1 260 ? -17.531 31.266 16.688 1 97.5 260 TRP B O 1
ATOM 5670 N N . TYR B 1 261 ? -15.656 31.422 15.445 1 97.56 261 TYR B N 1
ATOM 5671 C CA . TYR B 1 261 ? -16.188 30.938 14.172 1 97.56 261 TYR B CA 1
ATOM 5672 C C . TYR B 1 261 ? -15.312 29.844 13.594 1 97.56 261 TYR B C 1
ATOM 5674 O O . TYR B 1 261 ? -14.156 29.688 13.984 1 97.56 261 TYR B O 1
ATOM 5682 N N . THR B 1 262 ? -15.906 29 12.766 1 98 262 THR B N 1
ATOM 5683 C CA . THR B 1 262 ? -15.156 28 12.008 1 98 262 THR B CA 1
ATOM 5684 C C . THR B 1 262 ? -15.266 28.266 10.508 1 98 262 THR B C 1
ATOM 5686 O O . THR B 1 262 ? -16.344 28.109 9.922 1 98 262 THR B O 1
ATOM 5689 N N . TYR B 1 263 ? -14.156 28.719 9.891 1 97.88 263 TYR B N 1
ATOM 5690 C CA . TYR B 1 263 ? -14.07 28.953 8.453 1 97.88 263 TYR B CA 1
ATOM 5691 C C . TYR B 1 263 ? -13.688 27.672 7.723 1 97.88 263 TYR B C 1
ATOM 5693 O O . TYR B 1 263 ? -12.711 27.016 8.086 1 97.88 263 TYR B O 1
ATOM 5701 N N . THR B 1 264 ? -14.453 27.25 6.66 1 97.56 264 THR B N 1
ATOM 5702 C CA . THR B 1 264 ? -14.18 25.984 5.988 1 97.56 264 THR B CA 1
ATOM 5703 C C . THR B 1 264 ? -14.117 26.188 4.477 1 97.56 264 THR B C 1
ATOM 5705 O O . THR B 1 264 ? -14.773 27.078 3.93 1 97.56 264 THR B O 1
ATOM 5708 N N . CYS B 1 265 ? -13.242 25.453 3.811 1 96.31 265 CYS B N 1
ATOM 5709 C CA . CYS B 1 265 ? -13.141 25.297 2.363 1 96.31 265 CYS B CA 1
ATOM 5710 C C . CYS B 1 265 ? -13.328 23.844 1.947 1 96.31 265 CYS B C 1
ATOM 5712 O O . CYS B 1 265 ? -12.578 22.969 2.369 1 96.31 265 CYS B O 1
ATOM 5714 N N . ARG B 1 266 ? -14.281 23.609 1.04 1 95.81 266 ARG B N 1
ATOM 5715 C CA . ARG B 1 266 ? -14.719 22.266 0.681 1 95.81 266 ARG B CA 1
ATOM 5716 C C . ARG B 1 266 ? -14.148 21.844 -0.671 1 95.81 266 ARG B C 1
ATOM 5718 O O . ARG B 1 266 ? -14.031 22.672 -1.583 1 95.81 266 ARG B O 1
ATOM 5725 N N . GLU B 1 267 ? -13.844 20.547 -0.757 1 91.69 267 GLU B N 1
ATOM 5726 C CA . GLU B 1 267 ? -13.375 19.984 -2.018 1 91.69 267 GLU B CA 1
ATOM 5727 C C . GLU B 1 267 ? -14.547 19.562 -2.902 1 91.69 267 GLU B C 1
ATOM 5729 O O . GLU B 1 267 ? -15.703 19.625 -2.48 1 91.69 267 GLU B O 1
ATOM 5734 N N . SER B 1 268 ? -14.242 19.109 -4.125 1 86.12 268 SER B N 1
ATOM 5735 C CA . SER B 1 268 ? -15.281 18.828 -5.109 1 86.12 268 SER B CA 1
ATOM 5736 C C . SER B 1 268 ? -15.594 17.344 -5.184 1 86.12 268 SER B C 1
ATOM 5738 O O . SER B 1 268 ? -16.078 16.844 -6.203 1 86.12 268 SER B O 1
ATOM 5740 N N . ASN B 1 269 ? -15.328 16.594 -4.219 1 80.81 269 ASN B N 1
ATOM 5741 C CA . ASN B 1 269 ? -15.547 15.148 -4.309 1 80.81 269 ASN B CA 1
ATOM 5742 C C . ASN B 1 269 ? -17.031 14.805 -4.285 1 80.81 269 ASN B C 1
ATOM 5744 O O . ASN B 1 269 ? -17.422 13.672 -4.555 1 80.81 269 ASN B O 1
ATOM 5748 N N . THR B 1 270 ? -17.828 15.781 -3.797 1 87.19 270 THR B N 1
ATOM 5749 C CA . THR B 1 270 ? -19.281 15.711 -3.938 1 87.19 270 THR B CA 1
ATOM 5750 C C . THR B 1 270 ? -19.828 16.969 -4.617 1 87.19 270 THR B C 1
ATOM 5752 O O . THR B 1 270 ? -19.125 17.984 -4.699 1 87.19 270 THR B O 1
ATOM 5755 N N . ASP B 1 271 ? -21.016 16.875 -5.078 1 90.38 271 ASP B N 1
ATOM 5756 C CA . ASP B 1 271 ? -21.594 17.984 -5.812 1 90.38 271 ASP B CA 1
ATOM 5757 C C . ASP B 1 271 ? -22.391 18.906 -4.879 1 90.38 271 ASP B C 1
ATOM 5759 O O . ASP B 1 271 ? -22.828 19.984 -5.289 1 90.38 271 ASP B O 1
ATOM 5763 N N . GLU B 1 272 ? -22.422 18.641 -3.648 1 93.75 272 GLU B N 1
ATOM 5764 C CA . GLU B 1 272 ? -23.219 19.406 -2.697 1 93.75 272 GLU B CA 1
ATOM 5765 C C . GLU B 1 272 ? -22.594 20.781 -2.426 1 93.75 272 GLU B C 1
ATOM 5767 O O . GLU B 1 272 ? -21.438 20.875 -2.037 1 93.75 272 GLU B O 1
ATOM 5772 N N . PRO B 1 273 ? -23.312 21.812 -2.662 1 94.44 273 PRO B N 1
ATOM 5773 C CA . PRO B 1 273 ? -22.844 23.156 -2.289 1 94.44 273 PRO B CA 1
ATOM 5774 C C . PRO B 1 273 ? -23.109 23.484 -0.82 1 94.44 273 PRO B C 1
ATOM 5776 O O . PRO B 1 273 ? -23.859 22.781 -0.15 1 94.44 273 PRO B O 1
ATOM 5779 N N . PRO B 1 274 ? -22.594 24.609 -0.304 1 96.5 274 PRO B N 1
ATOM 5780 C CA . PRO B 1 274 ? -21.609 25.531 -0.864 1 96.5 274 PRO B CA 1
ATOM 5781 C C . PRO B 1 274 ? -20.172 25.016 -0.724 1 96.5 274 PRO B C 1
ATOM 5783 O O . PRO B 1 274 ? -19.953 23.938 -0.175 1 96.5 274 PRO B O 1
ATOM 5786 N N . ARG B 1 275 ? -19.156 25.797 -1.23 1 96.19 275 ARG B N 1
ATOM 5787 C CA . ARG B 1 275 ? -17.75 25.391 -1.182 1 96.19 275 ARG B CA 1
ATOM 5788 C C . ARG B 1 275 ? -17 26.125 -0.077 1 96.19 275 ARG B C 1
ATOM 5790 O O . ARG B 1 275 ? -15.922 25.703 0.337 1 96.19 275 ARG B O 1
ATOM 5797 N N . VAL B 1 276 ? -17.578 27.266 0.318 1 97.44 276 VAL B N 1
ATOM 5798 C CA . VAL B 1 276 ? -17.031 28.016 1.454 1 97.44 276 VAL B CA 1
ATOM 5799 C C . VAL B 1 276 ? -18.156 28.297 2.457 1 97.44 276 VAL B C 1
ATOM 5801 O O . VAL B 1 276 ? -19.219 28.797 2.084 1 97.44 276 VAL B O 1
ATOM 5804 N N . VAL B 1 277 ? -17.906 27.938 3.68 1 98.12 277 VAL B N 1
ATOM 5805 C CA . VAL B 1 277 ? -18.922 28.109 4.719 1 98.12 277 VAL B CA 1
ATOM 5806 C C . VAL B 1 277 ? -18.25 28.531 6.023 1 98.12 277 VAL B C 1
ATOM 5808 O O . VAL B 1 277 ? -17.172 28.031 6.363 1 98.12 277 VAL B O 1
ATOM 5811 N N . THR B 1 278 ? -18.859 29.438 6.738 1 98.44 278 THR B N 1
ATOM 5812 C CA . THR B 1 278 ? -18.469 29.781 8.102 1 98.44 278 THR B CA 1
ATOM 5813 C C . THR B 1 278 ? -19.594 29.453 9.086 1 98.44 278 THR B C 1
ATOM 5815 O O . THR B 1 278 ? -20.75 29.797 8.844 1 98.44 278 THR B O 1
ATOM 5818 N N . TYR B 1 279 ? -19.156 28.797 10.117 1 98.56 279 TYR B N 1
ATOM 5819 C CA . TYR B 1 279 ? -20.094 28.422 11.172 1 98.56 279 TYR B CA 1
ATOM 5820 C C . TYR B 1 279 ? -19.797 29.156 12.469 1 98.56 279 TYR B C 1
ATOM 5822 O O . TYR B 1 279 ? -18.656 29.594 12.688 1 98.56 279 TYR B O 1
ATOM 5830 N N . ASN B 1 280 ? -20.875 29.328 13.32 1 98.12 280 ASN B N 1
ATOM 5831 C CA . ASN B 1 280 ? -20.609 29.781 14.68 1 98.12 280 ASN B CA 1
ATOM 5832 C C . ASN B 1 280 ? -20.219 28.609 15.594 1 98.12 280 ASN B C 1
ATOM 5834 O O . ASN B 1 280 ? -20.031 27.484 15.125 1 98.12 280 ASN B O 1
ATOM 5838 N N . ALA B 1 281 ? -20.016 28.859 16.859 1 97.44 281 ALA B N 1
ATOM 5839 C CA . ALA B 1 281 ? -19.484 27.859 17.797 1 97.44 281 ALA B CA 1
ATOM 5840 C C . ALA B 1 281 ? -20.469 26.703 17.969 1 97.44 281 ALA B C 1
ATOM 5842 O O . ALA B 1 281 ? -20.078 25.625 18.406 1 97.44 281 ALA B O 1
ATOM 5843 N N . ASP B 1 282 ? -21.766 26.891 17.578 1 97.38 282 ASP B N 1
ATOM 5844 C CA . ASP B 1 282 ? -22.781 25.859 17.719 1 97.38 282 ASP B CA 1
ATOM 5845 C C . ASP B 1 282 ? -22.938 25.062 16.422 1 97.38 282 ASP B C 1
ATOM 5847 O O . ASP B 1 282 ? -23.828 24.219 16.312 1 97.38 282 ASP B O 1
ATOM 5851 N N . GLY B 1 283 ? -22.109 25.359 15.461 1 97.88 283 GLY B N 1
ATOM 5852 C CA . GLY B 1 283 ? -22.141 24.625 14.211 1 97.88 283 GLY B CA 1
ATOM 5853 C C . GLY B 1 283 ? -23.234 25.109 13.266 1 97.88 283 GLY B C 1
ATOM 5854 O O . GLY B 1 283 ? -23.594 24.406 12.32 1 97.88 283 GLY B O 1
ATOM 5855 N N . GLU B 1 284 ? -23.781 26.266 13.594 1 98.12 284 GLU B N 1
ATOM 5856 C CA . GLU B 1 284 ? -24.766 26.859 12.703 1 98.12 284 GLU B CA 1
ATOM 5857 C C . GLU B 1 284 ? -24.109 27.766 11.664 1 98.12 284 GLU B C 1
ATOM 5859 O O . GLU B 1 284 ? -23.188 28.5 11.977 1 98.12 284 GLU B O 1
ATOM 5864 N N . ARG B 1 285 ? -24.656 27.719 10.453 1 98.12 285 ARG B N 1
ATOM 5865 C CA . ARG B 1 285 ? -24.109 28.562 9.391 1 98.12 285 ARG B CA 1
ATOM 5866 C C . ARG B 1 285 ? -24.281 30.047 9.711 1 98.12 285 ARG B C 1
ATOM 5868 O O . ARG B 1 285 ? -25.359 30.469 10.125 1 98.12 285 ARG B O 1
ATOM 5875 N N . VAL B 1 286 ? -23.266 30.734 9.531 1 98.31 286 VAL B N 1
ATOM 5876 C CA . VAL B 1 286 ? -23.312 32.188 9.641 1 98.31 286 VAL B CA 1
ATOM 5877 C C . VAL B 1 286 ? -23.375 32.812 8.242 1 98.31 286 VAL B C 1
ATOM 5879 O O . VAL B 1 286 ? -24.219 33.688 7.977 1 98.31 286 VAL B O 1
ATOM 5882 N N . TRP B 1 287 ? -22.516 32.344 7.355 1 98.12 287 TRP B N 1
ATOM 5883 C CA . TRP B 1 287 ? -22.531 32.719 5.945 1 98.12 287 TRP B CA 1
ATOM 5884 C C . TRP B 1 287 ? -21.891 31.656 5.078 1 98.12 287 TRP B C 1
ATOM 5886 O O . TRP B 1 287 ? -21.234 30.734 5.586 1 98.12 287 TRP B O 1
ATOM 5896 N N . ALA B 1 288 ? -22.172 31.625 3.779 1 98.12 288 ALA B N 1
ATOM 5897 C CA . ALA B 1 288 ? -21.594 30.719 2.803 1 98.12 288 ALA B CA 1
ATOM 5898 C C . ALA B 1 288 ? -21.438 31.391 1.441 1 98.12 288 ALA B C 1
ATOM 5900 O O . ALA B 1 288 ? -22.062 32.406 1.181 1 98.12 288 ALA B O 1
ATOM 5901 N N . ASP B 1 289 ? -20.516 30.812 0.689 1 96.94 289 ASP B N 1
ATOM 5902 C CA . ASP B 1 289 ? -20.312 31.328 -0.662 1 96.94 289 ASP B CA 1
ATOM 5903 C C . ASP B 1 289 ? -19.812 30.219 -1.596 1 96.94 289 ASP B C 1
ATOM 5905 O O . ASP B 1 289 ? -19.422 29.141 -1.141 1 96.94 289 ASP B O 1
ATOM 5909 N N . LEU B 1 290 ? -19.906 30.484 -2.959 1 94.38 290 LEU B N 1
ATOM 5910 C CA . LEU B 1 290 ? -19.438 29.656 -4.055 1 94.38 290 LEU B CA 1
ATOM 5911 C C . LEU B 1 290 ? -20.266 28.359 -4.141 1 94.38 290 LEU B C 1
ATOM 5913 O O . LEU B 1 290 ? -20.312 27.594 -3.18 1 94.38 290 LEU B O 1
ATOM 5917 N N . GLU B 1 291 ? -20.828 28.031 -5.195 1 93.19 291 GLU B N 1
ATOM 5918 C CA . GLU B 1 291 ? -21.75 26.906 -5.375 1 93.19 291 GLU B CA 1
ATOM 5919 C C . GLU B 1 291 ? -21.016 25.688 -5.918 1 93.19 291 GLU B C 1
ATOM 5921 O O . GLU B 1 291 ? -21.531 24.562 -5.82 1 93.19 291 GLU B O 1
ATOM 5926 N N . ALA B 1 292 ? -19.875 25.906 -6.496 1 90.62 292 ALA B N 1
ATOM 5927 C CA . ALA B 1 292 ? -19.141 24.797 -7.129 1 90.62 292 ALA B CA 1
ATOM 5928 C C . ALA B 1 292 ? -17.641 25.047 -7.098 1 90.62 292 ALA B C 1
ATOM 5930 O O . ALA B 1 292 ? -17.188 26.156 -6.766 1 90.62 292 ALA B O 1
ATOM 5931 N N . GLY B 1 293 ? -16.922 23.953 -7.441 1 87.88 293 GLY B N 1
ATOM 5932 C CA . GLY B 1 293 ? -15.477 24.062 -7.504 1 87.88 293 GLY B CA 1
ATOM 5933 C C . GLY B 1 293 ? -14.766 23.266 -6.422 1 87.88 293 GLY B C 1
ATOM 5934 O O . GLY B 1 293 ? -15.414 22.703 -5.543 1 87.88 293 GLY B O 1
ATOM 5935 N N . HIS B 1 294 ? -13.422 23.25 -6.516 1 90.25 294 HIS B N 1
ATOM 5936 C CA . HIS B 1 294 ? -12.523 22.609 -5.559 1 90.25 294 HIS B CA 1
ATOM 5937 C C . HIS B 1 294 ? -11.688 23.641 -4.816 1 90.25 294 HIS B C 1
ATOM 5939 O O . HIS B 1 294 ? -10.719 24.172 -5.367 1 90.25 294 HIS B O 1
ATOM 5945 N N . MET B 1 295 ? -12.078 23.906 -3.613 1 91.38 295 MET B N 1
ATOM 5946 C CA . MET B 1 295 ? -11.281 24.812 -2.803 1 91.38 295 MET B CA 1
ATOM 5947 C C . MET B 1 295 ? -10.18 24.062 -2.057 1 91.38 295 MET B C 1
ATOM 5949 O O . MET B 1 295 ? -10.438 23.438 -1.028 1 91.38 295 MET B O 1
ATOM 5953 N N . HIS B 1 296 ? -8.953 24.25 -2.434 1 89.81 296 HIS B N 1
ATOM 5954 C CA . HIS B 1 296 ? -7.824 23.438 -1.985 1 89.81 296 HIS B CA 1
ATOM 5955 C C . HIS B 1 296 ? -7.152 24.047 -0.766 1 89.81 296 HIS B C 1
ATOM 5957 O O . HIS B 1 296 ? -6.547 23.344 0.042 1 89.81 296 HIS B O 1
ATOM 5963 N N . THR B 1 297 ? -7.223 25.344 -0.752 1 91.38 297 THR B N 1
ATOM 5964 C CA . THR B 1 297 ? -6.551 26.031 0.352 1 91.38 297 THR B CA 1
ATOM 5965 C C . THR B 1 297 ? -7.398 27.172 0.878 1 91.38 297 THR B C 1
ATOM 5967 O O . THR B 1 297 ? -8.422 27.516 0.286 1 91.38 297 THR B O 1
ATOM 5970 N N . GLY B 1 298 ? -6.973 27.672 1.982 1 93.5 298 GLY B N 1
ATOM 5971 C CA . GLY B 1 298 ? -7.633 28.797 2.633 1 93.5 298 GLY B CA 1
ATOM 5972 C C . GLY B 1 298 ? -7.051 29.125 3.996 1 93.5 298 GLY B C 1
ATOM 5973 O O . GLY B 1 298 ? -6.316 28.312 4.57 1 93.5 298 GLY B O 1
ATOM 5974 N N . TRP B 1 299 ? -7.352 30.328 4.391 1 95.62 299 TRP B N 1
ATOM 5975 C CA . TRP B 1 299 ? -6.914 30.766 5.711 1 95.62 299 TRP B CA 1
ATOM 5976 C C . TRP B 1 299 ? -7.617 32.062 6.113 1 95.62 299 TRP B C 1
ATOM 5978 O O . TRP B 1 299 ? -8.312 32.688 5.301 1 95.62 299 TRP B O 1
ATOM 5988 N N . THR B 1 300 ? -7.566 32.375 7.359 1 96.56 300 THR B N 1
ATOM 5989 C CA . THR B 1 300 ? -7.941 33.688 7.895 1 96.56 300 THR B CA 1
ATOM 5990 C C . THR B 1 300 ? -6.738 34.375 8.531 1 96.56 300 THR B C 1
ATOM 5992 O O . THR B 1 300 ? -5.805 33.719 8.992 1 96.56 300 THR B O 1
ATOM 5995 N N . ALA B 1 301 ? -6.742 35.656 8.469 1 96.31 301 ALA B N 1
ATOM 5996 C CA . ALA B 1 301 ? -5.625 36.438 9.023 1 96.31 301 ALA B CA 1
ATOM 5997 C C . ALA B 1 301 ? -6.074 37.812 9.469 1 96.31 301 ALA B C 1
ATOM 5999 O O . ALA B 1 301 ? -7.125 38.312 9.047 1 96.31 301 ALA B O 1
ATOM 6000 N N . ARG B 1 302 ? -5.242 38.375 10.305 1 95.31 302 ARG B N 1
ATOM 6001 C CA . ARG B 1 302 ? -5.391 39.75 10.688 1 95.31 302 ARG B CA 1
ATOM 6002 C C . ARG B 1 302 ? -4.641 40.688 9.727 1 95.31 302 ARG B C 1
ATOM 6004 O O . ARG B 1 302 ? -3.41 40.656 9.664 1 95.31 302 ARG B O 1
ATOM 6011 N N . VAL B 1 303 ? -5.387 41.594 9.055 1 94.38 303 VAL B N 1
ATOM 6012 C CA . VAL B 1 303 ? -4.738 42.344 7.977 1 94.38 303 VAL B CA 1
ATOM 6013 C C . VAL B 1 303 ? -4.836 43.844 8.258 1 94.38 303 VAL B C 1
ATOM 6015 O O . VAL B 1 303 ? -4.566 44.656 7.375 1 94.38 303 VAL B O 1
ATOM 6018 N N . GLY B 1 304 ? -5.242 44.219 9.383 1 89.19 304 GLY B N 1
ATOM 6019 C CA . GLY B 1 304 ? -5.316 45.625 9.758 1 89.19 304 GLY B CA 1
ATOM 6020 C C . GLY B 1 304 ? -5.258 45.812 11.258 1 89.19 304 GLY B C 1
ATOM 6021 O O . GLY B 1 304 ? -5.223 44.875 12.031 1 89.19 304 GLY B O 1
ATOM 6022 N N . ASP B 1 305 ? -5.316 47.062 11.562 1 79.25 305 ASP B N 1
ATOM 6023 C CA . ASP B 1 305 ? -5.121 47.438 12.961 1 79.25 305 ASP B CA 1
ATOM 6024 C C . ASP B 1 305 ? -6.391 47.188 13.781 1 79.25 305 ASP B C 1
ATOM 6026 O O . ASP B 1 305 ? -6.32 46.938 14.984 1 79.25 305 ASP B O 1
ATOM 6030 N N . ASP B 1 306 ? -7.348 47.219 13.055 1 80 306 ASP B N 1
ATOM 6031 C CA . ASP B 1 306 ? -8.609 46.938 13.727 1 80 306 ASP B CA 1
ATOM 6032 C C . ASP B 1 306 ? -8.805 45.438 13.953 1 80 306 ASP B C 1
ATOM 6034 O O . ASP B 1 306 ? -8.469 44.625 13.094 1 80 306 ASP B O 1
ATOM 6038 N N . GLU B 1 307 ? -9.266 45.219 15.086 1 71.19 307 GLU B N 1
ATOM 6039 C CA . GLU B 1 307 ? -9.445 43.812 15.492 1 71.19 307 GLU B CA 1
ATOM 6040 C C . GLU B 1 307 ? -10.352 43.062 14.508 1 71.19 307 GLU B C 1
ATOM 6042 O O . GLU B 1 307 ? -10.297 41.844 14.422 1 71.19 307 GLU B O 1
ATOM 6047 N N . ARG B 1 308 ? -11.062 43.781 13.867 1 72.06 308 ARG B N 1
ATOM 6048 C CA . ARG B 1 308 ? -12 43.125 12.969 1 72.06 308 ARG B CA 1
ATOM 6049 C C . ARG B 1 308 ? -11.531 43.188 11.523 1 72.06 308 ARG B C 1
ATOM 6051 O O . ARG B 1 308 ? -12.18 42.656 10.625 1 72.06 308 ARG B O 1
ATOM 6058 N N . ASP B 1 309 ? -10.422 43.75 11.344 1 78.81 309 ASP B N 1
ATOM 6059 C CA . ASP B 1 309 ? -9.891 43.719 9.984 1 78.81 309 ASP B CA 1
ATOM 6060 C C . ASP B 1 309 ? -9.227 42.375 9.688 1 78.81 309 ASP B C 1
ATOM 6062 O O . ASP B 1 309 ? -8.039 42.188 9.945 1 78.81 309 ASP B O 1
ATOM 6066 N N . ARG B 1 310 ? -10.07 41.562 9.219 1 82 310 ARG B N 1
ATOM 6067 C CA . ARG B 1 310 ? -9.711 40.156 8.969 1 82 310 ARG B CA 1
ATOM 6068 C C . ARG B 1 310 ? -9.984 39.781 7.516 1 82 310 ARG B C 1
ATOM 6070 O O . ARG B 1 310 ? -10.82 40.406 6.852 1 82 310 ARG B O 1
ATOM 6077 N N . LEU B 1 311 ? -9.211 38.906 7.059 1 81.56 311 LEU B N 1
ATOM 6078 C CA . LEU B 1 311 ? -9.344 38.375 5.707 1 81.56 311 LEU B CA 1
ATOM 6079 C C . LEU B 1 311 ? -9.477 36.844 5.727 1 81.56 311 LEU B C 1
ATOM 6081 O O . LEU B 1 311 ? -8.711 36.188 6.414 1 81.56 311 LEU B O 1
ATOM 6085 N N . ALA B 1 312 ? -10.5 36.344 5.109 1 86.12 312 ALA B N 1
ATOM 6086 C CA . ALA B 1 312 ? -10.641 34.938 4.77 1 86.12 312 ALA B CA 1
ATOM 6087 C C . ALA B 1 312 ? -10.438 34.719 3.273 1 86.12 312 ALA B C 1
ATOM 6089 O O . ALA B 1 312 ? -10.914 35.5 2.451 1 86.12 312 ALA B O 1
ATOM 6090 N N . VAL B 1 313 ? -9.719 33.594 2.969 1 85.75 313 VAL B N 1
ATOM 6091 C CA . VAL B 1 313 ? -9.453 33.406 1.55 1 85.75 313 VAL B CA 1
ATOM 6092 C C . VAL B 1 313 ? -9.648 31.922 1.204 1 85.75 313 VAL B C 1
ATOM 6094 O O . VAL B 1 313 ? -9.594 31.062 2.084 1 85.75 313 VAL B O 1
ATOM 6097 N N . ALA B 1 314 ? -9.906 31.672 -0.086 1 84.69 314 ALA B N 1
ATOM 6098 C CA . ALA B 1 314 ? -9.93 30.328 -0.657 1 84.69 314 ALA B CA 1
ATOM 6099 C C . ALA B 1 314 ? -9.211 30.297 -2.004 1 84.69 314 ALA B C 1
ATOM 6101 O O . ALA B 1 314 ? -9.219 31.297 -2.744 1 84.69 314 ALA B O 1
ATOM 6102 N N . GLY B 1 315 ? -8.461 29.219 -2.262 1 80.62 315 GLY B N 1
ATOM 6103 C CA . GLY B 1 315 ? -7.855 28.969 -3.559 1 80.62 315 GLY B CA 1
ATOM 6104 C C . GLY B 1 315 ? -8.32 27.672 -4.199 1 80.62 315 GLY B C 1
ATOM 6105 O O . GLY B 1 315 ? -8.422 26.641 -3.531 1 80.62 315 GLY B O 1
ATOM 6106 N N . ALA B 1 316 ? -8.734 27.891 -5.504 1 77.69 316 ALA B N 1
ATOM 6107 C CA . ALA B 1 316 ? -9.281 26.766 -6.262 1 77.69 316 ALA B CA 1
ATOM 6108 C C . ALA B 1 316 ? -8.227 26.156 -7.176 1 77.69 316 ALA B C 1
ATOM 6110 O O . ALA B 1 316 ? -7.406 26.875 -7.75 1 77.69 316 ALA B O 1
ATOM 6111 N N . ASN B 1 317 ? -8.188 24.859 -7.387 1 66.38 317 ASN B N 1
ATOM 6112 C CA . ASN B 1 317 ? -7.535 24.016 -8.391 1 66.38 317 ASN B CA 1
ATOM 6113 C C . ASN B 1 317 ? -6.258 23.391 -7.848 1 66.38 317 ASN B C 1
ATOM 6115 O O . ASN B 1 317 ? -5.305 24.094 -7.516 1 66.38 317 ASN B O 1
ATOM 6119 N N . LYS B 1 318 ? -6.129 22.062 -7.652 1 61.28 318 LYS B N 1
ATOM 6120 C CA . LYS B 1 318 ? -5 21.312 -7.125 1 61.28 318 LYS B CA 1
ATOM 6121 C C . LYS B 1 318 ? -3.916 21.125 -8.18 1 61.28 318 LYS B C 1
ATOM 6123 O O . LYS B 1 318 ? -2.727 21.094 -7.859 1 61.28 318 LYS B O 1
ATOM 6128 N N . HIS B 1 319 ? -4.375 20.859 -9.383 1 57.97 319 HIS B N 1
ATOM 6129 C CA . HIS B 1 319 ? -3.424 20.312 -10.344 1 57.97 319 HIS B CA 1
ATOM 6130 C C . HIS B 1 319 ? -2.994 21.375 -11.359 1 57.97 319 HIS B C 1
ATOM 6132 O O . HIS B 1 319 ? -2.27 21.078 -12.305 1 57.97 319 HIS B O 1
ATOM 6138 N N . ALA B 1 320 ? -3.35 22.672 -10.938 1 53.62 320 ALA B N 1
ATOM 6139 C CA . ALA B 1 320 ? -3.092 23.594 -12.039 1 53.62 320 ALA B CA 1
ATOM 6140 C C . ALA B 1 320 ? -1.996 24.594 -11.68 1 53.62 320 ALA B C 1
ATOM 6142 O O . ALA B 1 320 ? -1.667 24.766 -10.508 1 53.62 320 ALA B O 1
ATOM 6143 N N . GLY B 1 321 ? -1.16 24.859 -12.75 1 58.34 321 GLY B N 1
ATOM 6144 C CA . GLY B 1 321 ? -0.323 26.047 -12.648 1 58.34 321 GLY B CA 1
ATOM 6145 C C . GLY B 1 321 ? -1.05 27.25 -12.07 1 58.34 321 GLY B C 1
ATOM 6146 O O . GLY B 1 321 ? -2.281 27.297 -12.086 1 58.34 321 GLY B O 1
ATOM 6147 N N . TYR B 1 322 ? -0.4 28.094 -11.383 1 63.75 322 TYR B N 1
ATOM 6148 C CA . TYR B 1 322 ? -0.974 29.234 -10.688 1 63.75 322 TYR B CA 1
ATOM 6149 C C . TYR B 1 322 ? -1.909 30.016 -11.602 1 63.75 322 TYR B C 1
ATOM 6151 O O . TYR B 1 322 ? -2.934 30.547 -11.148 1 63.75 322 TYR B O 1
ATOM 6159 N N . ASP B 1 323 ? -1.579 29.969 -12.766 1 64.25 323 ASP B N 1
ATOM 6160 C CA . ASP B 1 323 ? -2.342 30.781 -13.711 1 64.25 323 ASP B CA 1
ATOM 6161 C C . ASP B 1 323 ? -3.764 30.25 -13.867 1 64.25 323 ASP B C 1
ATOM 6163 O O . ASP B 1 323 ? -4.648 30.953 -14.359 1 64.25 323 ASP B O 1
ATOM 6167 N N . GLU B 1 324 ? -3.926 29.203 -13.375 1 68.69 324 GLU B N 1
ATOM 6168 C CA . GLU B 1 324 ? -5.242 28.578 -13.523 1 68.69 324 GLU B CA 1
ATOM 6169 C C . GLU B 1 324 ? -6.008 28.578 -12.203 1 68.69 324 GLU B C 1
ATOM 6171 O O . GLU B 1 324 ? -7.129 28.078 -12.133 1 68.69 324 GLU B O 1
ATOM 6176 N N . MET B 1 325 ? -5.438 29.328 -11.32 1 79 325 MET B N 1
ATOM 6177 C CA . MET B 1 325 ? -6.059 29.312 -10 1 79 325 MET B CA 1
ATOM 6178 C C . MET B 1 325 ? -7.008 30.5 -9.828 1 79 325 MET B C 1
ATOM 6180 O O . MET B 1 325 ? -6.797 31.547 -10.43 1 79 325 MET B O 1
ATOM 6184 N N . SER B 1 326 ? -8.086 30.266 -9.188 1 86.5 326 SER B N 1
ATOM 6185 C CA . SER B 1 326 ? -8.984 31.328 -8.75 1 86.5 326 SER B CA 1
ATOM 6186 C C . SER B 1 326 ? -8.852 31.594 -7.25 1 86.5 326 SER B C 1
ATOM 6188 O O . SER B 1 326 ? -8.703 30.656 -6.465 1 86.5 326 SER B O 1
ATOM 6190 N N . GLU B 1 327 ? -8.852 32.875 -6.945 1 91.75 327 GLU B N 1
ATOM 6191 C CA . GLU B 1 327 ? -8.719 33.281 -5.551 1 91.75 327 GLU B CA 1
ATOM 6192 C C . GLU B 1 327 ? -9.875 34.188 -5.137 1 91.75 327 GLU B C 1
ATOM 6194 O O . GLU B 1 327 ? -10.352 35 -5.93 1 91.75 327 GLU B O 1
ATOM 6199 N N . TYR B 1 328 ? -10.32 33.969 -3.908 1 93.38 328 TYR B N 1
ATOM 6200 C CA . TYR B 1 328 ? -11.469 34.688 -3.361 1 93.38 328 TYR B CA 1
ATOM 6201 C C . TYR B 1 328 ? -11.156 35.219 -1.965 1 93.38 328 TYR B C 1
ATOM 6203 O O . TYR B 1 328 ? -10.352 34.625 -1.235 1 93.38 328 TYR B O 1
ATOM 6211 N N . GLY B 1 329 ? -11.836 36.344 -1.609 1 95.31 329 GLY B N 1
ATOM 6212 C CA . GLY B 1 329 ? -11.648 36.969 -0.298 1 95.31 329 GLY B CA 1
ATOM 6213 C C . GLY B 1 329 ? -12.938 37.438 0.327 1 95.31 329 GLY B C 1
ATOM 6214 O O . GLY B 1 329 ? -13.828 37.938 -0.375 1 95.31 329 GLY B O 1
ATOM 6215 N N . TRP B 1 330 ? -13 37.281 1.685 1 96.94 330 TRP B N 1
ATOM 6216 C CA . TRP B 1 330 ? -14.164 37.719 2.438 1 96.94 330 TRP B CA 1
ATOM 6217 C C . TRP B 1 330 ? -13.758 38.25 3.809 1 96.94 330 TRP B C 1
ATOM 6219 O O . TRP B 1 330 ? -12.648 38.031 4.273 1 96.94 330 TRP B O 1
ATOM 6229 N N . ASP B 1 331 ? -14.711 39.031 4.375 1 95.44 331 ASP B N 1
ATOM 6230 C CA . ASP B 1 331 ? -14.719 39.156 5.832 1 95.44 331 ASP B CA 1
ATOM 6231 C C . ASP B 1 331 ? -15.117 37.844 6.492 1 95.44 331 ASP B C 1
ATOM 6233 O O . ASP B 1 331 ? -16.188 37.312 6.219 1 95.44 331 ASP B O 1
ATOM 6237 N N . PRO B 1 332 ? -14.258 37.312 7.348 1 95.69 332 PRO B N 1
ATOM 6238 C CA . PRO B 1 332 ? -14.531 35.969 7.84 1 95.69 332 PRO B CA 1
ATOM 6239 C C . PRO B 1 332 ? -15.758 35.906 8.742 1 95.69 332 PRO B C 1
ATOM 6241 O O . PRO B 1 332 ? -16.312 34.812 8.961 1 95.69 332 PRO B O 1
ATOM 6244 N N . PHE B 1 333 ? -16.234 36.969 9.219 1 95.56 333 PHE B N 1
ATOM 6245 C CA . PHE B 1 333 ? -17.297 36.938 10.211 1 95.56 333 PHE B CA 1
ATOM 6246 C C . PHE B 1 333 ? -18.641 37.25 9.555 1 95.56 333 PHE B C 1
ATOM 6248 O O . PHE B 1 333 ? -19.688 36.812 10.023 1 95.56 333 PHE B O 1
ATOM 6255 N N . THR B 1 334 ? -18.641 38.031 8.461 1 95.31 334 THR B N 1
ATOM 6256 C CA . THR B 1 334 ? -19.906 38.469 7.871 1 95.31 334 THR B CA 1
ATOM 6257 C C . THR B 1 334 ? -20.094 37.844 6.488 1 95.31 334 THR B C 1
ATOM 6259 O O . THR B 1 334 ? -21.203 37.812 5.965 1 95.31 334 THR B O 1
ATOM 6262 N N . GLY B 1 335 ? -18.984 37.5 5.895 1 96.69 335 GLY B N 1
ATOM 6263 C CA . GLY B 1 335 ? -19.062 36.969 4.543 1 96.69 335 GLY B CA 1
ATOM 6264 C C . GLY B 1 335 ? -19.031 38.062 3.477 1 96.69 335 GLY B C 1
ATOM 6265 O O . GLY B 1 335 ? -19.156 37.75 2.285 1 96.69 335 GLY B O 1
ATOM 6266 N N . ALA B 1 336 ? -18.875 39.25 3.912 1 96.56 336 ALA B N 1
ATOM 6267 C CA . ALA B 1 336 ? -18.781 40.344 2.928 1 96.56 336 ALA B CA 1
ATOM 6268 C C . ALA B 1 336 ? -17.562 40.156 2.037 1 96.56 336 ALA B C 1
ATOM 6270 O O . ALA B 1 336 ? -16.453 39.969 2.531 1 96.56 336 ALA B O 1
ATOM 6271 N N . GLU B 1 337 ? -17.766 40.281 0.733 1 95.56 337 GLU B N 1
ATOM 6272 C CA . GLU B 1 337 ? -16.672 40.094 -0.214 1 95.56 337 GLU B CA 1
ATOM 6273 C C . GLU B 1 337 ? -15.602 41.188 -0.046 1 95.56 337 GLU B C 1
ATOM 6275 O O . GLU B 1 337 ? -15.922 42.344 0.189 1 95.56 337 GLU B O 1
ATOM 6280 N N . ARG B 1 338 ? -14.422 40.719 -0.192 1 93.19 338 ARG B N 1
ATOM 6281 C CA . ARG B 1 338 ? -13.273 41.625 -0.166 1 93.19 338 ARG B CA 1
ATOM 6282 C C . ARG B 1 338 ? -12.406 41.438 -1.405 1 93.19 338 ARG B C 1
ATOM 6284 O O . ARG B 1 338 ? -12.172 40.312 -1.849 1 93.19 338 ARG B O 1
ATOM 6291 N N . GLU B 1 339 ? -11.961 42.5 -1.957 1 89.5 339 GLU B N 1
ATOM 6292 C CA . GLU B 1 339 ? -11.008 42.469 -3.066 1 89.5 339 GLU B CA 1
ATOM 6293 C C . GLU B 1 339 ? -9.617 42.062 -2.588 1 89.5 339 GLU B C 1
ATOM 6295 O O . GLU B 1 339 ? -9.172 42.469 -1.521 1 89.5 339 GLU B O 1
ATOM 6300 N N . LEU B 1 340 ? -8.977 41.219 -3.371 1 88.75 340 LEU B N 1
ATOM 6301 C CA . LEU B 1 340 ? -7.625 40.781 -3.057 1 88.75 340 LEU B CA 1
ATOM 6302 C C . LEU B 1 340 ? -6.582 41.656 -3.75 1 88.75 340 LEU B C 1
ATOM 6304 O O . LEU B 1 340 ? -6.602 41.781 -4.973 1 88.75 340 LEU B O 1
ATOM 6308 N N . ASP B 1 341 ? -5.68 42.156 -3.014 1 86.75 341 ASP B N 1
ATOM 6309 C CA . ASP B 1 341 ? -4.656 43.031 -3.539 1 86.75 341 ASP B CA 1
ATOM 6310 C C . ASP B 1 341 ? -3.373 42.281 -3.861 1 86.75 341 ASP B C 1
ATOM 6312 O O . ASP B 1 341 ? -2.416 42.844 -4.383 1 86.75 341 ASP B O 1
ATOM 6316 N N . TYR B 1 342 ? -3.238 41.094 -3.559 1 90.69 342 TYR B N 1
ATOM 6317 C CA . TYR B 1 342 ? -2.096 40.219 -3.771 1 90.69 342 TYR B CA 1
ATOM 6318 C C . TYR B 1 342 ? -2.535 38.75 -3.828 1 90.69 342 TYR B C 1
ATOM 6320 O O . TYR B 1 342 ? -3.639 38.406 -3.398 1 90.69 342 TYR B O 1
ATOM 6328 N N . PRO B 1 343 ? -1.656 37.938 -4.48 1 91 343 PRO B N 1
ATOM 6329 C CA . PRO B 1 343 ? -1.99 36.5 -4.484 1 91 343 PRO B CA 1
ATOM 6330 C C . PRO B 1 343 ? -2.076 35.906 -3.08 1 91 343 PRO B C 1
ATOM 6332 O O . PRO B 1 343 ? -1.27 36.25 -2.211 1 91 343 PRO B O 1
ATOM 6335 N N . VAL B 1 344 ? -3.053 35 -2.859 1 91.31 344 VAL B N 1
ATOM 6336 C CA . VAL B 1 344 ? -3.275 34.531 -1.492 1 91.31 344 VAL B CA 1
ATOM 6337 C C . VAL B 1 344 ? -3.129 33.031 -1.429 1 91.31 344 VAL B C 1
ATOM 6339 O O . VAL B 1 344 ? -2.994 32.438 -0.344 1 91.31 344 VAL B O 1
ATOM 6342 N N . TYR B 1 345 ? -3.059 32.312 -2.5 1 89.5 345 TYR B N 1
ATOM 6343 C CA . TYR B 1 345 ? -3.123 30.859 -2.553 1 89.5 345 TYR B CA 1
ATOM 6344 C C . TYR B 1 345 ? -2.012 30.234 -1.716 1 89.5 345 TYR B C 1
ATOM 6346 O O . TYR B 1 345 ? -2.254 29.297 -0.941 1 89.5 345 TYR B O 1
ATOM 6354 N N . SER B 1 346 ? -0.798 30.672 -1.829 1 92 346 SER B N 1
ATOM 6355 C CA . SER B 1 346 ? 0.351 30 -1.219 1 92 346 SER B CA 1
ATOM 6356 C C . SER B 1 346 ? 0.913 30.828 -0.064 1 92 346 SER B C 1
ATOM 6358 O O . SER B 1 346 ? 2.059 30.625 0.345 1 92 346 SER B O 1
ATOM 6360 N N . ALA B 1 347 ? 0.092 31.766 0.458 1 94.62 347 ALA B N 1
ATOM 6361 C CA . ALA B 1 347 ? 0.575 32.656 1.509 1 94.62 347 ALA B CA 1
ATOM 6362 C C . ALA B 1 347 ? 0.403 32.031 2.887 1 94.62 347 ALA B C 1
ATOM 6364 O O . ALA B 1 347 ? -0.634 31.422 3.176 1 94.62 347 ALA B O 1
ATOM 6365 N N . LEU B 1 348 ? 1.455 32.156 3.674 1 97.38 348 LEU B N 1
ATOM 6366 C CA . LEU B 1 348 ? 1.394 31.828 5.094 1 97.38 348 LEU B CA 1
ATOM 6367 C C . LEU B 1 348 ? 1.368 33.094 5.945 1 97.38 348 LEU B C 1
ATOM 6369 O O . LEU B 1 348 ? 2.291 33.906 5.887 1 97.38 348 LEU B O 1
ATOM 6373 N N . PRO B 1 349 ? 0.295 33.25 6.695 1 97.44 349 PRO B N 1
ATOM 6374 C CA . PRO B 1 349 ? 0.277 34.438 7.59 1 97.44 349 PRO B CA 1
ATOM 6375 C C . PRO B 1 349 ? 1.317 34.312 8.703 1 97.44 349 PRO B C 1
ATOM 6377 O O . PRO B 1 349 ? 1.514 33.25 9.273 1 97.44 349 PRO B O 1
ATOM 6380 N N . VAL B 1 350 ? 2.002 35.438 8.984 1 98.06 350 VAL B N 1
ATOM 6381 C CA . VAL B 1 350 ? 3.025 35.5 10.023 1 98.06 350 VAL B CA 1
ATOM 6382 C C . VAL B 1 350 ? 3.113 36.938 10.578 1 98.06 350 VAL B C 1
ATOM 6384 O O . VAL B 1 350 ? 3.285 37.875 9.82 1 98.06 350 VAL B O 1
ATOM 6387 N N . ASP B 1 351 ? 2.965 37.094 11.867 1 97.25 351 ASP B N 1
ATOM 6388 C CA . ASP B 1 351 ? 3.146 38.406 12.508 1 97.25 351 ASP B CA 1
ATOM 6389 C C . ASP B 1 351 ? 4.613 38.625 12.867 1 97.25 351 ASP B C 1
ATOM 6391 O O . ASP B 1 351 ? 4.996 38.531 14.031 1 97.25 351 ASP B O 1
ATOM 6395 N N . LEU B 1 352 ? 5.383 39.094 11.914 1 97.94 352 LEU B N 1
ATOM 6396 C CA . LEU B 1 352 ? 6.836 39.156 12.031 1 97.94 352 LEU B CA 1
ATOM 6397 C C . LEU B 1 352 ? 7.254 40.219 13.039 1 97.94 352 LEU B C 1
ATOM 6399 O O . LEU B 1 352 ? 8.148 40 13.852 1 97.94 352 LEU B O 1
ATOM 6403 N N . ASP B 1 353 ? 6.676 41.344 13.047 1 97.06 353 ASP B N 1
ATOM 6404 C CA . ASP B 1 353 ? 7.172 42.469 13.852 1 97.06 353 ASP B CA 1
ATOM 6405 C C . ASP B 1 353 ? 6.461 42.531 15.203 1 97.06 353 ASP B C 1
ATOM 6407 O O . ASP B 1 353 ? 6.781 43.375 16.047 1 97.06 353 ASP B O 1
ATOM 6411 N N . GLY B 1 354 ? 5.395 41.656 15.43 1 96.75 354 GLY B N 1
ATOM 6412 C CA . GLY B 1 354 ? 4.754 41.531 16.719 1 96.75 354 GLY B CA 1
ATOM 6413 C C . GLY B 1 354 ? 3.715 42.594 16.984 1 96.75 354 GLY B C 1
ATOM 6414 O O . GLY B 1 354 ? 3.371 42.875 18.141 1 96.75 354 GLY B O 1
ATOM 6415 N N . ASP B 1 355 ? 3.203 43.25 15.977 1 95 355 ASP B N 1
ATOM 6416 C CA . ASP B 1 355 ? 2.24 44.312 16.203 1 95 355 ASP B CA 1
ATOM 6417 C C . ASP B 1 355 ? 0.809 43.781 16.172 1 95 355 ASP B C 1
ATOM 6419 O O . ASP B 1 355 ? -0.143 44.531 16.375 1 95 355 ASP B O 1
ATOM 6423 N N . GLY B 1 356 ? 0.668 42.531 15.859 1 94.38 356 GLY B N 1
ATOM 6424 C CA . GLY B 1 356 ? -0.646 41.906 15.852 1 94.38 356 GLY B CA 1
ATOM 6425 C C . GLY B 1 356 ? -1.267 41.875 14.469 1 94.38 356 GLY B C 1
ATOM 6426 O O . GLY B 1 356 ? -2.332 41.281 14.281 1 94.38 356 GLY B O 1
ATOM 6427 N N . VAL B 1 357 ? -0.645 42.438 13.508 1 94.94 357 VAL B N 1
ATOM 6428 C CA . VAL B 1 357 ? -1.074 42.375 12.109 1 94.94 357 VAL B CA 1
ATOM 6429 C C . VAL B 1 357 ? -0.178 41.406 11.328 1 94.94 357 VAL B C 1
ATOM 6431 O O . VAL B 1 357 ? 1.047 41.469 11.469 1 94.94 357 VAL B O 1
ATOM 6434 N N . HIS B 1 358 ? -0.816 40.625 10.508 1 96.81 358 HIS B N 1
ATOM 6435 C CA . HIS B 1 358 ? -0.043 39.625 9.812 1 96.81 358 HIS B CA 1
ATOM 6436 C C . HIS B 1 358 ? 0.64 40.188 8.57 1 96.81 358 HIS B C 1
ATOM 6438 O O . HIS B 1 358 ? 0.033 40.938 7.82 1 96.81 358 HIS B O 1
ATOM 6444 N N . GLU B 1 359 ? 1.912 39.812 8.383 1 96.69 359 GLU B N 1
ATOM 6445 C CA . GLU B 1 359 ? 2.559 39.688 7.078 1 96.69 359 GLU B CA 1
ATOM 6446 C C . GLU B 1 359 ? 2.338 38.312 6.461 1 96.69 359 GLU B C 1
ATOM 6448 O O . GLU B 1 359 ? 1.542 37.531 6.969 1 96.69 359 GLU B O 1
ATOM 6453 N N . PHE B 1 360 ? 2.953 38.125 5.238 1 96.88 360 PHE B N 1
ATOM 6454 C CA . PHE B 1 360 ? 2.793 36.875 4.555 1 96.88 360 PHE B CA 1
ATOM 6455 C C . PHE B 1 360 ? 4.109 36.406 3.93 1 96.88 360 PHE B C 1
ATOM 6457 O O . PHE B 1 360 ? 4.852 37.219 3.385 1 96.88 360 PHE B O 1
ATOM 6464 N N . VAL B 1 361 ? 4.398 35.156 4.066 1 98.06 361 VAL B N 1
ATOM 6465 C CA . VAL B 1 361 ? 5.484 34.531 3.312 1 98.06 361 VAL B CA 1
ATOM 6466 C C . VAL B 1 361 ? 4.918 33.469 2.371 1 98.06 361 VAL B C 1
ATOM 6468 O O . VAL B 1 361 ? 4.035 32.688 2.756 1 98.06 361 VAL B O 1
ATOM 6471 N N . TYR B 1 362 ? 5.398 33.5 1.145 1 96.56 362 TYR B N 1
ATOM 6472 C CA . TYR B 1 362 ? 4.898 32.531 0.168 1 96.56 362 TYR B CA 1
ATOM 6473 C C . TYR B 1 362 ? 5.68 31.234 0.244 1 96.56 362 TYR B C 1
ATOM 6475 O O . TYR B 1 362 ? 6.902 31.234 0.394 1 96.56 362 TYR B O 1
ATOM 6483 N N . GLU B 1 363 ? 4.988 30.078 0.066 1 95.12 363 GLU B N 1
ATOM 6484 C CA . GLU B 1 363 ? 5.637 28.781 0.242 1 95.12 363 GLU B CA 1
ATOM 6485 C C . GLU B 1 363 ? 5.668 28 -1.067 1 95.12 363 GLU B C 1
ATOM 6487 O O . GLU B 1 363 ? 6.188 26.891 -1.117 1 95.12 363 GLU B O 1
ATOM 6492 N N . MET B 1 364 ? 5.117 28.531 -2.137 1 90.62 364 MET B N 1
ATOM 6493 C CA . MET B 1 364 ? 5.09 27.781 -3.393 1 90.62 364 MET B CA 1
ATOM 6494 C C . MET B 1 364 ? 5.238 28.719 -4.582 1 90.62 364 MET B C 1
ATOM 6496 O O . MET B 1 364 ? 5.148 29.938 -4.434 1 90.62 364 MET B O 1
ATOM 6500 N N . PHE B 1 365 ? 5.418 28.109 -5.746 1 87.88 365 PHE B N 1
ATOM 6501 C CA . PHE B 1 365 ? 5.445 28.719 -7.066 1 87.88 365 PHE B CA 1
ATOM 6502 C C . PHE B 1 365 ? 6.602 29.703 -7.184 1 87.88 365 PHE B C 1
ATOM 6504 O O . PHE B 1 365 ? 7.613 29.578 -6.492 1 87.88 365 PHE B O 1
ATOM 6511 N N . ASP B 1 366 ? 6.586 30.625 -8.18 1 88.38 366 ASP B N 1
ATOM 6512 C CA . ASP B 1 366 ? 7.672 31.547 -8.492 1 88.38 366 ASP B CA 1
ATOM 6513 C C . ASP B 1 366 ? 7.812 32.625 -7.406 1 88.38 366 ASP B C 1
ATOM 6515 O O . ASP B 1 366 ? 8.805 33.344 -7.367 1 88.38 366 ASP B O 1
ATOM 6519 N N . ARG B 1 367 ? 6.945 32.594 -6.414 1 92.5 367 ARG B N 1
ATOM 6520 C CA . ARG B 1 367 ? 6.98 33.625 -5.371 1 92.5 367 ARG B CA 1
ATOM 6521 C C . ARG B 1 367 ? 7.457 33.031 -4.047 1 92.5 367 ARG B C 1
ATOM 6523 O O . ARG B 1 367 ? 7.512 33.719 -3.033 1 92.5 367 ARG B O 1
ATOM 6530 N N . GLU B 1 368 ? 7.84 31.766 -4.082 1 95.38 368 GLU B N 1
ATOM 6531 C CA . GLU B 1 368 ? 8.312 31.172 -2.838 1 95.38 368 GLU B CA 1
ATOM 6532 C C . GLU B 1 368 ? 9.43 32 -2.215 1 95.38 368 GLU B C 1
ATOM 6534 O O . GLU B 1 368 ? 10.367 32.406 -2.906 1 95.38 368 GLU B O 1
ATOM 6539 N N . GLY B 1 369 ? 9.227 32.312 -0.896 1 97.06 369 GLY B N 1
ATOM 6540 C CA . GLY B 1 369 ? 10.242 33.031 -0.156 1 97.06 369 GLY B CA 1
ATOM 6541 C C . GLY B 1 369 ? 9.984 34.531 -0.11 1 97.06 369 GLY B C 1
ATOM 6542 O O . GLY B 1 369 ? 10.586 35.25 0.697 1 97.06 369 GLY B O 1
ATOM 6543 N N . ARG B 1 370 ? 9.117 35 -0.977 1 97.25 370 ARG B N 1
ATOM 6544 C CA . ARG B 1 370 ? 8.773 36.438 -0.926 1 97.25 370 ARG B CA 1
ATOM 6545 C C . ARG B 1 370 ? 7.941 36.75 0.314 1 97.25 370 ARG B C 1
ATOM 6547 O O . ARG B 1 370 ? 7.055 35.969 0.689 1 97.25 370 ARG B O 1
ATOM 6554 N N . VAL B 1 371 ? 8.25 37.875 0.918 1 97.69 371 VAL B N 1
ATOM 6555 C CA . VAL B 1 371 ? 7.531 38.344 2.098 1 97.69 371 VAL B CA 1
ATOM 6556 C C . VAL B 1 371 ? 6.848 39.688 1.788 1 97.69 371 VAL B C 1
ATOM 6558 O O . VAL B 1 371 ? 7.492 40.625 1.301 1 97.69 371 VAL B O 1
ATOM 6561 N N . ILE B 1 372 ? 5.547 39.75 2.1 1 96.75 372 ILE B N 1
ATOM 6562 C CA . ILE B 1 372 ? 4.801 40.969 1.827 1 96.75 372 ILE B CA 1
ATOM 6563 C C . ILE B 1 372 ? 4.039 41.406 3.08 1 96.75 372 ILE B C 1
ATOM 6565 O O . ILE B 1 372 ? 3.828 40.594 3.992 1 96.75 372 ILE B O 1
ATOM 6569 N N . ASP B 1 373 ? 3.686 42.625 3.111 1 94.56 373 ASP B N 1
ATOM 6570 C CA . ASP B 1 373 ? 2.828 43.094 4.199 1 94.56 373 ASP B CA 1
ATOM 6571 C C . ASP B 1 373 ? 1.353 42.938 3.83 1 94.56 373 ASP B C 1
ATOM 6573 O O . ASP B 1 373 ? 1.016 42.375 2.795 1 94.56 373 ASP B O 1
ATOM 6577 N N . ALA B 1 374 ? 0.474 43.406 4.688 1 92.25 374 ALA B N 1
ATOM 6578 C CA . ALA B 1 374 ? -0.968 43.219 4.547 1 92.25 374 ALA B CA 1
ATOM 6579 C C . ALA B 1 374 ? -1.512 44 3.357 1 92.25 374 ALA B C 1
ATOM 6581 O O . ALA B 1 374 ? -2.617 43.719 2.883 1 92.25 374 ALA B O 1
ATOM 6582 N N . ASP B 1 375 ? -0.774 44.906 2.832 1 91 375 ASP B N 1
ATOM 6583 C CA . ASP B 1 375 ? -1.2 45.719 1.683 1 91 375 ASP B CA 1
ATOM 6584 C C . ASP B 1 375 ? -0.601 45.156 0.388 1 91 375 ASP B C 1
ATOM 6586 O O . ASP B 1 375 ? -0.844 45.719 -0.691 1 91 375 ASP B O 1
ATOM 6590 N N . GLY B 1 376 ? 0.267 44.188 0.522 1 93.44 376 GLY B N 1
ATOM 6591 C CA . GLY B 1 376 ? 0.849 43.562 -0.658 1 93.44 376 GLY B CA 1
ATOM 6592 C C . GLY B 1 376 ? 2.211 44.125 -1.017 1 93.44 376 GLY B C 1
ATOM 6593 O O . GLY B 1 376 ? 2.799 43.75 -2.031 1 93.44 376 GLY B O 1
ATOM 6594 N N . THR B 1 377 ? 2.686 45 -0.217 1 94.5 377 THR B N 1
ATOM 6595 C CA . THR B 1 377 ? 4.008 45.562 -0.476 1 94.5 377 THR B CA 1
ATOM 6596 C C . THR B 1 377 ? 5.102 44.562 -0.128 1 94.5 377 THR B C 1
ATOM 6598 O O . THR B 1 377 ? 5.113 44 0.973 1 94.5 377 THR B O 1
ATOM 6601 N N . GLU B 1 378 ? 6.012 44.375 -0.998 1 94.88 378 GLU B N 1
ATOM 6602 C CA . GLU B 1 378 ? 7.109 43.469 -0.755 1 94.88 378 GLU B CA 1
ATOM 6603 C C . GLU B 1 378 ? 8.078 44 0.289 1 94.88 378 GLU B C 1
ATOM 6605 O O . GLU B 1 378 ? 8.484 45.156 0.217 1 94.88 378 GLU B O 1
ATOM 6610 N N . LEU B 1 379 ? 8.359 43.188 1.162 1 95.19 379 LEU B N 1
ATOM 6611 C CA . LEU B 1 379 ? 9.25 43.562 2.256 1 95.19 379 LEU B CA 1
ATOM 6612 C C . LEU B 1 379 ? 10.641 42.969 2.064 1 95.19 379 LEU B C 1
ATOM 6614 O O . LEU B 1 379 ? 11.641 43.656 2.303 1 95.19 379 LEU B O 1
ATOM 6618 N N . ASP B 1 380 ? 10.711 41.688 1.74 1 94.94 380 ASP B N 1
ATOM 6619 C CA . ASP B 1 380 ? 11.961 40.969 1.605 1 94.94 380 ASP B CA 1
ATOM 6620 C C . ASP B 1 380 ? 11.75 39.656 0.855 1 94.94 380 ASP B C 1
ATOM 6622 O O . ASP B 1 380 ? 10.625 39.344 0.447 1 94.94 380 ASP B O 1
ATOM 6626 N N . THR B 1 381 ? 12.852 38.969 0.558 1 95.56 381 THR B N 1
ATOM 6627 C CA . THR B 1 381 ? 12.805 37.656 -0.084 1 95.56 381 THR B CA 1
ATOM 6628 C C . THR B 1 381 ? 13.891 36.719 0.48 1 95.56 381 THR B C 1
ATOM 6630 O O . THR B 1 381 ? 15.016 37.156 0.713 1 95.56 381 THR B O 1
ATOM 6633 N N . VAL B 1 382 ? 13.461 35.531 0.755 1 95.56 382 VAL B N 1
ATOM 6634 C CA . VAL B 1 382 ? 14.43 34.5 1.154 1 95.56 382 VAL B CA 1
ATOM 6635 C C . VAL B 1 382 ? 14.586 33.469 0.045 1 95.56 382 VAL B C 1
ATOM 6637 O O . VAL B 1 382 ? 13.648 33.25 -0.725 1 95.56 382 VAL B O 1
ATOM 6640 N N . ASP B 1 383 ? 15.805 32.781 -0.151 1 89.75 383 ASP B N 1
ATOM 6641 C CA . ASP B 1 383 ? 16.094 31.891 -1.277 1 89.75 383 ASP B CA 1
ATOM 6642 C C . ASP B 1 383 ? 15.984 30.422 -0.868 1 89.75 383 ASP B C 1
ATOM 6644 O O . ASP B 1 383 ? 16.172 29.531 -1.692 1 89.75 383 ASP B O 1
ATOM 6648 N N . ASP B 1 384 ? 15.57 30.094 0.251 1 94.62 384 ASP B N 1
ATOM 6649 C CA . ASP B 1 384 ? 15.43 28.719 0.723 1 94.62 384 ASP B CA 1
ATOM 6650 C C . ASP B 1 384 ? 13.992 28.219 0.545 1 94.62 384 ASP B C 1
ATOM 6652 O O . ASP B 1 384 ? 13.094 29.016 0.255 1 94.62 384 ASP B O 1
ATOM 6656 N N . THR B 1 385 ? 13.836 26.844 0.596 1 97.56 385 THR B N 1
ATOM 6657 C CA . THR B 1 385 ? 12.5 26.25 0.616 1 97.56 385 THR B CA 1
ATOM 6658 C C . THR B 1 385 ? 11.781 26.594 1.917 1 97.56 385 THR B C 1
ATOM 6660 O O . THR B 1 385 ? 12.312 26.375 3.006 1 97.56 385 THR B O 1
ATOM 6663 N N . VAL B 1 386 ? 10.555 27.219 1.828 1 98.12 386 VAL B N 1
ATOM 6664 C CA . VAL B 1 386 ? 9.781 27.594 3.004 1 98.12 386 VAL B CA 1
ATOM 6665 C C . VAL B 1 386 ? 9.047 26.375 3.559 1 98.12 386 VAL B C 1
ATOM 6667 O O . VAL B 1 386 ? 8.383 25.656 2.814 1 98.12 386 VAL B O 1
ATOM 6670 N N . VAL B 1 387 ? 9.219 26.141 4.852 1 97.88 387 VAL B N 1
ATOM 6671 C CA . VAL B 1 387 ? 8.555 25 5.492 1 97.88 387 VAL B CA 1
ATOM 6672 C C . VAL B 1 387 ? 7.066 25.297 5.652 1 97.88 387 VAL B C 1
ATOM 6674 O O . VAL B 1 387 ? 6.684 26.406 6.051 1 97.88 387 VAL B O 1
ATOM 6677 N N . ARG B 1 388 ? 6.273 24.25 5.336 1 93.56 388 ARG B N 1
ATOM 6678 C CA . ARG B 1 388 ? 4.828 24.375 5.488 1 93.56 388 ARG B CA 1
ATOM 6679 C C . ARG B 1 388 ? 4.387 23.938 6.887 1 93.56 388 ARG B C 1
ATOM 6681 O O . ARG B 1 388 ? 3.922 22.812 7.078 1 93.56 388 ARG B O 1
ATOM 6688 N N . CYS B 1 389 ? 4.559 24.828 7.699 1 91.31 389 CYS B N 1
ATOM 6689 C CA . CYS B 1 389 ? 4.062 24.781 9.07 1 91.31 389 CYS B CA 1
ATOM 6690 C C . CYS B 1 389 ? 3.482 26.125 9.484 1 91.31 389 CYS B C 1
ATOM 6692 O O . CYS B 1 389 ? 3.645 27.125 8.773 1 91.31 389 CYS B O 1
ATOM 6694 N N . SER B 1 390 ? 2.746 26.141 10.508 1 92 390 SER B N 1
ATOM 6695 C CA . SER B 1 390 ? 2.166 27.406 10.945 1 92 390 SER B CA 1
ATOM 6696 C C . SER B 1 390 ? 3.24 28.359 11.461 1 92 390 SER B C 1
ATOM 6698 O O . SER B 1 390 ? 3.818 28.125 12.531 1 92 390 SER B O 1
ATOM 6700 N N . PRO B 1 391 ? 3.49 29.391 10.68 1 97.38 391 PRO B N 1
ATOM 6701 C CA . PRO B 1 391 ? 4.336 30.422 11.305 1 97.38 391 PRO B CA 1
ATOM 6702 C C . PRO B 1 391 ? 3.779 30.906 12.641 1 97.38 391 PRO B C 1
ATOM 6704 O O . PRO B 1 391 ? 2.564 31.047 12.797 1 97.38 391 PRO B O 1
ATOM 6707 N N . SER B 1 392 ? 4.648 31.078 13.555 1 97.81 392 SER B N 1
ATOM 6708 C CA . SER B 1 392 ? 4.266 31.359 14.938 1 97.81 392 SER B CA 1
ATOM 6709 C C . SER B 1 392 ? 5.484 31.656 15.797 1 97.81 392 SER B C 1
ATOM 6711 O O . SER B 1 392 ? 6.582 31.859 15.281 1 97.81 392 SER B O 1
ATOM 6713 N N . LYS B 1 393 ? 5.156 31.859 17.047 1 96.12 393 LYS B N 1
ATOM 6714 C CA . LYS B 1 393 ? 6.27 31.984 17.984 1 96.12 393 LYS B CA 1
ATOM 6715 C C . LYS B 1 393 ? 6.938 30.625 18.219 1 96.12 393 LYS B C 1
ATOM 6717 O O . LYS B 1 393 ? 6.863 30.078 19.312 1 96.12 393 LYS B O 1
ATOM 6722 N N . LEU B 1 394 ? 7.699 30.172 17.25 1 96.81 394 LEU B N 1
ATOM 6723 C CA . LEU B 1 394 ? 8.352 28.875 17.297 1 96.81 394 LEU B CA 1
ATOM 6724 C C . LEU B 1 394 ? 9.422 28.828 18.375 1 96.81 394 LEU B C 1
ATOM 6726 O O . LEU B 1 394 ? 9.617 27.797 19.016 1 96.81 394 LEU B O 1
ATOM 6730 N N . LEU B 1 395 ? 10.086 29.891 18.516 1 94.81 395 LEU B N 1
ATOM 6731 C CA . LEU B 1 395 ? 10.953 30.141 19.656 1 94.81 395 LEU B CA 1
ATOM 6732 C C . LEU B 1 395 ? 10.531 31.406 20.391 1 94.81 395 LEU B C 1
ATOM 6734 O O . LEU B 1 395 ? 9.852 32.25 19.828 1 94.81 395 LEU B O 1
ATOM 6738 N N . ASP B 1 396 ? 10.969 31.453 21.656 1 91.81 396 ASP B N 1
ATOM 6739 C CA . ASP B 1 396 ? 10.562 32.562 22.5 1 91.81 396 ASP B CA 1
ATOM 6740 C C . ASP B 1 396 ? 11.367 33.812 22.156 1 91.81 396 ASP B C 1
ATOM 6742 O O . ASP B 1 396 ? 12.195 34.281 22.953 1 91.81 396 ASP B O 1
ATOM 6746 N N . ARG B 1 397 ? 11.055 34.375 21.062 1 93.44 397 ARG B N 1
ATOM 6747 C CA . ARG B 1 397 ? 11.578 35.625 20.578 1 93.44 397 ARG B CA 1
ATOM 6748 C C . ARG B 1 397 ? 10.453 36.562 20.156 1 93.44 397 ARG B C 1
ATOM 6750 O O . ARG B 1 397 ? 9.32 36.125 19.922 1 93.44 397 ARG B O 1
ATOM 6757 N N . ALA B 1 398 ? 10.836 37.875 20.125 1 96 398 ALA B N 1
ATOM 6758 C CA . ALA B 1 398 ? 9.805 38.812 19.719 1 96 398 ALA B CA 1
ATOM 6759 C C . ALA B 1 398 ? 9.375 38.562 18.266 1 96 398 ALA B C 1
ATOM 6761 O O . ALA B 1 398 ? 10.211 38.281 17.406 1 96 398 ALA B O 1
ATOM 6762 N N . GLY B 1 399 ? 8.055 38.688 18.109 1 97.56 399 GLY B N 1
ATOM 6763 C CA . GLY B 1 399 ? 7.488 38.438 16.797 1 97.56 399 GLY B CA 1
ATOM 6764 C C . GLY B 1 399 ? 7.301 36.969 16.5 1 97.56 399 GLY B C 1
ATOM 6765 O O . GLY B 1 399 ? 7.844 36.094 17.203 1 97.56 399 GLY B O 1
ATOM 6766 N N . GLU B 1 400 ? 6.531 36.656 15.508 1 98.06 400 GLU B N 1
ATOM 6767 C CA . GLU B 1 400 ? 6.426 35.281 14.992 1 98.06 400 GLU B CA 1
ATOM 6768 C C . GLU B 1 400 ? 7.531 35 13.977 1 98.06 400 GLU B C 1
ATOM 6770 O O . GLU B 1 400 ? 8.164 35.938 13.461 1 98.06 400 GLU B O 1
ATOM 6775 N N . GLN B 1 401 ? 7.781 33.781 13.789 1 98.31 401 GLN B N 1
ATOM 6776 C CA . GLN B 1 401 ? 8.883 33.312 12.938 1 98.31 401 GLN B CA 1
ATOM 6777 C C . GLN B 1 401 ? 8.406 32.312 11.914 1 98.31 401 GLN B C 1
ATOM 6779 O O . GLN B 1 401 ? 7.328 31.719 12.07 1 98.31 401 GLN B O 1
ATOM 6784 N N . PHE B 1 402 ? 9.141 32.094 10.836 1 98.25 402 PHE B N 1
ATOM 6785 C CA . PHE B 1 402 ? 8.961 31 9.891 1 98.25 402 PHE B CA 1
ATOM 6786 C C . PHE B 1 402 ? 10.297 30.312 9.594 1 98.25 402 PHE B C 1
ATOM 6788 O O . PHE B 1 402 ? 11.352 30.828 9.938 1 98.25 402 PHE B O 1
ATOM 6795 N N . VAL B 1 403 ? 10.25 29.109 9.047 1 98.5 403 VAL B N 1
ATOM 6796 C CA . VAL B 1 403 ? 11.43 28.266 8.875 1 98.5 403 VAL B CA 1
ATOM 6797 C C . VAL B 1 403 ? 11.641 27.984 7.391 1 98.5 403 VAL B C 1
ATOM 6799 O O . VAL B 1 403 ? 10.68 27.812 6.637 1 98.5 403 VAL B O 1
ATOM 6802 N N . THR B 1 404 ? 12.875 27.938 6.965 1 98.5 404 THR B N 1
ATOM 6803 C CA . THR B 1 404 ? 13.266 27.484 5.637 1 98.5 404 THR B CA 1
ATOM 6804 C C . THR B 1 404 ? 14.328 26.391 5.723 1 98.5 404 THR B C 1
ATOM 6806 O O . THR B 1 404 ? 14.898 26.156 6.793 1 98.5 404 THR B O 1
ATOM 6809 N N . TYR B 1 405 ? 14.539 25.656 4.652 1 98.5 405 TYR B N 1
ATOM 6810 C CA . TYR B 1 405 ? 15.594 24.641 4.605 1 98.5 405 TYR B CA 1
ATOM 6811 C C . TYR B 1 405 ? 16.156 24.5 3.193 1 98.5 405 TYR B C 1
ATOM 6813 O O . TYR B 1 405 ? 15.547 24.984 2.23 1 98.5 405 TYR B O 1
ATOM 6821 N N . THR B 1 406 ? 17.328 23.953 3.098 1 98.06 406 THR B N 1
ATOM 6822 C CA . THR B 1 406 ? 17.984 23.641 1.829 1 98.06 406 THR B CA 1
ATOM 6823 C C . THR B 1 406 ? 18.234 22.141 1.697 1 98.06 406 THR B C 1
ATOM 6825 O O . THR B 1 406 ? 18.219 21.422 2.691 1 98.06 406 THR B O 1
ATOM 6828 N N . ASP B 1 407 ? 18.453 21.703 0.496 1 96.88 407 ASP B N 1
ATOM 6829 C CA . ASP B 1 407 ? 18.609 20.281 0.216 1 96.88 407 ASP B CA 1
ATOM 6830 C C . ASP B 1 407 ? 19.875 19.734 0.857 1 96.88 407 ASP B C 1
ATOM 6832 O O . ASP B 1 407 ? 20 18.516 1.077 1 96.88 407 ASP B O 1
ATOM 6836 N N . ASP B 1 408 ? 20.812 20.656 1.203 1 96.62 408 ASP B N 1
ATOM 6837 C CA . ASP B 1 408 ? 22.078 20.203 1.798 1 96.62 408 ASP B CA 1
ATOM 6838 C C . ASP B 1 408 ? 21.969 20.141 3.32 1 96.62 408 ASP B C 1
ATOM 6840 O O . ASP B 1 408 ? 22.984 20 4.012 1 96.62 408 ASP B O 1
ATOM 6844 N N . GLY B 1 409 ? 20.797 20.344 3.857 1 97.5 409 GLY B N 1
ATOM 6845 C CA . GLY B 1 409 ? 20.562 20 5.254 1 97.5 409 GLY B CA 1
ATOM 6846 C C . GLY B 1 409 ? 20.531 21.219 6.164 1 97.5 409 GLY B C 1
ATOM 6847 O O . GLY B 1 409 ? 20.422 21.078 7.387 1 97.5 409 GLY B O 1
ATOM 6848 N N . ARG B 1 410 ? 20.562 22.438 5.609 1 97.44 410 ARG B N 1
ATOM 6849 C CA . ARG B 1 410 ? 20.516 23.656 6.418 1 97.44 410 ARG B CA 1
ATOM 6850 C C . ARG B 1 410 ? 19.094 24.078 6.723 1 97.44 410 ARG B C 1
ATOM 6852 O O . ARG B 1 410 ? 18.219 24.031 5.848 1 97.44 410 ARG B O 1
ATOM 6859 N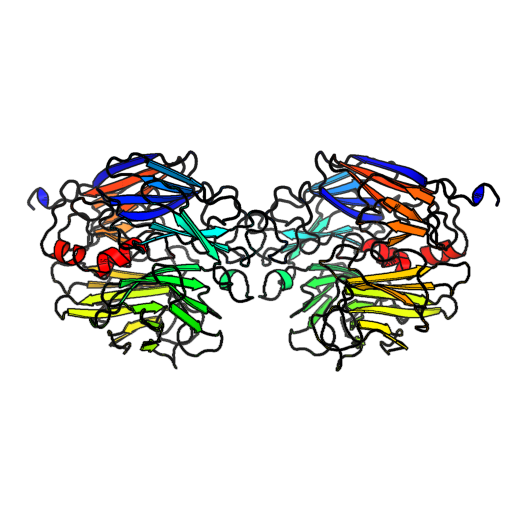 N . VAL B 1 411 ? 18.859 24.422 7.969 1 98.38 411 VAL B N 1
ATOM 6860 C CA . VAL B 1 411 ? 17.578 24.922 8.445 1 98.38 411 VAL B CA 1
ATOM 6861 C C . VAL B 1 411 ? 17.766 26.312 9.07 1 98.38 411 VAL B C 1
ATOM 6863 O O . VAL B 1 411 ? 18.703 26.516 9.852 1 98.38 411 VAL B O 1
ATOM 6866 N N . ARG B 1 412 ? 16.891 27.234 8.688 1 98.25 412 ARG B N 1
ATOM 6867 C CA . ARG B 1 412 ? 16.969 28.594 9.219 1 98.25 412 ARG B CA 1
ATOM 6868 C C . ARG B 1 412 ? 15.633 29.047 9.781 1 98.25 412 ARG B C 1
ATOM 6870 O O . ARG B 1 412 ? 14.586 28.766 9.195 1 98.25 412 ARG B O 1
ATOM 6877 N N . LEU B 1 413 ? 15.719 29.641 10.906 1 98.06 413 LEU B N 1
ATOM 6878 C CA . LEU B 1 413 ? 14.594 30.359 11.492 1 98.06 413 LEU B CA 1
ATOM 6879 C C . LEU B 1 413 ? 14.688 31.844 11.188 1 98.06 413 LEU B C 1
ATOM 6881 O O . LEU B 1 413 ? 15.672 32.5 11.531 1 98.06 413 LEU B O 1
ATOM 6885 N N . TRP B 1 414 ? 13.633 32.344 10.555 1 98.06 414 TRP B N 1
ATOM 6886 C CA . TRP B 1 414 ? 13.602 33.75 10.156 1 98.06 414 TRP B CA 1
ATOM 6887 C C . TRP B 1 414 ? 12.656 34.562 11.039 1 98.06 414 TRP B C 1
ATOM 6889 O O . TRP B 1 414 ? 11.578 34.062 11.406 1 98.06 414 TRP B O 1
ATOM 6899 N N . GLY B 1 415 ? 13 35.781 11.352 1 97.56 415 GLY B N 1
ATOM 6900 C CA . GLY B 1 415 ? 12.188 36.75 12.078 1 97.56 415 GLY B CA 1
ATOM 6901 C C . GLY B 1 415 ? 12.609 38.188 11.836 1 97.56 415 GLY B C 1
ATOM 6902 O O . GLY B 1 415 ? 13.547 38.469 11.07 1 97.56 415 GLY B O 1
ATOM 6903 N N . ASP B 1 416 ? 11.875 39.031 12.422 1 97.38 416 ASP B N 1
ATOM 6904 C CA . ASP B 1 416 ? 12.195 40.469 12.336 1 97.38 416 ASP B CA 1
ATOM 6905 C C . ASP B 1 416 ? 13.141 40.875 13.461 1 97.38 416 ASP B C 1
ATOM 6907 O O . ASP B 1 416 ? 12.797 40.781 14.641 1 97.38 416 ASP B O 1
ATOM 6911 N N . ARG B 1 417 ? 14.25 41.469 13.094 1 94.44 417 ARG B N 1
ATOM 6912 C CA . ARG B 1 417 ? 15.227 41.875 14.094 1 94.44 417 ARG B CA 1
ATOM 6913 C C . ARG B 1 417 ? 14.68 43 14.953 1 94.44 417 ARG B C 1
ATOM 6915 O O . ARG B 1 417 ? 15.117 43.219 16.094 1 94.44 417 ARG B O 1
ATOM 6922 N N . ASN B 1 418 ? 13.734 43.688 14.445 1 95.5 418 ASN B N 1
ATOM 6923 C CA . ASN B 1 418 ? 13.18 44.844 15.125 1 95.5 418 ASN B CA 1
ATOM 6924 C C . ASN B 1 418 ? 11.867 44.5 15.82 1 95.5 418 ASN B C 1
ATOM 6926 O O . ASN B 1 418 ? 11.156 45.406 16.281 1 95.5 418 ASN B O 1
ATOM 6930 N N . ALA B 1 419 ? 11.523 43.281 15.906 1 97.38 419 ALA B N 1
ATOM 6931 C CA . ALA B 1 419 ? 10.211 42.875 16.406 1 97.38 419 ALA B CA 1
ATOM 6932 C C . ALA B 1 419 ? 10.008 43.312 17.859 1 97.38 419 ALA B C 1
ATOM 6934 O O . ALA B 1 419 ? 10.945 43.25 18.656 1 97.38 419 ALA B O 1
ATOM 6935 N N . GLU B 1 420 ? 8.898 43.781 18.172 1 97.19 420 GLU B N 1
ATOM 6936 C CA . GLU B 1 420 ? 8.414 44.094 19.516 1 97.19 420 GLU B CA 1
ATOM 6937 C C . GLU B 1 420 ? 6.965 43.625 19.688 1 97.19 420 GLU B C 1
ATOM 6939 O O . GLU B 1 420 ? 6.082 44.062 18.938 1 97.19 420 GLU B O 1
ATOM 6944 N N . ASP B 1 421 ? 6.742 42.906 20.703 1 97.38 421 ASP B N 1
ATOM 6945 C CA . ASP B 1 421 ? 5.402 42.344 20.906 1 97.38 421 ASP B CA 1
ATOM 6946 C C . ASP B 1 421 ? 4.469 43.406 21.516 1 97.38 421 ASP B C 1
ATOM 6948 O O . ASP B 1 421 ? 4.633 43.781 22.672 1 97.38 421 ASP B O 1
ATOM 6952 N N . GLY B 1 422 ? 3.58 43.75 20.766 1 96.25 422 GLY B N 1
ATOM 6953 C CA . GLY B 1 422 ? 2.564 44.688 21.266 1 96.25 422 GLY B CA 1
ATOM 6954 C C . GLY B 1 422 ? 1.411 43.969 21.953 1 96.25 422 GLY B C 1
ATOM 6955 O O . GLY B 1 422 ? 1.424 42.75 22.094 1 96.25 422 GLY B O 1
ATOM 6956 N N . ASP B 1 423 ? 0.42 44.719 22.375 1 94.88 423 ASP B N 1
ATOM 6957 C CA . ASP B 1 423 ? -0.7 44.219 23.141 1 94.88 423 ASP B CA 1
ATOM 6958 C C . ASP B 1 423 ? -1.509 43.188 22.328 1 94.88 423 ASP B C 1
ATOM 6960 O O . ASP B 1 423 ? -1.898 42.156 22.844 1 94.88 423 ASP B O 1
ATOM 6964 N N . ALA B 1 424 ? -1.742 43.531 21.109 1 93.5 424 ALA B N 1
ATOM 6965 C CA . ALA B 1 424 ? -2.533 42.656 20.266 1 93.5 424 ALA B CA 1
ATOM 6966 C C . ALA B 1 424 ? -1.831 41.312 20.062 1 93.5 424 ALA B C 1
ATOM 6968 O O . ALA B 1 424 ? -2.471 40.25 20.109 1 93.5 424 ALA B O 1
ATOM 6969 N N . ALA B 1 425 ? -0.56 41.344 19.828 1 95.31 425 ALA B N 1
ATOM 6970 C CA . ALA B 1 425 ? 0.224 40.125 19.641 1 95.31 425 ALA B CA 1
ATOM 6971 C C . ALA B 1 425 ? 0.24 39.281 20.922 1 95.31 425 ALA B C 1
ATOM 6973 O O . ALA B 1 425 ? 0.067 38.062 20.891 1 95.31 425 ALA B O 1
ATOM 6974 N N . ARG B 1 426 ? 0.425 39.906 22.047 1 96.31 426 ARG B N 1
ATOM 6975 C CA . ARG B 1 426 ? 0.483 39.219 23.328 1 96.31 426 ARG B CA 1
ATOM 6976 C C . ARG B 1 426 ? -0.84 38.531 23.641 1 96.31 426 ARG B C 1
ATOM 6978 O O . ARG B 1 426 ? -0.858 37.438 24.203 1 96.31 426 ARG B O 1
ATOM 6985 N N . ARG B 1 427 ? -1.899 39.219 23.328 1 94.56 427 ARG B N 1
ATOM 6986 C CA . ARG B 1 427 ? -3.211 38.594 23.531 1 94.56 427 ARG B CA 1
ATOM 6987 C C . ARG B 1 427 ? -3.336 37.312 22.734 1 94.56 427 ARG B C 1
ATOM 6989 O O . ARG B 1 427 ? -3.895 36.312 23.234 1 94.56 427 ARG B O 1
ATOM 6996 N N . ARG B 1 428 ? -2.85 37.281 21.531 1 95.44 428 ARG B N 1
ATOM 6997 C CA . ARG B 1 428 ? -2.875 36.062 20.719 1 95.44 428 ARG B CA 1
ATOM 6998 C C . ARG B 1 428 ? -1.994 35 21.328 1 95.44 428 ARG B C 1
ATOM 7000 O O . ARG B 1 428 ? -2.43 33.844 21.484 1 95.44 428 ARG B O 1
ATOM 7007 N N . TYR B 1 429 ? -0.758 35.375 21.734 1 96.06 429 TYR B N 1
ATOM 7008 C CA . TYR B 1 429 ? 0.216 34.406 22.234 1 96.06 429 TYR B CA 1
ATOM 7009 C C . TYR B 1 429 ? -0.277 33.719 23.516 1 96.06 429 TYR B C 1
ATOM 7011 O O . TYR B 1 429 ? 0.047 32.562 23.781 1 96.06 429 TYR B O 1
ATOM 7019 N N . GLU B 1 430 ? -1.024 34.438 24.25 1 95.25 430 GLU B N 1
ATOM 7020 C CA . GLU B 1 430 ? -1.437 34 25.578 1 95.25 430 GLU B CA 1
ATOM 7021 C C . GLU B 1 430 ? -2.701 33.125 25.5 1 95.25 430 GLU B C 1
ATOM 7023 O O . GLU B 1 430 ? -3.049 32.438 26.469 1 95.25 430 GLU B O 1
ATOM 7028 N N . HIS B 1 431 ? -3.338 33.25 24.406 1 95.62 431 HIS B N 1
ATOM 7029 C CA . HIS B 1 431 ? -4.543 32.469 24.266 1 95.62 431 HIS B CA 1
ATOM 7030 C C . HIS B 1 431 ? -4.211 30.969 24.234 1 95.62 431 HIS B C 1
ATOM 7032 O O . HIS B 1 431 ? -3.275 30.547 23.562 1 95.62 431 HIS B O 1
ATOM 7038 N N . PRO B 1 432 ? -4.98 30.094 24.906 1 94.75 432 PRO B N 1
ATOM 7039 C CA . PRO B 1 432 ? -4.66 28.672 24.984 1 94.75 432 PRO B CA 1
ATOM 7040 C C . PRO B 1 432 ? -4.672 28 23.609 1 94.75 432 PRO B C 1
ATOM 7042 O O . PRO B 1 432 ? -3.928 27.031 23.375 1 94.75 432 PRO B O 1
ATOM 7045 N N . TYR B 1 433 ? -5.461 28.5 22.75 1 96.81 433 TYR B N 1
ATOM 7046 C CA . TYR B 1 433 ? -5.543 27.906 21.422 1 96.81 433 TYR B CA 1
ATOM 7047 C C . TYR B 1 433 ? -4.23 28.078 20.672 1 96.81 433 TYR B C 1
ATOM 7049 O O . TYR B 1 433 ? -3.883 27.266 19.812 1 96.81 433 TYR B O 1
ATOM 7057 N N . TYR B 1 434 ? -3.537 29.172 20.875 1 97.19 434 TYR B N 1
ATOM 7058 C CA . TYR B 1 434 ? -2.301 29.469 20.172 1 97.19 434 TYR B CA 1
ATOM 7059 C C . TYR B 1 434 ? -1.312 28.328 20.281 1 97.19 434 TYR B C 1
ATOM 7061 O O . TYR B 1 434 ? -0.832 27.812 19.266 1 97.19 434 TYR B O 1
ATOM 7069 N N . ARG B 1 435 ? -1.064 27.891 21.453 1 95.19 435 ARG B N 1
ATOM 7070 C CA . ARG B 1 435 ? -0.106 26.812 21.703 1 95.19 435 ARG B CA 1
ATOM 7071 C C . ARG B 1 435 ? -0.599 25.5 21.109 1 95.19 435 ARG B C 1
ATOM 7073 O O . ARG B 1 435 ? 0.187 24.734 20.547 1 95.19 435 ARG B O 1
ATOM 7080 N N . LYS B 1 436 ? -1.837 25.188 21.281 1 96.75 436 LYS B N 1
ATOM 7081 C CA . LYS B 1 436 ? -2.398 23.953 20.75 1 96.75 436 LYS B CA 1
ATOM 7082 C C . LYS B 1 436 ? -2.254 23.891 19.234 1 96.75 436 LYS B C 1
ATOM 7084 O O . LYS B 1 436 ? -1.893 22.859 18.672 1 96.75 436 LYS B O 1
ATOM 7089 N N . ALA B 1 437 ? -2.518 25.016 18.625 1 97.31 437 ALA B N 1
ATOM 7090 C CA . ALA B 1 437 ? -2.416 25.078 17.172 1 97.31 437 ALA B CA 1
ATOM 7091 C C . ALA B 1 437 ? -0.969 24.938 16.703 1 97.31 437 ALA B C 1
ATOM 7093 O O . ALA B 1 437 ? -0.695 24.281 15.703 1 97.31 437 ALA B O 1
ATOM 7094 N N . GLN B 1 438 ? -0.051 25.5 17.453 1 96.31 438 GLN B N 1
ATOM 7095 C CA . GLN B 1 438 ? 1.37 25.422 17.125 1 96.31 438 GLN B CA 1
ATOM 7096 C C . GLN B 1 438 ? 1.854 23.984 17.109 1 96.31 438 GLN B C 1
ATOM 7098 O O . GLN B 1 438 ? 2.662 23.594 16.266 1 96.31 438 GLN B O 1
ATOM 7103 N N . ARG B 1 439 ? 1.379 23.219 18.031 1 97.25 439 ARG B N 1
ATOM 7104 C CA . ARG B 1 439 ? 1.902 21.875 18.234 1 97.25 439 ARG B CA 1
ATOM 7105 C C . ARG B 1 439 ? 1.453 20.938 17.109 1 97.25 439 ARG B C 1
ATOM 7107 O O . ARG B 1 439 ? 2.016 19.859 16.938 1 97.25 439 ARG B O 1
ATOM 7114 N N . LEU B 1 440 ? 0.526 21.359 16.312 1 98.12 440 LEU B N 1
ATOM 7115 C CA . LEU B 1 440 ? 0.049 20.547 15.195 1 98.12 440 LEU B CA 1
ATOM 7116 C C . LEU B 1 440 ? 0.915 20.766 13.953 1 98.12 440 LEU B C 1
ATOM 7118 O O . LEU B 1 440 ? 0.602 20.25 12.883 1 98.12 440 LEU B O 1
ATOM 7122 N N . GLY B 1 441 ? 2.037 21.422 14.094 1 97.12 441 GLY B N 1
ATOM 7123 C CA . GLY B 1 441 ? 2.861 21.812 12.961 1 97.12 441 GLY B CA 1
ATOM 7124 C C . GLY B 1 441 ? 3.396 20.641 12.172 1 97.12 441 GLY B C 1
ATOM 7125 O O . GLY B 1 441 ? 3.703 20.766 10.984 1 97.12 441 GLY B O 1
ATOM 7126 N N . ALA B 1 442 ? 3.508 19.469 12.797 1 98.06 442 ALA B N 1
ATOM 7127 C CA . ALA B 1 442 ? 4.039 18.297 12.109 1 98.06 442 ALA B CA 1
ATOM 7128 C C . ALA B 1 442 ? 2.957 17.234 11.93 1 98.06 442 ALA B C 1
ATOM 7130 O O . ALA B 1 442 ? 3.258 16.047 11.812 1 98.06 442 ALA B O 1
ATOM 7131 N N . VAL B 1 443 ? 1.659 17.719 11.914 1 98.12 443 VAL B N 1
ATOM 7132 C CA . VAL B 1 443 ? 0.506 16.844 11.719 1 98.12 443 VAL B CA 1
ATOM 7133 C C . VAL B 1 443 ? -0.354 17.375 10.57 1 98.12 443 VAL B C 1
ATOM 7135 O O . VAL B 1 443 ? -0.89 18.484 10.656 1 98.12 443 VAL B O 1
ATOM 7138 N N . GLY B 1 444 ? -0.511 16.578 9.547 1 95.94 444 GLY B N 1
ATOM 7139 C CA . GLY B 1 444 ? -1.39 16.953 8.453 1 95.94 444 GLY B CA 1
ATOM 7140 C C . GLY B 1 444 ? -1.062 18.312 7.859 1 95.94 444 GLY B C 1
ATOM 7141 O O . GLY B 1 444 ? 0.108 18.672 7.746 1 95.94 444 GLY B O 1
ATOM 7142 N N . TYR B 1 445 ? -2.105 19.031 7.363 1 95.69 445 TYR B N 1
ATOM 7143 C CA . TYR B 1 445 ? -1.935 20.328 6.738 1 95.69 445 TYR B CA 1
ATOM 7144 C C . TYR B 1 445 ? -2.398 21.453 7.668 1 95.69 445 TYR B C 1
ATOM 7146 O O . TYR B 1 445 ? -3.145 22.344 7.254 1 95.69 445 TYR B O 1
ATOM 7154 N N . ASN B 1 446 ? -1.969 21.297 8.891 1 96.25 446 ASN B N 1
ATOM 7155 C CA . ASN B 1 446 ? -2.252 22.344 9.867 1 96.25 446 ASN B CA 1
ATOM 7156 C C . ASN B 1 446 ? -1.286 23.516 9.727 1 96.25 446 ASN B C 1
ATOM 7158 O O . ASN B 1 446 ? -0.686 23.953 10.711 1 96.25 446 ASN B O 1
ATOM 7162 N N . TRP B 1 447 ? -1.299 24.109 8.539 1 93.75 447 TRP B N 1
ATOM 7163 C CA . TRP B 1 447 ? -0.242 25.062 8.18 1 93.75 447 TRP B CA 1
ATOM 7164 C C . TRP B 1 447 ? -0.627 26.484 8.562 1 93.75 447 TRP B C 1
ATOM 7166 O O . TRP B 1 447 ? 0.226 27.375 8.617 1 93.75 447 TRP B O 1
ATOM 7176 N N . ARG B 1 448 ? -1.902 26.703 8.852 1 93.75 448 ARG B N 1
ATOM 7177 C CA . ARG B 1 448 ? -2.354 28.078 9.008 1 93.75 448 ARG B CA 1
ATOM 7178 C C . ARG B 1 448 ? -3.254 28.219 10.234 1 93.75 448 ARG B C 1
ATOM 7180 O O . ARG B 1 448 ? -3.916 29.25 10.406 1 93.75 448 ARG B O 1
ATOM 7187 N N . ASN B 1 449 ? -3.264 27.25 11.078 1 93.88 449 ASN B N 1
ATOM 7188 C CA . ASN B 1 449 ? -4.199 27.188 12.195 1 93.88 449 ASN B CA 1
ATOM 7189 C C . ASN B 1 449 ? -4.016 28.375 13.141 1 93.88 449 ASN B C 1
ATOM 7191 O O . ASN B 1 449 ? -4.988 28.922 13.656 1 93.88 449 ASN B O 1
ATOM 7195 N N . VAL B 1 450 ? -2.857 28.828 13.289 1 95.5 450 VAL B N 1
ATOM 7196 C CA . VAL B 1 450 ? -2.543 29.844 14.297 1 95.5 450 VAL B CA 1
ATOM 7197 C C . VAL B 1 450 ? -3.1 31.188 13.859 1 95.5 450 VAL B C 1
ATOM 7199 O O . VAL B 1 450 ? -3.471 32.031 14.695 1 95.5 450 VAL B O 1
ATOM 7202 N N . ALA B 1 451 ? -3.234 31.359 12.633 1 93.69 451 ALA B N 1
ATOM 7203 C CA . ALA B 1 451 ? -3.557 32.656 12.055 1 93.69 451 ALA B CA 1
ATOM 7204 C C . ALA B 1 451 ? -5.016 33.031 12.305 1 93.69 451 ALA B C 1
ATOM 7206 O O . ALA B 1 451 ? -5.406 34.188 12.172 1 93.69 451 ALA B O 1
ATOM 7207 N N . GLY B 1 452 ? -5.82 32.094 12.719 1 93.38 452 GLY B N 1
ATOM 7208 C CA . GLY B 1 452 ? -7.219 32.375 13.016 1 93.38 452 GLY B CA 1
ATOM 7209 C C . GLY B 1 452 ? -7.41 33.156 14.297 1 93.38 452 GLY B C 1
ATOM 7210 O O . GLY B 1 452 ? -8.492 33.688 14.547 1 93.38 452 GLY B O 1
ATOM 7211 N N . LEU B 1 453 ? -6.406 33.125 15.023 1 93.06 453 LEU B N 1
ATOM 7212 C CA . LEU B 1 453 ? -6.438 33.844 16.281 1 93.06 453 LEU B CA 1
ATOM 7213 C C . LEU B 1 453 ? -6.023 35.312 16.078 1 93.06 453 LEU B C 1
ATOM 7215 O O . LEU B 1 453 ? -6.312 36.156 16.922 1 93.06 453 LEU B O 1
#

Radius of gyration: 32.52 Å; Cα contacts (8 Å, |Δi|>4): 2676; chains: 2; bounding box: 53×110×71 Å

Organism: NCBI:txid148449